Protein AF-A0A0M0JW15-F1 (afdb_monomer_lite)

Organism: NCBI:txid1460289

Structure (mmCIF, N/CA/C/O backbone):
data_AF-A0A0M0JW15-F1
#
_entry.id   AF-A0A0M0JW15-F1
#
loop_
_atom_site.group_PDB
_atom_site.id
_atom_site.type_symbol
_atom_site.label_atom_id
_atom_site.label_alt_id
_atom_site.label_comp_id
_atom_site.label_asym_id
_atom_site.label_entity_id
_atom_site.label_seq_id
_atom_site.pdbx_PDB_ins_code
_atom_site.Cartn_x
_atom_site.Cartn_y
_atom_site.Cartn_z
_atom_site.occupancy
_atom_site.B_iso_or_equiv
_atom_site.auth_seq_id
_atom_site.auth_comp_id
_atom_site.auth_asym_id
_atom_site.auth_atom_id
_atom_site.pdbx_PDB_model_num
ATOM 1 N N . MET A 1 1 ? 47.295 -48.005 -103.119 1.00 67.25 1 MET A N 1
ATOM 2 C CA . MET A 1 1 ? 47.427 -48.462 -101.712 1.00 67.25 1 MET A CA 1
ATOM 3 C C . MET A 1 1 ? 48.543 -47.760 -100.940 1.00 67.25 1 MET A C 1
ATOM 5 O O . MET A 1 1 ? 48.195 -46.957 -100.088 1.00 67.25 1 MET A O 1
ATOM 9 N N . SER A 1 2 ? 49.839 -48.007 -101.204 1.00 75.75 2 SER A N 1
ATOM 10 C CA . SER A 1 2 ? 50.939 -47.462 -100.368 1.00 75.75 2 SER A CA 1
ATOM 11 C C . SER A 1 2 ? 50.894 -45.932 -100.194 1.00 75.75 2 SER A C 1
ATOM 13 O O . SER A 1 2 ? 50.738 -45.453 -99.072 1.00 75.75 2 SER A O 1
ATOM 15 N N . ALA A 1 3 ? 50.888 -45.170 -101.297 1.00 75.06 3 ALA A N 1
ATOM 16 C CA . ALA A 1 3 ? 50.828 -43.703 -101.266 1.00 75.06 3 ALA A CA 1
ATOM 17 C C . ALA A 1 3 ? 49.633 -43.153 -100.460 1.00 75.06 3 ALA A C 1
ATOM 19 O O . ALA A 1 3 ? 49.799 -42.252 -99.649 1.00 75.06 3 ALA A O 1
ATOM 20 N N . MET A 1 4 ? 48.449 -43.761 -100.596 1.00 78.50 4 MET A N 1
ATOM 21 C CA . MET A 1 4 ? 47.236 -43.361 -99.869 1.00 78.50 4 MET A CA 1
ATOM 22 C C . MET A 1 4 ? 47.346 -43.589 -98.348 1.00 78.50 4 MET A C 1
ATOM 24 O O . MET A 1 4 ? 46.773 -42.830 -97.569 1.00 78.50 4 MET A O 1
ATOM 28 N N . ARG A 1 5 ? 48.107 -44.602 -97.900 1.00 78.81 5 ARG A N 1
ATOM 29 C CA . ARG A 1 5 ? 48.423 -44.783 -96.470 1.00 78.81 5 ARG A CA 1
ATOM 30 C C . ARG A 1 5 ? 49.388 -43.705 -95.976 1.00 78.81 5 ARG A C 1
ATOM 32 O O . ARG A 1 5 ? 49.142 -43.141 -94.915 1.00 78.81 5 ARG A O 1
ATOM 39 N N . ALA A 1 6 ? 50.432 -43.396 -96.749 1.00 79.44 6 ALA A N 1
ATOM 40 C CA . ALA A 1 6 ? 51.388 -42.340 -96.415 1.00 79.44 6 ALA A CA 1
ATOM 41 C C . ALA A 1 6 ? 50.711 -40.958 -96.342 1.00 79.44 6 ALA A C 1
ATOM 43 O O . ALA A 1 6 ? 50.915 -40.220 -95.381 1.00 79.44 6 ALA A O 1
ATOM 44 N N . GLU A 1 7 ? 49.831 -40.642 -97.293 1.00 84.38 7 GLU A N 1
ATOM 45 C CA . GLU A 1 7 ? 49.059 -39.398 -97.305 1.00 84.38 7 GLU A CA 1
ATOM 46 C C . GLU A 1 7 ? 48.087 -39.310 -96.116 1.00 84.38 7 GLU A C 1
ATOM 48 O O . GLU A 1 7 ? 48.037 -38.292 -95.427 1.00 84.38 7 GLU A O 1
ATOM 53 N N . LEU A 1 8 ? 47.358 -40.391 -95.805 1.00 86.19 8 LEU A N 1
ATOM 54 C CA . LEU A 1 8 ? 46.491 -40.445 -94.624 1.00 86.19 8 LEU A CA 1
ATOM 55 C C . LEU A 1 8 ? 47.290 -40.282 -93.319 1.00 86.19 8 LEU A C 1
ATOM 57 O O . LEU A 1 8 ? 46.816 -39.637 -92.384 1.00 86.19 8 LEU A O 1
ATOM 61 N N . GLN A 1 9 ? 48.501 -40.840 -93.250 1.00 87.44 9 GLN A N 1
ATOM 62 C CA . GLN A 1 9 ? 49.399 -40.697 -92.105 1.00 87.44 9 GLN A CA 1
ATOM 63 C C . GLN A 1 9 ? 49.939 -39.263 -91.980 1.00 87.44 9 GLN A C 1
ATOM 65 O O . GLN A 1 9 ? 49.939 -38.723 -90.875 1.00 87.44 9 GLN A O 1
ATOM 70 N N . ALA A 1 10 ? 50.293 -38.609 -93.091 1.00 84.12 10 ALA A N 1
ATOM 71 C CA . ALA A 1 10 ? 50.673 -37.196 -93.118 1.00 84.12 10 ALA A CA 1
ATOM 72 C C . ALA A 1 10 ? 49.511 -36.278 -92.688 1.00 84.12 10 ALA A C 1
ATOM 74 O O . ALA A 1 10 ? 49.685 -35.446 -91.800 1.00 84.12 10 ALA A O 1
ATOM 75 N N . ARG A 1 11 ? 48.296 -36.490 -93.219 1.00 87.62 11 ARG A N 1
ATOM 76 C CA . ARG A 1 11 ? 47.077 -35.763 -92.803 1.00 87.62 11 ARG A CA 1
ATOM 77 C C . ARG A 1 11 ? 46.760 -35.964 -91.311 1.00 87.62 11 ARG A C 1
ATOM 79 O O . ARG A 1 11 ? 46.321 -35.027 -90.650 1.00 87.62 11 ARG A O 1
ATOM 86 N N . ARG A 1 12 ? 47.001 -37.163 -90.759 1.00 88.12 12 ARG A N 1
ATOM 87 C CA . ARG A 1 12 ? 46.856 -37.449 -89.315 1.00 88.12 12 ARG A CA 1
ATOM 88 C C . ARG A 1 12 ? 47.918 -36.745 -88.467 1.00 88.12 12 ARG A C 1
ATOM 90 O O . ARG A 1 12 ? 47.564 -36.196 -87.430 1.00 88.12 12 ARG A O 1
ATOM 97 N N . LEU A 1 13 ? 49.178 -36.732 -88.906 1.00 88.19 13 LEU A N 1
ATOM 98 C CA . LEU A 1 13 ? 50.269 -36.006 -88.243 1.00 88.19 13 LEU A CA 1
ATOM 99 C C . LEU A 1 13 ? 50.021 -34.493 -88.233 1.00 88.19 13 LEU A C 1
ATOM 101 O O . LEU A 1 13 ? 50.168 -33.871 -87.184 1.00 88.19 13 LEU A O 1
ATOM 105 N N . GLN A 1 14 ? 49.571 -33.924 -89.356 1.00 87.88 14 GLN A N 1
ATOM 106 C CA . GLN A 1 14 ? 49.195 -32.512 -89.431 1.00 87.88 14 GLN A CA 1
ATOM 107 C C . GLN A 1 14 ? 48.043 -32.206 -88.468 1.00 87.88 14 GLN A C 1
ATOM 109 O O . GLN A 1 14 ? 48.218 -31.387 -87.574 1.00 87.88 14 GLN A O 1
ATOM 114 N N . ARG A 1 15 ? 46.930 -32.955 -88.527 1.00 89.31 15 ARG A N 1
ATOM 115 C CA . ARG A 1 15 ? 45.796 -32.755 -87.606 1.00 89.31 15 ARG A CA 1
ATOM 116 C C . ARG A 1 15 ? 46.180 -32.918 -86.128 1.00 89.31 15 ARG A C 1
ATOM 118 O O . ARG A 1 15 ? 45.631 -32.224 -85.280 1.00 89.31 15 ARG A O 1
ATOM 125 N N . ALA A 1 16 ? 47.110 -33.818 -85.802 1.00 87.19 16 ALA A N 1
ATOM 126 C CA . ALA A 1 16 ? 47.624 -33.975 -84.440 1.00 87.19 16 ALA A CA 1
ATOM 127 C C . ALA A 1 16 ? 48.481 -32.777 -83.990 1.00 87.19 16 ALA A C 1
ATOM 129 O O . ALA A 1 16 ? 48.438 -32.409 -82.817 1.00 87.19 16 ALA A O 1
ATOM 130 N N . LYS A 1 17 ? 49.221 -32.145 -84.912 1.00 92.06 17 LYS A N 1
ATOM 131 C CA . LYS A 1 17 ? 49.902 -30.869 -84.665 1.00 92.06 17 LYS A CA 1
ATOM 132 C C . LYS A 1 17 ? 48.886 -29.737 -84.479 1.00 92.06 17 LYS A C 1
ATOM 134 O O . LYS A 1 17 ? 48.949 -29.057 -83.462 1.00 92.06 17 LYS A O 1
ATOM 139 N N . ASP A 1 18 ? 47.923 -29.597 -85.388 1.00 91.56 18 ASP A N 1
ATOM 140 C CA . ASP A 1 18 ? 46.900 -28.542 -85.344 1.00 91.56 18 ASP A CA 1
ATOM 141 C C . ASP A 1 18 ? 46.122 -28.572 -84.016 1.00 91.56 18 ASP A C 1
ATOM 143 O O . ASP A 1 18 ? 45.968 -27.546 -83.359 1.00 91.56 18 ASP A O 1
ATOM 147 N N . LEU A 1 19 ? 45.709 -29.766 -83.565 1.00 90.31 19 LEU A N 1
ATOM 148 C CA . LEU A 1 19 ? 45.043 -29.965 -82.271 1.00 90.31 19 LEU A CA 1
ATOM 149 C C . LEU A 1 19 ? 45.948 -29.634 -81.072 1.00 90.31 19 LEU A C 1
ATOM 151 O O . LEU A 1 19 ? 45.463 -29.121 -80.066 1.00 90.31 19 LEU A O 1
ATOM 155 N N . LYS A 1 20 ? 47.256 -29.908 -81.158 1.00 91.12 20 LYS A N 1
ATOM 156 C CA . LYS A 1 20 ? 48.223 -29.565 -80.103 1.00 91.12 20 LYS A CA 1
ATOM 157 C C . LYS A 1 20 ? 48.446 -28.054 -80.016 1.00 91.12 20 LYS A C 1
ATOM 159 O O . LYS A 1 20 ? 48.510 -27.515 -78.912 1.00 91.12 20 LYS A O 1
ATOM 164 N N . ASP A 1 21 ? 48.542 -27.384 -81.159 1.00 91.56 21 ASP A N 1
ATOM 165 C CA . ASP A 1 21 ? 48.729 -25.936 -81.231 1.00 91.56 21 ASP A CA 1
ATOM 166 C C . ASP A 1 21 ? 47.440 -25.199 -80.796 1.00 91.56 21 ASP A C 1
ATOM 168 O O . ASP A 1 21 ? 47.522 -24.234 -80.036 1.00 91.56 21 ASP A O 1
ATOM 172 N N . GLN A 1 22 ? 46.251 -25.725 -81.133 1.00 90.56 22 GLN A N 1
ATOM 173 C CA . GLN A 1 22 ? 44.959 -25.276 -80.584 1.00 90.56 22 GLN A CA 1
ATOM 174 C C . GLN A 1 22 ? 44.863 -25.463 -79.062 1.00 90.56 22 GLN A C 1
ATOM 176 O O . GLN A 1 22 ? 44.516 -24.520 -78.355 1.00 90.56 22 GLN A O 1
ATOM 181 N N . ALA A 1 23 ? 45.212 -26.643 -78.536 1.00 87.56 23 ALA A N 1
ATOM 182 C CA . ALA A 1 23 ? 45.197 -26.899 -77.093 1.00 87.56 23 ALA A CA 1
ATOM 183 C C . ALA A 1 23 ? 46.175 -25.987 -76.330 1.00 87.56 23 ALA A C 1
ATOM 185 O O . ALA A 1 23 ? 45.874 -25.548 -75.220 1.00 87.56 23 ALA A O 1
ATOM 186 N N . LYS A 1 24 ? 47.324 -25.650 -76.934 1.00 91.44 24 LYS A N 1
ATOM 187 C CA . LYS A 1 24 ? 48.256 -24.666 -76.373 1.00 91.44 24 LYS A CA 1
ATOM 188 C C . LYS A 1 24 ? 47.663 -23.252 -76.384 1.00 91.44 24 LYS A C 1
ATOM 190 O O . LYS A 1 24 ? 47.781 -22.558 -75.382 1.00 91.44 24 LYS A O 1
ATOM 195 N N . ALA A 1 25 ? 47.020 -22.833 -77.476 1.00 89.69 25 ALA A N 1
ATOM 196 C CA . ALA A 1 25 ? 46.368 -21.524 -77.557 1.00 89.69 25 ALA A CA 1
ATOM 197 C C . ALA A 1 25 ? 45.240 -21.373 -76.519 1.00 89.69 25 ALA A C 1
ATOM 199 O O . ALA A 1 25 ? 45.182 -20.352 -75.836 1.00 89.69 25 ALA A O 1
ATOM 200 N N . GLN A 1 26 ? 44.411 -22.409 -76.338 1.00 88.31 26 GLN A N 1
ATOM 201 C CA . GLN A 1 26 ? 43.379 -22.428 -75.297 1.00 88.31 26 GLN A CA 1
ATOM 202 C C . GLN A 1 26 ? 43.994 -22.322 -73.894 1.00 88.31 26 GLN A C 1
ATOM 204 O O . GLN A 1 26 ? 43.548 -21.506 -73.099 1.00 88.31 26 GLN A O 1
ATOM 209 N N . LEU A 1 27 ? 45.072 -23.063 -73.612 1.00 91.75 27 LEU A N 1
ATOM 210 C CA . LEU A 1 27 ? 45.742 -23.020 -72.309 1.00 91.75 27 LEU A CA 1
ATOM 211 C C . LEU A 1 27 ? 46.315 -21.632 -71.962 1.00 91.75 27 LEU A C 1
ATOM 213 O O . LEU A 1 27 ? 46.316 -21.258 -70.791 1.00 91.75 27 LEU A O 1
ATOM 217 N N . GLU A 1 28 ? 46.813 -20.862 -72.933 1.00 92.12 28 GLU A N 1
ATOM 218 C CA . GLU A 1 28 ? 47.246 -19.480 -72.669 1.00 92.12 28 GLU A CA 1
ATOM 219 C C . GLU A 1 28 ? 46.048 -18.529 -72.471 1.00 92.12 28 GLU A C 1
ATOM 221 O O . GLU A 1 28 ? 46.090 -17.682 -71.578 1.00 92.12 28 GLU A O 1
ATOM 226 N N . LEU A 1 29 ? 44.951 -18.713 -73.219 1.00 90.88 29 LEU A N 1
ATOM 227 C CA . LEU A 1 29 ? 43.704 -17.961 -73.021 1.00 90.88 29 LEU A CA 1
ATOM 228 C C . LEU A 1 29 ? 43.097 -18.218 -71.629 1.00 90.88 29 LEU A C 1
ATOM 230 O O . LEU A 1 29 ? 42.737 -17.269 -70.933 1.00 90.88 29 LEU A O 1
ATOM 234 N N . ASP A 1 30 ? 43.052 -19.477 -71.189 1.00 88.88 30 ASP A N 1
ATOM 235 C CA . ASP A 1 30 ? 42.534 -19.877 -69.875 1.00 88.88 30 ASP A CA 1
ATOM 236 C C . ASP A 1 30 ? 43.357 -19.258 -68.729 1.00 88.88 30 ASP A C 1
ATOM 238 O O . ASP A 1 30 ? 42.794 -18.802 -67.730 1.00 88.88 30 ASP A O 1
ATOM 242 N N . LYS A 1 31 ? 44.690 -19.169 -68.880 1.00 92.25 31 LYS A N 1
ATOM 243 C CA . LYS A 1 31 ? 45.557 -18.443 -67.930 1.00 92.25 31 LYS A CA 1
ATOM 244 C C . LYS A 1 31 ? 45.232 -16.953 -67.885 1.00 92.25 31 LYS A C 1
ATOM 246 O O . LYS A 1 31 ? 45.215 -16.379 -66.798 1.00 92.25 31 LYS A O 1
ATOM 251 N N . GLU A 1 32 ? 45.010 -16.314 -69.033 1.00 91.75 32 GLU A N 1
ATOM 252 C CA . GLU A 1 32 ? 44.752 -14.871 -69.084 1.00 91.75 32 GLU A CA 1
ATOM 253 C C . GLU A 1 32 ? 43.359 -14.516 -68.537 1.00 91.75 32 GLU A C 1
ATOM 255 O O . GLU A 1 32 ? 43.220 -13.523 -67.819 1.00 91.75 32 GLU A O 1
ATOM 260 N N . ILE A 1 33 ? 42.352 -15.361 -68.789 1.00 89.81 33 ILE A N 1
ATOM 261 C CA . ILE A 1 33 ? 41.035 -15.284 -68.137 1.00 89.81 33 ILE A CA 1
ATOM 262 C C . ILE A 1 33 ? 41.206 -15.416 -66.622 1.00 89.81 33 ILE A C 1
ATOM 264 O O . ILE A 1 33 ? 40.794 -14.523 -65.880 1.00 89.81 33 ILE A O 1
ATOM 268 N N . LYS A 1 34 ? 41.886 -16.472 -66.155 1.00 88.62 34 LYS A N 1
ATOM 269 C CA . LYS A 1 34 ? 42.107 -16.705 -64.723 1.00 88.62 34 LYS A CA 1
ATOM 270 C C . LYS A 1 34 ? 42.850 -15.543 -64.047 1.00 88.62 34 LYS A C 1
ATOM 272 O O . LYS A 1 34 ? 42.462 -15.137 -62.954 1.00 88.62 34 LYS A O 1
ATOM 277 N N . LYS A 1 35 ? 43.864 -14.961 -64.699 1.00 92.62 35 LYS A N 1
ATOM 278 C CA . LYS A 1 35 ? 44.578 -13.774 -64.194 1.00 92.62 35 LYS A CA 1
ATOM 279 C C . LYS A 1 35 ? 43.632 -12.583 -64.005 1.00 92.62 35 LYS A C 1
ATOM 281 O O . LYS A 1 35 ? 43.659 -11.956 -62.950 1.00 92.62 35 LYS A O 1
ATOM 286 N N . LYS A 1 36 ? 42.760 -12.312 -64.982 1.00 90.69 36 LYS A N 1
ATOM 287 C CA . LYS A 1 36 ? 41.759 -11.230 -64.904 1.00 90.69 36 LYS A CA 1
ATOM 288 C C . LYS A 1 36 ? 40.704 -11.491 -63.821 1.00 90.69 36 LYS A C 1
ATOM 290 O O . LYS A 1 36 ? 40.256 -10.550 -63.168 1.00 90.69 36 LYS A O 1
ATOM 295 N N . GLU A 1 37 ? 40.336 -12.749 -63.575 1.00 89.19 37 GLU A N 1
ATOM 296 C CA . GLU A 1 37 ? 39.479 -13.114 -62.438 1.00 89.19 37 GLU A CA 1
ATOM 297 C C . GLU A 1 37 ? 40.170 -12.912 -61.081 1.00 89.19 37 GLU A C 1
ATOM 299 O O . GLU A 1 37 ? 39.538 -12.416 -60.147 1.00 89.19 37 GLU A O 1
ATOM 304 N N . GLU A 1 38 ? 41.451 -13.267 -60.951 1.00 89.88 38 GLU A N 1
ATOM 305 C CA . GLU A 1 38 ? 42.236 -13.045 -59.728 1.00 89.88 38 GLU A CA 1
ATOM 306 C C . GLU A 1 38 ? 42.433 -11.544 -59.446 1.00 89.88 38 GLU A C 1
ATOM 308 O O . GLU A 1 38 ? 42.238 -11.104 -58.311 1.00 89.88 38 GLU A O 1
ATOM 313 N N . GLU A 1 39 ? 42.705 -10.738 -60.477 1.00 90.88 39 GLU A N 1
ATOM 314 C CA . GLU A 1 39 ? 42.774 -9.271 -60.392 1.00 90.88 39 GLU A CA 1
ATOM 315 C C . GLU A 1 39 ? 41.437 -8.664 -59.930 1.00 90.88 39 GLU A C 1
ATOM 317 O O . GLU A 1 39 ? 41.405 -7.900 -58.961 1.00 90.88 39 GLU A O 1
ATOM 322 N N . LYS A 1 40 ? 40.315 -9.081 -60.534 1.00 89.62 40 LYS A N 1
ATOM 323 C CA . LYS A 1 40 ? 38.970 -8.623 -60.147 1.00 89.62 40 LYS A CA 1
ATOM 324 C C . LYS A 1 40 ? 38.575 -9.060 -58.729 1.00 89.62 40 LYS A C 1
ATOM 326 O O . LYS A 1 40 ? 37.955 -8.292 -57.995 1.00 89.62 40 LYS A O 1
ATOM 331 N N . ARG A 1 41 ? 38.950 -10.273 -58.301 1.00 82.19 41 ARG A N 1
ATOM 332 C CA . ARG A 1 41 ? 38.750 -10.742 -56.914 1.00 82.19 41 ARG A CA 1
ATOM 333 C C . ARG A 1 41 ? 39.561 -9.912 -55.916 1.00 82.19 41 ARG A C 1
ATOM 335 O O . ARG A 1 41 ? 39.055 -9.603 -54.837 1.00 82.19 41 ARG A O 1
ATOM 342 N N . LEU A 1 42 ? 40.790 -9.529 -56.268 1.00 87.44 42 LEU A N 1
ATOM 343 C CA . LEU A 1 42 ? 41.635 -8.679 -55.427 1.00 87.44 42 LEU A CA 1
ATOM 344 C C . LEU A 1 42 ? 41.044 -7.269 -55.267 1.00 87.44 42 LEU A C 1
ATOM 346 O O . LEU A 1 42 ? 41.105 -6.711 -54.171 1.00 87.44 42 LEU A O 1
ATOM 350 N N . GLU A 1 43 ? 40.460 -6.714 -56.330 1.00 89.56 43 GLU A N 1
ATOM 351 C CA . GLU A 1 43 ? 39.774 -5.416 -56.334 1.00 89.56 43 GLU A CA 1
ATOM 352 C C . GLU A 1 43 ? 38.503 -5.422 -55.471 1.00 89.56 43 GLU A C 1
ATOM 354 O O . GLU A 1 43 ? 38.404 -4.630 -54.533 1.00 89.56 43 GLU A O 1
ATOM 359 N N . ILE A 1 44 ? 37.603 -6.393 -55.672 1.00 85.31 44 ILE A N 1
ATOM 360 C CA . ILE A 1 44 ? 36.409 -6.583 -54.822 1.00 85.31 44 ILE A CA 1
ATOM 361 C C . ILE A 1 44 ? 36.812 -6.748 -53.346 1.00 85.31 44 ILE A C 1
ATOM 363 O O . ILE A 1 44 ? 36.212 -6.140 -52.460 1.00 85.31 44 ILE A O 1
ATOM 367 N N . GLY A 1 45 ? 37.884 -7.500 -53.072 1.00 81.62 45 GLY A N 1
ATOM 368 C CA . GLY A 1 45 ? 38.418 -7.653 -51.719 1.00 81.62 45 GLY A CA 1
ATOM 369 C C . GLY A 1 45 ? 38.995 -6.363 -51.116 1.00 81.62 45 GLY A C 1
ATOM 370 O O . GLY A 1 45 ? 38.991 -6.220 -49.894 1.00 81.62 45 GLY A O 1
ATOM 371 N N . LYS A 1 46 ? 39.486 -5.410 -51.926 1.00 87.38 46 LYS A N 1
ATOM 372 C CA . LYS A 1 46 ? 39.879 -4.070 -51.442 1.00 87.38 46 LYS A CA 1
ATOM 373 C C . LYS A 1 46 ? 38.646 -3.251 -51.064 1.00 87.38 46 LYS A C 1
ATOM 375 O O . LYS A 1 46 ? 38.634 -2.679 -49.978 1.00 87.38 46 LYS A O 1
ATOM 380 N N . GLU A 1 47 ? 37.610 -3.241 -51.907 1.00 86.44 47 GLU A N 1
ATOM 381 C CA . GLU A 1 47 ? 36.351 -2.553 -51.594 1.00 86.44 47 GLU A CA 1
ATOM 382 C C . GLU A 1 47 ? 35.691 -3.088 -50.321 1.00 86.44 47 GLU A C 1
ATOM 384 O O . GLU A 1 47 ? 35.215 -2.301 -49.507 1.00 86.44 47 GLU A O 1
ATOM 389 N N . GLN A 1 48 ? 35.654 -4.413 -50.141 1.00 79.00 48 GLN A N 1
ATOM 390 C CA . GLN A 1 48 ? 35.064 -5.032 -48.951 1.00 79.00 48 GLN A CA 1
ATOM 391 C C . GLN A 1 48 ? 35.794 -4.588 -47.680 1.00 79.00 48 GLN A C 1
ATOM 393 O O . GLN A 1 48 ? 35.147 -4.062 -46.780 1.00 79.00 48 GLN A O 1
ATOM 398 N N . ARG A 1 49 ? 37.134 -4.649 -47.655 1.00 81.19 49 ARG A N 1
ATOM 399 C CA . ARG A 1 49 ? 37.927 -4.160 -46.512 1.00 81.19 49 ARG A CA 1
ATOM 400 C C . ARG A 1 49 ? 37.758 -2.660 -46.251 1.00 81.19 49 ARG A C 1
ATOM 402 O O . ARG A 1 49 ? 37.767 -2.248 -45.097 1.00 81.19 49 ARG A O 1
ATOM 409 N N . ALA A 1 50 ? 37.578 -1.840 -47.289 1.00 85.56 50 ALA A N 1
ATOM 410 C CA . ALA A 1 50 ? 37.293 -0.412 -47.121 1.00 85.56 50 ALA A CA 1
ATOM 411 C C . ALA A 1 50 ? 35.893 -0.166 -46.521 1.00 85.56 50 ALA A C 1
ATOM 413 O O . ALA A 1 50 ? 35.733 0.685 -45.646 1.00 85.56 50 ALA A O 1
ATOM 414 N N . LYS A 1 51 ? 34.885 -0.942 -46.945 1.00 84.81 51 LYS A N 1
ATOM 415 C CA . LYS A 1 51 ? 33.514 -0.890 -46.406 1.00 84.81 51 LYS A CA 1
ATOM 416 C C . LYS A 1 51 ? 33.453 -1.393 -44.958 1.00 84.81 51 LYS A C 1
ATOM 418 O O . LYS A 1 51 ? 32.753 -0.790 -44.150 1.00 84.81 51 LYS A O 1
ATOM 423 N N . GLU A 1 52 ? 34.220 -2.433 -44.624 1.00 78.88 52 GLU A N 1
ATOM 424 C CA . GLU A 1 52 ? 34.413 -2.938 -43.256 1.00 78.88 52 GLU A CA 1
ATOM 425 C C . GLU A 1 52 ? 35.099 -1.898 -42.359 1.00 78.88 52 GLU A C 1
ATOM 427 O O . GLU A 1 52 ? 34.582 -1.595 -41.287 1.00 78.88 52 GLU A O 1
ATOM 432 N N . ALA A 1 53 ? 36.209 -1.296 -42.806 1.00 83.25 53 ALA A N 1
ATOM 433 C CA . ALA A 1 53 ? 36.922 -0.265 -42.047 1.00 83.25 53 ALA A CA 1
ATOM 434 C C . ALA A 1 53 ? 36.021 0.942 -41.733 1.00 83.25 53 ALA A C 1
ATOM 436 O O . ALA A 1 53 ? 35.876 1.312 -40.571 1.00 83.25 53 ALA A O 1
ATOM 437 N N . ALA A 1 54 ? 35.321 1.477 -42.740 1.00 84.44 54 ALA A N 1
ATOM 438 C CA . ALA A 1 54 ? 34.386 2.586 -42.549 1.00 84.44 54 ALA A CA 1
ATOM 439 C C . ALA A 1 54 ? 33.159 2.209 -41.686 1.00 84.44 54 ALA A C 1
ATOM 441 O O . ALA A 1 54 ? 32.491 3.086 -41.143 1.00 84.44 54 ALA A O 1
ATOM 442 N N . TRP A 1 55 ? 32.815 0.920 -41.570 1.00 78.00 55 TRP A N 1
ATOM 443 C CA . TRP A 1 55 ? 31.769 0.447 -40.655 1.00 78.00 55 TRP A CA 1
ATOM 444 C C . TRP A 1 55 ? 32.267 0.354 -39.207 1.00 78.00 55 TRP A C 1
ATOM 446 O O . TRP A 1 55 ? 31.534 0.755 -38.307 1.00 78.00 55 TRP A O 1
ATOM 456 N N . GLN A 1 56 ? 33.510 -0.090 -38.982 1.00 75.31 56 GLN A N 1
ATOM 457 C CA . GLN A 1 56 ? 34.124 -0.060 -37.648 1.00 75.31 56 GLN A CA 1
ATOM 458 C C . GLN A 1 56 ? 34.323 1.381 -37.161 1.00 75.31 56 GLN A C 1
ATOM 460 O O . GLN A 1 56 ? 33.920 1.693 -36.049 1.00 75.31 56 GLN A O 1
ATOM 465 N N . GLU A 1 57 ? 34.820 2.282 -38.014 1.00 85.12 57 GLU A N 1
ATOM 466 C CA . GLU A 1 57 ? 34.982 3.709 -37.691 1.00 85.12 57 GLU A CA 1
ATOM 467 C C . GLU A 1 57 ? 33.655 4.353 -37.248 1.00 85.12 57 GLU A C 1
ATOM 469 O O . GLU A 1 57 ? 33.594 5.017 -36.214 1.00 85.12 57 GLU A O 1
ATOM 474 N N . ARG A 1 58 ? 32.551 4.085 -37.965 1.00 80.25 58 ARG A N 1
ATOM 475 C CA . ARG A 1 58 ? 31.215 4.544 -37.543 1.00 80.25 58 ARG A CA 1
ATOM 476 C C . ARG A 1 58 ? 30.755 3.916 -36.225 1.00 80.25 58 ARG A C 1
ATOM 478 O O . ARG A 1 58 ? 30.105 4.607 -35.447 1.00 80.25 58 ARG A O 1
ATOM 485 N N . ARG A 1 59 ? 31.089 2.649 -35.948 1.00 76.00 59 ARG A N 1
ATOM 486 C CA . ARG A 1 59 ? 30.793 2.019 -34.648 1.00 76.00 59 ARG A CA 1
ATOM 487 C C . ARG A 1 59 ? 31.604 2.628 -33.510 1.00 76.00 59 ARG A C 1
ATOM 489 O O . ARG A 1 59 ? 31.047 2.817 -32.437 1.00 76.00 59 ARG A O 1
ATOM 496 N N . GLU A 1 60 ? 32.872 2.957 -33.731 1.00 76.31 60 GLU A N 1
ATOM 497 C CA . GLU A 1 60 ? 33.717 3.628 -32.737 1.00 76.31 60 GLU A CA 1
ATOM 498 C C . GLU A 1 60 ? 33.200 5.044 -32.445 1.00 76.31 60 GLU A C 1
ATOM 500 O O . GLU A 1 60 ? 33.039 5.401 -31.280 1.00 76.31 60 GLU A O 1
ATOM 505 N N . GLN A 1 61 ? 32.818 5.807 -33.475 1.00 78.19 61 GLN A N 1
ATOM 506 C CA . GLN A 1 61 ? 32.168 7.117 -33.320 1.00 78.19 61 GLN A CA 1
ATOM 507 C C . GLN A 1 61 ? 30.823 7.017 -32.576 1.00 78.19 61 GLN A C 1
ATOM 509 O O . GLN A 1 61 ? 30.552 7.815 -31.679 1.00 78.19 61 GLN A O 1
ATOM 514 N N . GLN A 1 62 ? 29.988 6.020 -32.898 1.00 67.62 62 GLN A N 1
ATOM 515 C CA . GLN A 1 62 ? 28.723 5.775 -32.193 1.00 67.62 62 GLN A CA 1
ATOM 516 C C . GLN A 1 62 ? 28.941 5.352 -30.734 1.00 67.62 62 GLN A C 1
ATOM 518 O O . GLN A 1 62 ? 28.236 5.844 -29.857 1.00 67.62 62 GLN A O 1
ATOM 523 N N . ALA A 1 63 ? 29.931 4.500 -30.455 1.00 60.62 63 ALA A N 1
ATOM 524 C CA . ALA A 1 63 ? 30.282 4.093 -29.096 1.00 60.62 63 ALA A CA 1
ATOM 525 C C . ALA A 1 63 ? 30.814 5.274 -28.268 1.00 60.62 63 ALA A C 1
ATOM 527 O O . ALA A 1 63 ? 30.396 5.451 -27.129 1.00 60.62 63 ALA A O 1
ATOM 528 N N . GLN A 1 64 ? 31.665 6.129 -28.845 1.00 69.06 64 GLN A N 1
ATOM 529 C CA . GLN A 1 64 ? 32.137 7.354 -28.188 1.00 69.06 64 GLN A CA 1
ATOM 530 C C . GLN A 1 64 ? 30.981 8.320 -27.893 1.00 69.06 64 GLN A C 1
ATOM 532 O O . GLN A 1 64 ? 30.873 8.818 -26.774 1.00 69.06 64 GLN A O 1
ATOM 537 N N . ALA A 1 65 ? 30.073 8.540 -28.850 1.00 66.88 65 ALA A N 1
ATOM 538 C CA . ALA A 1 65 ? 28.887 9.373 -28.638 1.00 66.88 65 ALA A CA 1
ATOM 539 C C . ALA A 1 65 ? 27.944 8.796 -27.562 1.00 66.88 65 ALA A C 1
ATOM 541 O O . ALA A 1 65 ? 27.405 9.550 -26.751 1.00 66.88 65 ALA A O 1
ATOM 542 N N . PHE A 1 66 ? 27.779 7.469 -27.516 1.00 59.00 66 PHE A N 1
ATOM 543 C CA . PHE A 1 66 ? 26.996 6.779 -26.489 1.00 59.00 66 PHE A CA 1
ATOM 544 C C . PHE A 1 66 ? 27.632 6.913 -25.099 1.00 59.00 66 PHE A C 1
ATOM 546 O O . PHE A 1 66 ? 26.953 7.333 -24.166 1.00 59.00 66 PHE A O 1
ATOM 553 N N . VAL A 1 67 ? 28.942 6.665 -24.971 1.00 60.06 67 VAL A N 1
ATOM 554 C CA . VAL A 1 67 ? 29.692 6.852 -23.714 1.00 60.06 67 VAL A CA 1
ATOM 555 C C . VAL A 1 67 ? 29.600 8.303 -23.233 1.00 60.06 67 VAL A C 1
ATOM 557 O O . VAL A 1 67 ? 29.317 8.530 -22.061 1.00 60.06 67 VAL A O 1
ATOM 560 N N . MET A 1 68 ? 29.736 9.293 -24.121 1.00 67.94 68 MET A N 1
ATOM 561 C CA . MET A 1 68 ? 29.561 10.705 -23.753 1.00 67.94 68 MET A CA 1
ATOM 562 C C . MET A 1 68 ? 28.123 11.032 -23.307 1.00 67.94 68 MET A C 1
ATOM 564 O O . MET A 1 68 ? 27.950 11.799 -22.358 1.00 67.94 68 MET A O 1
ATOM 568 N N . LYS A 1 69 ? 27.089 10.432 -23.923 1.00 63.19 69 LYS A N 1
ATOM 569 C CA . LYS A 1 69 ? 25.694 10.563 -23.452 1.00 63.19 69 LYS A CA 1
ATOM 570 C C . LYS A 1 69 ? 25.515 9.917 -22.070 1.00 63.19 69 LYS A C 1
ATOM 572 O O . LYS A 1 69 ? 24.888 10.527 -21.208 1.00 63.19 69 LYS A O 1
ATOM 577 N N . GLY A 1 70 ? 26.099 8.739 -21.845 1.00 47.91 70 GLY A N 1
ATOM 578 C CA . GLY A 1 70 ? 26.078 8.028 -20.563 1.00 47.91 70 GLY A CA 1
ATOM 579 C C . GLY A 1 70 ? 26.775 8.804 -19.443 1.00 47.91 70 GLY A C 1
ATOM 580 O O . GLY A 1 70 ? 26.175 9.032 -18.400 1.00 47.91 70 GLY A O 1
ATOM 581 N N . HIS A 1 71 ? 27.990 9.309 -19.678 1.00 58.78 71 HIS A N 1
ATOM 582 C CA . HIS A 1 71 ? 28.698 10.177 -18.726 1.00 58.78 71 HIS A CA 1
ATOM 583 C C . HIS A 1 71 ? 27.881 11.426 -18.371 1.00 58.78 71 HIS A C 1
ATOM 585 O O . HIS A 1 71 ? 27.765 11.767 -17.196 1.00 58.78 71 HIS A O 1
ATOM 591 N N . LYS A 1 72 ? 27.265 12.079 -19.366 1.00 64.19 72 LYS A N 1
ATOM 592 C CA . LYS A 1 72 ? 26.390 13.234 -19.132 1.00 64.19 72 LYS A CA 1
ATOM 593 C C . LYS A 1 72 ? 25.166 12.861 -18.283 1.00 64.19 72 LYS A C 1
ATOM 595 O O . LYS A 1 72 ? 24.855 13.585 -17.345 1.00 64.19 72 LYS A O 1
ATOM 600 N N . LEU A 1 73 ? 24.526 11.722 -18.560 1.00 50.78 73 LEU A N 1
ATOM 601 C CA . LEU A 1 73 ? 23.393 11.216 -17.778 1.00 50.78 73 LEU A CA 1
ATOM 602 C C . LEU A 1 73 ? 23.793 10.856 -16.336 1.00 50.78 73 LEU A C 1
ATOM 604 O O . LEU A 1 73 ? 23.035 11.130 -15.411 1.00 50.78 73 LEU A O 1
ATOM 608 N N . VAL A 1 74 ? 24.986 10.293 -16.122 1.00 51.91 74 VAL A N 1
ATOM 609 C CA . VAL A 1 74 ? 25.529 10.020 -14.780 1.00 51.91 74 VAL A CA 1
ATOM 610 C C . VAL A 1 74 ? 25.798 11.320 -14.020 1.00 51.91 74 VAL A C 1
ATOM 612 O O . VAL A 1 74 ? 25.440 11.412 -12.848 1.00 51.91 74 VAL A O 1
ATOM 615 N N . GLU A 1 75 ? 26.360 12.346 -14.664 1.00 57.06 75 GLU A N 1
ATOM 616 C CA . GLU A 1 75 ? 26.592 13.653 -14.030 1.00 57.06 75 GLU A CA 1
ATOM 617 C C . GLU A 1 75 ? 25.267 14.363 -13.691 1.00 57.06 75 GLU A C 1
ATOM 619 O O . GLU A 1 75 ? 25.096 14.881 -12.585 1.00 57.06 75 GLU A O 1
ATOM 624 N N . GLU A 1 76 ? 24.285 14.316 -14.599 1.00 58.38 76 GLU A N 1
ATOM 625 C CA . GLU A 1 76 ? 22.939 14.864 -14.392 1.00 58.38 76 GLU A CA 1
ATOM 626 C C . GLU A 1 76 ? 22.188 14.125 -13.272 1.00 58.38 76 GLU A C 1
ATOM 628 O O . GLU A 1 76 ? 21.636 14.773 -12.380 1.00 58.38 76 GLU A O 1
ATOM 633 N N . THR A 1 77 ? 22.246 12.791 -13.233 1.00 44.50 77 THR A N 1
ATOM 634 C CA . THR A 1 77 ? 21.690 11.968 -12.143 1.00 44.50 77 THR A CA 1
ATOM 635 C C . THR A 1 77 ? 22.399 12.233 -10.816 1.00 44.50 77 THR A C 1
ATOM 637 O O . THR A 1 77 ? 21.739 12.415 -9.793 1.00 44.50 77 THR A O 1
ATOM 640 N N . ARG A 1 78 ? 23.731 12.358 -10.807 1.00 55.12 78 ARG A N 1
ATOM 641 C CA . ARG A 1 78 ? 24.507 12.683 -9.600 1.00 55.12 78 ARG A CA 1
ATOM 642 C C . ARG A 1 78 ? 24.193 14.084 -9.079 1.00 55.12 78 ARG A C 1
ATOM 644 O O . ARG A 1 78 ? 24.163 14.294 -7.866 1.00 55.12 78 ARG A O 1
ATOM 651 N N . GLN A 1 79 ? 23.937 15.047 -9.964 1.00 57.78 79 GLN A N 1
ATOM 652 C CA . GLN A 1 79 ? 23.499 16.382 -9.565 1.00 57.78 79 GLN A CA 1
ATOM 653 C C . GLN A 1 79 ? 22.028 16.408 -9.123 1.00 57.78 79 GLN A C 1
ATOM 655 O O . GLN A 1 79 ? 21.705 17.138 -8.184 1.00 57.78 79 GLN A O 1
ATOM 660 N N . ARG A 1 80 ? 21.155 15.578 -9.717 1.00 51.72 80 ARG A N 1
ATOM 661 C CA . ARG A 1 80 ? 19.786 15.328 -9.233 1.00 51.72 80 ARG A CA 1
ATOM 662 C C . ARG A 1 80 ? 19.840 14.780 -7.805 1.00 51.72 80 ARG A C 1
ATOM 664 O O . ARG A 1 80 ? 19.259 15.409 -6.929 1.00 51.72 80 ARG A O 1
ATOM 671 N N . GLN A 1 81 ? 20.626 13.730 -7.545 1.00 45.09 81 GLN A N 1
ATOM 672 C CA . GLN A 1 81 ? 20.808 13.125 -6.217 1.00 45.09 81 GLN A CA 1
ATOM 673 C C . GLN A 1 81 ? 21.256 14.151 -5.165 1.00 45.09 81 GLN A C 1
ATOM 675 O O . GLN A 1 81 ? 20.541 14.348 -4.188 1.00 45.09 81 GLN A O 1
ATOM 680 N N . LYS A 1 82 ? 22.334 14.913 -5.422 1.00 58.38 82 LYS A N 1
ATOM 681 C CA . LYS A 1 82 ? 22.788 16.008 -4.532 1.00 58.38 82 LYS A CA 1
ATOM 682 C C . LYS A 1 82 ? 21.678 17.022 -4.213 1.00 58.38 82 LYS A C 1
ATOM 684 O O . LYS A 1 82 ? 21.667 17.601 -3.128 1.00 58.38 82 LYS A O 1
ATOM 689 N N . ASN A 1 83 ? 20.768 17.278 -5.157 1.00 56.94 83 ASN A N 1
ATOM 690 C CA . ASN A 1 83 ? 19.624 18.163 -4.941 1.00 56.94 83 ASN A CA 1
ATOM 691 C C . ASN A 1 83 ? 18.523 17.487 -4.098 1.00 56.94 83 ASN A C 1
ATOM 693 O O . ASN A 1 83 ? 17.887 18.183 -3.310 1.00 56.94 83 ASN A O 1
ATOM 697 N N . MET A 1 84 ? 18.323 16.166 -4.225 1.00 44.25 84 MET A N 1
ATOM 698 C CA . MET A 1 84 ? 17.403 15.383 -3.381 1.00 44.25 84 MET A CA 1
ATOM 699 C C . MET A 1 84 ? 17.916 15.296 -1.941 1.00 44.25 84 MET A C 1
ATOM 701 O O . MET A 1 84 ? 17.186 15.653 -1.024 1.00 44.25 84 MET A O 1
ATOM 705 N N . ASP A 1 85 ? 19.189 14.937 -1.737 1.00 52.50 85 ASP A N 1
ATOM 706 C CA . ASP A 1 85 ? 19.808 14.841 -0.405 1.00 52.50 85 ASP A CA 1
ATOM 707 C C . ASP A 1 85 ? 19.725 16.184 0.340 1.00 52.50 85 ASP A C 1
ATOM 709 O O . ASP A 1 85 ? 19.364 16.252 1.514 1.00 52.50 85 ASP A O 1
ATOM 713 N N . LYS A 1 86 ? 19.984 17.284 -0.380 1.00 57.38 86 LYS A N 1
ATOM 714 C CA . LYS A 1 86 ? 19.845 18.650 0.135 1.00 57.38 86 LYS A CA 1
ATOM 715 C C . LYS A 1 86 ? 18.389 19.032 0.432 1.00 57.38 86 LYS A C 1
ATOM 717 O O . LYS A 1 86 ? 18.154 19.816 1.349 1.00 57.38 86 LYS A O 1
ATOM 722 N N . ALA A 1 87 ? 17.420 18.532 -0.336 1.00 51.44 87 ALA A N 1
ATOM 723 C CA . ALA A 1 87 ? 16.001 18.762 -0.069 1.00 51.44 87 ALA A CA 1
ATOM 724 C C . ALA A 1 87 ? 15.535 17.983 1.171 1.00 51.44 87 ALA A C 1
ATOM 726 O O . ALA A 1 87 ? 14.849 18.565 2.012 1.00 51.44 87 ALA A O 1
ATOM 727 N N . GLU A 1 88 ? 15.978 16.730 1.319 1.00 47.34 88 GLU A N 1
ATOM 728 C CA . GLU A 1 88 ? 15.768 15.890 2.504 1.00 47.34 88 GLU A CA 1
ATOM 729 C C . GLU A 1 88 ? 16.327 16.599 3.751 1.00 47.34 88 GLU A C 1
ATOM 731 O O . GLU A 1 88 ? 15.584 16.839 4.697 1.00 47.34 88 GLU A O 1
ATOM 736 N N . ASP A 1 89 ? 17.576 17.081 3.711 1.00 56.75 89 ASP A N 1
ATOM 737 C CA . ASP A 1 89 ? 18.210 17.844 4.801 1.00 56.75 89 ASP A CA 1
ATOM 738 C C . ASP A 1 89 ? 17.471 19.148 5.180 1.00 56.75 89 ASP A C 1
ATOM 740 O O . ASP A 1 89 ? 17.482 19.550 6.347 1.00 56.75 89 ASP A O 1
ATOM 744 N N . GLU A 1 90 ? 16.849 19.849 4.224 1.00 59.56 90 GLU A N 1
ATOM 745 C CA . GLU A 1 90 ? 16.048 21.057 4.494 1.00 59.56 90 GLU A CA 1
ATOM 746 C C . GLU A 1 90 ? 14.629 20.733 4.998 1.00 59.56 90 GLU A C 1
ATOM 748 O O . GLU A 1 90 ? 14.100 21.468 5.838 1.00 59.56 90 GLU A O 1
ATOM 753 N N . GLN A 1 91 ? 14.021 19.629 4.551 1.00 49.19 91 GLN A N 1
ATOM 754 C CA . GLN A 1 91 ? 12.787 19.086 5.133 1.00 49.19 91 GLN A CA 1
ATOM 755 C C . GLN A 1 91 ? 13.027 18.713 6.603 1.00 49.19 91 GLN A C 1
ATOM 757 O O . GLN A 1 91 ? 12.310 19.179 7.490 1.00 49.19 91 GLN A O 1
ATOM 762 N N . ASP A 1 92 ? 14.124 18.007 6.872 1.00 49.06 92 ASP A N 1
ATOM 763 C CA . ASP A 1 92 ? 14.551 17.577 8.202 1.00 49.06 92 ASP A CA 1
ATOM 764 C C . ASP A 1 92 ? 14.700 18.744 9.194 1.00 49.06 92 ASP A C 1
ATOM 766 O O . ASP A 1 92 ? 14.464 18.596 10.396 1.00 49.06 92 ASP A O 1
ATOM 770 N N . LYS A 1 93 ? 15.098 19.930 8.709 1.00 60.00 93 LYS A N 1
ATOM 771 C CA . LYS A 1 93 ? 15.197 21.164 9.511 1.00 60.00 93 LYS A CA 1
ATOM 772 C C . LYS A 1 93 ? 13.820 21.759 9.825 1.00 60.00 93 LYS A C 1
ATOM 774 O O . LYS A 1 93 ? 13.617 22.225 10.948 1.00 60.00 93 LYS A O 1
ATOM 779 N N . LYS A 1 94 ? 12.877 21.725 8.874 1.00 57.56 94 LYS A N 1
ATOM 780 C CA . LYS A 1 94 ? 11.493 22.202 9.067 1.00 57.56 94 LYS A CA 1
ATOM 781 C C . LYS A 1 94 ? 10.724 21.311 10.037 1.00 57.56 94 LYS A C 1
ATOM 783 O O . LYS A 1 94 ? 10.192 21.816 11.022 1.00 57.56 94 LYS A O 1
ATOM 788 N N . GLU A 1 95 ? 10.756 19.995 9.835 1.00 45.16 95 GLU A N 1
ATOM 789 C CA . GLU A 1 95 ? 10.068 19.026 10.700 1.00 45.16 95 GLU A CA 1
ATOM 790 C C . GLU A 1 95 ? 10.554 19.102 12.152 1.00 45.16 95 GLU A C 1
ATOM 792 O O . GLU A 1 95 ? 9.750 19.079 13.088 1.00 45.16 95 GLU A O 1
ATOM 797 N N . ARG A 1 96 ? 11.866 19.291 12.365 1.00 51.22 96 ARG A N 1
ATOM 798 C CA . ARG A 1 96 ? 12.427 19.544 13.703 1.00 51.22 96 ARG A CA 1
ATOM 799 C C . ARG A 1 96 ? 11.884 20.822 14.348 1.00 51.22 96 ARG A C 1
ATOM 801 O O . ARG A 1 96 ? 11.697 20.834 15.564 1.00 51.22 96 ARG A O 1
ATOM 808 N N . ALA A 1 97 ? 11.623 21.879 13.579 1.00 57.97 97 ALA A N 1
ATOM 809 C CA . ALA A 1 97 ? 11.034 23.113 14.099 1.00 57.97 97 ALA A CA 1
ATOM 810 C C . ALA A 1 97 ? 9.534 22.950 14.413 1.00 57.97 97 ALA A C 1
ATOM 812 O O . ALA A 1 97 ? 9.081 23.356 15.487 1.00 57.97 97 ALA A O 1
ATOM 813 N N . GLU A 1 98 ? 8.778 22.311 13.520 1.00 52.81 98 GLU A N 1
ATOM 814 C CA . GLU A 1 98 ? 7.333 22.088 13.663 1.00 52.81 98 GLU A CA 1
ATOM 815 C C . GLU A 1 98 ? 7.014 21.103 14.797 1.00 52.81 98 GLU A C 1
ATOM 817 O O . GLU A 1 98 ? 6.200 21.409 15.671 1.00 52.81 98 GLU A O 1
ATOM 822 N N . GLY A 1 99 ? 7.734 19.980 14.882 1.00 44.47 99 GLY A N 1
ATOM 823 C CA . GLY A 1 99 ? 7.603 19.021 15.981 1.00 44.47 99 GLY A CA 1
ATOM 824 C C . GLY A 1 99 ? 7.973 19.612 17.348 1.00 44.47 99 GLY A C 1
ATOM 825 O O . GLY A 1 99 ? 7.355 19.273 18.361 1.00 44.47 99 GLY A O 1
ATOM 826 N N . LEU A 1 100 ? 8.932 20.547 17.401 1.00 59.00 100 LEU A N 1
ATOM 827 C CA . LEU A 1 100 ? 9.264 21.278 18.629 1.00 59.00 100 LEU A CA 1
ATOM 828 C C . LEU A 1 100 ? 8.164 22.286 19.010 1.00 59.00 100 LEU A C 1
ATOM 830 O O . LEU A 1 100 ? 7.856 22.437 20.196 1.00 59.00 100 LEU A O 1
ATOM 834 N N . ALA A 1 101 ? 7.552 22.944 18.021 1.00 59.03 101 ALA A N 1
ATOM 835 C CA . ALA A 1 101 ? 6.434 23.858 18.228 1.00 59.03 101 ALA A CA 1
ATOM 836 C C . ALA A 1 101 ? 5.181 23.120 18.729 1.00 59.03 101 ALA A C 1
ATOM 838 O O . ALA A 1 101 ? 4.599 23.530 19.734 1.00 59.03 101 ALA A O 1
ATOM 839 N N . GLU A 1 102 ? 4.800 22.001 18.111 1.00 53.94 102 GLU A N 1
ATOM 840 C CA . GLU A 1 102 ? 3.605 21.251 18.514 1.00 53.94 102 GLU A CA 1
ATOM 841 C C . GLU A 1 102 ? 3.782 20.585 19.886 1.00 53.94 102 GLU A C 1
ATOM 843 O O . GLU A 1 102 ? 2.925 20.718 20.763 1.00 53.94 102 GLU A O 1
ATOM 848 N N . LYS A 1 103 ? 4.961 20.009 20.164 1.00 54.22 103 LYS A N 1
ATOM 849 C CA . LYS A 1 103 ? 5.317 19.512 21.506 1.00 54.22 103 LYS A CA 1
ATOM 850 C C . LYS A 1 103 ? 5.196 20.595 22.588 1.00 54.22 103 LYS A C 1
ATOM 852 O O . LYS A 1 103 ? 4.841 20.286 23.728 1.00 54.22 103 LYS A O 1
ATOM 857 N N . LYS A 1 104 ? 5.458 21.863 22.248 1.00 74.19 104 LYS A N 1
ATOM 858 C CA . LYS A 1 104 ? 5.232 23.004 23.146 1.00 74.19 104 LYS A CA 1
ATOM 859 C C . LYS A 1 104 ? 3.736 23.302 23.325 1.00 74.19 104 LYS A C 1
ATOM 861 O O . LYS A 1 104 ? 3.315 23.462 24.471 1.00 74.19 104 LYS A O 1
ATOM 866 N N . ARG A 1 105 ? 2.932 23.316 22.251 1.00 70.88 105 ARG A N 1
ATOM 867 C CA . ARG A 1 105 ? 1.472 23.549 22.327 1.00 70.88 105 ARG A CA 1
ATOM 868 C C . ARG A 1 105 ? 0.764 22.488 23.170 1.00 70.88 105 ARG A C 1
ATOM 870 O O . ARG A 1 105 ? 0.011 22.850 24.071 1.00 70.88 105 ARG A O 1
ATOM 877 N N . ILE A 1 106 ? 1.072 21.207 22.956 1.00 57.53 106 ILE A N 1
ATOM 878 C CA . ILE A 1 106 ? 0.533 20.085 23.744 1.00 57.53 106 ILE A CA 1
ATOM 879 C C . ILE A 1 106 ? 0.895 20.242 25.230 1.00 57.53 106 ILE A C 1
ATOM 881 O O . ILE A 1 106 ? 0.038 20.104 26.104 1.00 57.53 106 ILE A O 1
ATOM 885 N N . LEU A 1 107 ? 2.149 20.595 25.538 1.00 64.75 107 LEU A N 1
ATOM 886 C CA . LEU A 1 107 ? 2.599 20.807 26.917 1.00 64.75 107 LEU A CA 1
ATOM 887 C C . LEU A 1 107 ? 1.929 22.022 27.587 1.00 64.75 107 LEU A C 1
ATOM 889 O O . LEU A 1 107 ? 1.727 22.014 28.802 1.00 64.75 107 LEU A O 1
ATOM 893 N N . GLU A 1 108 ? 1.596 23.067 26.832 1.00 81.50 108 GLU A N 1
ATOM 894 C CA . GLU A 1 108 ? 0.864 24.241 27.326 1.00 81.50 108 GLU A CA 1
ATOM 895 C C . GLU A 1 108 ? -0.631 23.939 27.529 1.00 81.50 108 GLU A C 1
ATOM 897 O O . GLU A 1 108 ? -1.181 24.301 28.573 1.00 81.50 108 GLU A O 1
ATOM 902 N N . ALA A 1 109 ? -1.257 23.184 26.621 1.00 63.69 109 ALA A N 1
ATOM 903 C CA . ALA A 1 109 ? -2.629 22.695 26.765 1.00 63.69 109 ALA A CA 1
ATOM 904 C C . ALA A 1 109 ? -2.788 21.785 27.998 1.00 63.69 109 ALA A C 1
ATOM 906 O O . ALA A 1 109 ? -3.629 22.061 28.853 1.00 63.69 109 ALA A O 1
ATOM 907 N N . TYR A 1 110 ? -1.917 20.783 28.163 1.00 61.12 110 TYR A N 1
ATOM 908 C CA . TYR A 1 110 ? -1.920 19.886 29.328 1.00 61.12 110 TYR A CA 1
ATOM 909 C C . TYR A 1 110 ? -1.719 20.637 30.657 1.00 61.12 110 TYR A C 1
ATOM 911 O O . TYR A 1 110 ? -2.365 20.329 31.660 1.00 61.12 110 TYR A O 1
ATOM 919 N N . LYS A 1 111 ? -0.855 21.665 30.690 1.00 75.94 111 LYS A N 1
ATOM 920 C CA . LYS A 1 111 ? -0.689 22.524 31.880 1.00 75.94 111 LYS A CA 1
ATOM 921 C C . LYS A 1 111 ? -1.964 23.299 32.216 1.00 75.94 111 LYS A C 1
ATOM 923 O O . LYS A 1 111 ? -2.278 23.430 33.398 1.00 75.94 111 LYS A O 1
ATOM 928 N N . LYS A 1 112 ? -2.674 23.805 31.202 1.00 80.31 112 LYS A N 1
ATOM 929 C CA . LYS A 1 112 ? -3.941 24.527 31.368 1.00 80.31 112 LYS A CA 1
ATOM 930 C C . LYS A 1 112 ? -5.036 23.591 31.890 1.00 80.31 112 LYS A C 1
ATOM 932 O O . LYS A 1 112 ? -5.583 23.849 32.958 1.00 80.31 112 LYS A O 1
ATOM 937 N N . GLU A 1 113 ? -5.272 22.478 31.200 1.00 73.62 113 GLU A N 1
ATOM 938 C CA . GLU A 1 113 ? -6.273 21.467 31.567 1.00 73.62 113 GLU A CA 1
ATOM 939 C C . GLU A 1 113 ? -6.055 20.957 33.002 1.00 73.62 113 GLU A C 1
ATOM 941 O O . GLU A 1 113 ? -6.982 20.895 33.808 1.00 73.62 113 GLU A O 1
ATOM 946 N N . LYS A 1 114 ? -4.799 20.682 33.378 1.00 74.06 114 LYS A N 1
ATOM 947 C CA . LYS A 1 114 ? -4.429 20.257 34.734 1.00 74.06 114 LYS A CA 1
ATOM 948 C C . LYS A 1 114 ? -4.701 21.317 35.808 1.00 74.06 114 LYS A C 1
ATOM 950 O O . LYS A 1 114 ? -4.982 20.949 36.948 1.00 74.06 114 LYS A O 1
ATOM 955 N N . ALA A 1 115 ? -4.619 22.606 35.476 1.00 77.50 115 ALA A N 1
ATOM 956 C CA . ALA A 1 115 ? -4.963 23.694 36.393 1.00 77.50 115 ALA A CA 1
ATOM 957 C C . ALA A 1 115 ? -6.486 23.865 36.532 1.00 77.50 115 ALA A C 1
ATOM 959 O O . ALA A 1 115 ? -6.985 24.025 37.647 1.00 77.50 115 ALA A O 1
ATOM 960 N N . GLU A 1 116 ? -7.226 23.760 35.426 1.00 78.12 116 GLU A N 1
ATOM 961 C CA . GLU A 1 116 ? -8.693 23.821 35.404 1.00 78.12 116 GLU A CA 1
ATOM 962 C C . GLU A 1 116 ? -9.299 22.634 36.176 1.00 78.12 116 GLU A C 1
ATOM 964 O O . GLU A 1 116 ? -10.072 22.838 37.115 1.00 78.12 116 GLU A O 1
ATOM 969 N N . ASN A 1 117 ? -8.829 21.409 35.908 1.00 71.19 117 ASN A N 1
ATOM 970 C CA . ASN A 1 117 ? -9.182 20.206 36.668 1.00 71.19 117 ASN A CA 1
ATOM 971 C C . ASN A 1 117 ? -8.798 20.302 38.158 1.00 71.19 117 ASN A C 1
ATOM 973 O O . ASN A 1 117 ? -9.498 19.745 39.005 1.00 71.19 117 ASN A O 1
ATOM 977 N N . TYR A 1 118 ? -7.708 20.990 38.520 1.00 76.31 118 TYR A N 1
ATOM 978 C CA . TYR A 1 118 ? -7.327 21.170 39.927 1.00 76.31 118 TYR A CA 1
ATOM 979 C C . TYR A 1 118 ? -8.307 22.086 40.674 1.00 76.31 118 TYR A C 1
ATOM 981 O O . TYR A 1 118 ? -8.767 21.733 41.763 1.00 76.31 118 TYR A O 1
ATOM 989 N N . GLU A 1 119 ? -8.664 23.233 40.093 1.00 78.69 119 GLU A N 1
ATOM 990 C CA . GLU A 1 119 ? -9.608 24.170 40.711 1.00 78.69 119 GLU A CA 1
ATOM 991 C C . GLU A 1 119 ? -11.043 23.617 40.736 1.00 78.69 119 GLU A C 1
ATOM 993 O O . GLU A 1 119 ? -11.730 23.744 41.753 1.00 78.69 119 GLU A O 1
ATOM 998 N N . GLU A 1 120 ? -11.482 22.908 39.692 1.00 71.62 120 GLU A N 1
ATOM 999 C CA . GLU A 1 120 ? -12.805 22.275 39.679 1.00 71.62 120 GLU A CA 1
ATOM 1000 C C . GLU A 1 120 ? -12.914 21.155 40.737 1.00 71.62 120 GLU A C 1
ATOM 1002 O O . GLU A 1 120 ? -13.870 21.117 41.519 1.00 71.62 120 GLU A O 1
ATOM 1007 N N . ASN A 1 121 ? -11.893 20.294 40.863 1.00 70.38 121 ASN A N 1
ATOM 1008 C CA . ASN A 1 121 ? -11.857 19.273 41.917 1.00 70.38 121 ASN A CA 1
ATOM 1009 C C . ASN A 1 121 ? -11.736 19.877 43.325 1.00 70.38 121 ASN A C 1
ATOM 1011 O O . ASN A 1 121 ? -12.320 19.354 44.273 1.00 70.38 121 ASN A O 1
ATOM 1015 N N . LYS A 1 122 ? -11.041 21.006 43.483 1.00 75.31 122 LYS A N 1
ATOM 1016 C CA . LYS A 1 122 ? -10.979 21.772 44.739 1.00 75.31 122 LYS A CA 1
ATOM 1017 C C . LYS A 1 122 ? -12.358 22.314 45.138 1.00 75.31 122 LYS A C 1
ATOM 1019 O O . LYS A 1 122 ? -12.709 22.209 46.314 1.00 75.31 122 LYS A O 1
ATOM 1024 N N . VAL A 1 123 ? -13.167 22.794 44.187 1.00 76.81 123 VAL A N 1
ATOM 1025 C CA . VAL A 1 123 ? -14.573 23.183 44.427 1.00 76.81 123 VAL A CA 1
ATOM 1026 C C . VAL A 1 123 ? -15.439 21.965 44.777 1.00 76.81 123 VAL A C 1
ATOM 1028 O O . VAL A 1 123 ? -16.148 22.006 45.784 1.00 76.81 123 VAL A O 1
ATOM 1031 N N . LYS A 1 124 ? -15.330 20.850 44.037 1.00 71.62 124 LYS A N 1
ATOM 1032 C CA . LYS A 1 124 ? -16.037 19.584 44.341 1.00 71.62 124 LYS A CA 1
ATOM 1033 C C . LYS A 1 124 ? -15.695 19.051 45.742 1.00 71.62 124 LYS A C 1
ATOM 1035 O O . LYS A 1 124 ? -16.577 18.688 46.515 1.00 71.62 124 LYS A O 1
ATOM 1040 N N . VAL A 1 125 ? -14.420 19.077 46.132 1.00 68.88 125 VAL A N 1
ATOM 1041 C CA . VAL A 1 125 ? -13.971 18.677 47.477 1.00 68.88 125 VAL A CA 1
ATOM 1042 C C . VAL A 1 125 ? -14.475 19.640 48.560 1.00 68.88 125 VAL A C 1
ATOM 1044 O O . VAL A 1 125 ? -14.741 19.200 49.679 1.00 68.88 125 VAL A O 1
ATOM 1047 N N . GLN A 1 126 ? -14.628 20.936 48.268 1.00 72.50 126 GLN A N 1
ATOM 1048 C CA . GLN A 1 126 ? -15.223 21.898 49.203 1.00 72.50 126 GLN A CA 1
ATOM 1049 C C . GLN A 1 126 ? -16.738 21.704 49.367 1.00 72.50 126 GLN A C 1
ATOM 1051 O O . GLN A 1 126 ? -17.220 21.781 50.498 1.00 72.50 126 GLN A O 1
ATOM 1056 N N . SER A 1 127 ? -17.484 21.416 48.294 1.00 70.06 127 SER A N 1
ATOM 1057 C CA . SER A 1 127 ? -18.927 21.155 48.389 1.00 70.06 127 SER A CA 1
ATOM 1058 C C . SER A 1 127 ? -19.217 19.853 49.140 1.00 70.06 127 SER A C 1
ATOM 1060 O O . SER A 1 127 ? -20.022 19.868 50.072 1.00 70.06 127 SER A O 1
ATOM 1062 N N . VAL A 1 128 ? -18.482 18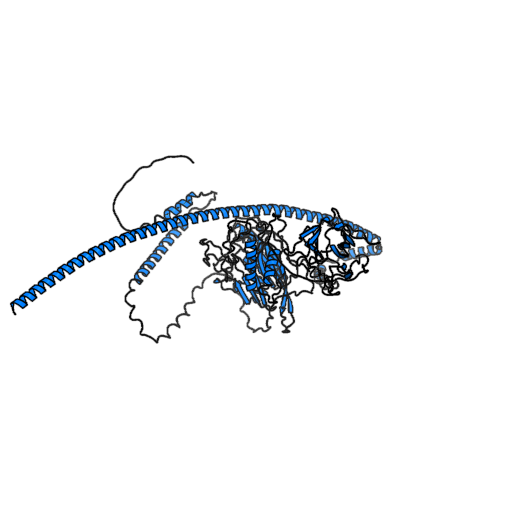.771 48.851 1.00 64.75 128 VAL A N 1
ATOM 1063 C CA . VAL A 1 128 ? -18.574 17.504 49.601 1.00 64.75 128 VAL A CA 1
ATOM 1064 C C . VAL A 1 128 ? -18.250 17.720 51.084 1.00 64.75 128 VAL A C 1
ATOM 1066 O O . VAL A 1 128 ? -19.061 17.371 51.935 1.00 64.75 128 VAL A O 1
ATOM 1069 N N . LYS A 1 129 ? -17.146 18.405 51.424 1.00 61.44 129 LYS A N 1
ATOM 1070 C CA . LYS A 1 129 ? -16.795 18.731 52.827 1.00 61.44 129 LYS A CA 1
ATOM 1071 C C . LYS A 1 129 ? -17.825 19.593 53.567 1.00 61.44 129 LYS A C 1
ATOM 1073 O O . LYS A 1 129 ? -17.764 19.656 54.790 1.00 61.44 129 LYS A O 1
ATOM 1078 N N . LYS A 1 130 ? -18.725 20.276 52.852 1.00 65.25 130 LYS A N 1
ATOM 1079 C CA . LYS A 1 130 ? -19.824 21.067 53.427 1.00 65.25 130 LYS A CA 1
ATOM 1080 C C . LYS A 1 130 ? -21.126 20.258 53.567 1.00 65.25 130 LYS A C 1
ATOM 1082 O O . LYS A 1 130 ? -22.010 20.683 54.302 1.00 65.25 130 LYS A O 1
ATOM 1087 N N . ALA A 1 131 ? -21.235 19.120 52.879 1.00 62.66 131 ALA A N 1
ATOM 1088 C CA . ALA A 1 131 ? -22.380 18.209 52.923 1.00 62.66 131 ALA A CA 1
ATOM 1089 C C . ALA A 1 131 ? -22.141 16.956 53.794 1.00 62.66 131 ALA A C 1
ATOM 1091 O O . ALA A 1 131 ? -23.098 16.363 54.281 1.00 62.66 131 ALA A O 1
ATOM 1092 N N . THR A 1 132 ? -20.886 16.541 53.998 1.00 57.62 132 THR A N 1
ATOM 1093 C CA . THR A 1 132 ? -20.524 15.415 54.876 1.00 57.62 132 THR A CA 1
ATOM 1094 C C . THR A 1 132 ? -20.503 15.829 56.350 1.00 57.62 132 THR A C 1
ATOM 1096 O O . THR A 1 132 ? -19.964 16.878 56.697 1.00 57.62 132 THR A O 1
ATOM 1099 N N . ASP A 1 133 ? -21.031 14.967 57.222 1.00 70.12 133 ASP A N 1
ATOM 1100 C CA . ASP A 1 133 ? -21.029 15.158 58.676 1.00 70.12 133 ASP A CA 1
ATOM 1101 C C . ASP A 1 133 ? -19.592 15.328 59.241 1.00 70.12 133 ASP A C 1
ATOM 1103 O O . ASP A 1 133 ? -18.701 14.529 58.913 1.00 70.12 133 ASP A O 1
ATOM 1107 N N . PRO A 1 134 ? -19.331 16.330 60.109 1.00 69.19 134 PRO A N 1
ATOM 1108 C CA . PRO A 1 134 ? -18.037 16.513 60.769 1.00 69.19 134 PRO A CA 1
ATOM 1109 C C . PRO A 1 134 ? -17.497 15.279 61.511 1.00 69.19 134 PRO A C 1
ATOM 1111 O O . PRO A 1 134 ? -16.277 15.101 61.555 1.00 69.19 134 PRO A O 1
ATOM 1114 N N . ALA A 1 135 ? -18.363 14.421 62.061 1.00 64.88 135 ALA A N 1
ATOM 1115 C CA . ALA A 1 135 ? -17.974 13.177 62.724 1.00 64.88 135 ALA A CA 1
ATOM 1116 C C . ALA A 1 135 ? -17.363 12.176 61.730 1.00 64.88 135 ALA A C 1
ATOM 1118 O O . ALA A 1 135 ? -16.280 11.651 61.984 1.00 64.88 135 ALA A O 1
ATOM 1119 N N . ILE A 1 136 ? -17.976 12.005 60.553 1.00 62.72 136 ILE A N 1
ATOM 1120 C CA . ILE A 1 136 ? -17.450 11.150 59.474 1.00 62.72 136 ILE A CA 1
ATOM 1121 C C . ILE A 1 136 ? -16.103 11.697 58.973 1.00 62.72 136 ILE A C 1
ATOM 1123 O O . ILE A 1 136 ? -15.165 10.938 58.731 1.00 62.72 136 ILE A O 1
ATOM 1127 N N . ILE A 1 137 ? -15.953 13.026 58.883 1.00 63.88 137 ILE A N 1
ATOM 1128 C CA . ILE A 1 137 ? -14.673 13.664 58.523 1.00 63.88 137 ILE A CA 1
ATOM 1129 C C . ILE A 1 137 ? -13.599 13.435 59.606 1.00 63.88 137 ILE A C 1
ATOM 1131 O O . ILE A 1 137 ? -12.415 13.315 59.274 1.00 63.88 137 ILE A O 1
ATOM 1135 N N . ALA A 1 138 ? -13.969 13.378 60.888 1.00 67.38 138 ALA A N 1
ATOM 1136 C CA . ALA A 1 138 ? -13.045 13.065 61.979 1.00 67.38 138 ALA A CA 1
ATOM 1137 C C . ALA A 1 138 ? -12.640 11.580 61.983 1.00 67.38 138 ALA A C 1
ATOM 1139 O O . ALA A 1 138 ? -11.454 11.269 62.109 1.00 67.38 138 ALA A O 1
ATOM 1140 N N . GLU A 1 139 ? -13.592 10.673 61.770 1.00 66.31 139 GLU A N 1
ATOM 1141 C CA . GLU A 1 139 ? -13.361 9.228 61.717 1.00 66.31 139 GLU A CA 1
ATOM 1142 C C . GLU A 1 139 ? -12.523 8.821 60.494 1.00 66.31 139 GLU A C 1
ATOM 1144 O O . GLU A 1 139 ? -11.535 8.102 60.637 1.00 66.31 139 GLU A O 1
ATOM 1149 N N . ALA A 1 140 ? -12.796 9.390 59.315 1.00 63.44 140 ALA A N 1
ATOM 1150 C CA . ALA A 1 140 ? -11.969 9.187 58.124 1.00 63.44 140 ALA A CA 1
ATOM 1151 C C . ALA A 1 140 ? -10.526 9.706 58.304 1.00 63.44 140 ALA A C 1
ATOM 1153 O O . ALA A 1 140 ? -9.579 9.092 57.810 1.00 63.44 140 ALA A O 1
ATOM 1154 N N . LYS A 1 141 ? -10.324 10.809 59.045 1.00 69.69 141 LYS A N 1
ATOM 1155 C CA . LYS A 1 141 ? -8.978 11.295 59.411 1.00 69.69 141 LYS A CA 1
ATOM 1156 C C . LYS A 1 141 ? -8.271 10.364 60.395 1.00 69.69 141 LYS A C 1
ATOM 1158 O O . LYS A 1 141 ? -7.068 10.155 60.249 1.00 69.69 141 LYS A O 1
ATOM 1163 N N . LYS A 1 142 ? -9.000 9.814 61.371 1.00 70.12 142 LYS A N 1
ATOM 1164 C CA . LYS A 1 142 ? -8.488 8.825 62.328 1.00 70.12 142 LYS A CA 1
ATOM 1165 C C . LYS A 1 142 ? -8.023 7.567 61.585 1.00 70.12 142 LYS A C 1
ATOM 1167 O O . LYS A 1 142 ? -6.837 7.247 61.643 1.00 70.12 142 LYS A O 1
ATOM 1172 N N . TRP A 1 143 ? -8.892 6.984 60.759 1.00 58.97 143 TRP A N 1
ATOM 1173 C CA . TRP A 1 143 ? -8.580 5.839 59.896 1.00 58.97 143 TRP A CA 1
ATOM 1174 C C . TRP A 1 143 ? -7.372 6.104 58.981 1.00 58.97 143 TRP A C 1
ATOM 1176 O O . TRP A 1 143 ? -6.446 5.298 58.915 1.00 58.97 143 TRP A O 1
ATOM 1186 N N . ALA A 1 144 ? -7.302 7.278 58.342 1.00 60.25 144 ALA A N 1
ATOM 1187 C CA . ALA A 1 144 ? -6.165 7.663 57.500 1.00 60.25 144 ALA A CA 1
ATOM 1188 C C . ALA A 1 144 ? -4.849 7.902 58.276 1.00 60.25 144 ALA A C 1
ATOM 1190 O O . ALA A 1 144 ? -3.775 7.897 57.670 1.00 60.25 144 ALA A O 1
ATOM 1191 N N . SER A 1 145 ? -4.909 8.117 59.596 1.00 59.12 145 SER A N 1
ATOM 1192 C CA . SER A 1 145 ? -3.725 8.163 60.465 1.00 59.12 145 SER A CA 1
ATOM 1193 C C . SER A 1 145 ? -3.279 6.765 60.908 1.00 59.12 145 SER A C 1
ATOM 1195 O O . SER A 1 145 ? -2.083 6.486 60.920 1.00 59.12 145 SER A O 1
ATOM 1197 N N . GLU A 1 146 ? -4.227 5.859 61.157 1.00 54.16 146 GLU A N 1
ATOM 1198 C CA . GLU A 1 146 ? -3.979 4.455 61.513 1.00 54.16 146 GLU A CA 1
ATOM 1199 C C . GLU A 1 146 ? -3.385 3.679 60.317 1.00 54.16 146 GLU A C 1
ATOM 1201 O O . GLU A 1 146 ? -2.384 2.975 60.453 1.00 54.16 146 GLU A O 1
ATOM 1206 N N . GLN A 1 147 ? -3.898 3.921 59.104 1.00 52.78 147 GLN A N 1
ATOM 1207 C CA . GLN A 1 147 ? -3.397 3.361 57.836 1.00 52.78 147 GLN A CA 1
ATOM 1208 C C . GLN A 1 147 ? -1.963 3.792 57.454 1.00 52.78 147 GLN A C 1
ATOM 1210 O O . GLN A 1 147 ? -1.393 3.252 56.506 1.00 52.78 147 GLN A O 1
ATOM 1215 N N . ARG A 1 148 ? -1.347 4.753 58.159 1.00 53.72 148 ARG A N 1
ATOM 1216 C CA . ARG A 1 148 ? 0.039 5.194 57.894 1.00 53.72 148 ARG A CA 1
ATOM 1217 C C . ARG A 1 148 ? 1.117 4.392 58.629 1.00 53.72 148 ARG A C 1
ATOM 1219 O O . ARG A 1 148 ? 2.294 4.673 58.423 1.00 53.72 148 ARG A O 1
ATOM 1226 N N . VAL A 1 149 ? 0.736 3.419 59.461 1.00 49.91 149 VAL A N 1
ATOM 1227 C CA . VAL A 1 149 ? 1.672 2.650 60.307 1.00 49.91 149 VAL A CA 1
ATOM 1228 C C . VAL A 1 149 ? 1.976 1.247 59.743 1.00 49.91 149 VAL A C 1
ATOM 1230 O O . VAL A 1 149 ? 2.955 0.623 60.144 1.00 49.91 149 VAL A O 1
ATOM 1233 N N . GLY A 1 150 ? 1.200 0.762 58.764 1.00 40.75 150 GLY A N 1
ATOM 1234 C CA . GLY A 1 150 ? 1.500 -0.474 58.026 1.00 40.75 150 GLY A CA 1
ATOM 1235 C C . GLY A 1 150 ? 2.711 -0.315 57.097 1.00 40.75 150 GLY A C 1
ATOM 1236 O O . GLY A 1 150 ? 2.799 0.660 56.346 1.00 40.75 150 GLY A O 1
ATOM 1237 N N . SER A 1 151 ? 3.660 -1.255 57.154 1.00 48.50 151 SER A N 1
ATOM 1238 C CA . SER A 1 151 ? 4.943 -1.160 56.446 1.00 48.50 151 SER A CA 1
ATOM 1239 C C . SER A 1 151 ? 4.833 -1.446 54.937 1.00 48.50 151 SER A C 1
ATOM 1241 O O . SER A 1 151 ? 3.807 -1.882 54.416 1.00 48.50 151 SER A O 1
ATOM 1243 N N . ALA A 1 152 ? 5.911 -1.178 54.194 1.00 46.62 152 ALA A N 1
ATOM 1244 C CA . ALA A 1 152 ? 5.930 -1.216 52.727 1.00 46.62 152 ALA A CA 1
ATOM 1245 C C . ALA A 1 152 ? 5.867 -2.627 52.093 1.00 46.62 152 ALA A C 1
ATOM 1247 O O . ALA A 1 152 ? 5.999 -2.751 50.876 1.00 46.62 152 ALA A O 1
ATOM 1248 N N . GLU A 1 153 ? 5.679 -3.685 52.885 1.00 44.41 153 GLU A N 1
ATOM 1249 C CA . GLU A 1 153 ? 5.826 -5.074 52.437 1.00 44.41 153 GLU A CA 1
ATOM 1250 C C . GLU A 1 153 ? 4.512 -5.685 51.915 1.00 44.41 153 GLU A C 1
ATOM 1252 O O . GLU A 1 153 ? 4.507 -6.329 50.863 1.00 44.41 153 GLU A O 1
ATOM 1257 N N . ASP A 1 154 ? 3.367 -5.387 52.542 1.00 50.19 154 ASP A N 1
ATOM 1258 C CA . ASP A 1 154 ? 2.052 -5.876 52.084 1.00 50.19 154 ASP A CA 1
ATOM 1259 C C . ASP A 1 154 ? 1.657 -5.323 50.704 1.00 50.19 154 ASP A C 1
ATOM 1261 O O . ASP A 1 154 ? 0.999 -5.998 49.906 1.00 50.19 154 ASP A O 1
ATOM 1265 N N . LYS A 1 155 ? 2.148 -4.124 50.362 1.00 50.41 155 LYS A N 1
ATOM 1266 C CA . LYS A 1 155 ? 1.922 -3.494 49.050 1.00 50.41 155 LYS A CA 1
ATOM 1267 C C . LYS A 1 155 ? 2.558 -4.263 47.888 1.00 50.41 155 LYS A C 1
ATOM 1269 O O . LYS A 1 155 ? 2.086 -4.124 46.764 1.00 50.41 155 LYS A O 1
ATOM 1274 N N . ARG A 1 156 ? 3.565 -5.112 48.140 1.00 51.09 156 ARG A N 1
ATOM 1275 C CA . ARG A 1 156 ? 4.104 -6.035 47.122 1.00 51.09 156 ARG A CA 1
ATOM 1276 C C . ARG A 1 156 ? 3.215 -7.257 46.878 1.00 51.09 156 ARG A C 1
ATOM 1278 O O . ARG A 1 156 ? 3.326 -7.855 45.816 1.00 51.09 156 ARG A O 1
ATOM 1285 N N . LYS A 1 157 ? 2.333 -7.624 47.815 1.00 42.19 157 LYS A N 1
ATOM 1286 C CA . LYS A 1 157 ? 1.453 -8.801 47.683 1.00 42.19 157 LYS A CA 1
ATOM 1287 C C . LYS A 1 157 ? 0.114 -8.459 47.026 1.00 42.19 157 LYS A C 1
ATOM 1289 O O . LYS A 1 157 ? -0.362 -9.222 46.194 1.00 42.19 157 LYS A O 1
ATOM 1294 N N . GLN A 1 158 ? -0.468 -7.295 47.330 1.00 43.12 158 GLN A N 1
ATOM 1295 C CA . GLN A 1 158 ? -1.767 -6.897 46.760 1.00 43.12 158 GLN A CA 1
ATOM 1296 C C . GLN A 1 158 ? -1.725 -6.598 45.250 1.00 43.12 158 GLN A C 1
ATOM 1298 O O . GLN A 1 158 ? -2.709 -6.849 44.559 1.00 43.12 158 GLN A O 1
ATOM 1303 N N . PHE A 1 159 ? -0.587 -6.141 44.712 1.00 39.22 159 PHE A N 1
ATOM 1304 C CA . PHE A 1 159 ? -0.443 -5.852 43.276 1.00 39.22 159 PHE A CA 1
ATOM 1305 C C . PHE A 1 159 ? -0.481 -7.105 42.376 1.00 39.22 159 PHE A C 1
ATOM 1307 O O . PHE A 1 159 ? -0.632 -6.981 41.167 1.00 39.22 159 PHE A O 1
ATOM 1314 N N . SER A 1 160 ? -0.372 -8.308 42.954 1.00 35.59 160 SER A N 1
ATOM 1315 C CA . SER A 1 160 ? -0.387 -9.588 42.229 1.00 35.59 160 SER A CA 1
ATOM 1316 C C . SER A 1 160 ? -1.775 -10.250 42.154 1.00 35.59 160 SER A C 1
ATOM 1318 O O . SER A 1 160 ? -1.877 -11.363 41.642 1.00 35.59 160 SER A O 1
ATOM 1320 N N . ALA A 1 161 ? -2.825 -9.626 42.706 1.00 34.66 161 ALA A N 1
ATOM 1321 C CA . ALA A 1 161 ? -4.118 -10.282 42.951 1.00 34.66 161 ALA A CA 1
ATOM 1322 C C . ALA A 1 161 ? -5.355 -9.502 42.456 1.00 34.66 161 ALA A C 1
ATOM 1324 O O . ALA A 1 161 ? -6.481 -9.936 42.686 1.00 34.66 161 ALA A O 1
ATOM 1325 N N . LEU A 1 162 ? -5.170 -8.356 41.791 1.00 35.12 162 LEU A N 1
ATOM 1326 C CA . LEU A 1 162 ? -6.257 -7.482 41.330 1.00 35.12 162 LEU A CA 1
ATOM 1327 C C . LEU A 1 162 ? -6.094 -7.117 39.851 1.00 35.12 162 LEU A C 1
ATOM 1329 O O . LEU A 1 162 ? -5.777 -5.981 39.514 1.00 35.12 162 LEU A O 1
ATOM 1333 N N . ASN A 1 163 ? -6.323 -8.095 38.972 1.00 34.84 163 ASN A N 1
ATOM 1334 C CA . ASN A 1 163 ? -6.585 -7.831 37.553 1.00 34.84 163 ASN A CA 1
ATOM 1335 C C . ASN A 1 163 ? -7.463 -8.929 36.912 1.00 34.84 163 ASN A C 1
ATOM 1337 O O . ASN A 1 163 ? -7.154 -9.460 35.850 1.00 34.84 163 ASN A O 1
ATOM 1341 N N . PHE A 1 164 ? -8.551 -9.307 37.595 1.00 35.12 164 PHE A N 1
ATOM 1342 C CA . PHE A 1 164 ? -9.539 -10.267 37.092 1.00 35.12 164 PHE A CA 1
ATOM 1343 C C . PHE A 1 164 ? -10.961 -9.751 37.363 1.00 35.12 164 PHE A C 1
ATOM 1345 O O . PHE A 1 164 ? -11.257 -9.336 38.480 1.00 35.12 164 PHE A O 1
ATOM 1352 N N . ASN A 1 165 ? -11.821 -9.787 36.340 1.00 32.12 165 ASN A N 1
ATOM 1353 C CA . ASN A 1 165 ? -13.227 -9.352 36.332 1.00 32.12 165 ASN A CA 1
ATOM 1354 C C . ASN A 1 165 ? -13.552 -7.923 36.825 1.00 32.12 165 ASN A C 1
ATOM 1356 O O . ASN A 1 165 ? -13.978 -7.729 37.961 1.00 32.12 165 ASN A O 1
ATOM 1360 N N . MET A 1 166 ? -13.595 -6.968 35.885 1.00 25.28 166 MET A N 1
ATOM 1361 C CA . MET A 1 166 ? -14.764 -6.074 35.778 1.00 25.28 166 MET A CA 1
ATOM 1362 C C . MET A 1 166 ? -15.009 -5.606 34.329 1.00 25.28 166 MET A C 1
ATOM 1364 O O . MET A 1 166 ? -14.818 -4.441 33.998 1.00 25.28 166 MET A O 1
ATOM 1368 N N . MET A 1 167 ? -15.449 -6.526 33.464 1.00 30.14 167 MET A N 1
ATOM 1369 C CA . MET A 1 167 ? -15.973 -6.214 32.126 1.00 30.14 167 MET A CA 1
ATOM 1370 C C . MET A 1 167 ? -17.282 -6.971 31.888 1.00 30.14 167 MET A C 1
ATOM 1372 O O . MET A 1 167 ? -17.275 -8.170 31.625 1.00 30.14 167 MET A O 1
ATOM 1376 N N . ALA A 1 168 ? -18.403 -6.260 32.007 1.00 29.91 168 ALA A N 1
ATOM 1377 C CA . ALA A 1 168 ? -19.730 -6.699 31.585 1.00 29.91 168 ALA A CA 1
ATOM 1378 C C . ALA A 1 168 ? -20.630 -5.469 31.359 1.00 29.91 168 ALA A C 1
ATOM 1380 O O . ALA A 1 168 ? -20.545 -4.502 32.115 1.00 29.91 168 ALA A O 1
ATOM 1381 N N . SER A 1 169 ? -21.517 -5.549 30.363 1.00 32.97 169 SER A N 1
ATOM 1382 C CA . SER A 1 169 ? -22.645 -4.627 30.128 1.00 32.97 169 SER A CA 1
ATOM 1383 C C . SER A 1 169 ? -22.342 -3.194 29.642 1.00 32.97 169 SER A C 1
ATOM 1385 O O . SER A 1 169 ? -22.668 -2.225 30.324 1.00 32.97 169 SER A O 1
ATOM 1387 N N . VAL A 1 170 ? -21.873 -3.060 28.394 1.00 24.83 170 VAL A N 1
ATOM 1388 C CA . VAL A 1 170 ? -22.347 -2.014 27.453 1.00 24.83 170 VAL A CA 1
ATOM 1389 C C . VAL A 1 170 ? -22.526 -2.668 26.077 1.00 24.83 170 VAL A C 1
ATOM 1391 O O . VAL A 1 170 ? -21.696 -3.483 25.678 1.00 24.83 170 VAL A O 1
ATOM 1394 N N . GLU A 1 171 ? -23.611 -2.354 25.366 1.00 30.02 171 GLU A N 1
ATOM 1395 C CA . GLU A 1 171 ? -23.957 -2.984 24.084 1.00 30.02 171 GLU A CA 1
ATOM 1396 C C . GLU A 1 171 ? -23.467 -2.204 22.851 1.00 30.02 171 GLU A C 1
ATOM 1398 O O . GLU A 1 171 ? -23.513 -0.978 22.800 1.00 30.02 171 GLU A O 1
ATOM 1403 N N . SER A 1 172 ? -23.045 -2.979 21.847 1.00 29.28 172 SER A N 1
ATOM 1404 C CA . SER A 1 172 ? -23.076 -2.726 20.396 1.00 29.28 172 SER A CA 1
ATOM 1405 C C . SER A 1 172 ? -23.575 -1.357 19.891 1.00 29.28 172 SER A C 1
ATOM 1407 O O . SER A 1 172 ? -24.775 -1.088 19.916 1.00 29.28 172 SER A O 1
ATOM 1409 N N . GLN A 1 173 ? -22.680 -0.576 19.265 1.00 26.02 173 GLN A N 1
ATOM 1410 C CA . GLN A 1 173 ? -23.025 0.371 18.189 1.00 26.02 173 GLN A CA 1
ATOM 1411 C C . GLN A 1 173 ? -21.933 0.392 17.103 1.00 26.02 173 GLN A C 1
ATOM 1413 O O . GLN A 1 173 ? -20.743 0.297 17.397 1.00 26.02 173 GLN A O 1
ATOM 1418 N N . THR A 1 174 ? -22.349 0.507 15.840 1.00 27.52 174 THR A N 1
ATOM 1419 C CA . THR A 1 174 ? -21.491 0.628 14.645 1.00 27.52 174 THR A CA 1
ATOM 1420 C C . THR A 1 174 ? -21.042 2.076 14.413 1.00 27.52 174 THR A C 1
ATOM 1422 O O . THR A 1 174 ? -21.896 2.964 14.474 1.00 27.52 174 THR A O 1
ATOM 1425 N N . PRO A 1 175 ? -19.780 2.348 14.027 1.00 31.05 175 PRO A N 1
ATOM 1426 C CA . PRO A 1 175 ? -19.400 3.658 13.512 1.00 31.05 175 PRO A CA 1
ATOM 1427 C C . PRO A 1 175 ? -19.955 3.841 12.090 1.00 31.05 175 PRO A C 1
ATOM 1429 O O . PRO A 1 175 ? -19.447 3.266 11.129 1.00 31.05 175 PRO A O 1
ATOM 1432 N N . ALA A 1 176 ? -21.016 4.638 11.963 1.00 34.69 176 ALA A N 1
ATOM 1433 C CA . ALA A 1 176 ? -21.470 5.149 10.674 1.00 34.69 176 ALA A CA 1
ATOM 1434 C C . ALA A 1 176 ? -20.477 6.189 10.117 1.00 34.69 176 ALA A C 1
ATOM 1436 O O . ALA A 1 176 ? -19.614 6.702 10.833 1.00 34.69 176 ALA A O 1
ATOM 1437 N N . CYS A 1 177 ? -20.637 6.552 8.846 1.00 45.75 177 CYS A N 1
ATOM 1438 C CA . CYS A 1 177 ? -20.103 7.815 8.346 1.00 45.75 177 CYS A CA 1
ATOM 1439 C C . CYS A 1 177 ? -20.723 8.993 9.127 1.00 45.75 177 CYS A C 1
ATOM 1441 O O . CYS A 1 177 ? -21.907 8.962 9.469 1.00 45.75 177 CYS A O 1
ATOM 1443 N N . ASP A 1 178 ? -19.935 10.037 9.409 1.00 54.06 178 ASP A N 1
ATOM 1444 C CA . ASP A 1 178 ? -20.375 11.203 10.194 1.00 54.06 178 ASP A CA 1
ATOM 1445 C C . ASP A 1 178 ? -21.228 12.170 9.347 1.00 54.06 178 ASP A C 1
ATOM 1447 O O . ASP A 1 178 ? -20.836 13.285 8.989 1.00 54.06 178 ASP A O 1
ATOM 1451 N N . ALA A 1 179 ? -22.403 11.674 8.961 1.00 69.19 179 ALA A N 1
ATOM 1452 C CA . ALA A 1 179 ? -23.426 12.362 8.189 1.00 69.19 179 ALA A CA 1
ATOM 1453 C C . ALA A 1 179 ? -24.590 12.794 9.086 1.00 69.19 179 ALA A C 1
ATOM 1455 O O . ALA A 1 179 ? -25.761 12.549 8.798 1.00 69.19 179 ALA A O 1
ATOM 1456 N N . CYS A 1 180 ? -24.270 13.452 10.198 1.00 79.56 180 CYS A N 1
ATOM 1457 C CA . CYS A 1 180 ? -25.261 13.986 11.128 1.00 79.56 180 CYS A CA 1
ATOM 1458 C C . CYS A 1 180 ? -26.113 15.137 10.542 1.00 79.56 180 CYS A C 1
ATOM 1460 O O . CYS A 1 180 ? -27.087 15.560 11.162 1.00 79.56 180 CYS A O 1
ATOM 1462 N N . LEU A 1 181 ? -25.783 15.627 9.342 1.00 86.06 181 LEU A N 1
ATOM 1463 C CA . LEU A 1 181 ? -26.566 16.569 8.540 1.00 86.06 181 LEU A CA 1
ATOM 1464 C C . LEU A 1 181 ? -27.038 15.852 7.257 1.00 86.06 181 LEU A C 1
ATOM 1466 O O . LEU A 1 181 ? -26.200 15.418 6.472 1.00 86.06 181 LEU A O 1
ATOM 1470 N N . PHE A 1 182 ? -28.351 15.708 7.048 1.00 92.31 182 PHE A N 1
ATOM 1471 C CA . PHE A 1 182 ? -28.917 14.842 5.993 1.00 92.31 182 PHE A CA 1
ATOM 1472 C C . PHE A 1 182 ? -30.303 15.297 5.501 1.00 92.31 182 PHE A C 1
ATOM 1474 O O . PHE A 1 182 ? -30.953 16.121 6.145 1.00 92.31 182 PHE A O 1
ATOM 1481 N N . PHE A 1 183 ? -30.773 14.794 4.356 1.00 94.94 183 PHE A N 1
ATOM 1482 C CA . PHE A 1 183 ? -32.098 15.099 3.814 1.00 94.94 183 PHE A CA 1
ATOM 1483 C C . PHE A 1 183 ? -33.201 14.378 4.601 1.00 94.94 183 PHE A C 1
ATOM 1485 O O . PHE A 1 183 ? -33.089 13.198 4.927 1.00 94.94 183 PHE A O 1
ATOM 1492 N N . VAL A 1 184 ? -34.301 15.081 4.881 1.00 93.12 184 VAL A N 1
ATOM 1493 C CA . VAL A 1 184 ? -35.476 14.526 5.579 1.00 93.12 184 VAL A CA 1
ATOM 1494 C C . VAL A 1 184 ? -36.760 14.520 4.755 1.00 93.12 184 VAL A C 1
ATOM 1496 O O . VAL A 1 184 ? -37.666 13.749 5.067 1.00 93.12 184 VAL A O 1
ATOM 1499 N N . ALA A 1 185 ? -36.846 15.311 3.683 1.00 91.25 185 ALA A N 1
ATOM 1500 C CA . ALA A 1 185 ? -37.924 15.185 2.706 1.00 91.25 185 ALA A CA 1
ATOM 1501 C C . ALA A 1 185 ? -37.505 15.666 1.313 1.00 91.25 185 ALA A C 1
ATOM 1503 O O . ALA A 1 185 ? -36.768 16.644 1.195 1.00 91.25 185 ALA A O 1
ATOM 1504 N N . ASN A 1 186 ? -38.043 15.018 0.279 1.00 93.38 186 ASN A N 1
ATOM 1505 C CA . ASN A 1 186 ? -37.994 15.462 -1.113 1.00 93.38 186 ASN A CA 1
ATOM 1506 C C . ASN A 1 186 ? -39.403 15.371 -1.709 1.00 93.38 186 ASN A C 1
ATOM 1508 O O . ASN A 1 186 ? -40.040 14.323 -1.631 1.00 93.38 186 ASN A O 1
ATOM 1512 N N . MET A 1 187 ? -39.896 16.464 -2.281 1.00 91.44 187 MET A N 1
ATOM 1513 C CA . MET A 1 187 ? -41.266 16.597 -2.770 1.00 91.44 187 MET A CA 1
ATOM 1514 C C . MET A 1 187 ? -41.275 16.961 -4.252 1.00 91.44 187 MET A C 1
ATOM 1516 O O . MET A 1 187 ? -40.900 18.081 -4.609 1.00 91.44 187 MET A O 1
ATOM 1520 N N . GLU A 1 188 ? -41.783 16.051 -5.081 1.00 89.62 188 GLU A N 1
ATOM 1521 C CA . GLU A 1 188 ? -42.216 16.333 -6.450 1.00 89.62 188 GLU A CA 1
ATOM 1522 C C . GLU A 1 188 ? -43.740 16.550 -6.408 1.00 89.62 188 GLU A C 1
ATOM 1524 O O . GLU A 1 188 ? -44.545 15.622 -6.297 1.00 89.62 188 GLU A O 1
ATOM 1529 N N . GLY A 1 189 ? -44.135 17.822 -6.337 1.00 82.50 189 GLY A N 1
ATOM 1530 C CA . GLY A 1 189 ? -45.528 18.251 -6.293 1.00 82.50 189 GLY A CA 1
ATOM 1531 C C . GLY A 1 189 ? -45.943 18.960 -7.578 1.00 82.50 189 GLY A C 1
ATOM 1532 O O . GLY A 1 189 ? -45.126 19.579 -8.257 1.00 82.50 189 GLY A O 1
ATOM 1533 N N . ALA A 1 190 ? -47.244 18.917 -7.873 1.00 81.56 190 ALA A N 1
ATOM 1534 C CA . ALA A 1 190 ? -47.811 19.322 -9.156 1.00 81.56 190 ALA A CA 1
ATOM 1535 C C . ALA A 1 190 ? -47.258 20.657 -9.705 1.00 81.56 190 ALA A C 1
ATOM 1537 O O . ALA A 1 190 ? -47.471 21.737 -9.142 1.00 81.56 190 ALA A O 1
ATOM 1538 N N . SER A 1 191 ? -46.624 20.571 -10.879 1.00 84.19 191 SER A N 1
ATOM 1539 C CA . SER A 1 191 ? -46.009 21.667 -11.642 1.00 84.19 191 SER A CA 1
ATOM 1540 C C . SER A 1 191 ? -44.798 22.338 -10.978 1.00 84.19 191 SER A C 1
ATOM 1542 O O . SER A 1 191 ? -43.681 22.143 -11.444 1.00 84.19 191 SER A O 1
ATOM 1544 N N . VAL A 1 192 ? -45.004 23.172 -9.956 1.00 84.25 192 VAL A N 1
ATOM 1545 C CA . VAL A 1 192 ? -43.946 23.996 -9.327 1.00 84.25 192 VAL A CA 1
ATOM 1546 C C . VAL A 1 192 ? -43.880 23.829 -7.810 1.00 84.25 192 VAL A C 1
ATOM 1548 O O . VAL A 1 192 ? -43.088 24.502 -7.151 1.00 84.25 192 VAL A O 1
ATOM 1551 N N . ASP A 1 193 ? -44.695 22.945 -7.236 1.00 88.25 193 ASP A N 1
ATOM 1552 C CA . ASP A 1 193 ? -44.797 22.748 -5.789 1.00 88.25 193 ASP A CA 1
ATOM 1553 C C . ASP A 1 193 ? -43.721 21.766 -5.292 1.00 88.25 193 ASP A C 1
ATOM 1555 O O . ASP A 1 193 ? -44.022 20.690 -4.781 1.00 88.25 193 ASP A O 1
ATOM 1559 N N . ARG A 1 194 ? -42.448 22.143 -5.477 1.00 91.12 194 ARG A N 1
ATOM 1560 C CA . ARG A 1 194 ? -41.266 21.314 -5.180 1.00 91.12 194 ARG A CA 1
ATOM 1561 C C . ARG A 1 194 ? -40.491 21.803 -3.961 1.00 91.12 194 ARG A C 1
ATOM 1563 O O . ARG A 1 194 ? -40.279 23.011 -3.805 1.00 91.12 194 ARG A O 1
ATOM 1570 N N . VAL A 1 195 ? -40.054 20.864 -3.115 1.00 90.75 195 VAL A N 1
ATOM 1571 C CA . VAL A 1 195 ? -39.388 21.132 -1.823 1.00 90.75 195 VAL A CA 1
ATOM 1572 C C . VAL A 1 195 ? -38.325 20.072 -1.511 1.00 90.75 195 VAL A C 1
ATOM 1574 O O . VAL A 1 195 ? -38.574 18.884 -1.691 1.00 90.75 195 VAL A O 1
ATOM 1577 N N . LEU A 1 196 ? -37.183 20.499 -0.969 1.00 93.19 196 LEU A N 1
ATOM 1578 C CA . LEU A 1 196 ? -36.119 19.649 -0.426 1.00 93.19 196 LEU A CA 1
ATOM 1579 C C . LEU A 1 196 ? -35.750 20.140 0.988 1.00 93.19 196 LEU A C 1
ATOM 1581 O O . LEU A 1 196 ? -35.384 21.304 1.169 1.00 93.19 196 LEU A O 1
ATOM 1585 N N . ASP A 1 197 ? -35.868 19.273 1.994 1.00 92.62 197 ASP A N 1
ATOM 1586 C CA . ASP A 1 197 ? -35.618 19.587 3.410 1.00 92.62 197 ASP A CA 1
ATOM 1587 C C . ASP A 1 197 ? -34.360 18.871 3.930 1.00 92.62 197 ASP A C 1
ATOM 1589 O O . ASP A 1 197 ? -34.232 17.657 3.778 1.00 92.62 197 ASP A O 1
ATOM 1593 N N . ILE A 1 198 ? -33.471 19.600 4.614 1.00 93.81 198 ILE A N 1
ATOM 1594 C CA . ILE A 1 198 ? -32.239 19.096 5.255 1.00 93.81 198 ILE A CA 1
ATOM 1595 C C . ILE A 1 198 ? -32.347 19.260 6.775 1.00 93.81 198 ILE A C 1
ATOM 1597 O O . ILE A 1 198 ? -32.713 20.333 7.242 1.00 93.81 198 ILE A O 1
ATOM 1601 N N . PHE A 1 199 ? -31.997 18.250 7.566 1.00 91.94 199 PHE A N 1
ATOM 1602 C CA . PHE A 1 199 ? -32.030 18.260 9.032 1.00 91.94 199 PHE A CA 1
ATOM 1603 C C . PHE A 1 199 ? -30.628 18.177 9.644 1.00 91.94 199 PHE A C 1
ATOM 1605 O O . PHE A 1 199 ? -29.774 17.443 9.153 1.00 91.94 199 PHE A O 1
ATOM 1612 N N . ASN A 1 200 ? -30.411 18.906 10.743 1.00 90.81 200 ASN A N 1
ATOM 1613 C CA . ASN A 1 200 ? -29.200 18.825 11.562 1.00 90.81 200 ASN A CA 1
ATOM 1614 C C . ASN A 1 200 ? -29.438 17.971 12.823 1.00 90.81 200 ASN A C 1
ATOM 1616 O O . ASN A 1 200 ? -29.987 18.451 13.817 1.00 90.81 200 ASN A O 1
ATOM 1620 N N . GLY A 1 201 ? -28.963 16.727 12.794 1.00 83.75 201 GLY A N 1
ATOM 1621 C CA . GLY A 1 201 ? -28.902 15.802 13.927 1.00 83.75 201 GLY A CA 1
ATOM 1622 C C . GLY A 1 201 ? -27.604 15.859 14.749 1.00 83.75 201 GLY A C 1
ATOM 1623 O O . GLY A 1 201 ? -27.505 15.144 15.740 1.00 83.75 201 GLY A O 1
ATOM 1624 N N . CYS A 1 202 ? -26.630 16.713 14.409 1.00 76.75 202 CYS A N 1
ATOM 1625 C CA . CYS A 1 202 ? -25.271 16.736 14.985 1.00 76.75 202 CYS A CA 1
ATOM 1626 C C . CYS A 1 202 ? -25.172 17.109 16.479 1.00 76.75 202 CYS A C 1
ATOM 1628 O O . CYS A 1 202 ? -24.074 17.238 17.012 1.00 76.75 202 CYS A O 1
ATOM 1630 N N . GLY A 1 203 ? -26.283 17.379 17.171 1.00 77.44 203 GLY A N 1
ATOM 1631 C CA . GLY A 1 203 ? -26.294 17.830 18.573 1.00 77.44 203 GLY A CA 1
ATOM 1632 C C . GLY A 1 203 ? -25.753 19.253 18.811 1.00 77.44 203 GLY A C 1
ATOM 1633 O O . GLY A 1 203 ? -26.054 19.854 19.841 1.00 77.44 203 GLY A O 1
ATOM 1634 N N . HIS A 1 204 ? -25.033 19.832 17.848 1.00 74.88 204 HIS A N 1
ATOM 1635 C CA . HIS A 1 204 ? -24.557 21.216 17.827 1.00 74.88 204 HIS A CA 1
ATOM 1636 C C . HIS A 1 204 ? -25.013 21.953 16.556 1.00 74.88 204 HIS A C 1
ATOM 1638 O O . HIS A 1 204 ? -25.535 21.358 15.613 1.00 74.88 204 HIS A O 1
ATOM 1644 N N . SER A 1 205 ? -24.841 23.275 16.516 1.00 82.38 205 SER A N 1
ATOM 1645 C CA . SER A 1 205 ? -25.110 24.066 15.312 1.00 82.38 205 SER A CA 1
ATOM 1646 C C . SER A 1 205 ? -24.069 23.804 14.215 1.00 82.38 205 SER A C 1
ATOM 1648 O O . SER A 1 205 ? -22.905 23.519 14.498 1.00 82.38 205 SER A O 1
ATOM 1650 N N . VAL A 1 206 ? -24.493 23.891 12.953 1.00 86.06 206 VAL A N 1
ATOM 1651 C CA . VAL A 1 206 ? -23.668 23.623 11.764 1.00 86.06 206 VAL A CA 1
ATOM 1652 C C . VAL A 1 206 ? -23.723 24.825 10.824 1.00 86.06 206 VAL A C 1
ATOM 1654 O O . VAL A 1 206 ? -24.799 25.360 10.552 1.00 86.06 206 VAL A O 1
ATOM 1657 N N . ARG A 1 207 ? -22.565 25.257 10.312 1.00 86.44 207 ARG A N 1
ATOM 1658 C CA . ARG A 1 207 ? -22.474 26.287 9.268 1.00 86.44 207 ARG A CA 1
ATOM 1659 C C . ARG A 1 207 ? -22.689 25.657 7.901 1.00 86.44 207 ARG A C 1
ATOM 1661 O O . ARG A 1 207 ? -21.875 24.845 7.476 1.00 86.44 207 ARG A O 1
ATOM 1668 N N . LEU A 1 208 ? -23.738 26.063 7.193 1.00 86.12 208 LEU A N 1
ATOM 1669 C CA . LEU A 1 208 ? -24.031 25.541 5.856 1.00 86.12 208 LEU A CA 1
ATOM 1670 C C . LEU A 1 208 ? -23.065 26.085 4.785 1.00 86.12 208 LEU A C 1
ATOM 1672 O O . LEU A 1 208 ? -22.918 25.469 3.736 1.00 86.12 208 LEU A O 1
ATOM 1676 N N . ASP A 1 209 ? -22.323 27.161 5.084 1.00 85.44 209 ASP A N 1
ATOM 1677 C CA . ASP A 1 209 ? -21.197 27.654 4.269 1.00 85.44 209 ASP A CA 1
ATOM 1678 C C . ASP A 1 209 ? -20.166 26.556 3.951 1.00 85.44 209 ASP A C 1
ATOM 1680 O O . ASP A 1 209 ? -19.555 26.549 2.885 1.00 85.44 209 ASP A O 1
ATOM 1684 N N . GLU A 1 210 ? -19.964 25.616 4.879 1.00 82.25 210 GLU A N 1
ATOM 1685 C CA . GLU A 1 210 ? -18.988 24.524 4.766 1.00 82.25 210 GLU A CA 1
ATOM 1686 C C . GLU A 1 210 ? -19.483 23.378 3.862 1.00 82.25 210 GLU A C 1
ATOM 1688 O O . GLU A 1 210 ? -18.760 22.404 3.648 1.00 82.25 210 GLU A O 1
ATOM 1693 N N . TYR A 1 211 ? -20.685 23.519 3.291 1.00 87.50 211 TYR A N 1
ATOM 1694 C CA . TYR A 1 211 ? -21.382 22.518 2.489 1.00 87.50 211 TYR A CA 1
ATOM 1695 C C . TYR A 1 211 ? -21.848 23.088 1.140 1.00 87.50 211 TYR A C 1
ATOM 1697 O O . TYR A 1 211 ? -21.877 24.303 0.912 1.00 87.50 211 TYR A O 1
ATOM 1705 N N . LEU A 1 212 ? -22.207 22.181 0.240 1.00 90.19 212 LEU A N 1
ATOM 1706 C CA . LEU A 1 212 ? -22.779 22.408 -1.081 1.00 90.19 212 LEU A CA 1
ATOM 1707 C C . LEU A 1 212 ? -24.034 21.550 -1.238 1.00 90.19 212 LEU A C 1
ATOM 1709 O O . LEU A 1 212 ? -24.083 20.418 -0.747 1.00 90.19 212 LEU A O 1
ATOM 1713 N N . LEU A 1 213 ? -25.018 22.084 -1.960 1.00 91.62 213 LEU A N 1
ATOM 1714 C CA . LEU A 1 213 ? -26.077 21.279 -2.550 1.00 91.62 213 LEU A CA 1
ATOM 1715 C C . LEU A 1 213 ? -25.663 20.965 -3.989 1.00 91.62 213 LEU A C 1
ATOM 1717 O O . LEU A 1 213 ? -25.779 21.811 -4.871 1.00 91.62 213 LEU A O 1
ATOM 1721 N N . CYS A 1 214 ? -25.139 19.770 -4.211 1.00 89.56 214 CYS A N 1
ATOM 1722 C CA . CYS A 1 214 ? -24.755 19.280 -5.529 1.00 89.56 214 CYS A CA 1
ATOM 1723 C C . CYS A 1 214 ? -25.955 18.604 -6.210 1.00 89.56 214 CYS A C 1
ATOM 1725 O O . CYS A 1 214 ? -26.789 18.006 -5.528 1.00 89.56 214 CYS A O 1
ATOM 1727 N N . SER A 1 215 ? -26.045 18.661 -7.536 1.00 88.38 215 SER A N 1
ATOM 1728 C CA . SER A 1 215 ? -27.109 18.004 -8.302 1.00 88.38 215 SER A CA 1
ATOM 1729 C C . SER A 1 215 ? -26.687 17.618 -9.722 1.00 88.38 215 SER A C 1
ATOM 1731 O O . SER A 1 215 ? -25.663 18.083 -10.230 1.00 88.38 215 SER A O 1
ATOM 1733 N N . CYS A 1 216 ? -27.484 16.749 -10.344 1.00 83.75 216 CYS A N 1
ATOM 1734 C CA . CYS A 1 216 ? -27.379 16.362 -11.752 1.00 83.75 216 CYS A CA 1
ATOM 1735 C C . CYS A 1 216 ? -28.779 16.202 -12.353 1.00 83.75 216 CYS A C 1
ATOM 1737 O O . CYS A 1 216 ? -29.687 15.709 -11.673 1.00 83.75 216 CYS A O 1
ATOM 1739 N N . SER A 1 217 ? -28.957 16.594 -13.608 1.00 84.69 217 SER A N 1
ATOM 1740 C CA . SER A 1 217 ? -30.227 16.529 -14.322 1.00 84.69 217 SER A CA 1
ATOM 1741 C C . SER A 1 217 ? -30.383 15.192 -15.041 1.00 84.69 217 SER A C 1
ATOM 1743 O O . SER A 1 217 ? -29.628 14.902 -15.964 1.00 84.69 217 SER A O 1
ATOM 1745 N N . ASN A 1 218 ? -31.429 14.420 -14.725 1.00 81.75 218 ASN A N 1
ATOM 1746 C CA . ASN A 1 218 ? -31.608 13.051 -15.247 1.00 81.75 218 ASN A CA 1
ATOM 1747 C C . ASN A 1 218 ? -30.459 12.090 -14.832 1.00 81.75 218 ASN A C 1
ATOM 1749 O O . ASN A 1 218 ? -29.981 11.296 -15.637 1.00 81.75 218 ASN A O 1
ATOM 1753 N N . GLY A 1 219 ? -29.973 12.169 -13.587 1.00 68.44 219 GLY A N 1
ATOM 1754 C CA . GLY A 1 219 ? -28.783 11.430 -13.128 1.00 68.44 219 GLY A CA 1
ATOM 1755 C C . GLY A 1 219 ? -27.445 12.084 -13.525 1.00 68.44 219 GLY A C 1
ATOM 1756 O O . GLY A 1 219 ? -27.416 13.174 -14.076 1.00 68.44 219 GLY A O 1
ATOM 1757 N N . CYS A 1 220 ? -26.325 11.438 -13.187 1.00 67.69 220 CYS A N 1
ATOM 1758 C CA . CYS A 1 220 ? -24.936 11.915 -13.307 1.00 67.69 220 CYS A CA 1
ATOM 1759 C C . CYS A 1 220 ? -24.013 11.064 -14.224 1.00 67.69 220 CYS A C 1
ATOM 1761 O O . CYS A 1 220 ? -22.788 11.071 -14.046 1.00 67.69 220 CYS A O 1
ATOM 1763 N N . VAL A 1 221 ? -24.537 10.290 -15.182 1.00 49.41 221 VAL A N 1
ATOM 1764 C CA . VAL A 1 221 ? -23.710 9.671 -16.241 1.00 49.41 221 VAL A CA 1
ATOM 1765 C C . VAL A 1 221 ? -23.511 10.679 -17.376 1.00 49.41 221 VAL A C 1
ATOM 1767 O O . VAL A 1 221 ? -24.492 11.250 -17.840 1.00 49.41 221 VAL A O 1
ATOM 1770 N N . PRO A 1 222 ? -22.269 10.913 -17.846 1.00 40.38 222 PRO A N 1
ATOM 1771 C CA . PRO A 1 222 ? -21.185 9.924 -17.875 1.00 40.38 222 PRO A CA 1
ATOM 1772 C C . PRO A 1 222 ? -20.265 9.783 -16.658 1.00 40.38 222 PRO A C 1
ATOM 1774 O O . PRO A 1 222 ? -19.515 8.811 -16.602 1.00 40.38 222 PRO A O 1
ATOM 1777 N N . GLN A 1 223 ? -20.218 10.774 -15.766 1.00 44.75 223 GLN A N 1
ATOM 1778 C CA . GLN A 1 223 ? -18.988 11.070 -15.014 1.00 44.75 223 GLN A CA 1
ATOM 1779 C C . GLN A 1 223 ? -19.036 10.747 -13.511 1.00 44.75 223 GLN A C 1
ATOM 1781 O O . GLN A 1 223 ? -18.021 10.919 -12.840 1.00 44.75 223 GLN A O 1
ATOM 1786 N N . ASN A 1 224 ? -20.169 10.264 -12.981 1.00 50.50 224 ASN A N 1
ATOM 1787 C CA . ASN A 1 224 ? -20.383 9.980 -11.549 1.00 50.50 224 ASN A CA 1
ATOM 1788 C C . ASN A 1 224 ? -20.014 11.176 -10.639 1.00 50.50 224 ASN A C 1
ATOM 1790 O O . ASN A 1 224 ? -19.547 11.017 -9.511 1.00 50.50 224 ASN A O 1
ATOM 1794 N N . PHE A 1 225 ? -20.199 12.391 -11.157 1.00 56.06 225 PHE A N 1
ATOM 1795 C CA . PHE A 1 225 ? -19.855 13.658 -10.521 1.00 56.06 225 PHE A CA 1
ATOM 1796 C C . PHE A 1 225 ? -21.008 14.647 -10.713 1.00 56.06 225 PHE A C 1
ATOM 1798 O O . PHE A 1 225 ? -21.828 14.475 -11.611 1.00 56.06 225 PHE A O 1
ATOM 1805 N N . HIS A 1 226 ? -21.090 15.675 -9.870 1.00 64.19 226 HIS A N 1
ATOM 1806 C CA . HIS A 1 226 ? -22.192 16.629 -9.929 1.00 64.19 226 HIS A CA 1
ATOM 1807 C C . HIS A 1 226 ? -22.079 17.580 -11.127 1.00 64.19 226 HIS A C 1
ATOM 1809 O O . HIS A 1 226 ? -21.061 18.247 -11.305 1.00 64.19 226 HIS A O 1
ATOM 1815 N N . GLU A 1 227 ? -23.140 17.684 -11.925 1.00 69.88 227 GLU A N 1
ATOM 1816 C CA . GLU A 1 227 ? -23.203 18.632 -13.045 1.00 69.88 227 GLU A CA 1
ATOM 1817 C C . GLU A 1 227 ? -23.358 20.074 -12.553 1.00 69.88 227 GLU A C 1
ATOM 1819 O O . GLU A 1 227 ? -22.865 21.024 -13.167 1.00 69.88 227 GLU A O 1
ATOM 1824 N N . HIS A 1 228 ? -24.088 20.245 -11.451 1.00 80.69 228 HIS A N 1
ATOM 1825 C CA . HIS A 1 228 ? -24.483 21.529 -10.892 1.00 80.69 228 HIS A CA 1
ATOM 1826 C C . HIS A 1 228 ? -24.205 21.556 -9.388 1.00 80.69 228 HIS A C 1
ATOM 1828 O O . HIS A 1 228 ? -24.235 20.533 -8.701 1.00 80.69 228 HIS A O 1
ATOM 1834 N N . HIS A 1 229 ? -23.937 22.745 -8.851 1.00 85.50 229 HIS A N 1
ATOM 1835 C CA . HIS A 1 229 ? -23.917 22.959 -7.411 1.00 85.50 229 HIS A CA 1
ATOM 1836 C C . HIS A 1 229 ? -24.511 24.317 -7.050 1.00 85.50 229 HIS A C 1
ATOM 1838 O O . HIS A 1 229 ? -24.294 25.316 -7.733 1.00 85.50 229 HIS A O 1
ATOM 1844 N N . GLU A 1 230 ? -25.234 24.343 -5.940 1.00 85.56 230 GLU A N 1
ATOM 1845 C CA . GLU A 1 230 ? -25.797 25.533 -5.323 1.00 85.56 230 GLU A CA 1
ATOM 1846 C C . GLU A 1 230 ? -25.106 25.776 -3.978 1.00 85.56 230 GLU A C 1
ATOM 1848 O O . GLU A 1 230 ? -24.843 24.857 -3.192 1.00 85.56 230 GLU A O 1
ATOM 1853 N N . ASN A 1 231 ? -24.793 27.042 -3.707 1.00 88.62 231 ASN A N 1
ATOM 1854 C CA . ASN A 1 231 ? -24.246 27.449 -2.421 1.00 88.62 231 ASN A CA 1
ATOM 1855 C C . ASN A 1 231 ? -25.391 27.688 -1.436 1.00 88.62 231 ASN A C 1
ATOM 1857 O O . ASN A 1 231 ? -26.359 28.374 -1.760 1.00 88.62 231 ASN A O 1
ATOM 1861 N N . PHE A 1 232 ? -25.260 27.206 -0.202 1.00 89.94 232 PHE A N 1
ATOM 1862 C CA . PHE A 1 232 ? -26.142 27.670 0.864 1.00 89.94 232 PHE A CA 1
ATOM 1863 C C . PHE A 1 232 ? -25.971 29.178 1.089 1.00 89.94 232 PHE A C 1
ATOM 1865 O O . PHE A 1 232 ? -24.900 29.744 0.863 1.00 89.94 232 PHE A O 1
ATOM 1872 N N . THR A 1 233 ? -27.050 29.825 1.529 1.00 84.38 233 THR A N 1
ATOM 1873 C CA . THR A 1 233 ? -27.093 31.265 1.816 1.00 84.38 233 THR A CA 1
ATOM 1874 C C . THR A 1 233 ? -25.927 31.665 2.726 1.00 84.38 233 THR A C 1
ATOM 1876 O O . THR A 1 233 ? -25.802 31.140 3.828 1.00 84.38 233 THR A O 1
ATOM 1879 N N . SER A 1 234 ? -25.078 32.592 2.272 1.00 81.12 234 SER A N 1
ATOM 1880 C CA . SER A 1 234 ? -23.825 32.941 2.959 1.00 81.12 234 SER A CA 1
ATOM 1881 C C . SER A 1 234 ? -24.051 33.391 4.410 1.00 81.12 234 SER A C 1
ATOM 1883 O O . SER A 1 234 ? -24.864 34.279 4.680 1.00 81.12 234 SER A O 1
ATOM 1885 N N . GLY A 1 235 ? -23.329 32.768 5.341 1.00 78.94 235 GLY A N 1
ATOM 1886 C CA . GLY A 1 235 ? -23.472 32.937 6.786 1.00 78.94 235 GLY A CA 1
ATOM 1887 C C . GLY A 1 235 ? -24.570 32.076 7.425 1.00 78.94 235 GLY A C 1
ATOM 1888 O O . GLY A 1 235 ? -24.859 32.261 8.610 1.00 78.94 235 GLY A O 1
ATOM 1889 N N . ALA A 1 236 ? -25.208 31.155 6.692 1.00 85.25 236 ALA A N 1
ATOM 1890 C CA . ALA A 1 236 ? -26.284 30.325 7.231 1.00 85.25 236 ALA A CA 1
ATOM 1891 C C . ALA A 1 236 ? -25.785 29.344 8.304 1.00 85.25 236 ALA A C 1
ATOM 1893 O O . ALA A 1 236 ? -24.898 28.519 8.072 1.00 85.25 236 ALA A O 1
ATOM 1894 N N . VAL A 1 237 ? -26.425 29.388 9.477 1.00 88.00 237 VAL A N 1
ATOM 1895 C CA . VAL A 1 237 ? -26.169 28.475 10.598 1.00 88.00 237 VAL A CA 1
ATOM 1896 C C . VAL A 1 237 ? -27.442 27.707 10.936 1.00 88.00 237 VAL A C 1
ATOM 1898 O O . VAL A 1 237 ? -28.405 28.277 11.459 1.00 88.00 237 VAL A O 1
ATOM 1901 N N . LEU A 1 238 ? -27.439 26.400 10.680 1.00 89.31 238 LEU A N 1
ATOM 1902 C CA . LEU A 1 238 ? -28.531 25.505 11.044 1.00 89.31 238 LEU A CA 1
ATOM 1903 C C . LEU A 1 238 ? -28.330 25.003 12.478 1.00 89.31 238 LEU A C 1
ATOM 1905 O O . LEU A 1 238 ? -27.325 24.370 12.795 1.00 89.31 238 LEU A O 1
ATOM 1909 N N . GLN A 1 239 ? -29.278 25.299 13.365 1.00 86.12 239 GLN A N 1
ATOM 1910 C CA . GLN A 1 239 ? -29.216 24.876 14.769 1.00 86.12 239 GLN A CA 1
ATOM 1911 C C . GLN A 1 239 ? -29.416 23.360 14.917 1.00 86.12 239 GLN A C 1
ATOM 1913 O O . GLN A 1 239 ? -30.003 22.723 14.042 1.00 86.12 239 GLN A O 1
ATOM 1918 N N . ALA A 1 240 ? -28.945 22.787 16.026 1.00 82.69 240 ALA A N 1
ATOM 1919 C CA . ALA A 1 240 ? -29.189 21.382 16.349 1.00 82.69 240 ALA A CA 1
ATOM 1920 C C . ALA A 1 240 ? -30.697 21.091 16.436 1.00 82.69 240 ALA A C 1
ATOM 1922 O O . ALA A 1 240 ? -31.453 21.883 17.004 1.00 82.69 240 ALA A O 1
ATOM 1923 N N . GLY A 1 241 ? -31.136 19.967 15.870 1.00 81.31 241 GLY A N 1
ATOM 1924 C CA . GLY A 1 241 ? -32.545 19.573 15.824 1.00 81.31 241 GLY A CA 1
ATOM 1925 C C . GLY A 1 241 ? -33.419 20.425 14.895 1.00 81.31 241 GLY A C 1
ATOM 1926 O O . GLY A 1 241 ? -34.643 20.327 14.967 1.00 81.31 241 GLY A O 1
ATOM 1927 N N . ALA A 1 242 ? -32.831 21.272 14.041 1.00 85.50 242 ALA A N 1
ATOM 1928 C CA . ALA A 1 242 ? -33.568 22.129 13.116 1.00 85.50 242 ALA A CA 1
ATOM 1929 C C . ALA A 1 242 ? -33.452 21.665 11.656 1.00 85.50 242 ALA A C 1
ATOM 1931 O O . ALA A 1 242 ? -32.448 21.092 11.234 1.00 85.50 242 ALA A O 1
ATOM 1932 N N . THR A 1 243 ? -34.482 21.987 10.871 1.00 89.75 243 THR A N 1
ATOM 1933 C CA . THR A 1 243 ? -34.540 21.750 9.420 1.00 89.75 243 THR A CA 1
ATOM 1934 C C . THR A 1 243 ? -34.257 23.037 8.636 1.00 89.75 243 THR A C 1
ATOM 1936 O O . THR A 1 243 ? -34.770 24.104 8.999 1.00 89.75 243 THR A O 1
ATOM 1939 N N . TRP A 1 244 ? -33.501 22.941 7.545 1.00 92.25 244 TRP A N 1
ATOM 1940 C CA . TRP A 1 244 ? -33.336 23.952 6.502 1.00 92.25 244 TRP A CA 1
ATOM 1941 C C . TRP A 1 244 ? -34.137 23.539 5.266 1.00 92.25 244 TRP A C 1
ATOM 1943 O O . TRP A 1 244 ? -33.923 22.454 4.729 1.00 92.25 244 TRP A O 1
ATOM 1953 N N . ARG A 1 245 ? -35.064 24.394 4.827 1.00 91.75 245 ARG A N 1
ATOM 1954 C CA . ARG A 1 245 ? -35.961 24.118 3.697 1.00 91.75 245 ARG A CA 1
ATOM 1955 C C . ARG A 1 245 ? -35.534 24.856 2.436 1.00 91.75 245 ARG A C 1
ATOM 1957 O O . ARG A 1 245 ? -35.394 26.080 2.464 1.00 91.75 245 ARG A O 1
ATOM 1964 N N . ILE A 1 246 ? -35.440 24.136 1.326 1.00 93.25 246 ILE A N 1
ATOM 1965 C CA . ILE A 1 246 ? -35.255 24.684 -0.020 1.00 93.25 246 ILE A CA 1
ATOM 1966 C C . ILE A 1 246 ? -36.541 24.438 -0.811 1.00 93.25 246 ILE A C 1
ATOM 1968 O O . ILE A 1 246 ? -37.084 23.338 -0.770 1.00 93.25 246 ILE A O 1
ATOM 1972 N N . ALA A 1 247 ? -37.054 25.447 -1.511 1.00 92.50 247 ALA A N 1
ATOM 1973 C CA . ALA A 1 247 ? -38.263 25.318 -2.330 1.00 92.50 247 ALA A CA 1
ATOM 1974 C C . ALA A 1 247 ? -38.094 25.961 -3.711 1.00 92.50 247 ALA A C 1
ATOM 1976 O O . ALA A 1 247 ? -37.237 26.824 -3.911 1.00 92.50 247 ALA A O 1
ATOM 1977 N N . HIS A 1 248 ? -38.931 25.577 -4.671 1.00 92.56 248 HIS A N 1
ATOM 1978 C CA . HIS A 1 248 ? -38.971 26.264 -5.958 1.00 92.56 248 HIS A CA 1
ATOM 1979 C C . HIS A 1 248 ? -39.513 27.701 -5.770 1.00 92.56 248 HIS A C 1
ATOM 1981 O O . HIS A 1 248 ? -40.476 27.873 -5.017 1.00 92.56 248 HIS A O 1
ATOM 1987 N N . PRO A 1 249 ? -38.974 28.745 -6.440 1.00 89.69 249 PRO A N 1
ATOM 1988 C CA . PRO A 1 249 ? -39.383 30.143 -6.222 1.00 89.69 249 PRO A CA 1
ATOM 1989 C C . PRO A 1 249 ? -40.877 30.449 -6.424 1.00 89.69 249 PRO A C 1
ATOM 1991 O O . PRO A 1 249 ? -41.351 31.495 -5.988 1.00 89.69 249 PRO A O 1
ATOM 1994 N N . GLN A 1 250 ? -41.609 29.561 -7.103 1.00 89.50 250 GLN A N 1
ATOM 1995 C CA . GLN A 1 250 ? -43.042 29.691 -7.396 1.00 89.50 250 GLN A CA 1
ATOM 1996 C C . GLN A 1 250 ? -43.919 28.653 -6.661 1.00 89.50 250 GLN A C 1
ATOM 1998 O O . GLN A 1 250 ? -45.112 28.564 -6.946 1.00 89.50 250 GLN A O 1
ATOM 2003 N N . ALA A 1 251 ? -43.351 27.873 -5.731 1.00 85.44 251 ALA A N 1
ATOM 2004 C CA . ALA A 1 251 ? -44.081 26.863 -4.963 1.00 85.44 251 ALA A CA 1
ATOM 2005 C C . ALA A 1 251 ? -45.167 27.491 -4.067 1.00 85.44 251 ALA A C 1
ATOM 2007 O O . ALA A 1 251 ? -44.948 28.491 -3.374 1.00 85.44 251 ALA A O 1
ATOM 2008 N N . ARG A 1 252 ? -46.357 26.888 -4.052 1.00 84.00 252 ARG A N 1
ATOM 2009 C CA . ARG A 1 252 ? -47.564 27.440 -3.421 1.00 84.00 252 ARG A CA 1
ATOM 2010 C C . ARG A 1 252 ? -47.717 26.934 -1.988 1.00 84.00 252 ARG A C 1
ATOM 2012 O O . ARG A 1 252 ? -48.360 25.919 -1.741 1.00 84.00 252 ARG A O 1
ATOM 2019 N N . ILE A 1 253 ? -47.133 27.672 -1.043 1.00 67.50 253 ILE A N 1
ATOM 2020 C CA . ILE A 1 253 ? -47.173 27.382 0.402 1.00 67.50 253 ILE A CA 1
ATOM 2021 C C . ILE A 1 253 ? -48.629 27.170 0.893 1.00 67.50 253 ILE A C 1
ATOM 2023 O O . ILE A 1 253 ? -49.418 28.119 0.854 1.00 67.50 253 ILE A O 1
ATOM 2027 N N . PRO A 1 254 ? -49.000 25.984 1.418 1.00 73.19 254 PRO A N 1
ATOM 2028 C CA . PRO A 1 254 ? -50.311 25.768 2.025 1.00 73.19 254 PRO A CA 1
ATOM 2029 C C . PRO A 1 254 ? -50.448 26.488 3.376 1.00 73.19 254 PRO A C 1
ATOM 2031 O O . PRO A 1 254 ? -49.455 26.641 4.097 1.00 73.19 254 PRO A O 1
ATOM 2034 N N . PRO A 1 255 ? -51.671 26.859 3.799 1.00 61.62 255 PRO A N 1
ATOM 2035 C CA . PRO A 1 255 ? -51.910 27.399 5.135 1.00 61.62 255 PRO A CA 1
ATOM 2036 C C . PRO A 1 255 ? -51.356 26.483 6.239 1.00 61.62 255 PRO A C 1
ATOM 2038 O O . PRO A 1 255 ? -51.668 25.295 6.289 1.00 61.62 255 PRO A O 1
ATOM 2041 N N . GLY A 1 256 ? -50.529 27.044 7.126 1.00 62.06 256 GLY A N 1
ATOM 2042 C CA . GLY A 1 256 ? -49.878 26.318 8.225 1.00 62.06 256 GLY A CA 1
ATOM 2043 C C . GLY A 1 256 ? -48.510 25.703 7.896 1.00 62.06 256 GLY A C 1
ATOM 2044 O O . GLY A 1 256 ? -47.829 25.242 8.810 1.00 62.06 256 GLY A O 1
ATOM 2045 N N . ALA A 1 257 ? -48.062 25.728 6.638 1.00 65.44 257 ALA A N 1
ATOM 2046 C CA . ALA A 1 257 ? -46.722 25.274 6.278 1.00 65.44 257 ALA A CA 1
ATOM 2047 C C . ALA A 1 257 ? -45.634 26.248 6.769 1.00 65.44 257 ALA A C 1
ATOM 2049 O O . ALA A 1 257 ? -45.783 27.468 6.686 1.00 65.44 257 ALA A O 1
ATOM 2050 N N . ARG A 1 258 ? -44.492 25.715 7.222 1.00 67.62 258 ARG A N 1
ATOM 2051 C CA . ARG A 1 258 ? -43.303 26.529 7.527 1.00 67.62 258 ARG A CA 1
ATOM 2052 C C . ARG A 1 258 ? -42.702 27.109 6.228 1.00 67.62 258 ARG A C 1
ATOM 2054 O O . ARG A 1 258 ? -42.505 26.327 5.290 1.00 67.62 258 ARG A O 1
ATOM 2061 N N . PRO A 1 259 ? -42.364 28.417 6.180 1.00 70.00 259 PRO A N 1
ATOM 2062 C CA . PRO A 1 259 ? -41.664 29.031 5.049 1.00 70.00 259 PRO A CA 1
ATOM 2063 C C . PRO A 1 259 ? -40.340 28.339 4.709 1.00 70.00 259 PRO A C 1
ATOM 2065 O O . PRO A 1 259 ? -39.725 27.696 5.562 1.00 70.00 259 PRO A O 1
ATOM 2068 N N . TRP A 1 260 ? -39.889 28.505 3.467 1.00 84.06 260 TRP A N 1
ATOM 2069 C CA . TRP A 1 260 ? -38.562 28.074 3.033 1.00 84.06 260 TRP A CA 1
ATOM 2070 C C . TRP A 1 260 ? -37.449 28.984 3.574 1.00 84.06 260 TRP A C 1
ATOM 2072 O O . TRP A 1 260 ? -37.662 30.164 3.848 1.00 84.06 260 TRP A O 1
ATOM 2082 N N . ASN A 1 261 ? -36.250 28.421 3.718 1.00 90.69 261 ASN A N 1
ATOM 2083 C CA . ASN A 1 261 ? -35.034 29.135 4.105 1.00 90.69 261 ASN A CA 1
ATOM 2084 C C . ASN A 1 261 ? -34.261 29.667 2.889 1.00 90.69 261 ASN A C 1
ATOM 2086 O O . ASN A 1 261 ? -33.656 30.731 2.974 1.00 90.69 261 ASN A O 1
ATOM 2090 N N . GLN A 1 262 ? -34.304 28.943 1.769 1.00 91.38 262 GLN A N 1
ATOM 2091 C CA . GLN A 1 262 ? -33.688 29.305 0.491 1.00 91.38 262 GLN A CA 1
ATOM 2092 C C . GLN A 1 262 ? -34.606 28.863 -0.657 1.00 91.38 262 GLN A C 1
ATOM 2094 O O . GLN A 1 262 ? -35.467 28.000 -0.470 1.00 91.38 262 GLN A O 1
ATOM 2099 N N . THR A 1 263 ? -34.442 29.443 -1.843 1.00 92.12 263 THR A N 1
ATOM 2100 C CA . THR A 1 263 ? -35.132 28.989 -3.054 1.00 92.12 263 THR A CA 1
ATOM 2101 C C . THR A 1 263 ? -34.140 28.487 -4.093 1.00 92.12 263 THR A C 1
ATOM 2103 O O . THR A 1 263 ? -33.037 29.015 -4.196 1.00 92.12 263 THR A O 1
ATOM 2106 N N . TYR A 1 264 ? -34.530 27.474 -4.869 1.00 91.88 264 TYR A N 1
ATOM 2107 C CA . TYR A 1 264 ? -33.719 26.950 -5.968 1.00 91.88 264 TYR A CA 1
ATOM 2108 C C . TYR A 1 264 ? -34.596 26.649 -7.186 1.00 91.88 264 TYR A C 1
ATOM 2110 O O . TYR A 1 264 ? -35.620 25.976 -7.080 1.00 91.88 264 TYR A O 1
ATOM 2118 N N . GLN A 1 265 ? -34.214 27.191 -8.345 1.00 89.19 265 GLN A N 1
ATOM 2119 C CA . GLN A 1 265 ? -35.025 27.156 -9.569 1.00 89.19 265 GLN A CA 1
ATOM 2120 C C . GLN A 1 265 ? -35.097 25.758 -10.204 1.00 89.19 265 GLN A C 1
ATOM 2122 O O . GLN A 1 265 ? -36.065 25.454 -10.894 1.00 89.19 265 GLN A O 1
ATOM 2127 N N . TYR A 1 266 ? -34.098 24.909 -9.956 1.00 86.75 266 TYR A N 1
ATOM 2128 C CA . TYR A 1 266 ? -33.917 23.622 -10.631 1.00 86.75 266 TYR A CA 1
ATOM 2129 C C . TYR A 1 266 ? -34.082 22.434 -9.669 1.00 86.75 266 TYR A C 1
ATOM 2131 O O . TYR A 1 266 ? -33.321 21.477 -9.729 1.00 86.75 266 TYR A O 1
ATOM 2139 N N . LEU A 1 267 ? -35.040 22.508 -8.733 1.00 90.12 267 LEU A N 1
ATOM 2140 C CA . LEU A 1 267 ? -35.393 21.362 -7.881 1.00 90.12 267 LEU A CA 1
ATOM 2141 C C . LEU A 1 267 ? -36.007 20.218 -8.700 1.00 90.12 267 LEU A C 1
ATOM 2143 O O . LEU A 1 267 ? -36.783 20.464 -9.631 1.00 90.12 267 LEU A O 1
ATOM 2147 N N . SER A 1 268 ? -35.680 18.992 -8.279 1.00 88.81 268 SER A N 1
ATOM 2148 C CA . SER A 1 268 ? -35.884 17.758 -9.041 1.00 88.81 268 SER A CA 1
ATOM 2149 C C . SER A 1 268 ? -37.284 17.598 -9.621 1.00 88.81 268 SER A C 1
ATOM 2151 O O . SER A 1 268 ? -38.288 17.812 -8.944 1.00 88.81 268 SER A O 1
ATOM 2153 N N . ASN A 1 269 ? -37.328 17.181 -10.882 1.00 87.94 269 ASN A N 1
ATOM 2154 C CA . ASN A 1 269 ? -38.510 16.679 -11.578 1.00 87.94 269 ASN A CA 1
ATOM 2155 C C . ASN A 1 269 ? -38.863 15.212 -11.258 1.00 87.94 269 ASN A C 1
ATOM 2157 O O . ASN A 1 269 ? -39.841 14.698 -11.795 1.00 87.94 269 ASN A O 1
ATOM 2161 N N . GLY A 1 270 ? -38.060 14.550 -10.421 1.00 87.00 270 GLY A N 1
ATOM 2162 C CA . GLY A 1 270 ? -38.172 13.139 -10.075 1.00 87.00 270 GLY A CA 1
ATOM 2163 C C . GLY A 1 270 ? -37.196 12.196 -10.792 1.00 87.00 270 GLY A C 1
ATOM 2164 O O . GLY A 1 270 ? -37.062 11.059 -10.342 1.00 87.00 270 GLY A O 1
ATOM 2165 N N . ASN A 1 271 ? -36.454 12.637 -11.815 1.00 89.25 271 ASN A N 1
ATOM 2166 C CA . ASN A 1 271 ? -35.238 11.965 -12.304 1.00 89.25 271 ASN A CA 1
ATOM 2167 C C . ASN A 1 271 ? -33.943 12.795 -12.151 1.00 89.25 271 ASN A C 1
ATOM 2169 O O . ASN A 1 271 ? -32.861 12.278 -12.414 1.00 89.25 271 ASN A O 1
ATOM 2173 N N . ASP A 1 272 ? -34.001 14.027 -11.635 1.00 90.38 272 ASP A N 1
ATOM 2174 C CA . ASP A 1 272 ? -32.801 14.776 -11.215 1.00 90.38 272 ASP A CA 1
ATOM 2175 C C . ASP A 1 272 ? -32.314 14.333 -9.817 1.00 90.38 272 ASP A C 1
ATOM 2177 O O . ASP A 1 272 ? -33.121 14.220 -8.886 1.00 90.38 272 ASP A O 1
ATOM 2181 N N . ALA A 1 273 ? -31.003 14.131 -9.648 1.00 88.56 273 ALA A N 1
ATOM 2182 C CA . ALA A 1 273 ? -30.375 13.696 -8.394 1.00 88.56 273 ALA A CA 1
ATOM 2183 C C . ALA A 1 273 ? -29.812 14.879 -7.581 1.00 88.56 273 ALA A C 1
ATOM 2185 O O . ALA A 1 273 ? -29.337 15.861 -8.151 1.00 88.56 273 ALA A O 1
ATOM 2186 N N . PHE A 1 274 ? -29.823 14.772 -6.247 1.00 93.62 274 PHE A N 1
ATOM 2187 C CA . PHE A 1 274 ? -29.325 15.771 -5.291 1.00 93.62 274 PHE A CA 1
ATOM 2188 C C . PHE A 1 274 ? -28.436 15.146 -4.204 1.00 93.62 274 PHE A C 1
ATOM 2190 O O . PHE A 1 274 ? -28.797 14.141 -3.594 1.00 93.62 274 PHE A O 1
ATOM 2197 N N . ALA A 1 275 ? -27.291 15.769 -3.925 1.00 90.69 275 ALA A N 1
ATOM 2198 C CA . ALA A 1 275 ? -26.319 15.362 -2.914 1.00 90.69 275 ALA A CA 1
ATOM 2199 C C . ALA A 1 275 ? -26.009 16.517 -1.957 1.00 90.69 275 ALA A C 1
ATOM 2201 O O . ALA A 1 275 ? -25.787 17.655 -2.378 1.00 90.69 275 ALA A O 1
ATOM 2202 N N . LEU A 1 276 ? -25.931 16.210 -0.665 1.00 91.44 276 LEU A N 1
ATOM 2203 C CA . LEU A 1 276 ? -25.421 17.124 0.350 1.00 91.44 276 LEU A CA 1
ATOM 2204 C C . LEU A 1 276 ? -23.943 16.815 0.589 1.00 91.44 276 LEU A C 1
ATOM 2206 O O . LEU A 1 276 ? -23.605 15.720 1.035 1.00 91.44 276 LEU A O 1
ATOM 2210 N N . VAL A 1 277 ? -23.064 17.765 0.272 1.00 85.38 277 VAL A N 1
ATOM 2211 C CA . VAL A 1 277 ? -21.613 17.529 0.187 1.00 85.38 277 VAL A CA 1
ATOM 2212 C C . VAL A 1 277 ? -20.869 18.527 1.070 1.00 85.38 277 VAL A C 1
ATOM 2214 O O . VAL A 1 277 ? -21.119 19.727 0.981 1.00 85.38 277 VAL A O 1
ATOM 2217 N N . ARG A 1 278 ? -19.941 18.071 1.919 1.00 80.50 278 ARG A N 1
ATOM 2218 C CA . ARG A 1 278 ? -19.015 18.970 2.633 1.00 80.50 278 ARG A CA 1
ATOM 2219 C C . ARG A 1 278 ? -17.921 19.439 1.676 1.00 80.50 278 ARG A C 1
ATOM 2221 O O . ARG A 1 278 ? -17.446 18.658 0.863 1.00 80.50 278 ARG A O 1
ATOM 2228 N N . ARG A 1 279 ? -17.484 20.697 1.779 1.00 77.81 279 ARG A N 1
ATOM 2229 C CA . ARG A 1 279 ? -16.427 21.258 0.913 1.00 77.81 279 ARG A CA 1
ATOM 2230 C C . ARG A 1 279 ? -15.017 20.793 1.276 1.00 77.81 279 ARG A C 1
ATOM 2232 O O . ARG A 1 279 ? -14.166 20.716 0.398 1.00 77.81 279 ARG A O 1
ATOM 2239 N N . SER A 1 280 ? -14.743 20.573 2.562 1.00 59.34 280 SER A N 1
ATOM 2240 C CA . SER A 1 280 ? -13.410 20.210 3.055 1.00 59.34 280 SER A CA 1
ATOM 2241 C C . SER A 1 280 ? -13.486 19.419 4.374 1.00 59.34 280 SER A C 1
ATOM 2243 O O . SER A 1 280 ? -14.034 19.947 5.349 1.00 59.34 280 SER A O 1
ATOM 2245 N N . PRO A 1 281 ? -12.961 18.176 4.425 1.00 44.09 281 PRO A N 1
ATOM 2246 C CA . PRO A 1 281 ? -12.651 17.345 3.255 1.00 44.09 281 PRO A CA 1
ATOM 2247 C C . PRO A 1 281 ? -13.903 17.146 2.382 1.00 44.09 281 PRO A C 1
ATOM 2249 O O . PRO A 1 281 ? -15.027 17.293 2.863 1.00 44.09 281 PRO A O 1
ATOM 2252 N N . ALA A 1 282 ? -13.712 16.857 1.095 1.00 57.66 282 ALA A N 1
ATOM 2253 C CA . ALA A 1 282 ? -14.816 16.678 0.158 1.00 57.66 282 ALA A CA 1
ATOM 2254 C C . ALA A 1 282 ? -15.453 15.289 0.326 1.00 57.66 282 ALA A C 1
ATOM 2256 O O . ALA A 1 282 ? -14.870 14.291 -0.089 1.00 57.66 282 ALA A O 1
ATOM 2257 N N . TYR A 1 283 ? -16.635 15.218 0.946 1.00 68.44 283 TYR A N 1
ATOM 2258 C CA . TYR A 1 283 ? -17.404 13.974 1.071 1.00 68.44 283 TYR A CA 1
ATOM 2259 C C . TYR A 1 283 ? -18.912 14.217 1.016 1.00 68.44 283 TYR A C 1
ATOM 2261 O O . TYR A 1 283 ? -19.406 15.279 1.403 1.00 68.44 283 TYR A O 1
ATOM 2269 N N . VAL A 1 284 ? -19.639 13.209 0.533 1.00 78.62 284 VAL A N 1
ATOM 2270 C CA . VAL A 1 284 ? -21.103 13.183 0.487 1.00 78.62 284 VAL A CA 1
ATOM 2271 C C . VAL A 1 284 ? -21.637 12.739 1.848 1.00 78.62 284 VAL A C 1
ATOM 2273 O O . VAL A 1 284 ? -21.176 11.740 2.396 1.00 78.62 284 VAL A O 1
ATOM 2276 N N . LEU A 1 285 ? -22.608 13.472 2.392 1.00 83.56 285 LEU A N 1
ATOM 2277 C CA . LEU A 1 285 ? -23.301 13.130 3.635 1.00 83.56 285 LEU A CA 1
ATOM 2278 C C . LEU A 1 285 ? -24.591 12.366 3.346 1.00 83.56 285 LEU A C 1
ATOM 2280 O O . LEU A 1 285 ? -24.895 11.384 4.013 1.00 83.56 285 LEU A O 1
ATOM 2284 N N . ASP A 1 286 ? -25.355 12.803 2.350 1.00 92.88 286 ASP A N 1
ATOM 2285 C CA . ASP A 1 286 ? -26.643 12.205 2.009 1.00 92.88 286 ASP A CA 1
ATOM 2286 C C . ASP A 1 286 ? -26.995 12.467 0.543 1.00 92.88 286 ASP A C 1
ATOM 2288 O O . ASP A 1 286 ? -26.526 13.443 -0.049 1.00 92.88 286 ASP A O 1
ATOM 2292 N N . THR A 1 287 ? -27.829 11.602 -0.033 1.00 90.62 287 THR A N 1
ATOM 2293 C CA . THR A 1 287 ? -28.315 11.704 -1.421 1.00 90.62 287 THR A CA 1
ATOM 2294 C C . THR A 1 287 ? -29.804 11.415 -1.545 1.00 90.62 287 THR A C 1
ATOM 2296 O O . THR A 1 287 ? -30.347 10.586 -0.808 1.00 90.62 287 THR A O 1
ATOM 2299 N N . VAL A 1 288 ? -30.436 12.072 -2.519 1.00 91.00 288 VAL A N 1
ATOM 2300 C CA . VAL A 1 288 ? -31.756 11.743 -3.067 1.00 91.00 288 VAL A CA 1
ATOM 2301 C C . VAL A 1 288 ? -31.620 11.628 -4.584 1.00 91.00 288 VAL A C 1
ATOM 2303 O O . VAL A 1 288 ? -31.247 12.596 -5.239 1.00 91.00 288 VAL A O 1
ATOM 2306 N N . GLY A 1 289 ? -31.916 10.455 -5.141 1.00 86.00 289 GLY A N 1
ATOM 2307 C CA . GLY A 1 289 ? -31.532 10.097 -6.512 1.00 86.00 289 GLY A CA 1
ATOM 2308 C C . GLY A 1 289 ? -30.107 9.534 -6.601 1.00 86.00 289 GLY A C 1
ATOM 2309 O O . GLY A 1 289 ? -29.260 9.813 -5.752 1.00 86.00 289 GLY A O 1
ATOM 2310 N N . ASP A 1 290 ? -29.857 8.695 -7.608 1.00 81.06 290 ASP A N 1
ATOM 2311 C CA . ASP A 1 290 ? -28.582 7.988 -7.787 1.00 81.06 290 ASP A CA 1
ATOM 2312 C C . ASP A 1 290 ? -27.551 8.892 -8.476 1.00 81.06 290 ASP A C 1
ATOM 2314 O O . ASP A 1 290 ? -27.855 9.517 -9.494 1.00 81.06 290 ASP A O 1
ATOM 2318 N N . PHE A 1 291 ? -26.317 8.937 -7.966 1.00 77.94 291 PHE A N 1
ATOM 2319 C CA . PHE A 1 291 ? -25.249 9.785 -8.519 1.00 77.94 291 PHE A CA 1
ATOM 2320 C C . PHE A 1 291 ? -24.524 9.116 -9.695 1.00 77.94 291 PHE A C 1
ATOM 2322 O O . PHE A 1 291 ? -23.300 9.001 -9.749 1.00 77.94 291 PHE A O 1
ATOM 2329 N N . GLY A 1 292 ? -25.325 8.683 -10.665 1.00 73.62 292 GLY A N 1
ATOM 2330 C CA . GLY A 1 292 ? -24.876 8.056 -11.896 1.00 73.62 292 GLY A CA 1
ATOM 2331 C C . GLY A 1 292 ? -26.051 7.875 -12.860 1.00 73.62 292 GLY A C 1
ATOM 2332 O O . GLY A 1 292 ? -26.393 8.818 -13.551 1.00 73.62 292 GLY A O 1
ATOM 2333 N N . PRO A 1 293 ? -26.678 6.706 -12.976 1.00 72.31 293 PRO A N 1
ATOM 2334 C CA . PRO A 1 293 ? -27.640 6.454 -14.055 1.00 72.31 293 PRO A CA 1
ATOM 2335 C C . PRO A 1 293 ? -28.925 7.295 -14.078 1.00 72.31 293 PRO A C 1
ATOM 2337 O O . PRO A 1 293 ? -29.537 7.505 -13.030 1.00 72.31 293 PRO A O 1
ATOM 2340 N N . ASP A 1 294 ? -29.398 7.650 -15.281 1.00 82.19 294 ASP A N 1
ATOM 2341 C CA . ASP A 1 294 ? -30.765 8.152 -15.495 1.00 82.19 294 ASP A CA 1
ATOM 2342 C C . ASP A 1 294 ? -31.781 7.023 -15.221 1.00 82.19 294 ASP A C 1
ATOM 2344 O O . ASP A 1 294 ? -31.730 5.987 -15.894 1.00 82.19 294 ASP A O 1
ATOM 2348 N N . PRO A 1 295 ? -32.733 7.176 -14.282 1.00 84.56 295 PRO A N 1
ATOM 2349 C CA . PRO A 1 295 ? -33.853 6.243 -14.139 1.00 84.56 295 PRO A CA 1
ATOM 2350 C C . PRO A 1 295 ? -34.902 6.412 -15.260 1.00 84.56 295 PRO A C 1
ATOM 2352 O O . PRO A 1 295 ? -35.874 5.655 -15.327 1.00 84.56 295 PRO A O 1
ATOM 2355 N N . GLY A 1 296 ? -34.734 7.417 -16.123 1.00 84.06 296 GLY A N 1
ATOM 2356 C CA . GLY A 1 296 ? -35.688 7.849 -17.131 1.00 84.06 296 GLY A CA 1
ATOM 2357 C C . GLY A 1 296 ? -36.857 8.625 -16.525 1.00 84.06 296 GLY A C 1
ATOM 2358 O O . GLY A 1 296 ? -36.991 8.766 -15.310 1.00 84.06 296 GLY A O 1
ATOM 2359 N N . ALA A 1 297 ? -37.777 9.067 -17.385 1.00 84.75 297 ALA A N 1
ATOM 2360 C CA . ALA A 1 297 ? -38.952 9.871 -17.020 1.00 84.75 297 ALA A CA 1
ATOM 2361 C C . ALA A 1 297 ? -39.967 9.194 -16.063 1.00 84.75 297 ALA A C 1
ATOM 2363 O O . ALA A 1 297 ? -41.019 9.765 -15.790 1.00 84.75 297 ALA A O 1
ATOM 2364 N N . ALA A 1 298 ? -39.683 7.983 -15.573 1.00 82.12 298 ALA A N 1
ATOM 2365 C CA . ALA A 1 298 ? -40.431 7.343 -14.494 1.00 82.12 298 ALA A CA 1
ATOM 2366 C C . ALA A 1 298 ? -39.862 7.662 -13.098 1.00 82.12 298 ALA A C 1
ATOM 2368 O O . ALA A 1 298 ? -40.605 7.576 -12.129 1.00 82.12 298 ALA A O 1
ATOM 2369 N N . GLY A 1 299 ? -38.579 8.023 -12.977 1.00 89.69 299 GLY A N 1
ATOM 2370 C CA . GLY A 1 299 ? -37.905 8.198 -11.688 1.00 89.69 299 GLY A CA 1
ATOM 2371 C C . GLY A 1 299 ? -37.518 6.886 -10.989 1.00 89.69 299 GLY A C 1
ATOM 2372 O O . GLY A 1 299 ? -37.816 5.779 -11.444 1.00 89.69 299 GLY A O 1
ATOM 2373 N N . TRP A 1 300 ? -36.822 7.006 -9.858 1.00 92.69 300 TRP A N 1
ATOM 2374 C CA . TRP A 1 300 ? -36.327 5.869 -9.080 1.00 92.69 300 TRP A CA 1
ATOM 2375 C C . TRP A 1 300 ? -37.451 5.121 -8.350 1.00 92.69 300 TRP A C 1
ATOM 2377 O O . TRP A 1 300 ? -38.457 5.692 -7.931 1.00 92.69 300 TRP A O 1
ATOM 2387 N N . THR A 1 301 ? -37.254 3.817 -8.140 1.00 92.25 301 THR A N 1
ATOM 2388 C CA . THR A 1 301 ? -38.140 2.999 -7.296 1.00 92.25 301 THR A CA 1
ATOM 2389 C C . THR A 1 301 ? -37.801 3.220 -5.822 1.00 92.25 301 THR A C 1
ATOM 2391 O O . THR A 1 301 ? -36.646 3.071 -5.420 1.00 92.25 301 THR A O 1
ATOM 2394 N N . VAL A 1 302 ? -38.807 3.552 -5.009 1.00 92.81 302 VAL A N 1
ATOM 2395 C CA . VAL A 1 302 ? -38.642 3.888 -3.584 1.00 92.81 302 VAL A CA 1
ATOM 2396 C C . VAL A 1 302 ? -39.624 3.062 -2.762 1.00 92.81 302 VAL A C 1
ATOM 2398 O O . VAL A 1 302 ? -40.795 2.962 -3.113 1.00 92.81 302 VAL A O 1
ATOM 2401 N N . ALA A 1 303 ? -39.169 2.445 -1.672 1.00 86.25 303 ALA A N 1
ATOM 2402 C CA . ALA A 1 303 ? -39.989 1.585 -0.808 1.00 86.25 303 ALA A CA 1
ATOM 2403 C C . ALA A 1 303 ? -40.805 0.473 -1.522 1.00 86.25 303 ALA A C 1
ATOM 2405 O O . ALA A 1 303 ? -41.829 0.021 -1.005 1.00 86.25 303 ALA A O 1
ATOM 2406 N N . GLY A 1 304 ? -40.354 -0.004 -2.686 1.00 80.56 304 GLY A N 1
ATOM 2407 C CA . GLY A 1 304 ? -41.064 -0.973 -3.531 1.00 80.56 304 GLY A CA 1
ATOM 2408 C C . GLY A 1 304 ? -42.181 -0.369 -4.394 1.00 80.56 304 GLY A C 1
ATOM 2409 O O . GLY A 1 304 ? -42.904 -1.114 -5.050 1.00 80.56 304 GLY A O 1
ATOM 2410 N N . VAL A 1 305 ? -42.324 0.959 -4.407 1.00 88.00 305 VAL A N 1
ATOM 2411 C CA . VAL A 1 305 ? -43.226 1.712 -5.288 1.00 88.00 305 VAL A CA 1
ATOM 2412 C C . VAL A 1 305 ? -42.426 2.180 -6.515 1.00 88.00 305 VAL A C 1
ATOM 2414 O O . VAL A 1 305 ? -41.484 2.966 -6.356 1.00 88.00 305 VAL A O 1
ATOM 2417 N N . PRO A 1 306 ? -42.743 1.702 -7.735 1.00 88.94 306 PRO A N 1
ATOM 2418 C CA . PRO A 1 306 ? -42.057 2.135 -8.950 1.00 88.94 306 PRO A CA 1
ATOM 2419 C C . PRO A 1 306 ? -42.252 3.631 -9.212 1.00 88.94 306 PRO A C 1
ATOM 2421 O O . PRO A 1 306 ? -43.370 4.130 -9.108 1.00 88.94 306 PRO A O 1
ATOM 2424 N N . GLY A 1 307 ? -41.171 4.326 -9.569 1.00 87.75 307 GLY A N 1
ATOM 2425 C CA . GLY A 1 307 ? -41.202 5.739 -9.963 1.00 87.75 307 GLY A CA 1
ATOM 2426 C C . GLY A 1 307 ? -41.516 6.747 -8.853 1.00 87.75 307 GLY A C 1
ATOM 2427 O O . GLY A 1 307 ? -41.883 7.885 -9.123 1.00 87.75 307 GLY A O 1
ATOM 2428 N N . ALA A 1 308 ? -41.378 6.353 -7.589 1.00 89.69 308 ALA A N 1
ATOM 2429 C CA . ALA A 1 308 ? -41.787 7.136 -6.424 1.00 89.69 308 ALA A CA 1
ATOM 2430 C C . ALA A 1 308 ? -40.947 8.401 -6.120 1.00 89.69 308 ALA A C 1
ATOM 2432 O O . ALA A 1 308 ? -41.139 9.017 -5.071 1.00 89.69 308 ALA A O 1
ATOM 2433 N N . THR A 1 309 ? -40.042 8.819 -7.009 1.00 93.12 309 THR A N 1
ATOM 2434 C CA . THR A 1 309 ? -39.469 10.180 -7.006 1.00 93.12 309 THR A CA 1
ATOM 2435 C C . THR A 1 309 ? -40.222 11.168 -7.909 1.00 93.12 309 THR A C 1
ATOM 2437 O O . THR A 1 309 ? -40.040 12.367 -7.723 1.00 93.12 309 THR A O 1
ATOM 2440 N N . VAL A 1 310 ? -41.071 10.706 -8.837 1.00 91.00 310 VAL A N 1
ATOM 2441 C CA . VAL A 1 310 ? -41.955 11.524 -9.698 1.00 91.00 310 VAL A CA 1
ATOM 2442 C C . VAL A 1 310 ? -43.375 11.525 -9.117 1.00 91.00 310 VAL A C 1
ATOM 2444 O O . VAL A 1 310 ? -43.820 10.494 -8.615 1.00 91.00 310 VAL A O 1
ATOM 2447 N N . ASP A 1 311 ? -44.101 12.650 -9.173 1.00 89.44 311 ASP A N 1
ATOM 2448 C CA . ASP A 1 311 ? -45.488 12.787 -8.684 1.00 89.44 311 ASP A CA 1
ATOM 2449 C C . ASP A 1 311 ? -45.708 12.312 -7.216 1.00 89.44 311 ASP A C 1
ATOM 2451 O O . ASP A 1 311 ? -46.795 11.866 -6.841 1.00 89.44 311 ASP A O 1
ATOM 2455 N N . HIS A 1 312 ? -44.689 12.391 -6.353 1.00 92.62 312 HIS A N 1
ATOM 2456 C CA . HIS A 1 312 ? -44.725 11.867 -4.980 1.00 92.62 312 HIS A CA 1
ATOM 2457 C C . HIS A 1 312 ? -43.930 12.733 -3.989 1.00 92.62 312 HIS A C 1
ATOM 2459 O O . HIS A 1 312 ? -42.995 13.453 -4.346 1.00 92.62 312 HIS A O 1
ATOM 2465 N N . THR A 1 313 ? -44.265 12.600 -2.702 1.00 92.00 313 THR A N 1
ATOM 2466 C CA . THR A 1 313 ? -43.459 13.139 -1.598 1.00 92.00 313 THR A CA 1
ATOM 2467 C C . THR A 1 313 ? -42.773 12.010 -0.843 1.00 92.00 313 THR A C 1
ATOM 2469 O O . THR A 1 313 ? -43.430 11.139 -0.273 1.00 92.00 313 THR A O 1
ATOM 2472 N N . LEU A 1 314 ? -41.447 12.068 -0.774 1.00 94.25 314 LEU A N 1
ATOM 2473 C CA . LEU A 1 314 ? -40.617 11.214 0.063 1.00 94.25 314 LEU A CA 1
ATOM 2474 C C . LEU A 1 314 ? -40.348 11.889 1.406 1.00 94.25 314 LEU A C 1
ATOM 2476 O O . LEU A 1 314 ? -39.931 13.047 1.445 1.00 94.25 314 LEU A O 1
ATOM 2480 N N . ILE A 1 315 ? -40.538 11.157 2.505 1.00 90.38 315 ILE A N 1
ATOM 2481 C CA . ILE A 1 315 ? -40.206 11.615 3.864 1.00 90.38 315 ILE A CA 1
ATOM 2482 C C . ILE A 1 315 ? -39.380 10.542 4.576 1.00 90.38 315 ILE A C 1
ATOM 2484 O O . ILE A 1 315 ? -39.807 9.392 4.689 1.00 90.38 315 ILE A O 1
ATOM 2488 N N . ARG A 1 316 ? -38.193 10.919 5.054 1.00 89.25 316 ARG A N 1
ATOM 2489 C CA . ARG A 1 316 ? -37.257 10.061 5.800 1.00 89.25 316 ARG A CA 1
ATOM 2490 C C . ARG A 1 316 ? -37.929 9.620 7.098 1.00 89.25 316 ARG A C 1
ATOM 2492 O O . ARG A 1 316 ? -38.487 10.457 7.812 1.00 89.25 316 ARG A O 1
ATOM 2499 N N . LYS A 1 317 ? -37.914 8.326 7.423 1.00 82.31 317 LYS A N 1
ATOM 2500 C CA . LYS A 1 317 ? -38.574 7.844 8.646 1.00 82.31 317 LYS A CA 1
ATOM 2501 C C . LYS A 1 317 ? -37.607 7.919 9.843 1.00 82.31 317 LYS A C 1
ATOM 2503 O O . LYS A 1 317 ? -36.401 7.767 9.691 1.00 82.31 317 LYS A O 1
ATOM 2508 N N . ASN A 1 318 ? -38.110 8.174 11.054 1.00 76.31 318 ASN A N 1
ATOM 2509 C CA . ASN A 1 318 ? -37.302 8.875 12.072 1.00 76.31 318 ASN A CA 1
ATOM 2510 C C . ASN A 1 318 ? -36.075 8.142 12.668 1.00 76.31 318 ASN A C 1
ATOM 2512 O O . ASN A 1 318 ? -35.282 8.806 13.328 1.00 76.31 318 ASN A O 1
ATOM 2516 N N . THR A 1 319 ? -35.920 6.820 12.510 1.00 71.69 319 THR A N 1
ATOM 2517 C CA . THR A 1 319 ? -34.705 6.121 12.993 1.00 71.69 319 THR A CA 1
ATOM 2518 C C . THR A 1 319 ? -33.573 6.109 11.974 1.00 71.69 319 THR A C 1
ATOM 2520 O O . THR A 1 319 ? -32.509 5.574 12.268 1.00 71.69 319 THR A O 1
ATOM 2523 N N . THR A 1 320 ? -33.752 6.749 10.817 1.00 76.44 320 THR A N 1
ATOM 2524 C CA . THR A 1 320 ? -32.621 7.316 10.082 1.00 76.44 320 THR A CA 1
ATOM 2525 C C . THR A 1 320 ? -32.106 8.523 10.866 1.00 76.44 320 THR A C 1
ATOM 2527 O O . THR A 1 320 ? -32.684 9.609 10.825 1.00 76.44 320 THR A O 1
ATOM 2530 N N . SER A 1 321 ? -31.041 8.305 11.639 1.00 78.81 321 SER A N 1
ATOM 2531 C CA . SER A 1 321 ? -30.364 9.317 12.465 1.00 78.81 321 SER A CA 1
ATOM 2532 C C . SER A 1 321 ? -29.142 9.954 11.787 1.00 78.81 321 SER A C 1
ATOM 2534 O O . SER A 1 321 ? -28.481 10.798 12.390 1.00 78.81 321 SER A O 1
ATOM 2536 N N . SER A 1 322 ? -28.827 9.538 10.561 1.00 80.94 322 SER A N 1
ATOM 2537 C CA . SER A 1 322 ? -27.678 9.969 9.761 1.00 80.94 322 SER A CA 1
ATOM 2538 C C . SER A 1 322 ? -27.996 9.850 8.270 1.00 80.94 322 SER A C 1
ATOM 2540 O O . SER A 1 322 ? -28.904 9.116 7.889 1.00 80.94 322 SER A O 1
ATOM 2542 N N . GLY A 1 323 ? -27.238 10.533 7.419 1.00 78.81 323 GLY A N 1
ATOM 2543 C CA . GLY A 1 323 ? -27.337 10.386 5.968 1.00 78.81 323 GLY A CA 1
ATOM 2544 C C . GLY A 1 323 ? -26.771 9.065 5.429 1.00 78.81 323 GLY A C 1
ATOM 2545 O O . GLY A 1 323 ? -26.076 8.327 6.127 1.00 78.81 323 GLY A O 1
ATOM 2546 N N . ASN A 1 324 ? -27.080 8.785 4.162 1.00 84.44 324 ASN A N 1
ATOM 2547 C CA . ASN A 1 324 ? -26.692 7.587 3.414 1.00 84.44 324 ASN A CA 1
ATOM 2548 C C . ASN A 1 324 ? -25.309 7.679 2.738 1.00 84.44 324 ASN A C 1
ATOM 2550 O O . ASN A 1 324 ? -24.875 6.725 2.096 1.00 84.44 324 ASN A O 1
ATOM 2554 N N . CYS A 1 325 ? -24.614 8.812 2.860 1.00 81.50 325 CYS A N 1
ATOM 2555 C CA . CYS A 1 325 ? -23.227 9.012 2.428 1.00 81.50 325 CYS A CA 1
ATOM 2556 C C . CYS A 1 325 ? -22.945 8.678 0.953 1.00 81.50 325 CYS A C 1
ATOM 2558 O O . CYS A 1 325 ? -21.884 8.163 0.609 1.00 81.50 325 CYS A O 1
ATOM 2560 N N . GLY A 1 326 ? -23.910 8.968 0.074 1.00 76.00 326 GLY A N 1
ATOM 2561 C CA . GLY A 1 326 ? -23.823 8.685 -1.363 1.00 76.00 326 GLY A CA 1
ATOM 2562 C C . GLY A 1 326 ? -24.400 7.328 -1.761 1.00 76.00 326 GLY A C 1
ATOM 2563 O O . GLY A 1 326 ? -24.660 7.094 -2.939 1.00 76.00 326 GLY A O 1
ATOM 2564 N N . ALA A 1 327 ? -24.691 6.451 -0.798 1.00 76.81 327 ALA A N 1
ATOM 2565 C CA . ALA A 1 327 ? -25.419 5.219 -1.048 1.00 76.81 327 ALA A CA 1
ATOM 2566 C C . ALA A 1 327 ? -26.933 5.490 -1.158 1.00 76.81 327 ALA A C 1
ATOM 2568 O O . ALA A 1 327 ? -27.729 4.985 -0.366 1.00 76.81 327 ALA A O 1
ATOM 2569 N N . TRP A 1 328 ? -27.371 6.207 -2.203 1.00 88.38 328 TRP A N 1
ATOM 2570 C CA . TRP A 1 328 ? -28.777 6.153 -2.645 1.00 88.38 328 TRP A CA 1
ATOM 2571 C C . TRP A 1 328 ? -29.199 4.701 -2.931 1.00 88.38 328 TRP A C 1
ATOM 2573 O O . TRP A 1 328 ? -30.298 4.253 -2.583 1.00 88.38 328 TRP A O 1
ATOM 2583 N N . SER A 1 329 ? -28.238 3.926 -3.449 1.00 81.00 329 SER A N 1
ATOM 2584 C CA . SER A 1 329 ? -28.240 2.466 -3.568 1.00 81.00 329 SER A CA 1
ATOM 2585 C C . SER A 1 329 ? -28.293 1.703 -2.233 1.00 81.00 329 SER A C 1
ATOM 2587 O O . SER A 1 329 ? -28.339 0.476 -2.261 1.00 81.00 329 SER A O 1
ATOM 2589 N N . HIS A 1 330 ? -28.392 2.388 -1.088 1.00 74.19 330 HIS A N 1
ATOM 2590 C CA . HIS A 1 330 ? -28.836 1.867 0.210 1.00 74.19 330 HIS A CA 1
ATOM 2591 C C . HIS A 1 330 ? -29.844 2.819 0.915 1.00 74.19 330 HIS A C 1
ATOM 2593 O O . HIS A 1 330 ? -29.869 2.849 2.137 1.00 74.19 330 HIS A O 1
ATOM 2599 N N . SER A 1 331 ? -30.706 3.551 0.174 1.00 86.62 331 SER A N 1
ATOM 2600 C CA . SER A 1 331 ? -31.670 4.545 0.720 1.00 86.62 331 SER A CA 1
ATOM 2601 C C . SER A 1 331 ? -33.084 4.603 0.075 1.00 86.62 331 SER A C 1
ATOM 2603 O O . SER A 1 331 ? -34.058 4.843 0.780 1.00 86.62 331 SER A O 1
ATOM 2605 N N . ALA A 1 332 ? -33.265 4.354 -1.231 1.00 84.38 332 ALA A N 1
ATOM 2606 C CA . ALA A 1 332 ? -34.583 4.411 -1.920 1.00 84.38 332 ALA A CA 1
ATOM 2607 C C . ALA A 1 332 ? -35.665 3.355 -1.502 1.00 84.38 332 ALA A C 1
ATOM 2609 O O . ALA A 1 332 ? -36.499 3.611 -0.632 1.00 84.38 332 ALA A O 1
ATOM 2610 N N . GLY A 1 333 ? -35.738 2.161 -2.116 1.00 83.56 333 GLY A N 1
ATOM 2611 C CA . GLY A 1 333 ? -36.231 0.948 -1.427 1.00 83.56 333 GLY A CA 1
ATOM 2612 C C . GLY A 1 333 ? -36.840 -0.156 -2.282 1.00 83.56 333 GLY A C 1
ATOM 2613 O O . GLY A 1 333 ? -37.615 0.113 -3.195 1.00 83.56 333 GLY A O 1
ATOM 2614 N N . THR A 1 334 ? -36.559 -1.413 -1.917 1.00 78.25 334 THR A N 1
ATOM 2615 C CA . THR A 1 334 ? -37.145 -2.608 -2.557 1.00 78.25 334 THR A CA 1
ATOM 2616 C C . THR A 1 334 ? -38.495 -3.003 -1.946 1.00 78.25 334 THR A C 1
ATOM 2618 O O . THR A 1 334 ? -39.260 -3.733 -2.569 1.00 78.25 334 THR A O 1
ATOM 2621 N N . SER A 1 335 ? -38.823 -2.514 -0.746 1.00 75.31 335 SER A N 1
ATOM 2622 C CA . SER A 1 335 ? -40.133 -2.668 -0.092 1.00 75.31 335 SER A CA 1
ATOM 2623 C C . SER A 1 335 ? -40.319 -1.632 1.023 1.00 75.31 335 SER A C 1
ATOM 2625 O O . SER A 1 335 ? -39.356 -1.000 1.452 1.00 75.31 335 SER A O 1
ATOM 2627 N N . ALA A 1 336 ? -41.525 -1.499 1.580 1.00 73.44 336 ALA A N 1
ATOM 2628 C CA . ALA A 1 336 ? -41.796 -0.587 2.698 1.00 73.44 336 ALA A CA 1
ATOM 2629 C C . ALA A 1 336 ? -41.043 -0.929 4.005 1.00 73.44 336 ALA A C 1
ATOM 2631 O O . ALA A 1 336 ? -40.965 -0.072 4.894 1.00 73.44 336 ALA A O 1
ATOM 2632 N N . ALA A 1 337 ? -40.472 -2.140 4.095 1.00 63.91 337 ALA A N 1
ATOM 2633 C CA . ALA A 1 337 ? -39.579 -2.616 5.159 1.00 63.91 337 ALA A CA 1
ATOM 2634 C C . ALA A 1 337 ? -38.095 -2.713 4.723 1.00 63.91 337 ALA A C 1
ATOM 2636 O O . ALA A 1 337 ? -37.224 -2.793 5.580 1.00 63.91 337 ALA A O 1
ATOM 2637 N N . SER A 1 338 ? -37.804 -2.645 3.415 1.00 71.12 338 SER A N 1
ATOM 2638 C CA . SER A 1 338 ? -36.462 -2.493 2.807 1.00 71.12 338 SER A CA 1
ATOM 2639 C C . SER A 1 338 ? -36.273 -1.127 2.095 1.00 71.12 338 SER A C 1
ATOM 2641 O O . SER A 1 338 ? -35.502 -0.963 1.162 1.00 71.12 338 SER A O 1
ATOM 2643 N N . SER A 1 339 ? -36.954 -0.131 2.672 1.00 82.75 339 SER A N 1
ATOM 2644 C CA . SER A 1 339 ? -36.634 1.311 2.943 1.00 82.75 339 SER A CA 1
ATOM 2645 C C . SER A 1 339 ? -36.196 1.944 4.480 1.00 82.75 339 SER A C 1
ATOM 2647 O O . SER A 1 339 ? -36.235 1.269 6.281 1.00 82.75 339 SER A O 1
ATOM 2649 N N . GLU A 1 340 ? -35.867 3.178 3.803 1.00 86.00 340 GLU A N 1
ATOM 2650 C CA . GLU A 1 340 ? -35.396 4.632 4.019 1.00 86.00 340 GLU A CA 1
ATOM 2651 C C . GLU A 1 340 ? -36.263 5.845 3.626 1.00 86.00 340 GLU A C 1
ATOM 2653 O O . GLU A 1 340 ? -35.900 6.977 3.963 1.00 86.00 340 GLU A O 1
ATOM 2658 N N . TRP A 1 341 ? -37.476 5.650 3.111 1.00 91.38 341 TRP A N 1
ATOM 2659 C CA . TRP A 1 341 ? -38.486 6.706 2.977 1.00 91.38 341 TRP A CA 1
ATOM 2660 C C . TRP A 1 341 ? -39.902 6.156 3.217 1.00 91.38 341 TRP A C 1
ATOM 2662 O O . TRP A 1 341 ? -40.190 4.969 3.038 1.00 91.38 341 TRP A O 1
ATOM 2672 N N . MET A 1 342 ? -40.817 7.029 3.634 1.00 88.38 342 MET A N 1
ATOM 2673 C CA . MET A 1 342 ? -42.249 6.892 3.371 1.00 88.38 342 MET A CA 1
ATOM 2674 C C . MET A 1 342 ? -42.550 7.588 2.051 1.00 88.38 342 MET A C 1
ATOM 2676 O O . MET A 1 342 ? -42.218 8.760 1.884 1.00 88.38 342 MET A O 1
ATOM 2680 N N . VAL A 1 343 ? -43.187 6.856 1.140 1.00 89.88 343 VAL A N 1
ATOM 2681 C CA . VAL A 1 343 ? -43.725 7.386 -0.113 1.00 89.88 343 VAL A CA 1
ATOM 2682 C C . VAL A 1 343 ? -45.155 7.851 0.152 1.00 89.88 343 VAL A C 1
ATOM 2684 O O . VAL A 1 343 ? -46.002 7.049 0.551 1.00 89.88 343 VAL A O 1
ATOM 2687 N N . TYR A 1 344 ? -45.423 9.136 -0.063 1.00 86.94 344 TYR A N 1
ATOM 2688 C CA . TYR A 1 344 ? -46.747 9.746 0.040 1.00 86.94 344 TYR A CA 1
ATOM 2689 C C . TYR A 1 344 ? -47.225 10.261 -1.329 1.00 86.94 344 TYR A C 1
ATOM 2691 O O . TYR A 1 344 ? -46.391 10.669 -2.139 1.00 86.94 344 TYR A O 1
ATOM 2699 N N . PRO A 1 345 ? -48.548 10.291 -1.596 1.00 86.75 345 PRO A N 1
ATOM 2700 C CA . PRO A 1 345 ? -49.095 10.786 -2.863 1.00 86.75 345 PRO A CA 1
ATOM 2701 C C . PRO A 1 345 ? -48.714 12.241 -3.172 1.00 86.75 345 PRO A C 1
ATOM 2703 O O . PRO A 1 345 ? -48.484 13.031 -2.248 1.00 86.75 345 PRO A O 1
ATOM 2706 N N . GLN A 1 346 ? -48.730 12.608 -4.459 1.00 86.94 346 GLN A N 1
ATOM 2707 C CA . GLN A 1 346 ? -48.442 13.963 -4.937 1.00 86.94 346 GLN A CA 1
ATOM 2708 C C . GLN A 1 346 ? -49.127 15.062 -4.114 1.00 86.94 346 GLN A C 1
ATOM 2710 O O . GLN A 1 346 ? -50.293 14.955 -3.731 1.00 86.94 346 GLN A O 1
ATOM 2715 N N . GLY A 1 347 ? -48.411 16.164 -3.881 1.00 72.94 347 GLY A N 1
ATOM 2716 C CA . GLY A 1 347 ? -48.969 17.336 -3.202 1.00 72.94 347 GLY A CA 1
ATOM 2717 C C . GLY A 1 347 ? -49.121 17.177 -1.686 1.00 72.94 347 GLY A C 1
ATOM 2718 O O . GLY A 1 347 ? -49.553 18.120 -1.027 1.00 72.94 347 GLY A O 1
ATOM 2719 N N . THR A 1 348 ? -48.734 16.035 -1.111 1.00 84.56 348 THR A N 1
ATOM 2720 C CA . THR A 1 348 ? -48.639 15.858 0.342 1.00 84.56 348 THR A CA 1
ATOM 2721 C C . THR A 1 348 ? -47.433 16.637 0.867 1.00 84.56 348 THR A C 1
ATOM 2723 O O . THR A 1 348 ? -46.298 16.240 0.617 1.00 84.56 348 THR A O 1
ATOM 2726 N N . TRP A 1 349 ? -47.622 17.740 1.595 1.00 80.38 349 TRP A N 1
ATOM 2727 C CA . TRP A 1 349 ? -46.474 18.538 2.047 1.00 80.38 349 TRP A CA 1
ATOM 2728 C C . TRP A 1 349 ? -45.752 17.892 3.247 1.00 80.38 349 TRP A C 1
ATOM 2730 O O . TRP A 1 349 ? -46.423 17.343 4.127 1.00 80.38 349 TRP A O 1
ATOM 2740 N N . PRO A 1 350 ? -44.414 18.033 3.389 1.00 76.62 350 PRO A N 1
ATOM 2741 C CA . PRO A 1 350 ? -43.643 17.367 4.451 1.00 76.62 350 PRO A CA 1
ATOM 2742 C C . PRO A 1 350 ? -44.078 17.659 5.897 1.00 76.62 350 PRO A C 1
ATOM 2744 O O . PRO A 1 350 ? -43.800 16.881 6.800 1.00 76.62 350 PRO A O 1
ATOM 2747 N N . PHE A 1 351 ? -44.781 18.772 6.141 1.00 68.19 351 PHE A N 1
ATOM 2748 C CA . PHE A 1 351 ? -45.331 19.094 7.467 1.00 68.19 351 PHE A CA 1
ATOM 2749 C C . PHE A 1 351 ? -46.701 18.442 7.744 1.00 68.19 351 PHE A C 1
ATOM 2751 O O . PHE A 1 351 ? -47.101 18.349 8.900 1.00 68.19 351 PHE A O 1
ATOM 2758 N N . GLN A 1 352 ? -47.423 18.017 6.702 1.00 57.78 352 GLN A N 1
ATOM 2759 C CA . GLN A 1 352 ? -48.733 17.357 6.799 1.00 57.78 352 GLN A CA 1
ATOM 2760 C C . GLN A 1 352 ? -48.574 15.847 6.986 1.00 57.78 352 GLN A C 1
ATOM 2762 O O . GLN A 1 352 ? -49.301 15.241 7.765 1.00 57.78 352 GLN A O 1
ATOM 2767 N N . ALA A 1 353 ? -47.588 15.258 6.308 1.00 52.62 353 ALA A N 1
ATOM 2768 C CA . ALA A 1 353 ? -47.209 13.855 6.444 1.00 52.62 353 ALA A CA 1
ATOM 2769 C C . ALA A 1 353 ? -46.027 13.653 7.404 1.00 52.62 353 ALA A C 1
ATOM 2771 O O . ALA A 1 353 ? -45.155 12.820 7.179 1.00 52.62 353 ALA A O 1
ATOM 2772 N N . SER A 1 354 ? -46.021 14.406 8.503 1.00 43.97 354 SER A N 1
ATOM 2773 C CA . SER A 1 354 ? -45.167 14.123 9.653 1.00 43.97 354 SER A CA 1
ATOM 2774 C C . SER A 1 354 ? -45.932 13.216 10.627 1.00 43.97 354 SER A C 1
ATOM 2776 O O . SER A 1 354 ? -46.713 13.724 11.440 1.00 43.97 354 SER A O 1
ATOM 2778 N N . PRO A 1 355 ? -45.780 11.875 10.568 1.00 41.62 355 PRO A N 1
ATOM 2779 C CA . PRO A 1 355 ? -46.127 11.048 11.710 1.00 41.62 355 PRO A CA 1
ATOM 2780 C C . PRO A 1 355 ? -45.177 11.396 12.857 1.00 41.62 355 PRO A C 1
ATOM 2782 O O . PRO A 1 355 ? -43.990 11.655 12.655 1.00 41.62 355 PRO A O 1
ATOM 2785 N N . SER A 1 356 ? -45.674 11.358 14.088 1.00 40.56 356 SER A N 1
ATOM 2786 C CA . SER A 1 356 ? -44.835 11.537 15.270 1.00 40.56 356 SER A CA 1
ATOM 2787 C C . SER A 1 356 ? -43.932 10.310 15.503 1.00 40.56 356 SER A C 1
ATOM 2789 O O . SER A 1 356 ? -44.248 9.473 16.348 1.00 40.56 356 SER A O 1
ATOM 2791 N N . ASN A 1 357 ? -42.791 10.262 14.801 1.00 36.41 357 ASN A N 1
ATOM 2792 C CA . ASN A 1 357 ? -41.652 9.333 14.953 1.00 36.41 357 ASN A CA 1
ATOM 2793 C C . ASN A 1 357 ? -41.844 7.852 14.486 1.00 36.41 357 ASN A C 1
ATOM 2795 O O . ASN A 1 357 ? -42.966 7.378 14.339 1.00 36.41 357 ASN A O 1
ATOM 2799 N N . THR A 1 358 ? -40.722 7.118 14.302 1.00 30.00 358 THR A N 1
ATOM 2800 C CA . THR A 1 358 ? -40.428 5.811 13.613 1.00 30.00 358 THR A CA 1
ATOM 2801 C C . THR A 1 358 ? -40.276 5.859 12.070 1.00 30.00 358 THR A C 1
ATOM 2803 O O . THR A 1 358 ? -40.809 6.788 11.472 1.00 30.00 358 THR A O 1
ATOM 2806 N N . VAL A 1 359 ? -39.574 4.973 11.311 1.00 24.84 359 VAL A N 1
ATOM 2807 C CA . VAL A 1 359 ? -38.392 4.064 11.507 1.00 24.84 359 VAL A CA 1
ATOM 2808 C C . VAL A 1 359 ? -37.665 3.789 10.136 1.00 24.84 359 VAL A C 1
ATOM 2810 O O . VAL A 1 359 ? -38.318 3.262 9.239 1.00 24.84 359 VAL A O 1
ATOM 2813 N N . SER A 1 360 ? -36.365 4.119 9.968 1.00 27.72 360 SER A N 1
ATOM 2814 C CA . SER A 1 360 ? -35.398 3.775 8.858 1.00 27.72 360 SER A CA 1
ATOM 2815 C C . SER A 1 360 ? -35.852 4.065 7.403 1.00 27.72 360 SER A C 1
ATOM 2817 O O . SER A 1 360 ? -36.609 5.027 7.245 1.00 27.72 360 SER A O 1
ATOM 2819 N N . PRO A 1 361 ? -35.645 3.277 6.310 1.00 31.69 361 PRO A N 1
ATOM 2820 C CA . PRO A 1 361 ? -34.247 1.629 5.605 1.00 31.69 361 PRO A CA 1
ATOM 2821 C C . PRO A 1 361 ? -33.219 1.725 4.379 1.00 31.69 361 PRO A C 1
ATOM 2823 O O . PRO A 1 361 ? -32.105 2.168 4.599 1.00 31.69 361 PRO A O 1
ATOM 2826 N N . SER A 1 362 ? -33.506 1.171 3.144 1.00 25.00 362 SER A N 1
ATOM 2827 C CA . SER A 1 362 ? -32.635 1.051 1.900 1.00 25.00 362 SER A CA 1
ATOM 2828 C C . SER A 1 362 ? -33.284 1.247 0.463 1.00 25.00 362 SER A C 1
ATOM 2830 O O . SER A 1 362 ? -34.250 1.986 0.444 1.00 25.00 362 SER A O 1
ATOM 2832 N N . SER A 1 363 ? -32.793 0.685 -0.702 1.00 35.25 363 SER A N 1
ATOM 2833 C CA . SER A 1 363 ? -32.701 1.184 -2.164 1.00 35.25 363 SER A CA 1
ATOM 2834 C C . SER A 1 363 ? -33.339 0.398 -3.387 1.00 35.25 363 SER A C 1
ATOM 2836 O O . SER A 1 363 ? -34.043 -0.530 -2.995 1.00 35.25 363 SER A O 1
ATOM 2838 N N . PRO A 1 364 ? -33.226 0.649 -4.778 1.00 37.62 364 PRO A N 1
ATOM 2839 C CA . PRO A 1 364 ? -32.031 0.884 -5.727 1.00 37.62 364 PRO A CA 1
ATOM 2840 C C . PRO A 1 364 ? -32.152 1.495 -7.234 1.00 37.62 364 PRO A C 1
ATOM 2842 O O . PRO A 1 364 ? -33.251 1.710 -7.738 1.00 37.62 364 PRO A O 1
ATOM 2845 N N . SER A 1 365 ? -31.030 1.598 -8.031 1.00 27.69 365 SER A N 1
ATOM 2846 C CA . SER A 1 365 ? -30.787 1.346 -9.537 1.00 27.69 365 SER A CA 1
ATOM 2847 C C . SER A 1 365 ? -31.151 2.324 -10.730 1.00 27.69 365 SER A C 1
ATOM 2849 O O . SER A 1 365 ? -32.100 3.080 -10.573 1.00 27.69 365 SER A O 1
ATOM 2851 N N . SER A 1 366 ? -30.582 2.306 -11.990 1.00 28.86 366 SER A N 1
ATOM 2852 C CA . SER A 1 366 ? -29.265 1.865 -12.608 1.00 28.86 366 SER A CA 1
ATOM 2853 C C . SER A 1 366 ? -29.048 2.195 -14.151 1.00 28.86 366 SER A C 1
ATOM 2855 O O . SER A 1 366 ? -30.014 2.518 -14.832 1.00 28.86 366 SER A O 1
ATOM 2857 N N . SER A 1 367 ? -27.809 2.032 -14.713 1.00 25.84 367 SER A N 1
ATOM 2858 C CA . SER A 1 367 ? -27.280 2.218 -16.127 1.00 25.84 367 SER A CA 1
ATOM 2859 C C . SER A 1 367 ? -26.366 3.437 -16.577 1.00 25.84 367 SER A C 1
ATOM 2861 O O . SER A 1 367 ? -26.797 4.567 -16.749 1.00 25.84 367 SER A O 1
ATOM 2863 N N . SER A 1 368 ? -25.067 3.131 -16.801 1.00 27.53 368 SER A N 1
ATOM 2864 C CA . SER A 1 368 ? -23.923 3.736 -17.583 1.00 27.53 368 SER A CA 1
ATOM 2865 C C . SER A 1 368 ? -24.133 4.835 -18.676 1.00 27.53 368 SER A C 1
ATOM 2867 O O . SER A 1 368 ? -25.214 4.903 -19.238 1.00 27.53 368 SER A O 1
ATOM 2869 N N . SER A 1 369 ? -23.138 5.627 -19.159 1.00 25.70 369 SER A N 1
ATOM 2870 C CA . SER A 1 369 ? -21.708 5.314 -19.491 1.00 25.70 369 SER A CA 1
ATOM 2871 C C . SER A 1 369 ? -20.745 6.528 -19.686 1.00 25.70 369 SER A C 1
ATOM 2873 O O . SER A 1 369 ? -21.205 7.570 -20.135 1.00 25.70 369 SER A O 1
ATOM 2875 N N . CYS A 1 370 ? -19.419 6.338 -19.495 1.00 33.22 370 CYS A N 1
ATOM 2876 C CA . CYS A 1 370 ? -18.276 7.304 -19.487 1.00 33.22 370 CYS A CA 1
ATOM 2877 C C . CYS A 1 370 ? -18.053 8.227 -20.725 1.00 33.22 370 CYS A C 1
ATOM 2879 O O . CYS A 1 370 ? -18.396 7.832 -21.841 1.00 33.22 370 CYS A O 1
ATOM 2881 N N . PRO A 1 371 ? -17.383 9.407 -20.570 1.00 27.19 371 PRO A N 1
ATOM 2882 C CA . PRO A 1 371 ? -15.950 9.486 -20.930 1.00 27.19 371 PRO A CA 1
ATOM 2883 C C . PRO A 1 371 ? -15.039 10.464 -20.127 1.00 27.19 371 PRO A C 1
ATOM 2885 O O . PRO A 1 371 ? -15.498 11.443 -19.544 1.00 27.19 371 PRO A O 1
ATOM 2888 N N . SER A 1 372 ? -13.731 10.168 -20.225 1.00 30.55 372 SER A N 1
ATOM 2889 C CA . SER A 1 372 ? -12.505 10.998 -20.396 1.00 30.55 372 SER A CA 1
ATOM 2890 C C . SER A 1 372 ? -12.289 12.378 -19.708 1.00 30.55 372 SER A C 1
ATOM 2892 O O . SER A 1 372 ? -13.226 13.146 -19.518 1.00 30.55 372 SER A O 1
ATOM 2894 N N . PRO A 1 373 ? -11.020 12.743 -19.385 1.00 38.38 373 PRO A N 1
ATOM 2895 C CA . PRO A 1 373 ? -10.712 13.781 -18.391 1.00 38.38 373 PRO A CA 1
ATOM 2896 C C . PRO A 1 373 ? -10.516 15.214 -18.942 1.00 38.38 373 PRO A C 1
ATOM 2898 O O . PRO A 1 373 ? -9.939 15.389 -20.019 1.00 38.38 373 PRO A O 1
ATOM 2901 N N . PRO A 1 374 ? -10.875 16.252 -18.160 1.00 30.64 374 PRO A N 1
ATOM 2902 C CA . PRO A 1 374 ? -10.425 17.631 -18.340 1.00 30.64 374 PRO A CA 1
ATOM 2903 C C . PRO A 1 374 ? -9.272 18.010 -17.386 1.00 30.64 374 PRO A C 1
ATOM 2905 O O . PRO A 1 374 ? -9.222 17.595 -16.231 1.00 30.64 374 PRO A O 1
ATOM 2908 N N . SER A 1 375 ? -8.358 18.859 -17.855 1.00 36.69 375 SER A N 1
ATOM 2909 C CA . SER A 1 375 ? -7.211 19.372 -17.089 1.00 36.69 375 SER A CA 1
ATOM 2910 C C . SER A 1 375 ? -7.602 20.391 -16.005 1.00 36.69 375 SER A C 1
ATOM 2912 O O . SER A 1 375 ? -8.262 21.384 -16.319 1.00 36.69 375 SER A O 1
ATOM 2914 N N . ALA A 1 376 ? -7.086 20.231 -14.782 1.00 34.38 376 ALA A N 1
ATOM 2915 C CA . ALA A 1 376 ? -7.164 21.220 -13.699 1.00 34.38 376 ALA A CA 1
ATOM 2916 C C . ALA A 1 376 ? -5.785 21.407 -13.017 1.00 34.38 376 ALA A C 1
ATOM 2918 O O . ALA A 1 376 ? -5.001 20.458 -12.982 1.00 34.38 376 ALA A O 1
ATOM 2919 N N . PRO A 1 377 ? -5.444 22.610 -12.508 1.00 32.75 377 PRO A N 1
ATOM 2920 C CA . PRO A 1 377 ? -4.115 22.897 -11.963 1.00 32.75 377 PRO A CA 1
ATOM 2921 C C . PRO A 1 377 ? -3.911 22.363 -10.536 1.00 32.75 377 PRO A C 1
ATOM 2923 O O . PRO A 1 377 ? -4.827 22.345 -9.715 1.00 32.75 377 PRO A O 1
ATOM 2926 N N . CYS A 1 378 ? -2.670 21.981 -10.236 1.00 38.69 378 CYS A N 1
ATOM 2927 C CA . CYS A 1 378 ? -2.291 21.253 -9.027 1.00 38.69 378 CYS A CA 1
ATOM 2928 C C . CYS A 1 378 ? -2.473 22.023 -7.710 1.00 38.69 378 CYS A C 1
ATOM 2930 O O . CYS A 1 378 ? -2.008 23.154 -7.562 1.00 38.69 378 CYS A O 1
ATOM 2932 N N . SER A 1 379 ? -3.037 21.341 -6.708 1.00 36.91 379 SER A N 1
ATOM 2933 C CA . SER A 1 379 ? -3.039 21.756 -5.301 1.00 36.91 379 SER A CA 1
ATOM 2934 C C . SER A 1 379 ? -2.532 20.605 -4.434 1.00 36.91 379 SER A C 1
ATOM 2936 O O . SER A 1 379 ? -3.139 19.541 -4.399 1.00 36.91 379 SER A O 1
ATOM 2938 N N . LEU A 1 380 ? -1.419 20.812 -3.725 1.00 36.31 380 LEU A N 1
ATOM 2939 C CA . LEU A 1 380 ? -0.659 19.753 -3.038 1.00 36.31 380 LEU A CA 1
ATOM 2940 C C . LEU A 1 380 ? -1.383 19.079 -1.852 1.00 36.31 380 LEU A C 1
ATOM 2942 O O . LEU A 1 380 ? -0.851 18.135 -1.280 1.00 36.31 380 LEU A O 1
ATOM 2946 N N . SER A 1 381 ? -2.577 19.538 -1.468 1.00 33.62 381 SER A N 1
ATOM 2947 C CA . SER A 1 381 ? -3.364 18.956 -0.367 1.00 33.62 381 SER A CA 1
ATOM 2948 C C . SER A 1 381 ? -4.283 17.796 -0.779 1.00 33.62 381 SER A C 1
ATOM 2950 O O . SER A 1 381 ? -5.034 17.312 0.064 1.00 33.62 381 SER A O 1
ATOM 2952 N N . SER A 1 382 ? -4.273 17.364 -2.045 1.00 39.31 382 SER A N 1
ATOM 2953 C CA . SER A 1 382 ? -5.090 16.235 -2.526 1.00 39.31 382 SER A CA 1
ATOM 2954 C C . SER A 1 382 ? -4.485 14.853 -2.253 1.00 39.31 382 SER A C 1
ATOM 2956 O O . SER A 1 382 ? -5.193 13.856 -2.370 1.00 39.31 382 SER A O 1
ATOM 2958 N N . VAL A 1 383 ? -3.197 14.778 -1.906 1.00 46.19 383 VAL A N 1
ATOM 2959 C CA . VAL A 1 383 ? -2.439 13.521 -1.825 1.00 46.19 383 VAL A CA 1
ATOM 2960 C C . VAL A 1 383 ? -2.149 13.152 -0.367 1.00 46.19 383 VAL A C 1
ATOM 2962 O O . VAL A 1 383 ? -1.971 14.021 0.483 1.00 46.19 383 VAL A O 1
ATOM 2965 N N . ILE A 1 384 ? -2.082 11.844 -0.102 1.00 50.91 384 ILE A N 1
ATOM 2966 C CA . ILE A 1 384 ? -1.954 11.194 1.213 1.00 50.91 384 ILE A CA 1
ATOM 2967 C C . ILE A 1 384 ? -3.240 11.221 2.070 1.00 50.91 384 ILE A C 1
ATOM 2969 O O . ILE A 1 384 ? -3.404 12.003 3.006 1.00 50.91 384 ILE A O 1
ATOM 2973 N N . THR A 1 385 ? -4.127 10.259 1.810 1.00 58.06 385 THR A N 1
ATOM 2974 C CA . THR A 1 385 ? -5.244 9.863 2.689 1.00 58.06 385 THR A CA 1
ATOM 2975 C C . THR A 1 385 ? -4.889 8.626 3.535 1.00 58.06 385 THR A C 1
ATOM 2977 O O . THR A 1 385 ? -3.846 8.006 3.335 1.00 58.06 385 THR A O 1
ATOM 2980 N N . LYS A 1 386 ? -5.740 8.265 4.509 1.00 69.25 386 LYS A N 1
ATOM 2981 C CA . LYS A 1 386 ? -5.652 7.003 5.272 1.00 69.25 386 LYS A CA 1
ATOM 2982 C C . LYS A 1 386 ? -6.851 6.106 4.970 1.00 69.25 386 LYS A C 1
ATOM 2984 O O . LYS A 1 386 ? -7.941 6.622 4.733 1.00 69.25 386 LYS A O 1
ATOM 2989 N N . CYS A 1 387 ? -6.658 4.793 5.048 1.00 77.06 387 CYS A N 1
ATOM 2990 C CA . CYS A 1 387 ? -7.684 3.778 4.802 1.00 77.06 387 CYS A CA 1
ATOM 2991 C C . CYS A 1 387 ? -7.514 2.582 5.745 1.00 77.06 387 CYS A C 1
ATOM 2993 O O . CYS A 1 387 ? -6.440 2.346 6.306 1.00 77.06 387 CYS A O 1
ATOM 2995 N N . GLY A 1 388 ? -8.614 1.858 5.943 1.00 60.47 388 GLY A N 1
ATOM 2996 C CA . GLY A 1 388 ? -8.807 0.917 7.041 1.00 60.47 388 GLY A CA 1
ATOM 2997 C C . GLY A 1 388 ? -9.728 1.473 8.132 1.00 60.47 388 GLY A C 1
ATOM 2998 O O . GLY A 1 388 ? -10.168 2.624 8.060 1.00 60.47 388 GLY A O 1
ATOM 2999 N N . PRO A 1 389 ? -10.078 0.655 9.136 1.00 54.97 389 PRO A N 1
ATOM 3000 C CA . PRO A 1 389 ? -11.104 0.999 10.110 1.00 54.97 389 PRO A CA 1
ATOM 3001 C C . PRO A 1 389 ? -10.616 2.047 11.114 1.00 54.97 389 PRO A C 1
ATOM 3003 O O . PRO A 1 389 ? -9.540 1.928 11.693 1.00 54.97 389 PRO A O 1
ATOM 3006 N N . SER A 1 390 ? -11.452 3.047 11.385 1.00 40.59 390 SER A N 1
ATOM 3007 C CA . SER A 1 390 ? -11.211 4.069 12.411 1.00 40.59 390 SER A CA 1
ATOM 3008 C C . SER A 1 390 ? -11.509 3.595 13.844 1.00 40.59 390 SER A C 1
ATOM 3010 O O . SER A 1 390 ? -11.117 4.266 14.797 1.00 40.59 390 SER A O 1
ATOM 3012 N N . ALA A 1 391 ? -12.171 2.444 14.010 1.00 45.22 391 ALA A N 1
ATOM 3013 C CA . ALA A 1 391 ? -12.491 1.813 15.293 1.00 45.22 391 ALA A CA 1
ATOM 3014 C C . ALA A 1 391 ? -12.669 0.281 15.131 1.00 45.22 391 ALA A C 1
ATOM 3016 O O . ALA A 1 391 ? -12.865 -0.181 14.003 1.00 45.22 391 ALA A O 1
ATOM 3017 N N . PRO A 1 392 ? -12.627 -0.518 16.219 1.00 45.28 392 PRO A N 1
ATOM 3018 C CA . PRO A 1 392 ? -12.843 -1.967 16.164 1.00 45.28 392 PRO A CA 1
ATOM 3019 C C . PRO A 1 392 ? -14.192 -2.374 15.550 1.00 45.28 392 PRO A C 1
ATOM 3021 O O . PRO A 1 392 ? -15.190 -1.662 15.656 1.00 45.28 392 PRO A O 1
ATOM 3024 N N . VAL A 1 393 ? -14.219 -3.542 14.905 1.00 48.59 393 VAL A N 1
ATOM 3025 C CA . VAL A 1 393 ? -15.306 -3.961 14.003 1.00 48.59 393 VAL A CA 1
ATOM 3026 C C . VAL A 1 393 ? -16.385 -4.773 14.729 1.00 48.59 393 VAL A C 1
ATOM 3028 O O . VAL A 1 393 ? -16.090 -5.734 15.435 1.00 48.59 393 VAL A O 1
ATOM 3031 N N . THR A 1 394 ? -17.656 -4.431 14.510 1.00 43.03 394 THR A N 1
ATOM 3032 C CA . THR A 1 394 ? -18.825 -5.171 15.022 1.00 43.03 394 THR A CA 1
ATOM 3033 C C . THR A 1 394 ? -19.192 -6.387 14.157 1.00 43.03 394 THR A C 1
ATOM 3035 O O . THR A 1 394 ? -19.072 -6.359 12.934 1.00 43.03 394 THR A O 1
ATOM 3038 N N . ALA A 1 395 ? -19.706 -7.441 14.797 1.00 41.66 395 ALA A N 1
ATOM 3039 C CA . ALA A 1 395 ? -19.716 -8.836 14.327 1.00 41.66 395 ALA A CA 1
ATOM 3040 C C . ALA A 1 395 ? -20.682 -9.229 13.172 1.00 41.66 395 ALA A C 1
ATOM 3042 O O . ALA A 1 395 ? -21.175 -10.353 13.156 1.00 41.66 395 ALA A O 1
ATOM 3043 N N . SER A 1 396 ? -20.980 -8.339 12.216 1.00 40.12 396 SER A N 1
ATOM 3044 C CA . SER A 1 396 ? -21.929 -8.612 11.109 1.00 40.12 396 SER A CA 1
ATOM 3045 C C . SER A 1 396 ? -21.267 -8.928 9.753 1.00 40.12 396 SER A C 1
ATOM 3047 O O . SER A 1 396 ? -21.920 -9.420 8.838 1.00 40.12 396 SER A O 1
ATOM 3049 N N . ALA A 1 397 ? -19.968 -8.652 9.599 1.00 51.78 397 ALA A N 1
ATOM 3050 C CA . ALA A 1 397 ? -19.220 -8.912 8.366 1.00 51.78 397 ALA A CA 1
ATOM 3051 C C . ALA A 1 397 ? -18.259 -10.097 8.536 1.00 51.78 397 ALA A C 1
ATOM 3053 O O . ALA A 1 397 ? -17.692 -10.282 9.612 1.00 51.78 397 ALA A O 1
ATOM 3054 N N . ALA A 1 398 ? -18.030 -10.862 7.463 1.00 67.12 398 ALA A N 1
ATOM 3055 C CA . ALA A 1 398 ? -17.053 -11.950 7.457 1.00 67.12 398 ALA A CA 1
ATOM 3056 C C . ALA A 1 398 ? -15.641 -11.409 7.748 1.00 67.12 398 ALA A C 1
ATOM 3058 O O . ALA A 1 398 ? -15.064 -10.657 6.950 1.00 67.12 398 ALA A O 1
ATOM 3059 N N . LEU A 1 399 ? -15.113 -11.774 8.921 1.00 85.19 399 LEU A N 1
ATOM 3060 C CA . LEU A 1 399 ? -13.834 -11.278 9.420 1.00 85.19 399 LEU A CA 1
ATOM 3061 C C . LEU A 1 399 ? -12.661 -11.931 8.681 1.00 85.19 399 LEU A C 1
ATOM 3063 O O . LEU A 1 399 ? -11.754 -11.223 8.255 1.00 85.19 399 LEU A O 1
ATOM 3067 N N . ASP A 1 400 ? -12.719 -13.240 8.436 1.00 88.56 400 ASP A N 1
ATOM 3068 C CA . ASP A 1 400 ? -11.807 -13.933 7.526 1.00 88.56 400 ASP A CA 1
ATOM 3069 C C . ASP A 1 400 ? -12.531 -14.298 6.220 1.00 88.56 400 ASP A C 1
ATOM 3071 O O . ASP A 1 400 ? -13.451 -15.127 6.212 1.00 88.56 400 ASP A O 1
ATOM 3075 N N . ARG A 1 401 ? -12.123 -13.656 5.116 1.00 88.19 401 ARG A N 1
ATOM 3076 C CA . ARG A 1 401 ? -12.691 -13.850 3.771 1.00 88.19 401 ARG A CA 1
ATOM 3077 C C . ARG A 1 401 ? -11.800 -14.706 2.859 1.00 88.19 401 ARG A C 1
ATOM 3079 O O . ARG A 1 401 ? -11.968 -14.653 1.642 1.00 88.19 401 ARG A O 1
ATOM 3086 N N . ARG A 1 402 ? -10.834 -15.464 3.393 1.00 89.56 402 ARG A N 1
ATOM 3087 C CA . ARG A 1 402 ? -10.012 -16.375 2.575 1.00 89.56 402 ARG A CA 1
ATOM 3088 C C . ARG A 1 402 ? -10.870 -17.489 1.956 1.00 89.56 402 ARG A C 1
ATOM 3090 O O . ARG A 1 402 ? -11.752 -18.010 2.641 1.00 89.56 402 ARG A O 1
ATOM 3097 N N . PRO A 1 403 ? -10.604 -17.901 0.700 1.00 85.56 403 PRO A N 1
ATOM 3098 C CA . PRO A 1 403 ? -11.321 -19.009 0.063 1.00 85.56 403 PRO A CA 1
ATOM 3099 C C . PRO A 1 403 ? -10.985 -20.371 0.693 1.00 85.56 403 PRO A C 1
ATOM 3101 O O . PRO A 1 403 ? -11.785 -21.299 0.621 1.00 85.56 403 PRO A O 1
ATOM 3104 N N . ASP A 1 404 ? -9.819 -20.483 1.333 1.00 87.06 404 ASP A N 1
ATOM 3105 C CA . ASP A 1 404 ? -9.377 -21.640 2.105 1.00 87.06 404 ASP A CA 1
ATOM 3106 C C . ASP A 1 404 ? -8.787 -21.146 3.430 1.00 87.06 404 ASP A C 1
ATOM 3108 O O . ASP A 1 404 ? -7.775 -20.451 3.452 1.00 87.06 404 ASP A O 1
ATOM 3112 N N . ARG A 1 405 ? -9.420 -21.499 4.552 1.00 88.44 405 ARG A N 1
ATOM 3113 C CA . ARG A 1 405 ? -8.977 -21.074 5.890 1.00 88.44 405 ARG A CA 1
ATOM 3114 C C . ARG A 1 405 ? -7.801 -21.897 6.420 1.00 88.44 405 ARG A C 1
ATOM 3116 O O . ARG A 1 405 ? -7.081 -21.427 7.301 1.00 88.44 405 ARG A O 1
ATOM 3123 N N . SER A 1 406 ? -7.548 -23.078 5.851 1.00 89.75 406 SER A N 1
ATOM 3124 C CA . SER A 1 406 ? -6.376 -23.901 6.174 1.00 89.75 406 SER A CA 1
ATOM 3125 C C . SER A 1 406 ? -5.085 -23.402 5.522 1.00 89.75 406 SER A C 1
ATOM 3127 O O . SER A 1 406 ? -4.005 -23.795 5.950 1.00 89.75 406 SER A O 1
ATOM 3129 N N . ARG A 1 407 ? -5.170 -22.483 4.554 1.00 93.19 407 ARG A N 1
ATOM 3130 C CA . ARG A 1 407 ? -4.025 -21.935 3.819 1.00 93.19 407 ARG A CA 1
ATOM 3131 C C . ARG A 1 407 ? -3.977 -20.415 3.937 1.00 93.19 407 ARG A C 1
ATOM 3133 O O . ARG A 1 407 ? -4.992 -19.751 3.767 1.00 93.19 407 ARG A O 1
ATOM 3140 N N . LEU A 1 408 ? -2.804 -19.846 4.189 1.00 96.81 408 LEU A N 1
ATOM 3141 C CA . LEU A 1 408 ? -2.584 -18.399 4.105 1.00 96.81 408 LEU A CA 1
ATOM 3142 C C . LEU A 1 408 ? -1.541 -18.118 3.026 1.00 96.81 408 LEU A C 1
ATOM 3144 O O . LEU A 1 408 ? -0.425 -18.632 3.111 1.00 96.81 408 LEU A O 1
ATOM 3148 N N . VAL A 1 409 ? -1.892 -17.309 2.028 1.00 97.88 409 VAL A N 1
ATOM 3149 C CA . VAL A 1 409 ? -0.951 -16.833 1.005 1.00 97.88 409 VAL A CA 1
ATOM 3150 C C . VAL A 1 409 ? -0.653 -15.353 1.246 1.00 97.88 409 VAL A C 1
ATOM 3152 O O . VAL A 1 409 ? -1.570 -14.536 1.313 1.00 97.88 409 VAL A O 1
ATOM 3155 N N . VAL A 1 410 ? 0.628 -15.003 1.368 1.00 98.62 410 VAL A N 1
ATOM 3156 C CA . VAL A 1 410 ? 1.093 -13.631 1.629 1.00 98.62 410 VAL A CA 1
ATOM 3157 C C . VAL A 1 410 ? 2.063 -13.206 0.537 1.00 98.62 410 VAL A C 1
ATOM 3159 O O . VAL A 1 410 ? 2.936 -13.986 0.154 1.00 98.62 410 VAL A O 1
ATOM 3162 N N . ALA A 1 411 ? 1.931 -11.973 0.058 1.00 98.38 411 ALA A N 1
ATOM 3163 C CA . ALA A 1 411 ? 2.824 -11.375 -0.923 1.00 98.38 411 ALA A CA 1
ATOM 3164 C C . ALA A 1 411 ? 3.360 -10.010 -0.464 1.00 98.38 411 ALA A C 1
ATOM 3166 O O . ALA A 1 411 ? 2.684 -9.275 0.260 1.00 98.38 411 ALA A O 1
ATOM 3167 N N . THR A 1 412 ? 4.558 -9.656 -0.928 1.00 98.44 412 THR A N 1
ATOM 3168 C CA . THR A 1 412 ? 5.089 -8.287 -0.878 1.00 98.44 412 THR A CA 1
ATOM 3169 C C . THR A 1 412 ? 5.717 -7.916 -2.217 1.00 98.44 412 THR A C 1
ATOM 3171 O O . THR A 1 412 ? 6.307 -8.780 -2.866 1.00 98.44 412 THR A O 1
ATOM 3174 N N . TRP A 1 413 ? 5.569 -6.656 -2.629 1.00 96.56 413 TRP A N 1
ATOM 3175 C CA . TRP A 1 413 ? 6.082 -6.136 -3.899 1.00 96.56 413 TRP A CA 1
ATOM 3176 C C . TRP A 1 413 ? 6.416 -4.639 -3.775 1.00 96.56 413 TRP A C 1
ATOM 3178 O O . TRP A 1 413 ? 5.592 -3.874 -3.260 1.00 96.56 413 TRP A O 1
ATOM 3188 N N . ASN A 1 414 ? 7.578 -4.201 -4.268 1.00 96.06 414 ASN A N 1
ATOM 3189 C CA . ASN A 1 414 ? 7.739 -2.814 -4.708 1.00 96.06 414 ASN A CA 1
ATOM 3190 C C . ASN A 1 414 ? 6.926 -2.583 -5.992 1.00 96.06 414 ASN A C 1
ATOM 3192 O O . ASN A 1 414 ? 6.919 -3.416 -6.892 1.00 96.06 414 ASN A O 1
ATOM 3196 N N . ALA A 1 415 ? 6.164 -1.492 -6.023 1.00 91.62 415 ALA A N 1
ATOM 3197 C CA . ALA A 1 415 ? 5.182 -1.206 -7.054 1.00 91.62 415 ALA A CA 1
ATOM 3198 C C . ALA A 1 415 ? 5.651 -0.199 -8.121 1.00 91.62 415 ALA A C 1
ATOM 3200 O O . ALA A 1 415 ? 4.811 0.234 -8.909 1.00 91.62 415 ALA A O 1
ATOM 3201 N N . GLU A 1 416 ? 6.941 0.174 -8.142 1.00 85.94 416 GLU A N 1
ATOM 3202 C CA . GLU A 1 416 ? 7.575 1.075 -9.130 1.00 85.94 416 GLU A CA 1
ATOM 3203 C C . GLU A 1 416 ? 6.677 2.282 -9.462 1.00 85.94 416 GLU A C 1
ATOM 3205 O O . GLU A 1 416 ? 6.089 2.370 -10.541 1.00 85.94 416 GLU A O 1
ATOM 3210 N N . TRP A 1 417 ? 6.519 3.201 -8.506 1.00 86.75 417 TRP A N 1
ATOM 3211 C CA . TRP A 1 417 ? 5.625 4.361 -8.648 1.00 86.75 417 TRP A CA 1
ATOM 3212 C C . TRP A 1 417 ? 4.165 4.011 -9.014 1.00 86.75 417 TRP A C 1
ATOM 3214 O O . TRP A 1 417 ? 3.622 4.503 -10.007 1.00 86.75 417 TRP A O 1
ATOM 3224 N N . LEU A 1 418 ? 3.460 3.253 -8.164 1.00 88.81 418 LEU A N 1
ATOM 3225 C CA . LEU A 1 418 ? 2.003 3.067 -8.277 1.00 88.81 418 LEU A CA 1
ATOM 3226 C C . LEU A 1 418 ? 1.239 4.333 -7.821 1.00 88.81 418 LEU A C 1
ATOM 3228 O O . LEU A 1 418 ? 0.685 4.421 -6.720 1.00 88.81 418 LEU A O 1
ATOM 3232 N N . PHE A 1 419 ? 1.249 5.321 -8.711 1.00 87.25 419 PHE A N 1
ATOM 3233 C CA . PHE A 1 419 ? 0.731 6.688 -8.594 1.00 87.25 419 PHE A CA 1
ATOM 3234 C C . PHE A 1 419 ? -0.385 6.921 -9.630 1.00 87.25 419 PHE A C 1
ATOM 3236 O O . PHE A 1 419 ? -0.541 6.110 -10.547 1.00 87.25 419 PHE A O 1
ATOM 3243 N N . ASP A 1 420 ? -1.171 7.998 -9.508 1.00 79.38 420 ASP A N 1
ATOM 3244 C CA . ASP A 1 420 ? -2.252 8.292 -10.472 1.00 79.38 420 ASP A CA 1
ATOM 3245 C C . ASP A 1 420 ? -1.802 9.111 -11.705 1.00 79.38 420 ASP A C 1
ATOM 3247 O O . ASP A 1 420 ? -2.517 9.167 -12.713 1.00 79.38 420 ASP A O 1
ATOM 3251 N N . GLY A 1 421 ? -0.595 9.685 -11.669 1.00 77.19 421 GLY A N 1
ATOM 3252 C CA . GLY A 1 421 ? -0.042 10.525 -12.734 1.00 77.19 421 GLY A CA 1
ATOM 3253 C C . GLY A 1 421 ? -0.594 11.953 -12.757 1.00 77.19 421 GLY A C 1
ATOM 3254 O O . GLY A 1 421 ? -0.452 12.657 -13.765 1.00 77.19 421 GLY A O 1
ATOM 3255 N N . VAL A 1 422 ? -1.257 12.387 -11.682 1.00 76.44 422 VAL A N 1
ATOM 3256 C CA . VAL A 1 422 ? -1.849 13.712 -11.517 1.00 76.44 422 VAL A CA 1
ATOM 3257 C C . VAL A 1 422 ? -1.093 14.477 -10.431 1.00 76.44 422 VAL A C 1
ATOM 3259 O O . VAL A 1 422 ? -1.274 14.306 -9.228 1.00 76.44 422 VAL A O 1
ATOM 3262 N N . CYS A 1 423 ? -0.284 15.440 -10.876 1.00 73.00 423 CYS A N 1
ATOM 3263 C CA . CYS A 1 423 ? 0.487 16.327 -10.001 1.00 73.00 423 CYS A CA 1
ATOM 3264 C C . CYS A 1 423 ? 1.569 15.625 -9.162 1.00 73.00 423 CYS A C 1
ATOM 3266 O O . CYS A 1 423 ? 1.948 16.149 -8.112 1.00 73.00 423 CYS A O 1
ATOM 3268 N N . ASP A 1 424 ? 2.063 14.471 -9.608 1.00 77.12 424 ASP A N 1
ATOM 3269 C CA . ASP A 1 424 ? 3.250 13.750 -9.132 1.00 77.12 424 ASP A CA 1
ATOM 3270 C C . ASP A 1 424 ? 4.471 14.639 -8.804 1.00 77.12 424 ASP A C 1
ATOM 3272 O O . ASP A 1 424 ? 4.642 15.723 -9.375 1.00 77.12 424 ASP A O 1
ATOM 3276 N N . PRO A 1 425 ? 5.381 14.183 -7.920 1.00 73.94 425 PRO A N 1
ATOM 3277 C CA . PRO A 1 425 ? 6.695 14.803 -7.782 1.00 73.94 425 PRO A CA 1
ATOM 3278 C C . PRO A 1 425 ? 7.526 14.604 -9.061 1.00 73.94 425 PRO A C 1
ATOM 3280 O O . PRO A 1 425 ? 7.401 13.596 -9.749 1.00 73.94 425 PRO A O 1
ATOM 3283 N N . THR A 1 426 ? 8.458 15.516 -9.351 1.00 73.94 426 THR A N 1
ATOM 3284 C CA . THR A 1 426 ? 9.315 15.466 -10.560 1.00 73.94 426 THR A CA 1
ATOM 3285 C C . THR A 1 426 ? 10.357 14.335 -10.566 1.00 73.94 426 THR A C 1
ATOM 3287 O O . THR A 1 426 ? 11.215 14.275 -11.451 1.00 73.94 426 THR A O 1
ATOM 3290 N N . SER A 1 427 ? 10.324 13.453 -9.568 1.00 72.81 427 SER A N 1
ATOM 3291 C CA . SER A 1 427 ? 11.005 12.157 -9.522 1.00 72.81 427 SER A CA 1
ATOM 3292 C C . SER A 1 427 ? 10.207 11.035 -10.199 1.00 72.81 427 SER A C 1
ATOM 3294 O O . SER A 1 427 ? 10.839 10.131 -10.733 1.00 72.81 427 SER A O 1
ATOM 3296 N N . SER A 1 428 ? 8.872 11.119 -10.231 1.00 79.56 428 SER A N 1
ATOM 3297 C CA . SER A 1 428 ? 7.986 10.103 -10.816 1.00 79.56 428 SER A CA 1
ATOM 3298 C C . SER A 1 428 ? 8.092 10.030 -12.349 1.00 79.56 428 SER A C 1
ATOM 3300 O O . SER A 1 428 ? 8.165 11.083 -12.999 1.00 79.56 428 SER A O 1
ATOM 3302 N N . PRO A 1 429 ? 8.008 8.830 -12.958 1.00 74.94 429 PRO A N 1
ATOM 3303 C CA . PRO A 1 429 ? 7.874 8.669 -14.408 1.00 74.94 429 PRO A CA 1
ATOM 3304 C C . PRO A 1 429 ? 6.611 9.308 -15.007 1.00 74.94 429 PRO A C 1
ATOM 3306 O O . PRO A 1 429 ? 6.606 9.627 -16.198 1.00 74.94 429 PRO A O 1
ATOM 3309 N N . TRP A 1 430 ? 5.549 9.528 -14.224 1.00 77.88 430 TRP A N 1
ATOM 3310 C CA . TRP A 1 430 ? 4.259 10.023 -14.734 1.00 77.88 430 TRP A CA 1
ATOM 3311 C C . TRP A 1 430 ? 4.127 11.550 -14.741 1.00 77.88 430 TRP A C 1
ATOM 3313 O O . TRP A 1 430 ? 3.132 12.076 -15.237 1.00 77.88 430 TRP A O 1
ATOM 3323 N N . ALA A 1 431 ? 5.123 12.278 -14.221 1.00 69.94 431 ALA A N 1
ATOM 3324 C CA . ALA A 1 431 ? 5.057 13.718 -13.944 1.00 69.94 431 ALA A CA 1
ATOM 3325 C C . ALA A 1 431 ? 5.000 14.653 -15.182 1.00 69.94 431 ALA A C 1
ATOM 3327 O O . ALA A 1 431 ? 5.143 15.869 -15.040 1.00 69.94 431 ALA A O 1
ATOM 3328 N N . GLY A 1 432 ? 4.783 14.115 -16.388 1.00 61.91 432 GLY A N 1
ATOM 3329 C CA . GLY A 1 432 ? 4.644 14.865 -17.638 1.00 61.91 432 GLY A CA 1
ATOM 3330 C C . GLY A 1 432 ? 5.981 15.177 -18.314 1.00 61.91 432 GLY A C 1
ATOM 3331 O O . GLY A 1 432 ? 6.605 16.203 -18.046 1.00 61.91 432 GLY A O 1
ATOM 3332 N N . GLY A 1 433 ? 6.397 14.326 -19.256 1.00 58.38 433 GLY A N 1
ATOM 3333 C CA . GLY A 1 433 ? 7.644 14.493 -20.015 1.00 58.38 433 GLY A CA 1
ATOM 3334 C C . GLY A 1 433 ? 7.595 13.911 -21.431 1.00 58.38 433 GLY A C 1
ATOM 3335 O O . GLY A 1 433 ? 6.679 13.173 -21.784 1.00 58.38 433 GLY A O 1
ATOM 3336 N N . THR A 1 434 ? 8.590 14.250 -22.260 1.00 50.53 434 THR A N 1
ATOM 3337 C CA . THR A 1 434 ? 8.748 13.705 -23.627 1.00 50.53 434 THR A CA 1
ATOM 3338 C C . THR A 1 434 ? 9.489 12.367 -23.677 1.00 50.53 434 THR A C 1
ATOM 3340 O O . THR A 1 434 ? 9.412 11.670 -24.683 1.00 50.53 434 THR A O 1
ATOM 3343 N N . GLU A 1 435 ? 10.214 12.022 -22.613 1.00 52.97 435 GLU A N 1
ATOM 3344 C CA . GLU A 1 435 ? 10.875 10.734 -22.379 1.00 52.97 435 GLU A CA 1
ATOM 3345 C C . GLU A 1 435 ? 10.619 10.354 -20.909 1.00 52.97 435 GLU A C 1
ATOM 3347 O O . GLU A 1 435 ? 10.573 11.242 -20.053 1.00 52.97 435 GLU A O 1
ATOM 3352 N N . CYS A 1 436 ? 10.438 9.067 -20.596 1.00 56.81 436 CYS A N 1
ATOM 3353 C CA . CYS A 1 436 ? 10.130 8.623 -19.231 1.00 56.81 436 CYS A CA 1
ATOM 3354 C C . CYS A 1 436 ? 11.448 8.469 -18.458 1.00 56.81 436 CYS A C 1
ATOM 3356 O O . CYS A 1 436 ? 12.064 7.405 -18.448 1.00 56.81 436 CYS A O 1
ATOM 3358 N N . VAL A 1 437 ? 11.942 9.581 -17.900 1.00 44.69 437 VAL A N 1
ATOM 3359 C CA . VAL A 1 437 ? 13.330 9.727 -17.421 1.00 44.69 437 VAL A CA 1
ATOM 3360 C C . VAL A 1 437 ? 13.645 8.801 -16.239 1.00 44.69 437 VAL A C 1
ATOM 3362 O O . VAL A 1 437 ? 13.473 9.178 -15.080 1.00 44.69 437 VAL A O 1
ATOM 3365 N N . GLY A 1 438 ? 14.186 7.624 -16.556 1.00 48.53 438 GLY A N 1
ATOM 3366 C CA . GLY A 1 438 ? 14.655 6.620 -15.598 1.00 48.53 438 GLY A CA 1
ATOM 3367 C C . GLY A 1 438 ? 14.110 5.212 -15.843 1.00 48.53 438 GLY A C 1
ATOM 3368 O O . GLY A 1 438 ? 14.702 4.266 -15.344 1.00 48.53 438 GLY A O 1
ATOM 3369 N N . HIS A 1 439 ? 13.044 5.054 -16.634 1.00 45.62 439 HIS A N 1
ATOM 3370 C CA . HIS A 1 439 ? 12.344 3.773 -16.751 1.00 45.62 439 HIS A CA 1
ATOM 3371 C C . HIS A 1 439 ? 12.494 3.145 -18.136 1.00 45.62 439 HIS A C 1
ATOM 3373 O O . HIS A 1 439 ? 12.107 3.724 -19.151 1.00 45.62 439 HIS A O 1
ATOM 3379 N N . ALA A 1 440 ? 12.994 1.909 -18.145 1.00 44.16 440 ALA A N 1
ATOM 3380 C CA . ALA A 1 440 ? 12.870 0.976 -19.262 1.00 44.16 440 ALA A CA 1
ATOM 3381 C C . ALA A 1 440 ? 11.571 0.143 -19.185 1.00 44.16 440 ALA A C 1
ATOM 3383 O O . ALA A 1 440 ? 11.414 -0.821 -19.934 1.00 44.16 440 ALA A O 1
ATOM 3384 N N . SER A 1 441 ? 10.630 0.500 -18.298 1.00 44.38 441 SER A N 1
ATOM 3385 C CA . SER A 1 441 ? 9.341 -0.184 -18.220 1.00 44.38 441 SER A CA 1
ATOM 3386 C C . SER A 1 441 ? 8.535 0.009 -19.499 1.00 44.38 441 SER A C 1
ATOM 3388 O O . SER A 1 441 ? 8.632 1.034 -20.175 1.00 44.38 441 SER A O 1
ATOM 3390 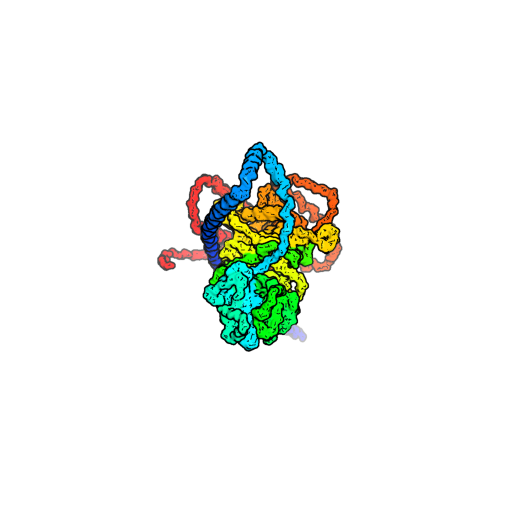N N . GLY A 1 442 ? 7.748 -1.008 -19.873 1.00 46.00 442 GLY A N 1
ATOM 3391 C CA . GLY A 1 442 ? 7.060 -1.103 -21.176 1.00 46.00 442 GLY A CA 1
ATOM 3392 C C . GLY A 1 442 ? 5.967 -0.049 -21.442 1.00 46.00 442 GLY A C 1
ATOM 3393 O O . GLY A 1 442 ? 5.114 -0.223 -22.320 1.00 46.00 442 GLY A O 1
ATOM 3394 N N . LEU A 1 443 ? 5.954 1.032 -20.666 1.00 51.38 443 LEU A N 1
ATOM 3395 C CA . LEU A 1 443 ? 4.987 2.113 -20.666 1.00 51.38 443 LEU A CA 1
ATOM 3396 C C . LEU A 1 443 ? 5.475 3.253 -21.556 1.00 51.38 443 LEU A C 1
ATOM 3398 O O . LEU A 1 443 ? 6.184 4.164 -21.150 1.00 51.38 443 LEU A O 1
ATOM 3402 N N . ASN A 1 444 ? 5.007 3.226 -22.801 1.00 52.78 444 ASN A N 1
ATOM 3403 C CA . ASN A 1 444 ? 5.300 4.214 -23.844 1.00 52.78 444 ASN A CA 1
ATOM 3404 C C . ASN A 1 444 ? 4.683 5.616 -23.581 1.00 52.78 444 ASN A C 1
ATOM 3406 O O . ASN A 1 444 ? 4.378 6.332 -24.539 1.00 52.78 444 ASN A O 1
ATOM 3410 N N . ARG A 1 445 ? 4.394 5.979 -22.320 1.00 61.38 445 ARG A N 1
ATOM 3411 C CA . ARG A 1 445 ? 3.730 7.226 -21.900 1.00 61.38 445 ARG A CA 1
ATOM 3412 C C . ARG A 1 445 ? 4.149 7.634 -20.491 1.00 61.38 445 ARG A C 1
ATOM 3414 O O . ARG A 1 445 ? 4.080 6.830 -19.569 1.00 61.38 445 ARG A O 1
ATOM 3421 N N . CYS A 1 446 ? 4.487 8.908 -20.345 1.00 73.31 446 CYS A N 1
ATOM 3422 C CA . CYS A 1 446 ? 5.017 9.516 -19.125 1.00 73.31 446 CYS A CA 1
ATOM 3423 C C . CYS A 1 446 ? 3.966 10.484 -18.545 1.00 73.31 446 CYS A C 1
ATOM 3425 O O . CYS A 1 446 ? 4.214 11.680 -18.379 1.00 73.31 446 CYS A O 1
ATOM 3427 N N . ASP A 1 447 ? 2.740 9.971 -18.394 1.00 71.06 447 ASP A N 1
ATOM 3428 C CA . ASP A 1 447 ? 1.510 10.704 -18.076 1.00 71.06 447 ASP A CA 1
ATOM 3429 C C . ASP A 1 447 ? 0.521 9.820 -17.282 1.00 71.06 447 ASP A C 1
ATOM 3431 O O . ASP A 1 447 ? 0.746 8.621 -17.102 1.00 71.06 447 ASP A O 1
ATOM 3435 N N . ALA A 1 448 ? -0.616 10.387 -16.862 1.00 74.25 448 ALA A N 1
ATOM 3436 C CA . ALA A 1 448 ? -1.693 9.667 -16.169 1.00 74.25 448 ALA A CA 1
ATOM 3437 C C . ALA A 1 448 ? -2.297 8.475 -16.949 1.00 74.25 448 ALA A C 1
ATOM 3439 O O . ALA A 1 448 ? -2.898 7.585 -16.349 1.00 74.25 448 ALA A O 1
ATOM 3440 N N . ALA A 1 449 ? -2.145 8.404 -18.278 1.00 69.25 449 ALA A N 1
ATOM 3441 C CA . ALA A 1 449 ? -2.551 7.227 -19.051 1.00 69.25 449 ALA A CA 1
ATOM 3442 C C . ALA A 1 449 ? -1.480 6.118 -19.022 1.00 69.25 449 ALA A C 1
ATOM 3444 O O . ALA A 1 449 ? -1.834 4.941 -19.104 1.00 69.25 449 ALA A O 1
ATOM 3445 N N . GLY A 1 450 ? -0.200 6.476 -18.873 1.00 74.31 450 GLY A N 1
ATOM 3446 C CA . GLY A 1 450 ? 0.879 5.564 -18.482 1.00 74.31 450 GLY A CA 1
ATOM 3447 C C . GLY A 1 450 ? 0.657 5.006 -17.075 1.00 74.31 450 GLY A C 1
ATOM 3448 O O . GLY A 1 450 ? 0.590 3.789 -16.913 1.00 74.31 450 GLY A O 1
ATOM 3449 N N . ALA A 1 451 ? 0.405 5.882 -16.100 1.00 79.44 451 ALA A N 1
ATOM 3450 C CA . ALA A 1 451 ? 0.114 5.521 -14.710 1.00 79.44 451 ALA A CA 1
ATOM 3451 C C . ALA A 1 451 ? -1.109 4.585 -14.580 1.00 79.44 451 ALA A C 1
ATOM 3453 O O . ALA A 1 451 ? -1.038 3.509 -13.981 1.00 79.44 451 ALA A O 1
ATOM 3454 N N . ALA A 1 452 ? -2.223 4.917 -15.245 1.00 75.56 452 ALA A N 1
ATOM 3455 C CA . ALA A 1 452 ? -3.405 4.054 -15.281 1.00 75.56 452 ALA A CA 1
ATOM 3456 C C . ALA A 1 452 ? -3.145 2.701 -15.977 1.00 75.56 452 ALA A C 1
ATOM 3458 O O . ALA A 1 452 ? -3.722 1.685 -15.584 1.00 75.56 452 ALA A O 1
ATOM 3459 N N . ALA A 1 453 ? -2.271 2.652 -16.990 1.00 72.25 453 ALA A N 1
ATOM 3460 C CA . ALA A 1 453 ? -1.859 1.393 -17.610 1.00 72.25 453 ALA A CA 1
ATOM 3461 C C . ALA A 1 453 ? -0.937 0.569 -16.691 1.00 72.25 453 ALA A C 1
ATOM 3463 O O . ALA A 1 453 ? -1.058 -0.656 -16.661 1.00 72.25 453 ALA A O 1
ATOM 3464 N N . HIS A 1 454 ? -0.071 1.212 -15.903 1.00 81.19 454 HIS A N 1
ATOM 3465 C CA . HIS A 1 454 ? 0.742 0.568 -14.866 1.00 81.19 454 HIS A CA 1
ATOM 3466 C C . HIS A 1 454 ? -0.130 -0.164 -13.844 1.00 81.19 454 HIS A C 1
ATOM 3468 O O . HIS A 1 454 ? -0.013 -1.381 -13.691 1.00 81.19 454 HIS A O 1
ATOM 3474 N N . LEU A 1 455 ? -1.097 0.556 -13.263 1.00 84.75 455 LEU A N 1
ATOM 3475 C CA . LEU A 1 455 ? -2.098 0.053 -12.317 1.00 84.75 455 LEU A CA 1
ATOM 3476 C C . LEU A 1 455 ? -2.794 -1.214 -12.838 1.00 84.75 455 LEU A C 1
ATOM 3478 O O . LEU A 1 455 ? -2.808 -2.244 -12.163 1.00 84.75 455 LEU A O 1
ATOM 3482 N N . GLN A 1 456 ? -3.340 -1.164 -14.058 1.00 77.81 456 GLN A N 1
ATOM 3483 C CA . GLN A 1 456 ? -4.067 -2.295 -14.650 1.00 77.81 456 GLN A CA 1
ATOM 3484 C C . GLN A 1 456 ? -3.167 -3.519 -14.882 1.00 77.81 456 GLN A C 1
ATOM 3486 O O . GLN A 1 456 ? -3.599 -4.651 -14.655 1.00 77.81 456 GLN A O 1
ATOM 3491 N N . ARG A 1 457 ? -1.905 -3.310 -15.285 1.00 77.06 457 ARG A N 1
ATOM 3492 C CA . ARG A 1 457 ? -0.920 -4.392 -15.443 1.00 77.06 457 ARG A CA 1
ATOM 3493 C C . ARG A 1 457 ? -0.583 -5.030 -14.093 1.00 77.06 457 ARG A C 1
ATOM 3495 O O . ARG A 1 457 ? -0.731 -6.244 -13.953 1.00 77.06 457 ARG A O 1
ATOM 3502 N N . MET A 1 458 ? -0.198 -4.235 -13.091 1.00 84.75 458 MET A N 1
ATOM 3503 C CA . MET A 1 458 ? 0.096 -4.735 -11.739 1.00 84.75 458 MET A CA 1
ATOM 3504 C C . MET A 1 458 ? -1.078 -5.526 -11.157 1.00 84.75 458 MET A C 1
ATOM 3506 O O . MET A 1 458 ? -0.904 -6.647 -10.676 1.00 84.75 458 MET A O 1
ATOM 3510 N N . ALA A 1 459 ? -2.293 -4.987 -11.273 1.00 83.19 459 ALA A N 1
ATOM 3511 C CA . ALA A 1 459 ? -3.489 -5.644 -10.773 1.00 83.19 459 ALA A CA 1
ATOM 3512 C C . ALA A 1 459 ? -3.766 -6.985 -11.480 1.00 83.19 459 ALA A C 1
ATOM 3514 O O . ALA A 1 459 ? -4.087 -7.967 -10.807 1.00 83.19 459 ALA A O 1
ATOM 3515 N N . ALA A 1 460 ? -3.581 -7.068 -12.802 1.00 78.31 460 ALA A N 1
ATOM 3516 C CA . ALA A 1 460 ? -3.700 -8.327 -13.540 1.00 78.31 460 ALA A CA 1
ATOM 3517 C C . ALA A 1 460 ? -2.647 -9.371 -13.107 1.00 78.31 460 ALA A C 1
ATOM 3519 O O . ALA A 1 460 ? -2.957 -10.562 -13.028 1.00 78.31 460 ALA A O 1
ATOM 3520 N N . ARG A 1 461 ? -1.423 -8.937 -12.767 1.00 84.12 461 ARG A N 1
ATOM 3521 C CA . ARG A 1 461 ? -0.362 -9.809 -12.229 1.00 84.12 461 ARG A CA 1
ATOM 3522 C C . ARG A 1 461 ? -0.694 -10.333 -10.829 1.00 84.12 461 ARG A C 1
ATOM 3524 O O . ARG A 1 461 ? -0.492 -11.518 -10.571 1.00 84.12 461 ARG A O 1
ATOM 3531 N N . MET A 1 462 ? -1.238 -9.482 -9.958 1.00 87.00 462 MET A N 1
ATOM 3532 C CA . MET A 1 462 ? -1.690 -9.856 -8.610 1.00 87.00 462 MET A CA 1
ATOM 3533 C C . MET A 1 462 ? -2.838 -10.873 -8.652 1.00 87.00 462 MET A C 1
ATOM 3535 O O . MET A 1 462 ? -2.798 -11.882 -7.943 1.00 87.00 462 MET A O 1
ATOM 3539 N N . ALA A 1 463 ? -3.790 -10.690 -9.571 1.00 82.44 463 ALA A N 1
ATOM 3540 C CA . ALA A 1 463 ? -4.907 -11.615 -9.760 1.00 82.44 463 ALA A CA 1
ATOM 3541 C C . ALA A 1 463 ? -4.447 -13.010 -10.227 1.00 82.44 463 ALA A C 1
ATOM 3543 O O . ALA A 1 463 ? -5.116 -14.005 -9.953 1.00 82.44 463 ALA A O 1
ATOM 3544 N N . ALA A 1 464 ? -3.288 -13.105 -10.891 1.00 80.94 464 ALA A N 1
ATOM 3545 C CA . ALA A 1 464 ? -2.689 -14.374 -11.297 1.00 80.94 464 ALA A CA 1
ATOM 3546 C C . ALA A 1 464 ? -1.989 -15.132 -10.149 1.00 80.94 464 ALA A C 1
ATOM 3548 O O . ALA A 1 464 ? -1.712 -16.323 -10.307 1.00 80.94 464 ALA A O 1
ATOM 3549 N N . PHE A 1 465 ? -1.695 -14.481 -9.012 1.00 82.62 465 PHE A N 1
ATOM 3550 C CA . PHE A 1 465 ? -1.087 -15.136 -7.845 1.00 82.62 465 PHE A CA 1
ATOM 3551 C C . PHE A 1 465 ? -1.989 -15.276 -6.610 1.00 82.62 465 PHE A C 1
ATOM 3553 O O . PHE A 1 465 ? -1.623 -16.036 -5.714 1.00 82.62 465 PHE A O 1
ATOM 3560 N N . ASP A 1 466 ? -3.160 -14.627 -6.588 1.00 86.31 466 ASP A N 1
ATOM 3561 C CA . ASP A 1 466 ? -4.273 -14.901 -5.657 1.00 86.31 466 ASP A CA 1
ATOM 3562 C C . ASP A 1 466 ? -3.872 -14.936 -4.164 1.00 86.31 466 ASP A C 1
ATOM 3564 O O . ASP A 1 466 ? -4.283 -15.808 -3.396 1.00 86.31 466 ASP A O 1
ATOM 3568 N N . ALA A 1 467 ? -3.024 -13.994 -3.742 1.00 93.19 467 ALA A N 1
ATOM 3569 C CA . ALA A 1 467 ? -2.568 -13.914 -2.358 1.00 93.19 467 ALA A CA 1
ATOM 3570 C C . ALA A 1 467 ? -3.619 -13.251 -1.455 1.00 93.19 467 ALA A C 1
ATOM 3572 O O . ALA A 1 467 ? -4.201 -12.226 -1.807 1.00 93.19 467 ALA A O 1
ATOM 3573 N N . ASP A 1 468 ? -3.851 -13.818 -0.273 1.00 95.50 468 ASP A N 1
ATOM 3574 C CA . ASP A 1 468 ? -4.871 -13.355 0.675 1.00 95.50 468 ASP A CA 1
ATOM 3575 C C . ASP A 1 468 ? -4.507 -12.027 1.350 1.00 95.50 468 ASP A C 1
ATOM 3577 O O . ASP A 1 468 ? -5.390 -11.281 1.782 1.00 95.50 468 ASP A O 1
ATOM 3581 N N . VAL A 1 469 ? -3.207 -11.747 1.436 1.00 96.94 469 VAL A N 1
ATOM 3582 C CA . VAL A 1 469 ? -2.613 -10.540 2.014 1.00 96.94 469 VAL A CA 1
ATOM 3583 C C . VAL A 1 469 ? -1.496 -10.069 1.077 1.00 96.94 469 VAL A C 1
ATOM 3585 O O . VAL A 1 469 ? -0.572 -10.833 0.802 1.00 96.94 469 VAL A O 1
ATOM 3588 N N . ILE A 1 470 ? -1.568 -8.833 0.576 1.00 97.69 470 ILE A N 1
ATOM 3589 C CA . ILE A 1 470 ? -0.584 -8.256 -0.355 1.00 97.69 470 ILE A CA 1
ATOM 3590 C C . ILE A 1 470 ? -0.121 -6.900 0.170 1.00 97.69 470 ILE A C 1
ATOM 3592 O O . ILE A 1 470 ? -0.905 -5.952 0.200 1.00 97.69 470 ILE A O 1
ATOM 3596 N N . SER A 1 471 ? 1.148 -6.803 0.560 1.00 98.06 471 SER A N 1
ATOM 3597 C CA . SER A 1 471 ? 1.793 -5.528 0.880 1.00 98.06 471 SER A CA 1
ATOM 3598 C C . SER A 1 471 ? 2.406 -4.913 -0.373 1.00 98.06 471 SER A C 1
ATOM 3600 O O . SER A 1 471 ? 3.087 -5.605 -1.131 1.00 98.06 471 SER A O 1
ATOM 3602 N N . LEU A 1 472 ? 2.197 -3.614 -0.564 1.00 97.38 472 LEU A N 1
ATOM 3603 C CA . LEU A 1 472 ? 2.773 -2.830 -1.651 1.00 97.38 472 LEU A CA 1
ATOM 3604 C C . LEU A 1 472 ? 3.561 -1.651 -1.067 1.00 97.38 472 LEU A C 1
ATOM 3606 O O . LEU A 1 472 ? 3.034 -0.900 -0.238 1.00 97.38 472 LEU A O 1
ATOM 3610 N N . VAL A 1 473 ? 4.804 -1.475 -1.516 1.00 96.75 473 VAL A N 1
ATOM 3611 C CA . VAL A 1 473 ? 5.573 -0.234 -1.313 1.00 96.75 473 VAL A CA 1
ATOM 3612 C C . VAL A 1 473 ? 5.559 0.604 -2.599 1.00 96.75 473 VAL A C 1
ATOM 3614 O O . VAL A 1 473 ? 5.233 0.086 -3.659 1.00 96.75 473 VAL A O 1
ATOM 3617 N N . GLU A 1 474 ? 5.871 1.899 -2.505 1.00 92.94 474 GLU A N 1
ATOM 3618 C CA . GLU A 1 474 ? 5.816 2.859 -3.633 1.00 92.94 474 GLU A CA 1
ATOM 3619 C C . GLU A 1 474 ? 4.423 3.155 -4.202 1.00 92.94 474 GLU A C 1
ATOM 3621 O O . GLU A 1 474 ? 4.273 3.668 -5.310 1.00 92.94 474 GLU A O 1
ATOM 3626 N N . ILE A 1 475 ? 3.388 2.921 -3.402 1.00 91.69 475 ILE A N 1
ATOM 3627 C CA . ILE A 1 475 ? 2.031 3.374 -3.715 1.00 91.69 475 ILE A CA 1
ATOM 3628 C C . ILE A 1 475 ? 1.863 4.846 -3.325 1.00 91.69 475 ILE A C 1
ATOM 3630 O O . ILE A 1 475 ? 2.437 5.291 -2.334 1.00 91.69 475 ILE A O 1
ATOM 3634 N N . GLU A 1 476 ? 1.052 5.611 -4.045 1.00 86.44 476 GLU A N 1
ATOM 3635 C CA . GLU A 1 476 ? 0.821 7.024 -3.705 1.00 86.44 476 GLU A CA 1
ATOM 3636 C C . GLU A 1 476 ? -0.229 7.236 -2.607 1.00 86.44 476 GLU A C 1
ATOM 3638 O O . GLU A 1 476 ? -0.096 8.102 -1.737 1.00 86.44 476 GLU A O 1
ATOM 3643 N N . SER A 1 477 ? -1.334 6.494 -2.681 1.00 82.06 477 SER A N 1
ATOM 3644 C CA . SER A 1 477 ? -2.535 6.798 -1.906 1.00 82.06 477 SER A CA 1
ATOM 3645 C C . SER A 1 477 ? -3.444 5.587 -1.721 1.00 82.06 477 SER A C 1
ATOM 3647 O O . SER A 1 477 ? -3.348 4.584 -2.430 1.00 82.06 477 SER A O 1
ATOM 3649 N N . CYS A 1 478 ? -4.410 5.723 -0.810 1.00 78.31 478 CYS A N 1
ATOM 3650 C CA . CYS A 1 478 ? -5.498 4.760 -0.673 1.00 78.31 478 CYS A CA 1
ATOM 3651 C C . CYS A 1 478 ? -6.310 4.587 -1.959 1.00 78.31 478 CYS A C 1
ATOM 3653 O O . CYS A 1 478 ? -6.721 3.473 -2.240 1.00 78.31 478 CYS A O 1
ATOM 3655 N N . ALA A 1 479 ? -6.485 5.638 -2.770 1.00 77.81 479 ALA A N 1
ATOM 3656 C CA . ALA A 1 479 ? -7.228 5.532 -4.025 1.00 77.81 479 ALA A CA 1
ATOM 3657 C C . ALA A 1 479 ? -6.531 4.593 -5.028 1.00 77.81 479 ALA A C 1
ATOM 3659 O O . ALA A 1 479 ? -7.202 3.823 -5.712 1.00 77.81 479 ALA A O 1
ATOM 3660 N N . MET A 1 480 ? -5.193 4.591 -5.060 1.00 83.50 480 MET A N 1
ATOM 3661 C CA . MET A 1 480 ? -4.413 3.640 -5.862 1.00 83.50 480 MET A CA 1
ATOM 3662 C C . MET A 1 480 ? -4.535 2.206 -5.335 1.00 83.50 480 MET A C 1
ATOM 3664 O O . MET A 1 480 ? -4.707 1.269 -6.116 1.00 83.50 480 MET A O 1
ATOM 3668 N N . LEU A 1 481 ? -4.510 2.041 -4.009 1.00 84.38 481 LEU A N 1
ATOM 3669 C CA . LEU A 1 481 ? -4.678 0.748 -3.342 1.00 84.38 481 LEU A CA 1
ATOM 3670 C C . LEU A 1 481 ? -6.083 0.163 -3.599 1.00 84.38 481 LEU A C 1
ATOM 3672 O O . LEU A 1 481 ? -6.203 -0.979 -4.045 1.00 84.38 481 LEU A O 1
ATOM 3676 N N . ASP A 1 482 ? -7.128 0.977 -3.425 1.00 80.88 482 ASP A N 1
ATOM 3677 C CA . ASP A 1 482 ? -8.529 0.647 -3.716 1.00 80.88 482 ASP A CA 1
ATOM 3678 C C . ASP A 1 482 ? -8.742 0.304 -5.196 1.00 80.88 482 ASP A C 1
ATOM 3680 O O . ASP A 1 482 ? -9.418 -0.676 -5.511 1.00 80.88 482 ASP A O 1
ATOM 3684 N N . ALA A 1 483 ? -8.142 1.062 -6.120 1.00 73.81 483 ALA A N 1
ATOM 3685 C CA . ALA A 1 483 ? -8.273 0.818 -7.554 1.00 73.81 483 ALA A CA 1
ATOM 3686 C C . ALA A 1 483 ? -7.624 -0.509 -7.991 1.00 73.81 483 ALA A C 1
ATOM 3688 O O . ALA A 1 483 ? -8.229 -1.262 -8.759 1.00 73.81 483 ALA A O 1
ATOM 3689 N N . VAL A 1 484 ? -6.439 -0.849 -7.465 1.00 78.94 484 VAL A N 1
ATOM 3690 C CA . VAL A 1 484 ? -5.821 -2.170 -7.689 1.00 78.94 484 VAL A CA 1
ATOM 3691 C C . VAL A 1 484 ? -6.655 -3.288 -7.054 1.00 78.94 484 VAL A C 1
ATOM 3693 O O . VAL A 1 484 ? -6.871 -4.325 -7.692 1.00 78.94 484 VAL A O 1
ATOM 3696 N N . GLY A 1 485 ? -7.166 -3.071 -5.836 1.00 74.88 485 GLY A N 1
ATOM 3697 C CA . GLY A 1 485 ? -8.043 -4.002 -5.120 1.00 74.88 485 GLY A CA 1
ATOM 3698 C C . GLY A 1 485 ? -9.361 -4.284 -5.853 1.00 74.88 485 GLY A C 1
ATOM 3699 O O . GLY A 1 485 ? -9.800 -5.434 -5.911 1.00 74.88 485 GLY A O 1
ATOM 3700 N N . ALA A 1 486 ? -9.958 -3.266 -6.478 1.00 67.25 486 ALA A N 1
ATOM 3701 C CA . ALA A 1 486 ? -11.185 -3.389 -7.262 1.00 67.25 486 ALA A CA 1
ATOM 3702 C C . ALA A 1 486 ? -10.990 -4.244 -8.526 1.00 67.25 486 ALA A C 1
ATOM 3704 O O . ALA A 1 486 ? -11.850 -5.066 -8.852 1.00 67.25 486 ALA A O 1
ATOM 3705 N N . VAL A 1 487 ? -9.846 -4.115 -9.210 1.00 59.59 487 VAL A N 1
ATOM 3706 C CA . VAL A 1 487 ? -9.526 -4.933 -10.394 1.00 59.59 487 VAL A CA 1
ATOM 3707 C C . VAL A 1 487 ? -9.350 -6.416 -10.028 1.00 59.59 487 VAL A C 1
ATOM 3709 O O . VAL A 1 487 ? -9.768 -7.275 -10.805 1.00 59.59 487 VAL A O 1
ATOM 3712 N N . GLN A 1 488 ? -8.860 -6.745 -8.820 1.00 58.84 488 GLN A N 1
ATOM 3713 C CA . GLN A 1 488 ? -8.797 -8.143 -8.345 1.00 58.84 488 GLN A CA 1
ATOM 3714 C C . GLN A 1 488 ? -10.168 -8.837 -8.341 1.00 58.84 488 GLN A C 1
ATOM 3716 O O . GLN A 1 488 ? -10.259 -10.053 -8.510 1.00 58.84 488 GLN A O 1
ATOM 3721 N N . HIS A 1 489 ? -11.243 -8.077 -8.118 1.00 54.91 489 HIS A N 1
ATOM 3722 C CA . HIS A 1 489 ? -12.589 -8.619 -7.952 1.00 54.91 489 HIS A CA 1
ATOM 3723 C C . HIS A 1 489 ? -13.272 -8.977 -9.286 1.00 54.91 489 HIS A C 1
ATOM 3725 O O . HIS A 1 489 ? -14.266 -9.703 -9.276 1.00 54.91 489 HIS A O 1
ATOM 3731 N N . ASN A 1 490 ? -12.760 -8.512 -10.437 1.00 44.44 490 ASN A N 1
ATOM 3732 C CA . ASN A 1 490 ? -13.422 -8.721 -11.731 1.00 44.44 490 ASN A CA 1
ATOM 3733 C C . ASN A 1 490 ? -12.478 -9.033 -12.918 1.00 44.44 490 ASN A C 1
ATOM 3735 O O . ASN A 1 490 ? -12.328 -8.198 -13.811 1.00 44.44 490 ASN A O 1
ATOM 3739 N N . PRO A 1 491 ? -11.906 -10.253 -13.012 1.00 38.38 491 PRO A N 1
ATOM 3740 C CA . PRO A 1 491 ? -11.171 -10.670 -14.209 1.00 38.38 491 PRO A CA 1
ATOM 3741 C C . PRO A 1 491 ? -12.073 -11.133 -15.369 1.00 38.38 491 PRO A C 1
ATOM 3743 O O . PRO A 1 491 ? -11.759 -10.871 -16.524 1.00 38.38 491 PRO A O 1
ATOM 3746 N N . ASN A 1 492 ? -13.148 -11.889 -15.085 1.00 31.84 492 ASN A N 1
ATOM 3747 C CA . ASN A 1 492 ? -13.938 -12.615 -16.104 1.00 31.84 492 ASN A CA 1
ATOM 3748 C C . ASN A 1 492 ? -15.391 -12.956 -15.668 1.00 31.84 492 ASN A C 1
ATOM 3750 O O . ASN A 1 492 ? -15.935 -13.988 -16.059 1.00 31.84 492 ASN A O 1
ATOM 3754 N N . GLY A 1 493 ? -16.039 -12.138 -14.828 1.00 32.62 493 GLY A N 1
ATOM 3755 C CA . GLY A 1 493 ? -17.469 -12.313 -14.494 1.00 32.62 493 GLY A CA 1
ATOM 3756 C C . GLY A 1 493 ? -17.852 -13.582 -13.706 1.00 32.62 493 GLY A C 1
ATOM 3757 O O . GLY A 1 493 ? -19.036 -13.899 -13.597 1.00 32.62 493 GLY A O 1
ATOM 3758 N N . GLY A 1 494 ? -16.880 -14.313 -13.150 1.00 27.08 494 GLY A N 1
ATOM 3759 C CA . GLY A 1 494 ? -17.107 -15.453 -12.256 1.00 27.08 494 GLY A CA 1
ATOM 3760 C C . GLY A 1 494 ? -17.196 -15.015 -10.791 1.00 27.08 494 GLY A C 1
ATOM 3761 O O . GLY A 1 494 ? -16.214 -14.546 -10.221 1.00 27.08 494 GLY A O 1
ATOM 3762 N N . ALA A 1 495 ? -18.364 -15.176 -10.167 1.00 33.66 495 ALA A N 1
ATOM 3763 C CA . ALA A 1 495 ? -18.613 -14.715 -8.801 1.00 33.66 495 ALA A CA 1
ATOM 3764 C C . ALA A 1 495 ? -18.042 -15.667 -7.726 1.00 33.66 495 ALA A C 1
ATOM 3766 O O . ALA A 1 495 ? -18.755 -16.531 -7.216 1.00 33.66 495 ALA A O 1
ATOM 3767 N N . SER A 1 496 ? -16.769 -15.487 -7.351 1.00 33.41 496 SER A N 1
ATOM 3768 C CA . SER A 1 496 ? -16.196 -16.091 -6.127 1.00 33.41 496 SER A CA 1
ATOM 3769 C C . SER A 1 496 ? -15.000 -15.348 -5.503 1.00 33.41 496 SER A C 1
ATOM 3771 O O . SER A 1 496 ? -14.512 -15.771 -4.457 1.00 33.41 496 SER A O 1
ATOM 3773 N N . GLY A 1 497 ? -14.496 -14.267 -6.111 1.00 42.00 497 GLY A N 1
ATOM 3774 C CA . GLY A 1 497 ? -13.329 -13.535 -5.605 1.00 42.00 497 GLY A CA 1
ATOM 3775 C C . GLY A 1 497 ? -13.660 -12.688 -4.374 1.00 42.00 497 GLY A C 1
ATOM 3776 O O . GLY A 1 497 ? -14.311 -11.652 -4.494 1.00 42.00 497 GLY A O 1
ATOM 3777 N N . ALA A 1 498 ? -13.211 -13.105 -3.191 1.00 52.97 498 ALA A N 1
ATOM 3778 C CA . ALA A 1 498 ? -13.461 -12.378 -1.949 1.00 52.97 498 ALA A CA 1
ATOM 3779 C C . ALA A 1 498 ? -12.785 -10.994 -1.932 1.00 52.97 498 ALA A C 1
ATOM 3781 O O . ALA A 1 498 ? -11.594 -10.872 -2.226 1.00 52.97 498 ALA A O 1
ATOM 3782 N N . ALA A 1 499 ? -13.550 -9.961 -1.565 1.00 69.50 499 ALA A N 1
ATOM 3783 C CA . ALA A 1 499 ? -13.106 -8.571 -1.614 1.00 69.50 499 ALA A CA 1
ATOM 3784 C C . ALA A 1 499 ? -11.961 -8.272 -0.629 1.00 69.50 499 ALA A C 1
ATOM 3786 O O . ALA A 1 499 ? -12.031 -8.599 0.566 1.00 69.50 499 ALA A O 1
ATOM 3787 N N . TYR A 1 500 ? -10.932 -7.597 -1.140 1.00 82.62 500 TYR A N 1
ATOM 3788 C CA . TYR A 1 500 ? -9.852 -7.032 -0.341 1.00 82.62 500 TYR A CA 1
ATOM 3789 C C . TYR A 1 500 ? -10.324 -5.783 0.415 1.00 82.62 500 TYR A C 1
ATOM 3791 O O . TYR A 1 500 ? -11.192 -5.044 -0.041 1.00 82.62 500 TYR A O 1
ATOM 3799 N N . GLU A 1 501 ? -9.733 -5.558 1.582 1.00 86.44 501 GLU A N 1
ATOM 3800 C CA . GLU A 1 501 ? -9.775 -4.305 2.327 1.00 86.44 501 GLU A CA 1
ATOM 3801 C C . GLU A 1 501 ? -8.434 -3.587 2.146 1.00 86.44 501 GLU A C 1
ATOM 3803 O O . GLU A 1 501 ? -7.384 -4.200 2.352 1.00 86.44 501 GLU A O 1
ATOM 3808 N N . SER A 1 502 ? -8.482 -2.308 1.772 1.00 89.25 502 SER A N 1
ATOM 3809 C CA . SER A 1 502 ? -7.316 -1.432 1.630 1.00 89.25 502 SER A CA 1
ATOM 3810 C C . SER A 1 502 ? -6.944 -0.804 2.970 1.00 89.25 502 SER A C 1
ATOM 3812 O O . SER A 1 502 ? -7.765 -0.147 3.616 1.00 89.25 502 SER A O 1
ATOM 3814 N N . LEU A 1 503 ? -5.696 -0.995 3.385 1.00 91.00 503 LEU A N 1
ATOM 3815 C CA . LEU A 1 503 ? -5.161 -0.583 4.678 1.00 91.00 503 LEU A CA 1
ATOM 3816 C C . LEU A 1 503 ? -3.891 0.246 4.449 1.00 91.00 503 LEU A C 1
ATOM 3818 O O . LEU A 1 503 ? -2.887 -0.269 3.961 1.00 91.00 503 LEU A O 1
ATOM 3822 N N . MET A 1 504 ? -3.920 1.534 4.794 1.00 89.38 504 MET A N 1
ATOM 3823 C CA . MET A 1 504 ? -2.767 2.431 4.639 1.00 89.38 504 MET A CA 1
ATOM 3824 C C . MET A 1 504 ? -2.821 3.568 5.659 1.00 89.38 504 MET A C 1
ATOM 3826 O O . MET A 1 504 ? -3.884 4.113 5.968 1.00 89.38 504 MET A O 1
ATOM 3830 N N . THR A 1 505 ? -1.653 3.982 6.144 1.00 86.56 505 THR A N 1
ATOM 3831 C CA . THR A 1 5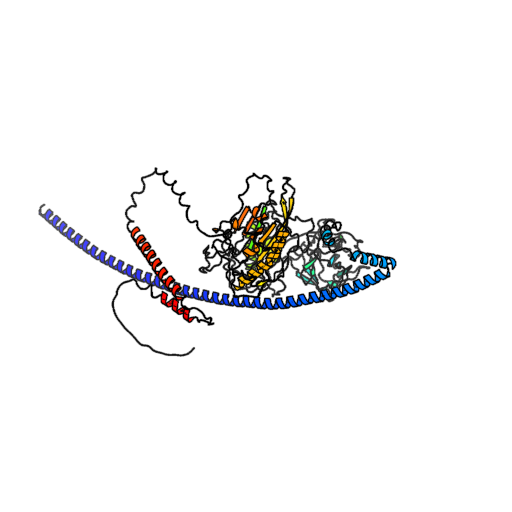05 ? -1.501 5.131 7.037 1.00 86.56 505 THR A CA 1
ATOM 3832 C C . THR A 1 505 ? -0.426 6.061 6.484 1.00 86.56 505 THR A C 1
ATOM 3834 O O . THR A 1 505 ? 0.649 5.615 6.103 1.00 86.56 505 THR A O 1
ATOM 3837 N N . THR A 1 506 ? -0.735 7.357 6.434 1.00 81.69 506 THR A N 1
ATOM 3838 C CA . THR A 1 506 ? 0.170 8.462 6.079 1.00 81.69 506 THR A CA 1
ATOM 3839 C C . THR A 1 506 ? 1.581 8.257 6.632 1.00 81.69 506 THR A C 1
ATOM 3841 O O . THR A 1 506 ? 1.736 8.200 7.854 1.00 81.69 506 THR A O 1
ATOM 3844 N N . GLY A 1 507 ? 2.590 8.191 5.765 1.00 83.31 507 GLY A N 1
ATOM 3845 C CA . GLY A 1 507 ? 4.009 8.280 6.109 1.00 83.31 507 GLY A CA 1
ATOM 3846 C C . GLY A 1 507 ? 4.481 9.722 6.349 1.00 83.31 507 GLY A C 1
ATOM 3847 O O . GLY A 1 507 ? 3.679 10.614 6.632 1.00 83.31 507 GLY A O 1
ATOM 3848 N N . THR A 1 508 ? 5.792 9.945 6.246 1.00 83.31 508 THR A N 1
ATOM 3849 C CA . THR A 1 508 ? 6.459 11.269 6.316 1.00 83.31 508 THR A CA 1
ATOM 3850 C C . THR A 1 508 ? 7.337 11.570 5.093 1.00 83.31 508 THR A C 1
ATOM 3852 O O . THR A 1 508 ? 7.933 12.640 5.004 1.00 83.31 508 THR A O 1
ATOM 3855 N N . ASP A 1 509 ? 7.385 10.676 4.099 1.00 79.62 509 ASP A N 1
ATOM 3856 C CA . ASP A 1 509 ? 8.013 10.963 2.805 1.00 79.62 509 ASP A CA 1
ATOM 3857 C C . ASP A 1 509 ? 7.148 11.968 2.020 1.00 79.62 509 ASP A C 1
ATOM 3859 O O . ASP A 1 509 ? 6.143 11.611 1.406 1.00 79.62 509 ASP A O 1
ATOM 3863 N N . THR A 1 510 ? 7.518 13.251 2.085 1.00 71.56 510 THR A N 1
ATOM 3864 C CA . THR A 1 510 ? 6.859 14.339 1.339 1.00 71.56 510 THR A CA 1
ATOM 3865 C C . THR A 1 510 ? 7.582 14.692 0.036 1.00 71.56 510 THR A C 1
ATOM 3867 O O . THR A 1 510 ? 7.056 15.471 -0.759 1.00 71.56 510 THR A O 1
ATOM 3870 N N . PHE A 1 511 ? 8.763 14.108 -0.204 1.00 69.75 511 PHE A N 1
ATOM 3871 C CA . PHE A 1 511 ? 9.614 14.410 -1.354 1.00 69.75 511 PHE A CA 1
ATOM 3872 C C . PHE A 1 511 ? 9.367 13.447 -2.524 1.00 69.75 511 PHE A C 1
ATOM 3874 O O . PHE A 1 511 ? 9.085 13.896 -3.634 1.00 69.75 511 PHE A O 1
ATOM 3881 N N . LEU A 1 512 ? 9.416 12.133 -2.274 1.00 78.69 512 LEU A N 1
ATOM 3882 C CA . LEU A 1 512 ? 9.000 11.116 -3.244 1.00 78.69 512 LEU A CA 1
ATOM 3883 C C . LEU A 1 512 ? 7.496 10.839 -3.159 1.00 78.69 512 LEU A C 1
ATOM 3885 O O . LEU A 1 512 ? 6.955 10.250 -4.084 1.00 78.69 512 LEU A O 1
ATOM 3889 N N . ARG A 1 513 ? 6.813 11.231 -2.069 1.00 81.75 513 ARG A N 1
ATOM 3890 C CA . ARG A 1 513 ? 5.374 10.973 -1.799 1.00 81.75 513 ARG A CA 1
ATOM 3891 C C . ARG A 1 513 ? 4.959 9.501 -1.715 1.00 81.75 513 ARG A C 1
ATOM 3893 O O . ARG A 1 513 ? 3.822 9.229 -1.338 1.00 81.75 513 ARG A O 1
ATOM 3900 N N . GLN A 1 514 ? 5.868 8.572 -1.990 1.00 86.94 514 GLN A N 1
ATOM 3901 C CA . GLN A 1 514 ? 5.686 7.132 -1.854 1.00 86.94 514 GLN A CA 1
ATOM 3902 C C . GLN A 1 514 ? 5.205 6.753 -0.444 1.00 86.94 514 GLN A C 1
ATOM 3904 O O . GLN A 1 514 ? 5.692 7.265 0.564 1.00 86.94 514 GLN A O 1
ATOM 3909 N N . GLN A 1 515 ? 4.277 5.808 -0.376 1.00 91.44 515 GLN A N 1
ATOM 3910 C CA . GLN A 1 515 ? 3.706 5.241 0.842 1.00 91.44 515 GLN A CA 1
ATOM 3911 C C . GLN A 1 515 ? 3.914 3.717 0.861 1.00 91.44 515 GLN A C 1
ATOM 3913 O O . GLN A 1 515 ? 4.525 3.130 -0.037 1.00 91.44 515 GLN A O 1
ATOM 3918 N N . VAL A 1 516 ? 3.406 3.074 1.913 1.00 95.44 516 VAL A N 1
ATOM 3919 C CA . VAL A 1 516 ? 3.363 1.614 2.065 1.00 95.44 516 VAL A CA 1
ATOM 3920 C C . VAL A 1 516 ? 1.975 1.241 2.559 1.00 95.44 516 VAL A C 1
ATOM 3922 O O . VAL A 1 516 ? 1.481 1.846 3.516 1.00 95.44 516 VAL A O 1
ATOM 3925 N N . GLY A 1 517 ? 1.341 0.267 1.913 1.00 94.69 517 GLY A N 1
ATOM 3926 C CA . GLY A 1 517 ? -0.026 -0.147 2.216 1.00 94.69 517 GLY A CA 1
ATOM 3927 C C . GLY A 1 517 ? -0.276 -1.617 1.917 1.00 94.69 517 GLY A C 1
ATOM 3928 O O . GLY A 1 517 ? 0.595 -2.332 1.427 1.00 94.69 517 GLY A O 1
ATOM 3929 N N . LEU A 1 518 ? -1.473 -2.069 2.265 1.00 96.19 518 LEU A N 1
ATOM 3930 C CA . LEU A 1 518 ? -1.814 -3.478 2.369 1.00 96.19 518 LEU A CA 1
ATOM 3931 C C . LEU A 1 518 ? -3.228 -3.739 1.850 1.00 96.19 518 LEU A C 1
ATOM 3933 O O . LEU A 1 518 ? -4.187 -3.128 2.316 1.00 96.19 518 LEU A O 1
ATOM 3937 N N . LEU A 1 519 ? -3.359 -4.685 0.924 1.00 93.69 519 LEU A N 1
ATOM 3938 C CA . LEU A 1 519 ? -4.633 -5.283 0.533 1.00 93.69 519 LEU A CA 1
ATOM 3939 C C . LEU A 1 519 ? -4.825 -6.587 1.304 1.00 93.69 519 LEU A C 1
ATOM 3941 O O . LEU A 1 519 ? -3.937 -7.438 1.311 1.00 93.69 519 LEU A O 1
ATOM 3945 N N . SER A 1 520 ? -5.983 -6.767 1.942 1.00 93.69 520 SER A N 1
ATOM 3946 C CA . SER A 1 520 ? -6.232 -7.946 2.780 1.00 93.69 520 SER A CA 1
ATOM 3947 C C . SER A 1 520 ? -7.643 -8.531 2.645 1.00 93.69 520 SER A C 1
ATOM 3949 O O . SER A 1 520 ? -8.643 -7.823 2.769 1.00 93.69 520 SER A O 1
ATOM 3951 N N . ARG A 1 521 ? -7.745 -9.854 2.464 1.00 91.19 521 ARG A N 1
ATOM 3952 C CA . ARG A 1 521 ? -8.995 -10.625 2.642 1.00 91.19 521 ARG A CA 1
ATOM 3953 C C . ARG A 1 521 ? -9.353 -10.826 4.116 1.00 91.19 521 ARG A C 1
ATOM 3955 O O . ARG A 1 521 ? -10.508 -11.086 4.446 1.00 91.19 521 ARG A O 1
ATOM 3962 N N . LEU A 1 522 ? -8.379 -10.675 5.006 1.00 91.38 522 LEU A N 1
ATOM 3963 C CA . LEU A 1 522 ? -8.582 -10.635 6.449 1.00 91.38 522 LEU A CA 1
ATOM 3964 C C . LEU A 1 522 ? -9.028 -9.225 6.857 1.00 91.38 522 LEU A C 1
ATOM 3966 O O . LEU A 1 522 ? -8.456 -8.235 6.397 1.00 91.38 522 LEU A O 1
ATOM 3970 N N . ARG A 1 523 ? -10.052 -9.115 7.703 1.00 89.06 523 ARG A N 1
ATOM 3971 C CA . ARG A 1 523 ? -10.557 -7.840 8.230 1.00 89.06 523 ARG A CA 1
ATOM 3972 C C . ARG A 1 523 ? -9.561 -7.255 9.230 1.00 89.06 523 ARG A C 1
ATOM 3974 O O . ARG A 1 523 ? -9.147 -7.963 10.150 1.00 89.06 523 ARG A O 1
ATOM 3981 N N . SER A 1 524 ? -9.241 -5.965 9.117 1.00 88.44 524 SER A N 1
ATOM 3982 C CA . SER A 1 524 ? -8.464 -5.292 10.168 1.00 88.44 524 SER A CA 1
ATOM 3983 C C . SER A 1 524 ? -9.307 -5.129 11.440 1.00 88.44 524 SER A C 1
ATOM 3985 O O . SER A 1 524 ? -10.437 -4.640 11.383 1.00 88.44 524 SER A O 1
ATOM 3987 N N . ILE A 1 525 ? -8.773 -5.556 12.588 1.00 87.06 525 ILE A N 1
ATOM 3988 C CA . ILE A 1 525 ? -9.450 -5.502 13.901 1.00 87.06 525 ILE A CA 1
ATOM 3989 C C . ILE A 1 525 ? -9.116 -4.236 14.699 1.00 87.06 525 ILE A C 1
ATOM 3991 O O . ILE A 1 525 ? -9.835 -3.889 15.636 1.00 87.06 525 ILE A O 1
ATOM 3995 N N . ALA A 1 526 ? -8.060 -3.529 14.298 1.00 82.75 526 ALA A N 1
ATOM 3996 C CA . ALA A 1 526 ? -7.637 -2.244 14.842 1.00 82.75 526 ALA A CA 1
ATOM 3997 C C . ALA A 1 526 ? -7.350 -1.244 13.701 1.00 82.75 526 ALA A C 1
ATOM 3999 O O . ALA A 1 526 ? -7.191 -1.666 12.547 1.00 82.75 526 ALA A O 1
ATOM 4000 N N . PRO A 1 527 ? -7.261 0.067 13.996 1.00 82.00 527 PRO A N 1
ATOM 4001 C CA . PRO A 1 527 ? -6.730 1.053 13.060 1.00 82.00 527 PRO A CA 1
ATOM 4002 C C . PRO A 1 527 ? -5.282 0.758 12.651 1.00 82.00 527 PRO A C 1
ATOM 4004 O O . PRO A 1 527 ? -4.523 0.148 13.401 1.00 82.00 527 PRO A O 1
ATOM 4007 N N . VAL A 1 528 ? -4.891 1.229 11.465 1.00 86.81 528 VAL A N 1
ATOM 4008 C CA . VAL A 1 528 ? -3.529 1.060 10.935 1.00 86.81 528 VAL A CA 1
ATOM 4009 C C . VAL A 1 528 ? -2.570 2.042 11.622 1.00 86.81 528 VAL A C 1
ATOM 4011 O O . VAL A 1 528 ? -2.681 3.266 11.476 1.00 86.81 528 VAL A O 1
ATOM 4014 N N . GLU A 1 529 ? -1.616 1.503 12.373 1.00 88.25 529 GLU A N 1
ATOM 4015 C CA . GLU A 1 529 ? -0.695 2.256 13.228 1.00 88.25 529 GLU A CA 1
ATOM 4016 C C . GLU A 1 529 ? 0.612 2.631 12.517 1.00 88.25 529 GLU A C 1
ATOM 4018 O O . GLU A 1 529 ? 1.035 1.992 11.554 1.00 88.25 529 GLU A O 1
ATOM 4023 N N . ARG A 1 530 ? 1.267 3.687 13.016 1.00 90.06 530 ARG A N 1
ATOM 4024 C CA . ARG A 1 530 ? 2.612 4.118 12.611 1.00 90.06 530 ARG A CA 1
ATOM 4025 C C . ARG A 1 530 ? 3.325 4.756 13.799 1.00 90.06 530 ARG A C 1
ATOM 4027 O O . ARG A 1 530 ? 2.696 5.488 14.564 1.00 90.06 530 ARG A O 1
ATOM 4034 N N . SER A 1 531 ? 4.632 4.544 13.923 1.00 85.75 531 SER A N 1
ATOM 4035 C CA . SER A 1 531 ? 5.465 5.293 14.865 1.00 85.75 531 SER A CA 1
ATOM 4036 C C . SER A 1 531 ? 5.864 6.663 14.305 1.00 85.75 531 SER A C 1
ATOM 4038 O O . SER A 1 531 ? 6.089 6.831 13.106 1.00 85.75 531 SER A O 1
ATOM 4040 N N . SER A 1 532 ? 5.986 7.648 15.196 1.00 85.25 532 SER A N 1
ATOM 4041 C CA . SER A 1 532 ? 6.623 8.950 14.946 1.00 85.25 532 SER A CA 1
ATOM 4042 C C . SER A 1 532 ? 7.974 9.090 15.663 1.00 85.25 532 SER A C 1
ATOM 4044 O O . SER A 1 532 ? 8.518 10.190 15.775 1.00 85.25 532 SER A O 1
ATOM 4046 N N . ALA A 1 533 ? 8.519 7.988 16.188 1.00 84.69 533 ALA A N 1
ATOM 4047 C CA . ALA A 1 533 ? 9.826 7.984 16.831 1.00 84.69 533 ALA A CA 1
ATOM 4048 C C . ALA A 1 533 ? 10.952 8.178 15.803 1.00 84.69 533 ALA A C 1
ATOM 4050 O O . ALA A 1 533 ? 10.941 7.577 14.730 1.00 84.69 533 ALA A O 1
ATOM 4051 N N . ARG A 1 534 ? 11.957 8.979 16.176 1.00 90.00 534 ARG A N 1
ATOM 4052 C CA . ARG A 1 534 ? 13.208 9.152 15.427 1.00 90.00 534 ARG A CA 1
ATOM 4053 C C . ARG A 1 534 ? 14.368 8.620 16.257 1.00 90.00 534 ARG A C 1
ATOM 4055 O O . ARG A 1 534 ? 14.464 8.931 17.444 1.00 90.00 534 ARG A O 1
ATOM 4062 N N . GLN A 1 535 ? 15.256 7.859 15.629 1.00 90.88 535 GLN A N 1
ATOM 4063 C CA . GLN A 1 535 ? 16.487 7.353 16.231 1.00 90.88 535 GLN A CA 1
ATOM 4064 C C . GLN A 1 535 ? 17.684 8.178 15.744 1.00 90.88 535 GLN A C 1
ATOM 4066 O O . GLN A 1 535 ? 17.758 8.540 14.570 1.00 90.88 535 GLN A O 1
ATOM 4071 N N . ALA A 1 536 ? 18.641 8.448 16.635 1.00 89.62 536 ALA A N 1
ATOM 4072 C CA . ALA A 1 536 ? 19.922 9.051 16.273 1.00 89.62 536 ALA A CA 1
ATOM 4073 C C . ALA A 1 536 ? 20.879 8.016 15.658 1.00 89.62 536 ALA A C 1
ATOM 4075 O O . ALA A 1 536 ? 20.981 6.903 16.178 1.00 89.62 536 ALA A O 1
ATOM 4076 N N . TYR A 1 537 ? 21.595 8.390 14.596 1.00 86.62 537 TYR A N 1
ATOM 4077 C CA . TYR A 1 537 ? 22.661 7.580 13.999 1.00 86.62 537 TYR A CA 1
ATOM 4078 C C . TYR A 1 537 ? 24.043 8.251 14.151 1.00 86.62 537 TYR A C 1
ATOM 4080 O O . TYR A 1 537 ? 24.098 9.486 14.198 1.00 86.62 537 TYR A O 1
ATOM 4088 N N . PRO A 1 538 ? 25.150 7.476 14.217 1.00 86.62 538 PRO A N 1
ATOM 4089 C CA . PRO A 1 538 ? 25.209 6.006 14.261 1.00 86.62 538 PRO A CA 1
ATOM 4090 C C . PRO A 1 538 ? 24.553 5.439 15.531 1.00 86.62 538 PRO A C 1
ATOM 4092 O O . PRO A 1 538 ? 24.639 6.035 16.602 1.00 86.62 538 PRO A O 1
ATOM 4095 N N . ILE A 1 539 ? 23.834 4.317 15.400 1.00 82.25 539 ILE A N 1
ATOM 4096 C CA . ILE A 1 539 ? 22.937 3.824 16.466 1.00 82.25 539 ILE A CA 1
ATOM 4097 C C . ILE A 1 539 ? 23.679 3.214 17.663 1.00 82.25 539 ILE A C 1
ATOM 4099 O O . ILE A 1 539 ? 23.162 3.227 18.779 1.00 82.25 539 ILE A O 1
ATOM 4103 N N . ASP A 1 540 ? 24.875 2.679 17.418 1.00 76.00 540 ASP A N 1
ATOM 4104 C CA . ASP A 1 540 ? 25.861 2.205 18.387 1.00 76.00 540 ASP A CA 1
ATOM 4105 C C . ASP A 1 540 ? 27.194 1.931 17.652 1.00 76.00 540 ASP A C 1
ATOM 4107 O O . ASP A 1 540 ? 27.261 1.965 16.421 1.00 76.00 540 ASP A O 1
ATOM 4111 N N . GLY A 1 541 ? 28.267 1.671 18.404 1.00 66.69 541 GLY A N 1
ATOM 4112 C CA . GLY A 1 541 ? 29.622 1.459 17.871 1.00 66.69 541 GLY A CA 1
ATOM 4113 C C . GLY A 1 541 ? 29.876 0.101 17.201 1.00 66.69 541 GLY A C 1
ATOM 4114 O O . GLY A 1 541 ? 31.032 -0.233 16.972 1.00 66.69 541 GLY A O 1
ATOM 4115 N N . ALA A 1 542 ? 28.834 -0.691 16.925 1.00 70.38 542 ALA A N 1
ATOM 4116 C CA . ALA A 1 542 ? 28.932 -1.953 16.183 1.00 70.38 542 ALA A CA 1
ATOM 4117 C C . ALA A 1 542 ? 28.329 -1.854 14.764 1.00 70.38 542 ALA A C 1
ATOM 4119 O O . ALA A 1 542 ? 28.079 -2.873 14.124 1.00 70.38 542 ALA A O 1
ATOM 4120 N N . SER A 1 543 ? 28.077 -0.631 14.284 1.00 81.12 543 SER A N 1
ATOM 4121 C CA . SER A 1 543 ? 27.614 -0.331 12.924 1.00 81.12 543 SER A CA 1
ATOM 4122 C C . SER A 1 543 ? 28.680 -0.659 11.873 1.00 81.12 543 SER A C 1
ATOM 4124 O O . SER A 1 543 ? 29.844 -0.300 12.042 1.00 81.12 543 SER A O 1
ATOM 4126 N N . GLY A 1 544 ? 28.282 -1.294 10.767 1.00 82.81 544 GLY A N 1
ATOM 4127 C CA . GLY A 1 544 ? 29.170 -1.549 9.622 1.00 82.81 544 GLY A CA 1
ATOM 4128 C C . GLY A 1 544 ? 29.331 -0.354 8.670 1.00 82.81 544 GLY A C 1
ATOM 4129 O O . GLY A 1 544 ? 30.180 -0.388 7.782 1.00 82.81 544 GLY A O 1
ATOM 4130 N N . CYS A 1 545 ? 28.554 0.718 8.868 1.00 85.50 545 CYS A N 1
ATOM 4131 C CA . CYS A 1 545 ? 28.431 1.837 7.930 1.00 85.50 545 CYS A CA 1
ATOM 4132 C C . CYS A 1 545 ? 29.649 2.787 7.863 1.00 85.50 545 CYS A C 1
ATOM 4134 O O . CYS A 1 545 ? 29.701 3.638 6.979 1.00 85.50 545 CYS A O 1
ATOM 4136 N N . GLY A 1 546 ? 30.629 2.669 8.766 1.00 78.12 546 GLY A N 1
ATOM 4137 C CA . GLY A 1 546 ? 31.808 3.547 8.824 1.00 78.12 546 GLY A CA 1
ATOM 4138 C C . GLY A 1 546 ? 31.610 4.840 9.633 1.00 78.12 546 GLY A C 1
ATOM 4139 O O . GLY A 1 546 ? 30.676 4.960 10.420 1.00 78.12 546 GLY A O 1
ATOM 4140 N N . ASP A 1 547 ? 32.524 5.802 9.468 1.00 63.84 547 ASP A N 1
ATOM 4141 C CA . ASP A 1 547 ? 32.710 6.927 10.408 1.00 63.84 547 ASP A CA 1
ATOM 4142 C C . ASP A 1 547 ? 32.067 8.268 9.976 1.00 63.84 547 ASP A C 1
ATOM 4144 O O . ASP A 1 547 ? 32.319 9.308 10.588 1.00 63.84 547 ASP A O 1
ATOM 4148 N N . ALA A 1 548 ? 31.286 8.297 8.888 1.00 58.66 548 ALA A N 1
ATOM 4149 C CA . ALA A 1 548 ? 31.075 9.532 8.120 1.00 58.66 548 ALA A CA 1
ATOM 4150 C C . ALA A 1 548 ? 29.777 10.322 8.396 1.00 58.66 548 ALA A C 1
ATOM 4152 O O . ALA A 1 548 ? 29.769 11.531 8.156 1.00 58.66 548 ALA A O 1
ATOM 4153 N N . ALA A 1 549 ? 28.684 9.701 8.867 1.00 68.69 549 ALA A N 1
ATOM 4154 C CA . ALA A 1 549 ? 27.390 10.390 8.997 1.00 68.69 549 ALA A CA 1
ATOM 4155 C C . ALA A 1 549 ? 26.811 10.363 10.419 1.00 68.69 549 ALA A C 1
ATOM 4157 O O . ALA A 1 549 ? 26.808 9.340 11.099 1.00 68.69 549 ALA A O 1
ATOM 4158 N N . ASN A 1 550 ? 26.243 11.495 10.841 1.00 81.44 550 ASN A N 1
ATOM 4159 C CA . ASN A 1 550 ? 25.458 11.626 12.069 1.00 81.44 550 ASN A CA 1
ATOM 4160 C C . ASN A 1 550 ? 24.155 12.396 11.797 1.00 81.44 550 ASN A C 1
ATOM 4162 O O . ASN A 1 550 ? 24.078 13.174 10.846 1.00 81.44 550 ASN A O 1
ATOM 4166 N N . GLY A 1 551 ? 23.118 12.149 12.599 1.00 86.31 551 GLY A N 1
ATOM 4167 C CA . GLY A 1 551 ? 21.791 12.741 12.400 1.00 86.31 551 GLY A CA 1
ATOM 4168 C C . GLY A 1 551 ? 20.687 11.967 13.118 1.00 86.31 551 GLY A C 1
ATOM 4169 O O . GLY A 1 551 ? 20.963 11.213 14.051 1.00 86.31 551 GLY A O 1
ATOM 4170 N N . THR A 1 552 ? 19.431 12.152 12.697 1.00 85.25 552 THR A N 1
ATOM 4171 C CA . THR A 1 552 ? 18.268 11.434 13.251 1.00 85.25 552 THR A CA 1
ATOM 4172 C C . THR A 1 552 ? 17.255 11.071 12.171 1.00 85.25 552 THR A C 1
ATOM 4174 O O . THR A 1 552 ? 16.778 11.976 11.490 1.00 85.25 552 THR A O 1
ATOM 4177 N N . SER A 1 553 ? 16.834 9.808 12.083 1.00 86.81 553 SER A N 1
ATOM 4178 C CA . SER A 1 553 ? 15.822 9.344 11.117 1.00 86.81 553 SER A CA 1
ATOM 4179 C C . SER A 1 553 ? 14.627 8.697 11.820 1.00 86.81 553 SER A C 1
ATOM 4181 O O . SER A 1 553 ? 14.809 7.940 12.775 1.00 86.81 553 SER A O 1
ATOM 4183 N N . ASP A 1 554 ? 13.415 8.963 11.336 1.00 88.25 554 ASP A N 1
ATOM 4184 C CA . ASP A 1 554 ? 12.272 8.048 11.437 1.00 88.25 554 ASP A CA 1
ATOM 4185 C C . ASP A 1 554 ? 12.285 7.056 10.270 1.00 88.25 554 ASP A C 1
ATOM 4187 O O . ASP A 1 554 ? 12.941 7.265 9.242 1.00 88.25 554 ASP A O 1
ATOM 4191 N N . THR A 1 555 ? 11.523 5.976 10.425 1.00 93.25 555 THR A N 1
ATOM 4192 C CA . THR A 1 555 ? 11.059 5.151 9.307 1.00 93.25 555 THR A CA 1
ATOM 4193 C C . THR A 1 555 ? 9.911 5.887 8.627 1.00 93.25 555 THR A C 1
ATOM 4195 O O . THR A 1 555 ? 8.775 5.838 9.097 1.00 93.25 555 THR A O 1
ATOM 4198 N N . SER A 1 556 ? 10.190 6.598 7.537 1.00 87.69 556 SER A N 1
ATOM 4199 C CA . SER A 1 556 ? 9.207 7.498 6.923 1.00 87.69 556 SER A CA 1
ATOM 4200 C C . SER A 1 556 ? 8.053 6.780 6.221 1.00 87.69 556 SER A C 1
ATOM 4202 O O . SER A 1 556 ? 6.960 7.333 6.094 1.00 87.69 556 SER A O 1
ATOM 4204 N N . LYS A 1 557 ? 8.279 5.531 5.805 1.00 94.06 557 LYS A N 1
ATOM 4205 C CA . LYS A 1 557 ? 7.368 4.714 5.001 1.00 94.06 557 LYS A CA 1
ATOM 4206 C C . LYS A 1 557 ? 7.137 3.358 5.683 1.00 94.06 557 LYS A C 1
ATOM 4208 O O . LYS A 1 557 ? 7.890 2.414 5.463 1.00 94.06 557 LYS A O 1
ATOM 4213 N N . HIS A 1 558 ? 6.141 3.278 6.573 1.00 97.12 558 HIS A N 1
ATOM 4214 C CA . HIS A 1 558 ? 5.751 2.024 7.237 1.00 97.12 558 HIS A CA 1
ATOM 4215 C C . HIS A 1 558 ? 4.303 2.015 7.754 1.00 97.12 558 HIS A C 1
ATOM 4217 O O . HIS A 1 558 ? 3.705 3.074 7.956 1.00 97.12 558 HIS A O 1
ATOM 4223 N N . TYR A 1 559 ? 3.788 0.818 8.048 1.00 96.75 559 TYR A N 1
ATOM 4224 C CA . TYR A 1 559 ? 2.547 0.592 8.796 1.00 96.75 559 TYR A CA 1
ATOM 4225 C C . TYR A 1 559 ? 2.678 -0.579 9.787 1.00 96.75 559 TYR A C 1
ATOM 4227 O O . TYR A 1 559 ? 3.527 -1.454 9.624 1.00 96.75 559 TYR A O 1
ATOM 4235 N N . VAL A 1 560 ? 1.776 -0.638 10.771 1.00 96.94 560 VAL A N 1
ATOM 4236 C CA . VAL A 1 560 ? 1.447 -1.846 11.551 1.00 96.94 560 VAL A CA 1
ATOM 4237 C C . VAL A 1 560 ? -0.058 -2.104 11.422 1.00 96.94 560 VAL A C 1
ATOM 4239 O O . VAL A 1 560 ? -0.869 -1.228 11.723 1.00 96.94 560 VAL A O 1
ATOM 4242 N N . ALA A 1 561 ? -0.435 -3.295 10.957 1.00 96.00 561 ALA A N 1
ATOM 4243 C CA . ALA A 1 561 ? -1.820 -3.715 10.753 1.00 96.00 561 ALA A CA 1
ATOM 4244 C C . ALA A 1 561 ? -2.113 -5.002 11.539 1.00 96.00 561 ALA A C 1
ATOM 4246 O O . ALA A 1 561 ? -1.294 -5.920 11.564 1.00 96.00 561 ALA A O 1
ATOM 4247 N N . ARG A 1 562 ? -3.294 -5.073 12.163 1.00 95.62 562 ARG A N 1
ATOM 4248 C CA . ARG A 1 562 ? -3.757 -6.219 12.963 1.00 95.62 562 ARG A CA 1
ATOM 4249 C C . ARG A 1 562 ? -4.996 -6.806 12.312 1.00 95.62 562 ARG A C 1
ATOM 4251 O O . ARG A 1 562 ? -6.013 -6.122 12.221 1.00 95.62 562 ARG A O 1
ATOM 4258 N N . LEU A 1 563 ? -4.915 -8.050 11.862 1.00 95.12 563 LEU A N 1
ATOM 4259 C CA . LEU A 1 563 ? -5.920 -8.695 11.021 1.00 95.12 563 LEU A CA 1
ATOM 4260 C C . LEU A 1 563 ? -6.540 -9.899 11.740 1.00 95.12 563 LEU A C 1
ATOM 4262 O O . LEU A 1 563 ? -5.832 -10.653 12.405 1.00 95.12 563 LEU A O 1
ATOM 4266 N N . HIS A 1 564 ? -7.845 -10.111 11.579 1.00 93.56 564 HIS A N 1
ATOM 4267 C CA . HIS A 1 564 ? -8.514 -11.308 12.092 1.00 93.56 564 HIS A CA 1
ATOM 4268 C C . HIS A 1 564 ? -8.154 -12.536 11.248 1.00 93.56 564 HIS A C 1
ATOM 4270 O O . HIS A 1 564 ? -8.344 -12.509 10.034 1.00 93.56 564 HIS A O 1
ATOM 4276 N N . LEU A 1 565 ? -7.685 -13.611 11.881 1.00 93.44 565 LEU A N 1
ATOM 4277 C CA . LEU A 1 565 ? -7.276 -14.851 11.222 1.00 93.44 565 LEU A CA 1
ATOM 4278 C C . LEU A 1 565 ? -8.064 -16.037 11.796 1.00 93.44 565 LEU A C 1
ATOM 4280 O O . LEU A 1 565 ? -7.962 -16.321 12.987 1.00 93.44 565 LEU A O 1
ATOM 4284 N N . GLU A 1 566 ? -8.818 -16.753 10.961 1.00 91.31 566 GLU A N 1
ATOM 4285 C CA . GLU A 1 566 ? -9.546 -17.959 11.382 1.00 91.31 566 GLU A CA 1
ATOM 4286 C C . GLU A 1 566 ? -8.749 -19.242 11.082 1.00 91.31 566 GLU A C 1
ATOM 4288 O O . GLU A 1 566 ? -8.502 -19.598 9.928 1.00 91.31 566 GLU A O 1
ATOM 4293 N N . LEU A 1 567 ? -8.368 -19.970 12.131 1.00 87.69 567 LEU A N 1
ATOM 4294 C CA . LEU A 1 567 ? -7.666 -21.253 12.059 1.00 87.69 567 LEU A CA 1
ATOM 4295 C C . LEU A 1 567 ? -8.678 -22.418 12.072 1.00 87.69 567 LEU A C 1
ATOM 4297 O O . LEU A 1 567 ? -9.627 -22.368 12.855 1.00 87.69 567 LEU A O 1
ATOM 4301 N N . PRO A 1 568 ? -8.516 -23.493 11.277 1.00 84.06 568 PRO A N 1
ATOM 4302 C CA . PRO A 1 568 ? -9.370 -24.679 11.390 1.00 84.06 568 PRO A CA 1
ATOM 4303 C C . PRO A 1 568 ? -9.128 -25.417 12.718 1.00 84.06 568 PRO A C 1
ATOM 4305 O O . PRO A 1 568 ? -7.983 -25.723 13.057 1.00 84.06 568 PRO A O 1
ATOM 4308 N N . ALA A 1 569 ? -10.189 -25.737 13.465 1.00 70.69 569 ALA A N 1
ATOM 4309 C CA . ALA A 1 569 ? -10.045 -26.309 14.804 1.00 70.69 569 ALA A CA 1
ATOM 4310 C C . ALA A 1 569 ? -9.452 -27.733 14.814 1.00 70.69 569 ALA A C 1
ATOM 4312 O O . ALA A 1 569 ? -9.779 -28.592 13.992 1.00 70.69 569 ALA A O 1
ATOM 4313 N N . ALA A 1 570 ? -8.653 -28.028 15.844 1.00 62.28 570 ALA A N 1
ATOM 4314 C CA . ALA A 1 570 ? -7.991 -29.323 16.039 1.00 62.28 570 ALA A CA 1
ATOM 4315 C C . ALA A 1 570 ? -8.932 -30.511 16.348 1.00 62.28 570 ALA A C 1
ATOM 4317 O O . ALA A 1 570 ? -8.478 -31.650 16.438 1.00 62.28 570 ALA A O 1
ATOM 4318 N N . SER A 1 571 ? -10.234 -30.270 16.524 1.00 58.00 571 SER A N 1
ATOM 4319 C CA . SER A 1 571 ? -11.237 -31.271 16.918 1.00 58.00 571 SER A CA 1
ATOM 4320 C C . SER A 1 571 ? -11.760 -32.143 15.768 1.00 58.00 571 SER A C 1
ATOM 4322 O O . SER A 1 571 ? -12.465 -33.119 16.024 1.00 58.00 571 SER A O 1
ATOM 4324 N N . GLY A 1 572 ? -11.468 -31.793 14.510 1.00 52.91 572 GLY A N 1
ATOM 4325 C CA . GLY A 1 572 ? -11.995 -32.490 13.329 1.00 52.91 572 GLY A CA 1
ATOM 4326 C C . GLY A 1 572 ? -13.483 -32.236 13.040 1.00 52.91 572 GLY A C 1
ATOM 4327 O O . GLY A 1 572 ? -14.032 -32.833 12.115 1.00 52.91 572 GLY A O 1
ATOM 4328 N N . ALA A 1 573 ? -14.143 -31.348 13.792 1.00 55.25 573 ALA A N 1
ATOM 4329 C CA . ALA A 1 573 ? -15.480 -30.865 13.462 1.00 55.25 573 ALA A CA 1
ATOM 4330 C C . ALA A 1 573 ? -15.383 -29.821 12.335 1.00 55.25 573 ALA A C 1
ATOM 4332 O O . ALA A 1 573 ? -14.775 -28.766 12.508 1.00 55.25 573 ALA A O 1
ATOM 4333 N N . ALA A 1 574 ? -15.984 -30.120 11.180 1.00 50.84 574 ALA A N 1
ATOM 4334 C CA . ALA A 1 574 ? -15.739 -29.426 9.908 1.00 50.84 574 ALA A CA 1
ATOM 4335 C C . ALA A 1 574 ? -16.207 -27.953 9.824 1.00 50.84 574 ALA A C 1
ATOM 4337 O O . ALA A 1 574 ? -16.007 -27.318 8.794 1.00 50.84 574 ALA A O 1
ATOM 4338 N N . GLU A 1 575 ? -16.823 -27.415 10.880 1.00 55.78 575 GLU A N 1
ATOM 4339 C CA . GLU A 1 575 ? -17.416 -26.067 10.913 1.00 55.78 575 GLU A CA 1
ATOM 4340 C C . GLU A 1 575 ? -16.868 -25.180 12.048 1.00 55.78 575 GLU A C 1
ATOM 4342 O O . GLU A 1 575 ? -17.214 -24.004 12.125 1.00 55.78 575 GLU A O 1
ATOM 4347 N N . SER A 1 576 ? -16.008 -25.704 12.932 1.00 62.59 576 SER A N 1
ATOM 4348 C CA . SER A 1 576 ? -15.411 -24.912 14.019 1.00 62.59 576 SER A CA 1
ATOM 4349 C C . SER A 1 576 ? -14.065 -24.305 13.621 1.00 62.59 576 SER A C 1
ATOM 4351 O O . SER A 1 576 ? -13.146 -25.030 13.231 1.00 62.59 576 SER A O 1
ATOM 4353 N N . THR A 1 577 ? -13.933 -22.990 13.795 1.00 71.31 577 THR A N 1
ATOM 4354 C CA . THR A 1 577 ? -12.679 -22.235 13.679 1.00 71.31 577 THR A CA 1
ATOM 4355 C C . THR A 1 577 ? -12.243 -21.655 15.027 1.00 71.31 577 THR A C 1
ATOM 4357 O O . THR A 1 577 ? -13.053 -21.446 15.931 1.00 71.31 577 THR A O 1
ATOM 4360 N N . GLU A 1 578 ? -10.943 -21.413 15.167 1.00 84.06 578 GLU A N 1
ATOM 4361 C CA . GLU A 1 578 ? -10.313 -20.723 16.292 1.00 84.06 578 GLU A CA 1
ATOM 4362 C C . GLU A 1 578 ? -9.779 -19.368 15.808 1.00 84.06 578 GLU A C 1
ATOM 4364 O O . GLU A 1 578 ? -9.164 -19.283 14.745 1.00 84.06 578 GLU A O 1
ATOM 4369 N N . ALA A 1 579 ? -10.044 -18.296 16.555 1.00 87.38 579 ALA A N 1
ATOM 4370 C CA . ALA A 1 579 ? -9.670 -16.941 16.161 1.00 87.38 579 ALA A CA 1
ATOM 4371 C C . ALA A 1 579 ? -8.272 -16.567 16.674 1.00 87.38 579 ALA A C 1
ATOM 4373 O O . ALA A 1 579 ? -8.005 -16.636 17.873 1.00 87.38 579 ALA A O 1
ATOM 4374 N N . ALA A 1 580 ? -7.419 -16.097 15.767 1.00 90.94 580 ALA A N 1
ATOM 4375 C CA . ALA A 1 580 ? -6.099 -15.540 16.040 1.00 90.94 580 ALA A CA 1
ATOM 4376 C C . ALA A 1 580 ? -5.956 -14.138 15.413 1.00 90.94 580 ALA A C 1
ATOM 4378 O O . ALA A 1 580 ? -6.789 -13.706 14.611 1.00 90.94 580 ALA A O 1
ATOM 4379 N N . THR A 1 581 ? -4.877 -13.431 15.754 1.00 95.38 581 THR A N 1
ATOM 4380 C CA . THR A 1 581 ? -4.515 -12.144 15.138 1.00 95.38 581 THR A CA 1
ATOM 4381 C C . THR A 1 581 ? -3.292 -12.331 14.247 1.00 95.38 581 THR A C 1
ATOM 4383 O O . THR A 1 581 ? -2.232 -12.687 14.753 1.00 95.38 581 THR A O 1
ATOM 4386 N N . LEU A 1 582 ? -3.393 -12.048 12.947 1.00 98.19 582 LEU A N 1
ATOM 4387 C CA . LEU A 1 582 ? -2.216 -11.889 12.088 1.00 98.19 582 LEU A CA 1
ATOM 4388 C C . LEU A 1 582 ? -1.747 -10.431 12.161 1.00 98.19 582 LEU A C 1
ATOM 4390 O O . LEU A 1 582 ? -2.505 -9.527 11.806 1.00 98.19 582 LEU A O 1
ATOM 4394 N N . ILE A 1 583 ? -0.512 -10.195 12.600 1.00 98.50 583 ILE A N 1
ATOM 4395 C CA . ILE A 1 583 ? 0.076 -8.851 12.649 1.00 98.50 583 ILE A CA 1
ATOM 4396 C C . ILE A 1 583 ? 1.049 -8.693 11.483 1.00 98.50 583 ILE A C 1
ATOM 4398 O O . ILE A 1 583 ? 1.989 -9.473 11.337 1.00 98.50 583 ILE A O 1
ATOM 4402 N N . VAL A 1 584 ? 0.821 -7.678 10.650 1.00 98.81 584 VAL A N 1
ATOM 4403 C CA . VAL A 1 584 ? 1.643 -7.380 9.472 1.00 98.81 584 VAL A CA 1
ATOM 4404 C C . VAL A 1 584 ? 2.285 -6.009 9.642 1.00 98.81 584 VAL A C 1
ATOM 4406 O O . VAL A 1 584 ? 1.596 -5.020 9.901 1.00 98.81 584 VAL A O 1
ATOM 4409 N N . VAL A 1 585 ? 3.602 -5.948 9.468 1.00 98.75 585 VAL A N 1
ATOM 4410 C CA . VAL A 1 585 ? 4.412 -4.731 9.553 1.00 98.75 585 VAL A CA 1
ATOM 4411 C C . VAL A 1 585 ? 5.059 -4.484 8.193 1.00 98.75 585 VAL A C 1
ATOM 4413 O O . VAL A 1 585 ? 6.016 -5.161 7.823 1.00 98.75 585 VAL A O 1
ATOM 4416 N N . GLY A 1 586 ? 4.490 -3.549 7.430 1.00 98.44 586 GLY A N 1
ATOM 4417 C CA . GLY A 1 586 ? 4.994 -3.148 6.114 1.00 98.44 586 GLY A CA 1
ATOM 4418 C C . GLY A 1 586 ? 5.990 -2.004 6.221 1.00 98.44 586 GLY A C 1
ATOM 4419 O O . GLY A 1 586 ? 5.754 -1.061 6.977 1.00 98.44 586 GLY A O 1
ATOM 4420 N N . MET A 1 587 ? 7.096 -2.081 5.483 1.00 97.88 587 MET A N 1
ATOM 4421 C CA . MET A 1 587 ? 8.244 -1.171 5.580 1.00 97.88 587 MET A CA 1
ATOM 4422 C C . MET A 1 587 ? 8.844 -0.866 4.196 1.00 97.88 587 MET A C 1
ATOM 4424 O O . MET A 1 587 ? 8.942 -1.762 3.368 1.00 97.88 587 MET A O 1
ATOM 4428 N N . HIS A 1 588 ? 9.286 0.376 3.965 1.00 97.94 588 HIS A N 1
ATOM 4429 C CA . HIS A 1 588 ? 10.163 0.751 2.845 1.00 97.94 588 HIS A CA 1
ATOM 4430 C C . HIS A 1 588 ? 11.406 1.482 3.400 1.00 97.94 588 HIS A C 1
ATOM 4432 O O . HIS A 1 588 ? 11.297 2.571 3.975 1.00 97.94 588 HIS A O 1
ATOM 4438 N N . LEU A 1 589 ? 12.569 0.831 3.276 1.00 96.75 589 LEU A N 1
ATOM 4439 C CA . LEU A 1 589 ? 13.927 1.285 3.633 1.00 96.75 589 LEU A CA 1
ATOM 4440 C C . LEU A 1 589 ? 14.341 2.641 3.006 1.00 96.75 589 LEU A C 1
ATOM 4442 O O . LEU A 1 589 ? 13.830 3.056 1.971 1.00 96.75 589 LEU A O 1
ATOM 4446 N N . LYS A 1 590 ? 15.345 3.332 3.566 1.00 93.56 590 LYS A N 1
ATOM 4447 C CA . LYS A 1 590 ? 16.130 4.325 2.810 1.00 93.56 590 LYS A CA 1
ATOM 4448 C C . LYS A 1 590 ? 16.957 3.581 1.755 1.00 93.56 590 LYS A C 1
ATOM 4450 O O . LYS A 1 590 ? 17.659 2.633 2.099 1.00 93.56 590 LYS A O 1
ATOM 4455 N N . ALA A 1 591 ? 16.893 4.034 0.504 1.00 86.06 591 ALA A N 1
ATOM 4456 C CA . ALA A 1 591 ? 17.459 3.330 -0.644 1.00 86.06 591 ALA A CA 1
ATOM 4457 C C . ALA A 1 591 ? 19.002 3.205 -0.671 1.00 86.06 591 ALA A C 1
ATOM 4459 O O . ALA A 1 591 ? 19.702 3.845 0.114 1.00 86.06 591 ALA A O 1
ATOM 4460 N N . ILE A 1 592 ? 19.525 2.427 -1.627 1.00 83.19 592 ILE A N 1
ATOM 4461 C CA . ILE A 1 592 ? 20.954 2.231 -1.952 1.00 83.19 592 ILE A CA 1
ATOM 4462 C C . ILE A 1 592 ? 21.706 1.419 -0.866 1.00 83.19 592 ILE A C 1
ATOM 4464 O O . ILE A 1 592 ? 22.274 2.007 0.066 1.00 83.19 592 ILE A O 1
ATOM 4468 N N . PRO A 1 593 ? 21.755 0.071 -0.956 1.00 86.00 593 PRO A N 1
ATOM 4469 C CA . PRO A 1 593 ? 22.290 -0.820 0.092 1.00 86.00 593 PRO A CA 1
ATOM 4470 C C . PRO A 1 593 ? 23.781 -0.606 0.426 1.00 86.00 593 PRO A C 1
ATOM 4472 O O . PRO A 1 593 ? 24.228 -0.903 1.537 1.00 86.00 593 PRO A O 1
ATOM 4475 N N . THR A 1 594 ? 24.556 -0.051 -0.507 1.00 84.44 594 THR A N 1
ATOM 4476 C CA . THR A 1 594 ? 26.015 0.132 -0.404 1.00 84.44 594 THR A CA 1
ATOM 4477 C C . THR A 1 594 ? 26.464 1.553 -0.032 1.00 84.44 594 THR A C 1
ATOM 4479 O O . THR A 1 594 ? 27.652 1.762 0.207 1.00 84.44 594 THR A O 1
ATOM 4482 N N . ASP A 1 595 ? 25.550 2.527 0.044 1.00 84.62 595 ASP A N 1
ATOM 4483 C CA . ASP A 1 595 ? 25.874 3.925 0.364 1.00 84.62 595 ASP A CA 1
ATOM 4484 C C . ASP A 1 595 ? 26.026 4.157 1.890 1.00 84.62 595 ASP A C 1
ATOM 4486 O O . ASP A 1 595 ? 25.083 3.866 2.633 1.00 84.62 595 ASP A O 1
ATOM 4490 N N . PRO A 1 596 ? 27.157 4.702 2.395 1.00 83.69 596 PRO A N 1
ATOM 4491 C CA . PRO A 1 596 ? 27.387 4.843 3.838 1.00 83.69 596 PRO A CA 1
ATOM 4492 C C . PRO A 1 596 ? 26.406 5.785 4.576 1.00 83.69 596 PRO A C 1
ATOM 4494 O O . PRO A 1 596 ? 25.863 5.372 5.606 1.00 83.69 596 PRO A O 1
ATOM 4497 N N . PRO A 1 597 ? 26.094 7.011 4.097 1.00 81.44 597 PRO A N 1
ATOM 4498 C CA . PRO A 1 597 ? 25.036 7.840 4.687 1.00 81.44 597 PRO A CA 1
ATOM 4499 C C . PRO A 1 597 ? 23.670 7.142 4.752 1.00 81.44 597 PRO A C 1
ATOM 4501 O O . PRO A 1 597 ? 22.982 7.222 5.775 1.00 81.44 597 PRO A O 1
ATOM 4504 N N . SER A 1 598 ? 23.285 6.427 3.692 1.00 89.25 598 SER A N 1
ATOM 4505 C CA . SER A 1 598 ? 22.013 5.698 3.632 1.00 89.25 598 SER A CA 1
ATOM 4506 C C . SER A 1 598 ? 22.004 4.464 4.537 1.00 89.25 598 SER A C 1
ATOM 4508 O O . SER A 1 598 ? 20.995 4.214 5.193 1.00 89.25 598 SER A O 1
ATOM 4510 N N . CYS A 1 599 ? 23.137 3.770 4.682 1.00 90.81 599 CYS A N 1
ATOM 4511 C CA . CYS A 1 599 ? 23.352 2.702 5.663 1.00 90.81 599 CYS A CA 1
ATOM 4512 C C . CYS A 1 599 ? 23.075 3.189 7.096 1.00 90.81 599 CYS A C 1
ATOM 4514 O O . CYS A 1 599 ? 22.298 2.568 7.826 1.00 90.81 599 CYS A O 1
ATOM 4516 N N . HIS A 1 600 ? 23.622 4.347 7.488 1.00 89.88 600 HIS A N 1
ATOM 4517 C CA . HIS A 1 600 ? 23.368 4.924 8.814 1.00 89.88 600 HIS A CA 1
ATOM 4518 C C . HIS A 1 600 ? 21.888 5.297 9.032 1.00 89.88 600 HIS A C 1
ATOM 4520 O O . HIS A 1 600 ? 21.352 5.069 10.122 1.00 89.88 600 HIS A O 1
ATOM 4526 N N . LYS A 1 601 ? 21.213 5.843 8.006 1.00 92.25 601 LYS A N 1
ATOM 4527 C CA . LYS A 1 601 ? 19.768 6.134 8.056 1.00 92.25 601 LYS A CA 1
ATOM 4528 C C . LYS A 1 601 ? 18.945 4.844 8.178 1.00 92.25 601 LYS A C 1
ATOM 4530 O O . LYS A 1 601 ? 18.111 4.760 9.079 1.00 92.25 601 LYS A O 1
ATOM 4535 N N . ARG A 1 602 ? 19.237 3.812 7.376 1.00 94.56 602 ARG A N 1
ATOM 4536 C CA . ARG A 1 602 ? 18.612 2.478 7.459 1.00 94.56 602 ARG A CA 1
ATOM 4537 C C . ARG A 1 602 ? 18.766 1.829 8.838 1.00 94.56 602 ARG A C 1
ATOM 4539 O O . ARG A 1 602 ? 17.783 1.337 9.389 1.00 94.56 602 ARG A O 1
ATOM 4546 N N . GLU A 1 603 ? 19.956 1.871 9.440 1.00 95.38 603 GLU A N 1
ATOM 4547 C CA . GLU A 1 603 ? 20.170 1.344 10.797 1.00 95.38 603 GLU A CA 1
ATOM 4548 C C . GLU A 1 603 ? 19.311 2.078 11.847 1.00 95.38 603 GLU A C 1
ATOM 4550 O O . GLU A 1 603 ? 18.718 1.437 12.721 1.00 95.38 603 GLU A O 1
ATOM 4555 N N . ALA A 1 604 ? 19.159 3.405 11.743 1.00 94.44 604 ALA A N 1
ATOM 4556 C CA . ALA A 1 604 ? 18.229 4.157 12.592 1.00 94.44 604 ALA A CA 1
ATOM 4557 C C . ALA A 1 604 ? 16.760 3.753 12.366 1.00 94.44 604 ALA A C 1
ATOM 4559 O O . ALA A 1 604 ? 16.020 3.593 13.336 1.00 94.44 604 ALA A O 1
ATOM 4560 N N . GLN A 1 605 ? 16.352 3.522 11.117 1.00 96.81 605 GLN A N 1
ATOM 4561 C CA . GLN A 1 605 ? 15.000 3.071 10.773 1.00 96.81 605 GLN A CA 1
ATOM 4562 C C . GLN A 1 605 ? 14.699 1.676 11.340 1.00 96.81 605 GLN A C 1
ATOM 4564 O O . GLN A 1 605 ? 13.698 1.489 12.034 1.00 96.81 605 GLN A O 1
ATOM 4569 N N . ALA A 1 606 ? 15.606 0.710 11.173 1.00 97.38 606 ALA A N 1
ATOM 4570 C CA . ALA A 1 606 ? 15.468 -0.610 11.789 1.00 97.38 606 ALA A CA 1
ATOM 4571 C C . ALA A 1 606 ? 15.371 -0.521 13.327 1.00 97.38 606 ALA A C 1
ATOM 4573 O O . ALA A 1 606 ? 14.522 -1.172 13.937 1.00 97.38 606 ALA A O 1
ATOM 4574 N N . ARG A 1 607 ? 16.164 0.354 13.964 1.00 95.75 607 ARG A N 1
ATOM 4575 C CA . ARG A 1 607 ? 16.122 0.595 15.420 1.00 95.75 607 ARG A CA 1
ATOM 4576 C C . ARG A 1 607 ? 14.805 1.240 15.893 1.00 95.75 607 ARG A C 1
ATOM 4578 O O . ARG A 1 607 ? 14.403 0.973 17.025 1.00 95.75 607 ARG A O 1
ATOM 4585 N N . VAL A 1 608 ? 14.119 2.023 15.050 1.00 96.00 608 VAL A N 1
ATOM 4586 C CA . VAL A 1 608 ? 12.746 2.530 15.292 1.00 96.00 608 VAL A CA 1
ATOM 4587 C C . VAL A 1 608 ? 11.698 1.415 15.186 1.00 96.00 608 VAL A C 1
ATOM 4589 O O . VAL A 1 608 ? 10.728 1.429 15.945 1.00 96.00 608 VAL A O 1
ATOM 4592 N N . MET A 1 609 ? 11.893 0.439 14.293 1.00 98.25 609 MET A N 1
ATOM 4593 C CA . MET A 1 609 ? 10.933 -0.651 14.056 1.00 98.25 609 MET A CA 1
ATOM 4594 C C . MET A 1 609 ? 11.045 -1.810 15.055 1.00 98.25 609 MET A C 1
ATOM 4596 O O . MET A 1 609 ? 10.020 -2.384 15.417 1.00 98.25 609 MET A O 1
ATOM 4600 N N . GLN A 1 610 ? 12.244 -2.108 15.569 1.00 97.50 610 GLN A N 1
ATOM 4601 C CA . GLN A 1 610 ? 12.477 -3.120 16.614 1.00 97.50 610 GLN A CA 1
ATOM 4602 C C . GLN A 1 610 ? 11.439 -3.122 17.765 1.00 97.50 610 GLN A C 1
ATOM 4604 O O . GLN A 1 610 ? 10.823 -4.161 17.989 1.00 97.50 610 GLN A O 1
ATOM 4609 N N . PRO A 1 611 ? 11.151 -2.005 18.471 1.00 95.88 611 PRO A N 1
ATOM 4610 C CA . PRO A 1 611 ? 10.148 -2.009 19.544 1.00 95.88 611 PRO A CA 1
ATOM 4611 C C . PRO A 1 611 ? 8.713 -2.286 19.064 1.00 95.88 611 PRO A C 1
ATOM 4613 O O . PRO A 1 611 ? 7.913 -2.797 19.846 1.00 95.88 611 PRO A O 1
ATOM 4616 N N . LEU A 1 612 ? 8.371 -1.986 17.805 1.00 97.19 612 LEU A N 1
ATOM 4617 C CA . LEU A 1 612 ? 7.064 -2.342 17.236 1.00 97.19 612 LEU A CA 1
ATOM 4618 C C . LEU A 1 612 ? 6.982 -3.848 16.960 1.00 97.19 612 LEU A C 1
ATOM 4620 O O . LEU A 1 612 ? 5.976 -4.470 17.288 1.00 97.19 612 LEU A O 1
ATOM 4624 N N . LEU A 1 613 ? 8.053 -4.439 16.423 1.00 98.38 613 LEU A N 1
ATOM 4625 C CA . LEU A 1 613 ? 8.145 -5.879 16.165 1.00 98.38 613 LEU A CA 1
ATOM 4626 C C . LEU A 1 613 ? 8.144 -6.694 17.466 1.00 98.38 613 LEU A C 1
ATOM 4628 O O . LEU A 1 613 ? 7.390 -7.656 17.572 1.00 98.38 613 LEU A O 1
ATOM 4632 N N . ALA A 1 614 ? 8.888 -6.259 18.487 1.00 97.44 614 ALA A N 1
ATOM 4633 C CA . ALA A 1 614 ? 8.844 -6.856 19.823 1.00 97.44 614 ALA A CA 1
ATOM 4634 C C . ALA A 1 614 ? 7.441 -6.758 20.458 1.00 97.44 614 ALA A C 1
ATOM 4636 O O . ALA A 1 614 ? 6.984 -7.694 21.109 1.00 97.44 614 ALA A O 1
ATOM 4637 N N . THR A 1 615 ? 6.721 -5.650 20.229 1.00 96.12 615 THR A N 1
ATOM 4638 C CA . THR A 1 615 ? 5.328 -5.497 20.688 1.00 96.12 615 THR A CA 1
ATOM 4639 C C . THR A 1 615 ? 4.385 -6.447 19.944 1.00 96.12 615 THR A C 1
ATOM 4641 O O . THR A 1 615 ? 3.545 -7.074 20.578 1.00 96.12 615 THR A O 1
ATOM 4644 N N . ALA A 1 616 ? 4.545 -6.605 18.625 1.00 96.69 616 ALA A N 1
ATOM 4645 C CA . ALA A 1 616 ? 3.754 -7.542 17.827 1.00 96.69 616 ALA A CA 1
ATOM 4646 C C . ALA A 1 616 ? 3.985 -9.006 18.245 1.00 96.69 616 ALA A C 1
ATOM 4648 O O . ALA A 1 616 ? 3.025 -9.755 18.404 1.00 96.69 616 ALA A O 1
ATOM 4649 N N . LEU A 1 617 ? 5.239 -9.402 18.486 1.00 96.88 617 LEU A N 1
ATOM 4650 C CA . LEU A 1 617 ? 5.600 -10.747 18.955 1.00 96.88 617 LEU A CA 1
ATOM 4651 C C . LEU A 1 617 ? 5.095 -11.048 20.374 1.00 96.88 617 LEU A C 1
ATOM 4653 O O . LEU A 1 617 ? 4.783 -12.192 20.684 1.00 96.88 617 LEU A O 1
ATOM 4657 N N . ALA A 1 618 ? 4.962 -10.026 21.223 1.00 96.00 618 ALA A N 1
ATOM 4658 C CA . ALA A 1 618 ? 4.313 -10.151 22.529 1.00 96.00 618 ALA A CA 1
ATOM 4659 C C . ALA A 1 618 ? 2.769 -10.176 22.453 1.00 96.00 618 ALA A C 1
ATOM 4661 O O . ALA A 1 618 ? 2.114 -10.462 23.456 1.00 96.00 618 ALA A O 1
ATOM 4662 N N . GLU A 1 619 ? 2.183 -9.860 21.292 1.00 94.69 619 GLU A N 1
ATOM 4663 C CA . GLU A 1 619 ? 0.734 -9.805 21.060 1.00 94.69 619 GLU A CA 1
ATOM 4664 C C . GLU A 1 619 ? 0.204 -11.031 20.292 1.00 94.69 619 GLU A C 1
ATOM 4666 O O . GLU A 1 619 ? -0.942 -11.430 20.505 1.00 94.69 619 GLU A O 1
ATOM 4671 N N . SER A 1 620 ? 1.010 -11.649 19.417 1.00 95.88 620 SER A N 1
ATOM 4672 C CA . SER A 1 620 ? 0.606 -12.823 18.633 1.00 95.88 620 SER A CA 1
ATOM 4673 C C . SER A 1 620 ? 1.773 -13.725 18.222 1.00 95.88 620 SER A C 1
ATOM 4675 O O . SER A 1 620 ? 2.842 -13.250 17.848 1.00 95.88 620 SER A O 1
ATOM 4677 N N . ASP A 1 621 ? 1.509 -15.034 18.150 1.00 94.88 621 ASP A N 1
ATOM 4678 C CA . ASP A 1 621 ? 2.374 -16.020 17.486 1.00 94.88 621 ASP A CA 1
ATOM 4679 C C . ASP A 1 621 ? 2.491 -15.797 15.964 1.00 94.88 621 ASP A C 1
ATOM 4681 O O . ASP A 1 621 ? 3.397 -16.335 15.327 1.00 94.88 621 ASP A O 1
ATOM 4685 N N . TYR A 1 622 ? 1.576 -15.036 15.351 1.00 97.69 622 TYR A N 1
ATOM 4686 C CA . TYR A 1 622 ? 1.463 -14.852 13.900 1.00 97.69 622 TYR A CA 1
ATOM 4687 C C . TYR A 1 622 ? 1.872 -13.423 13.501 1.00 97.69 622 TYR A C 1
ATOM 4689 O O . TYR A 1 622 ? 1.026 -12.536 13.368 1.00 97.69 622 TYR A O 1
ATOM 4697 N N . VAL A 1 623 ? 3.176 -13.201 13.295 1.00 98.75 623 VAL A N 1
ATOM 4698 C CA . VAL A 1 623 ? 3.759 -11.893 12.937 1.00 98.75 623 VAL A CA 1
ATOM 4699 C C . VAL A 1 623 ? 4.540 -11.985 11.629 1.00 98.75 623 VAL A C 1
ATOM 4701 O O . VAL A 1 623 ? 5.297 -12.933 11.414 1.00 98.75 623 VAL A O 1
ATOM 4704 N N . ILE A 1 624 ? 4.377 -10.981 10.766 1.00 98.88 624 ILE A N 1
ATOM 4705 C CA . ILE A 1 624 ? 5.090 -10.839 9.491 1.00 98.88 624 ILE A CA 1
ATOM 4706 C C . ILE A 1 624 ? 5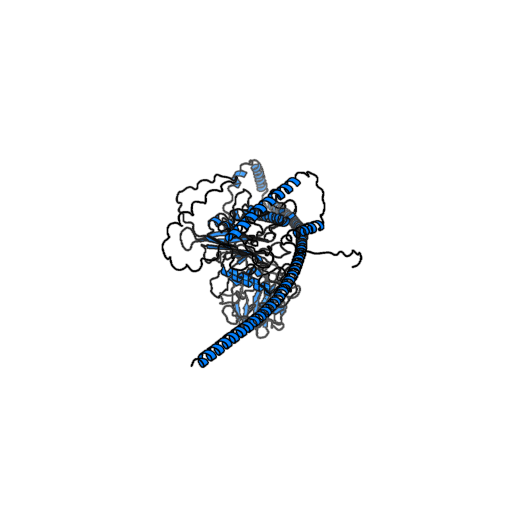.649 -9.415 9.384 1.00 98.88 624 ILE A C 1
ATOM 4708 O O . ILE A 1 624 ? 4.897 -8.449 9.498 1.00 98.88 624 ILE A O 1
ATOM 4712 N N . ALA A 1 625 ? 6.947 -9.285 9.111 1.00 98.81 625 ALA A N 1
ATOM 4713 C CA . ALA A 1 625 ? 7.611 -8.030 8.762 1.00 98.81 625 ALA A CA 1
ATOM 4714 C C . ALA A 1 625 ? 8.111 -8.113 7.314 1.00 98.81 625 ALA A C 1
ATOM 4716 O O . ALA A 1 625 ? 8.833 -9.050 6.969 1.00 98.81 625 ALA A O 1
ATOM 4717 N N . LEU A 1 626 ? 7.694 -7.189 6.447 1.00 98.81 626 LEU A N 1
ATOM 4718 C CA . LEU A 1 626 ? 7.923 -7.306 5.003 1.00 98.81 626 LEU A CA 1
ATOM 4719 C C . LEU A 1 626 ? 7.982 -5.959 4.267 1.00 98.81 626 LEU A C 1
ATOM 4721 O O . LEU A 1 626 ? 7.617 -4.913 4.807 1.00 98.81 626 LEU A O 1
ATOM 4725 N N . GLY A 1 627 ? 8.436 -6.019 3.017 1.00 98.38 627 GLY A N 1
ATOM 4726 C CA . GLY A 1 627 ? 8.590 -4.879 2.117 1.00 98.38 627 GLY A CA 1
ATOM 4727 C C . GLY A 1 627 ? 10.006 -4.782 1.562 1.00 98.38 627 GLY A C 1
ATOM 4728 O O . GLY A 1 627 ? 10.847 -5.642 1.834 1.00 98.38 627 GLY A O 1
ATOM 4729 N N . ASP A 1 628 ? 10.263 -3.724 0.801 1.00 98.56 628 ASP A N 1
ATOM 4730 C CA . ASP A 1 628 ? 11.609 -3.354 0.378 1.00 98.56 628 ASP A CA 1
ATOM 4731 C C . ASP A 1 628 ? 12.391 -2.799 1.579 1.00 98.56 628 ASP A C 1
ATOM 4733 O O . ASP A 1 628 ? 12.117 -1.709 2.083 1.00 98.56 628 ASP A O 1
ATOM 4737 N N . LEU A 1 629 ? 13.373 -3.553 2.071 1.00 98.25 629 LEU A N 1
ATOM 4738 C CA . LEU A 1 629 ? 14.216 -3.115 3.187 1.00 98.25 629 LEU A CA 1
ATOM 47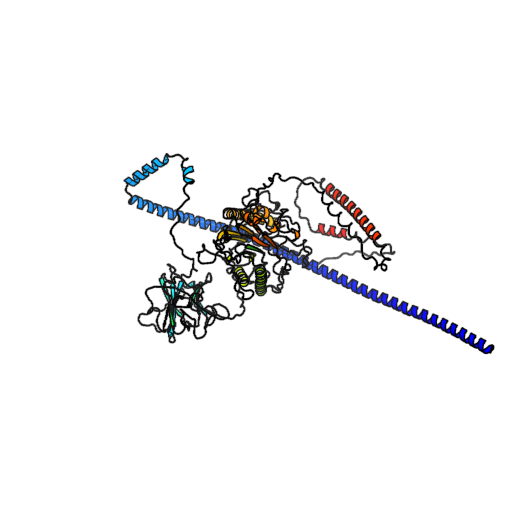39 C C . LEU A 1 629 ? 15.485 -2.391 2.715 1.00 98.25 629 LEU A C 1
ATOM 4741 O O . LEU A 1 629 ? 16.182 -1.794 3.542 1.00 98.25 629 LEU A O 1
ATOM 4745 N N . ASN A 1 630 ? 15.756 -2.419 1.406 1.00 97.62 630 ASN A N 1
ATOM 4746 C CA . ASN A 1 630 ? 16.893 -1.800 0.731 1.00 97.62 630 ASN A CA 1
ATOM 4747 C C . ASN A 1 630 ? 18.263 -2.149 1.357 1.00 97.62 630 ASN A C 1
ATOM 4749 O O . ASN A 1 630 ? 19.186 -1.332 1.411 1.00 97.62 630 ASN A O 1
ATOM 4753 N N . ASP A 1 631 ? 18.383 -3.381 1.860 1.00 97.25 631 ASP A N 1
ATOM 4754 C CA . ASP A 1 631 ? 19.606 -3.963 2.417 1.00 97.25 631 ASP A CA 1
ATOM 4755 C C . ASP A 1 631 ? 19.634 -5.483 2.190 1.00 97.25 631 ASP A C 1
ATOM 4757 O O . ASP A 1 631 ? 18.596 -6.122 2.005 1.00 97.25 631 ASP A O 1
ATOM 4761 N N . PHE A 1 632 ? 20.830 -6.068 2.210 1.00 96.06 632 PHE A N 1
ATOM 4762 C CA . PHE A 1 632 ? 21.037 -7.482 1.893 1.00 96.06 632 PHE A CA 1
ATOM 4763 C C . PHE A 1 632 ? 20.938 -8.381 3.135 1.00 96.06 632 PHE A C 1
ATOM 4765 O O . PHE A 1 632 ? 21.343 -8.001 4.235 1.00 96.06 632 PHE A O 1
ATOM 4772 N N . ASP A 1 633 ? 20.489 -9.628 2.970 1.00 97.06 633 ASP A N 1
ATOM 4773 C CA . ASP A 1 633 ? 20.555 -10.610 4.057 1.00 97.06 633 ASP A CA 1
ATOM 4774 C C . ASP A 1 633 ? 21.935 -11.291 4.096 1.00 97.06 633 ASP A C 1
ATOM 4776 O O . ASP A 1 633 ? 22.276 -12.125 3.254 1.00 97.06 633 ASP A O 1
ATOM 4780 N N . GLY A 1 634 ? 22.756 -10.908 5.078 1.00 93.62 634 GLY A N 1
ATOM 4781 C CA . GLY A 1 634 ? 24.131 -11.393 5.219 1.00 93.62 634 GLY A CA 1
ATOM 4782 C C . GLY A 1 634 ? 24.262 -12.860 5.648 1.00 93.62 634 GLY A C 1
ATOM 4783 O O . GLY A 1 634 ? 25.340 -13.451 5.461 1.00 93.62 634 GLY A O 1
ATOM 4784 N N . ASP A 1 635 ? 23.196 -13.457 6.192 1.00 95.00 635 ASP A N 1
ATOM 4785 C CA . ASP A 1 635 ? 23.235 -14.799 6.773 1.00 95.00 635 ASP A CA 1
ATOM 4786 C C . ASP A 1 635 ? 23.379 -15.877 5.702 1.00 95.00 635 ASP A C 1
ATOM 4788 O O . ASP A 1 635 ? 22.671 -15.896 4.696 1.00 95.00 635 ASP A O 1
ATOM 4792 N N . ALA A 1 636 ? 24.275 -16.839 5.931 1.00 93.44 636 ALA A N 1
ATOM 4793 C CA . ALA A 1 636 ? 24.603 -17.872 4.946 1.00 93.44 636 ALA A CA 1
ATOM 4794 C C . ALA A 1 636 ? 23.395 -18.732 4.512 1.00 93.44 636 ALA A C 1
ATOM 4796 O O . ALA A 1 636 ? 23.392 -19.274 3.409 1.00 93.44 636 ALA A O 1
ATOM 4797 N N . CYS A 1 637 ? 22.359 -18.842 5.349 1.00 93.44 637 CYS A N 1
ATOM 4798 C CA . CYS A 1 637 ? 21.103 -19.508 5.005 1.00 93.44 637 CYS A CA 1
ATOM 4799 C C . CYS A 1 637 ? 20.167 -18.654 4.130 1.00 93.44 637 CYS A C 1
ATOM 4801 O O . CYS A 1 637 ? 19.315 -19.234 3.458 1.00 93.44 637 CYS A O 1
ATOM 4803 N N . CYS A 1 638 ? 20.334 -17.326 4.096 1.00 96.12 638 CYS A N 1
ATOM 4804 C CA . CYS A 1 638 ? 19.404 -16.366 3.489 1.00 96.12 638 CYS A CA 1
ATOM 4805 C C . CYS A 1 638 ? 19.955 -15.613 2.265 1.00 96.12 638 CYS A C 1
ATOM 4807 O O . CYS A 1 638 ? 19.148 -15.209 1.433 1.00 96.12 638 CYS A O 1
ATOM 4809 N N . ARG A 1 639 ? 21.287 -15.481 2.120 1.00 94.88 639 ARG A N 1
ATOM 4810 C CA . ARG A 1 639 ? 21.970 -14.772 1.011 1.00 94.88 639 ARG A CA 1
ATOM 4811 C C . ARG A 1 639 ? 21.327 -14.958 -0.359 1.00 94.88 639 ARG A C 1
ATOM 4813 O O . ARG A 1 639 ? 20.907 -16.066 -0.699 1.00 94.88 639 ARG A O 1
ATOM 4820 N N . ASP A 1 640 ? 21.347 -13.883 -1.138 1.00 95.31 640 ASP A N 1
ATOM 4821 C CA . ASP A 1 640 ? 20.821 -13.795 -2.499 1.00 95.31 640 ASP A CA 1
ATOM 4822 C C . ASP A 1 640 ? 21.641 -14.603 -3.532 1.00 95.31 640 ASP A C 1
ATOM 4824 O O . ASP A 1 640 ? 22.652 -15.243 -3.213 1.00 95.31 640 ASP A O 1
ATOM 4828 N N . ALA A 1 641 ? 21.195 -14.588 -4.789 1.00 93.50 641 ALA A N 1
ATOM 4829 C CA . ALA A 1 641 ? 21.849 -15.276 -5.900 1.00 93.50 641 ALA A CA 1
ATOM 4830 C C . ALA A 1 641 ? 23.263 -14.732 -6.201 1.00 93.50 641 ALA A C 1
ATOM 4832 O O . ALA A 1 641 ? 24.153 -15.513 -6.554 1.00 93.50 641 ALA A O 1
ATOM 4833 N N . ALA A 1 642 ? 23.491 -13.427 -6.012 1.00 91.50 642 ALA A N 1
ATOM 4834 C CA . ALA A 1 642 ? 24.777 -12.760 -6.232 1.00 91.50 642 ALA A CA 1
ATOM 4835 C C . ALA A 1 642 ? 25.809 -13.012 -5.109 1.00 91.50 642 ALA A C 1
ATOM 4837 O O . ALA A 1 642 ? 27.011 -12.858 -5.329 1.00 91.50 642 ALA A O 1
ATOM 4838 N N . ASN A 1 643 ? 25.367 -13.477 -3.932 1.00 92.69 643 ASN A N 1
ATOM 4839 C CA . ASN A 1 643 ? 26.120 -13.489 -2.668 1.00 92.69 643 ASN A CA 1
ATOM 4840 C C . ASN A 1 643 ? 26.460 -12.082 -2.145 1.00 92.69 643 ASN A C 1
ATOM 4842 O O . ASN A 1 643 ? 27.518 -11.884 -1.536 1.00 92.69 643 ASN A O 1
ATOM 4846 N N . SER A 1 644 ? 25.547 -11.131 -2.341 1.00 91.88 644 SER A N 1
ATOM 4847 C CA . SER A 1 644 ? 25.612 -9.786 -1.771 1.00 91.88 644 SER A CA 1
ATOM 4848 C C . SER A 1 644 ? 25.771 -9.835 -0.250 1.00 91.88 644 SER A C 1
ATOM 4850 O O . SER A 1 644 ? 25.258 -10.725 0.435 1.00 91.88 644 SER A O 1
ATOM 4852 N N . THR A 1 645 ? 26.507 -8.870 0.296 1.00 91.25 645 THR A N 1
ATOM 4853 C CA . THR A 1 645 ? 26.774 -8.757 1.736 1.00 91.25 645 THR A CA 1
ATOM 4854 C C . THR A 1 645 ? 26.414 -7.356 2.213 1.00 91.25 645 THR A C 1
ATOM 4856 O O . THR A 1 645 ? 26.921 -6.399 1.621 1.00 91.25 645 THR A O 1
ATOM 4859 N N . PRO A 1 646 ? 25.583 -7.204 3.259 1.00 93.31 646 PRO A N 1
ATOM 4860 C CA . PRO A 1 646 ? 25.147 -5.893 3.717 1.00 93.31 646 PRO A CA 1
ATOM 4861 C C . PRO A 1 646 ? 26.304 -5.088 4.309 1.00 93.31 646 PRO A C 1
ATOM 4863 O O . PRO A 1 646 ? 27.232 -5.637 4.908 1.00 93.31 646 PRO A O 1
ATOM 4866 N N . THR A 1 647 ? 26.213 -3.767 4.167 1.00 89.81 647 THR A N 1
ATOM 4867 C CA . THR A 1 647 ? 27.044 -2.809 4.918 1.00 89.81 647 THR A CA 1
ATOM 4868 C C . THR A 1 647 ? 26.442 -2.496 6.292 1.00 89.81 647 THR A C 1
ATOM 4870 O O . THR A 1 647 ? 27.141 -2.031 7.191 1.00 89.81 647 THR A O 1
ATOM 4873 N N . SER A 1 648 ? 25.146 -2.769 6.460 1.00 92.62 648 SER A N 1
ATOM 4874 C CA . SER A 1 648 ? 24.343 -2.448 7.637 1.00 92.62 648 SER A CA 1
ATOM 4875 C C . SER A 1 648 ? 23.942 -3.713 8.411 1.00 92.62 648 SER A C 1
ATOM 4877 O O . SER A 1 648 ? 24.200 -4.841 7.989 1.00 92.62 648 SER A O 1
ATOM 4879 N N . ARG A 1 649 ? 23.306 -3.537 9.574 1.00 92.69 649 ARG A N 1
ATOM 4880 C CA . ARG A 1 649 ? 22.726 -4.628 10.374 1.00 92.69 649 ARG A CA 1
ATOM 4881 C C . ARG A 1 649 ? 21.198 -4.702 10.317 1.00 92.69 649 ARG A C 1
ATOM 4883 O O . ARG A 1 649 ? 20.632 -5.402 11.152 1.00 92.69 649 ARG A O 1
ATOM 4890 N N . VAL A 1 650 ? 20.520 -4.019 9.384 1.00 96.50 650 VAL A N 1
ATOM 4891 C CA . VAL A 1 650 ? 19.040 -3.976 9.292 1.00 96.50 650 VAL A CA 1
ATOM 4892 C C . VAL A 1 650 ? 18.425 -5.365 9.428 1.00 96.50 650 VAL A C 1
ATOM 4894 O O . VAL A 1 650 ? 17.648 -5.583 10.353 1.00 96.50 650 VAL A O 1
ATOM 4897 N N . LEU A 1 651 ? 18.813 -6.325 8.581 1.00 97.56 651 LEU A N 1
ATOM 4898 C CA . LEU A 1 651 ? 18.239 -7.673 8.624 1.00 97.56 651 LEU A CA 1
ATOM 4899 C C . LEU A 1 651 ? 18.508 -8.369 9.967 1.00 97.56 651 LEU A C 1
ATOM 4901 O O . LEU A 1 651 ? 17.569 -8.868 10.580 1.00 97.56 651 LEU A O 1
ATOM 4905 N N . ARG A 1 652 ? 19.744 -8.322 10.491 1.00 95.44 652 ARG A N 1
ATOM 4906 C CA . ARG A 1 652 ? 20.078 -8.869 11.824 1.00 95.44 652 ARG A CA 1
ATOM 4907 C C . ARG A 1 652 ? 19.208 -8.245 12.920 1.00 95.44 652 ARG A C 1
ATOM 4909 O O . ARG A 1 652 ? 18.730 -8.970 13.779 1.00 95.44 652 ARG A O 1
ATOM 4916 N N . MET A 1 653 ? 18.993 -6.931 12.885 1.00 96.38 653 MET A N 1
ATOM 4917 C CA . MET A 1 653 ? 18.214 -6.191 13.883 1.00 96.38 653 MET A CA 1
ATOM 4918 C C . MET A 1 653 ? 16.702 -6.401 13.776 1.00 96.38 653 MET A C 1
ATOM 4920 O O . MET A 1 653 ? 16.003 -6.218 14.765 1.00 96.38 653 MET A O 1
ATOM 4924 N N . LEU A 1 654 ? 16.176 -6.729 12.597 1.00 98.44 654 LEU A N 1
ATOM 4925 C CA . LEU A 1 654 ? 14.748 -7.008 12.426 1.00 98.44 654 LEU A CA 1
ATOM 4926 C C . LEU A 1 654 ? 14.408 -8.471 12.746 1.00 98.44 654 LEU A C 1
ATOM 4928 O O . LEU A 1 654 ? 13.282 -8.739 13.151 1.00 98.44 654 LEU A O 1
ATOM 4932 N N . LYS A 1 655 ? 15.376 -9.391 12.621 1.00 98.56 655 LYS A N 1
ATOM 4933 C CA . LYS A 1 655 ? 15.268 -10.783 13.097 1.00 98.56 655 LYS A CA 1
ATOM 4934 C C . LYS A 1 655 ? 15.268 -10.907 14.624 1.00 98.56 655 LYS A C 1
ATOM 4936 O O . LYS A 1 655 ? 14.617 -11.812 15.130 1.00 98.56 655 LYS A O 1
ATOM 4941 N N . ASP A 1 656 ? 15.945 -9.976 15.301 1.00 97.75 656 ASP A N 1
ATOM 4942 C CA . ASP A 1 656 ? 16.165 -9.882 16.758 1.00 97.75 656 ASP A CA 1
ATOM 4943 C C . ASP A 1 656 ? 15.599 -8.547 17.298 1.00 97.75 656 ASP A C 1
ATOM 4945 O O . ASP A 1 656 ? 16.326 -7.543 17.392 1.00 97.75 656 ASP A O 1
ATOM 4949 N N . PRO A 1 657 ? 14.276 -8.441 17.548 1.00 96.25 657 PRO A N 1
ATOM 4950 C CA . PRO A 1 657 ? 13.650 -7.172 17.909 1.00 96.25 657 PRO A CA 1
ATOM 4951 C C . PRO A 1 657 ? 13.906 -6.713 19.347 1.00 96.25 657 PRO A C 1
ATOM 4953 O O . PRO A 1 657 ? 13.901 -5.500 19.598 1.00 96.25 657 PRO A O 1
ATOM 4956 N N . ASP A 1 658 ? 14.113 -7.641 20.288 1.00 94.00 658 ASP A N 1
ATOM 4957 C CA . ASP A 1 658 ? 14.305 -7.318 21.709 1.00 94.00 658 ASP A CA 1
ATOM 4958 C C . ASP A 1 658 ? 15.784 -7.150 22.121 1.00 94.00 658 ASP A C 1
ATOM 4960 O O . ASP A 1 658 ? 16.064 -6.371 23.045 1.00 94.00 658 ASP A O 1
ATOM 4964 N N . ARG A 1 659 ? 16.717 -7.685 21.314 1.00 93.25 659 ARG A N 1
ATOM 4965 C CA . ARG A 1 659 ? 18.185 -7.612 21.447 1.00 93.25 659 ARG A CA 1
ATOM 4966 C C . ARG A 1 659 ? 18.783 -8.577 22.472 1.00 93.25 659 ARG A C 1
ATOM 4968 O O . ARG A 1 659 ? 19.836 -8.260 23.039 1.00 93.25 659 ARG A O 1
ATOM 4975 N N . ASP A 1 660 ? 18.154 -9.730 22.712 1.00 94.06 660 ASP A N 1
ATOM 4976 C CA . ASP A 1 660 ? 18.748 -10.818 23.508 1.00 94.06 660 ASP A CA 1
ATOM 4977 C C . ASP A 1 660 ? 19.847 -11.598 22.747 1.00 94.06 660 ASP A C 1
ATOM 4979 O O . ASP A 1 660 ? 20.773 -12.129 23.373 1.00 94.06 660 ASP A O 1
ATOM 4983 N N . GLY A 1 661 ? 19.819 -11.561 21.407 1.00 92.56 661 GLY A N 1
ATOM 4984 C CA . GLY A 1 661 ? 20.775 -12.227 20.518 1.00 92.56 661 GLY A CA 1
ATOM 4985 C C . GLY A 1 661 ? 20.227 -13.453 19.775 1.00 92.56 661 GLY A C 1
ATOM 4986 O O . GLY A 1 661 ? 20.966 -14.022 18.962 1.00 92.56 661 GLY A O 1
ATOM 4987 N N . THR A 1 662 ? 18.976 -13.840 20.029 1.00 94.88 662 THR A N 1
ATOM 4988 C CA . THR A 1 662 ? 18.212 -14.889 19.325 1.00 94.88 662 THR A CA 1
ATOM 4989 C C . THR A 1 662 ? 17.588 -14.347 18.018 1.00 94.88 662 THR A C 1
ATOM 4991 O O . THR A 1 662 ? 17.873 -13.217 17.625 1.00 94.88 662 THR A O 1
ATOM 4994 N N . ASP A 1 663 ? 16.845 -15.179 17.277 1.00 96.94 663 ASP A N 1
ATOM 4995 C CA . ASP A 1 663 ? 16.060 -14.795 16.093 1.00 96.94 663 ASP A CA 1
ATOM 4996 C C . ASP A 1 663 ? 14.587 -15.199 16.294 1.00 96.94 663 ASP A C 1
ATOM 4998 O O . ASP A 1 663 ? 14.237 -16.386 16.239 1.00 96.94 663 ASP A O 1
ATOM 5002 N N . GLU A 1 664 ? 13.704 -14.216 16.469 1.00 98.12 664 GLU A N 1
ATOM 5003 C CA . GLU A 1 664 ? 12.256 -14.419 16.614 1.00 98.12 664 GLU A CA 1
ATOM 5004 C C . GLU A 1 664 ? 11.549 -14.370 15.254 1.00 98.12 664 GLU A C 1
ATOM 5006 O O . GLU A 1 664 ? 10.521 -15.032 15.068 1.00 98.12 664 GLU A O 1
ATOM 5011 N N . LEU A 1 665 ? 12.102 -13.607 14.299 1.00 98.69 665 LEU A N 1
ATOM 5012 C CA . LEU A 1 665 ? 11.633 -13.547 12.913 1.00 98.69 665 LEU A CA 1
ATOM 5013 C C . LEU A 1 665 ? 12.633 -14.211 11.957 1.00 98.69 665 LEU A C 1
ATOM 5015 O O . LEU A 1 665 ? 13.819 -13.901 11.946 1.00 98.69 665 LEU A O 1
ATOM 5019 N N . HIS A 1 666 ? 12.126 -15.076 11.081 1.00 98.44 666 HIS A N 1
ATOM 5020 C CA . HIS A 1 666 ? 12.900 -15.914 10.165 1.00 98.44 666 HIS A CA 1
ATOM 5021 C C . HIS A 1 666 ? 12.602 -15.530 8.719 1.00 98.44 666 HIS A C 1
ATOM 5023 O O . HIS A 1 666 ? 11.438 -15.428 8.330 1.00 98.44 666 HIS A O 1
ATOM 5029 N N . SER A 1 667 ? 13.636 -15.331 7.898 1.00 98.50 667 SER A N 1
ATOM 5030 C CA . SER A 1 667 ? 13.444 -14.979 6.485 1.00 98.50 667 SER A CA 1
ATOM 5031 C C . SER A 1 667 ? 12.899 -16.164 5.686 1.00 98.50 667 SER A C 1
ATOM 5033 O O . SER A 1 667 ? 13.497 -17.245 5.665 1.00 98.50 667 SER A O 1
ATOM 5035 N N . VAL A 1 668 ? 11.775 -15.974 4.986 1.00 98.56 668 VAL A N 1
ATOM 5036 C CA . VAL A 1 668 ? 11.109 -17.051 4.224 1.00 98.56 668 VAL A CA 1
ATOM 5037 C C . VAL A 1 668 ? 12.024 -17.682 3.166 1.00 98.56 668 VAL A C 1
ATOM 5039 O O . VAL A 1 668 ? 11.918 -18.880 2.892 1.00 98.56 668 VAL A O 1
ATOM 5042 N N . VAL A 1 669 ? 12.984 -16.919 2.623 1.00 97.19 669 VAL A N 1
ATOM 5043 C CA . VAL A 1 669 ? 13.910 -17.376 1.569 1.00 97.19 669 VAL A CA 1
ATOM 5044 C C . VAL A 1 669 ? 14.875 -18.475 2.033 1.00 97.19 669 VAL A C 1
ATOM 5046 O O . VAL A 1 669 ? 15.472 -19.148 1.192 1.00 97.19 669 VAL A O 1
ATOM 5049 N N . GLN A 1 670 ? 14.971 -18.752 3.340 1.00 96.25 670 GLN A N 1
ATOM 5050 C CA . GLN A 1 670 ? 15.657 -19.945 3.858 1.00 96.25 670 GLN A CA 1
ATOM 5051 C C . GLN A 1 670 ? 15.100 -21.252 3.264 1.00 96.25 670 GLN A C 1
ATOM 5053 O O . GLN A 1 670 ? 15.845 -22.217 3.100 1.00 96.25 670 GLN A O 1
ATOM 5058 N N . ARG A 1 671 ? 13.807 -21.290 2.901 1.00 94.44 671 ARG A N 1
ATOM 5059 C CA . ARG A 1 671 ? 13.171 -22.442 2.231 1.00 94.44 671 ARG A CA 1
ATOM 5060 C C . ARG A 1 671 ? 13.350 -22.443 0.701 1.00 94.44 671 ARG A C 1
ATOM 5062 O O . ARG A 1 671 ? 12.871 -23.360 0.041 1.00 94.44 671 ARG A O 1
ATOM 5069 N N . MET A 1 672 ? 14.042 -21.448 0.140 1.00 93.56 672 MET A N 1
ATOM 5070 C CA . MET A 1 672 ? 14.298 -21.288 -1.296 1.00 93.56 672 MET A CA 1
ATOM 5071 C C . MET A 1 672 ? 15.743 -21.672 -1.668 1.00 93.56 672 MET A C 1
ATOM 5073 O O . MET A 1 672 ? 16.662 -21.339 -0.912 1.00 93.56 672 MET A O 1
ATOM 5077 N N . PRO A 1 673 ? 15.995 -22.290 -2.840 1.00 94.81 673 PRO A N 1
ATOM 5078 C CA . PRO A 1 673 ? 17.340 -22.419 -3.404 1.00 94.81 673 PRO A CA 1
ATOM 5079 C C . PRO A 1 673 ? 17.991 -21.051 -3.656 1.00 94.81 673 PRO A C 1
ATOM 5081 O O . PRO A 1 673 ? 17.370 -20.177 -4.253 1.00 94.81 673 PRO A O 1
ATOM 5084 N N . GLN A 1 674 ? 19.263 -20.877 -3.280 1.00 94.50 674 GLN A N 1
ATOM 5085 C CA . GLN A 1 674 ? 19.964 -19.586 -3.382 1.00 94.50 674 GLN A CA 1
ATOM 5086 C C . GLN A 1 674 ? 19.905 -18.945 -4.781 1.00 94.50 674 GLN A C 1
ATOM 5088 O O . GLN A 1 674 ? 19.697 -17.744 -4.895 1.00 94.50 674 GLN A O 1
ATOM 5093 N N . ALA A 1 675 ? 20.016 -19.741 -5.848 1.00 92.81 675 ALA A N 1
ATOM 5094 C CA . ALA A 1 675 ? 19.988 -19.256 -7.232 1.00 92.81 675 ALA A CA 1
ATOM 5095 C C . ALA A 1 675 ? 18.639 -18.647 -7.687 1.00 92.81 675 ALA A C 1
ATOM 5097 O O . ALA A 1 675 ? 18.555 -18.149 -8.803 1.00 92.81 675 ALA A O 1
ATOM 5098 N N . GLN A 1 676 ? 17.594 -18.704 -6.854 1.00 93.31 676 GLN A N 1
ATOM 5099 C CA . GLN A 1 676 ? 16.280 -18.089 -7.096 1.00 93.31 676 GLN A CA 1
ATOM 5100 C C . GLN A 1 676 ? 16.026 -16.869 -6.195 1.00 93.31 676 GLN A C 1
ATOM 5102 O O . GLN A 1 676 ? 14.956 -16.275 -6.253 1.00 93.31 676 GLN A O 1
ATOM 5107 N N . ARG A 1 677 ? 16.979 -16.496 -5.334 1.00 95.38 677 ARG A N 1
ATOM 5108 C CA . ARG A 1 677 ? 16.816 -15.400 -4.375 1.00 95.38 677 ARG A CA 1
ATOM 5109 C C . ARG A 1 677 ? 17.320 -14.098 -4.978 1.00 95.38 677 ARG A C 1
ATOM 5111 O O . ARG A 1 677 ? 18.487 -13.759 -4.823 1.00 95.38 677 ARG A O 1
ATOM 5118 N N . TYR A 1 678 ? 16.449 -13.412 -5.694 1.00 95.25 678 TYR A N 1
ATOM 5119 C CA . TYR A 1 678 ? 16.645 -12.035 -6.131 1.00 95.25 678 TYR A CA 1
ATOM 5120 C C . TYR A 1 678 ? 15.276 -11.418 -6.396 1.00 95.25 678 TYR A C 1
ATOM 5122 O O . TYR A 1 678 ? 14.392 -12.094 -6.922 1.00 95.25 678 TYR A O 1
ATOM 5130 N N . THR A 1 679 ? 15.091 -10.170 -5.991 1.00 95.81 679 THR A N 1
ATOM 5131 C CA . THR A 1 679 ? 13.814 -9.449 -6.030 1.00 95.81 679 THR A CA 1
ATOM 5132 C C . THR A 1 679 ? 13.918 -8.117 -6.759 1.00 95.81 679 THR A C 1
ATOM 5134 O O . THR A 1 679 ? 12.899 -7.464 -6.880 1.00 95.81 679 THR A O 1
ATOM 5137 N N . ASP A 1 680 ? 15.100 -7.750 -7.257 1.00 92.44 680 ASP A N 1
ATOM 5138 C CA . ASP A 1 680 ? 15.441 -6.463 -7.879 1.00 92.44 680 ASP A CA 1
ATOM 5139 C C . ASP A 1 680 ? 16.394 -6.695 -9.076 1.00 92.44 680 ASP A C 1
ATOM 5141 O O . ASP A 1 680 ? 17.232 -7.608 -9.021 1.00 92.44 680 ASP A O 1
ATOM 5145 N N . TRP A 1 681 ? 16.260 -5.892 -10.141 1.00 87.88 681 TRP A N 1
ATOM 5146 C CA . TRP A 1 681 ? 17.215 -5.782 -11.255 1.00 87.88 681 TRP A CA 1
ATOM 5147 C C . TRP A 1 681 ? 17.672 -4.338 -11.459 1.00 87.88 681 TRP A C 1
ATOM 5149 O O . TRP A 1 681 ? 16.868 -3.446 -11.730 1.00 87.88 681 TRP A O 1
ATOM 5159 N N . TRP A 1 682 ? 18.992 -4.147 -11.468 1.00 82.44 682 TRP A N 1
ATOM 5160 C CA . TRP A 1 682 ? 19.623 -2.863 -11.745 1.00 82.44 682 TRP A CA 1
ATOM 5161 C C . TRP A 1 682 ? 20.596 -2.959 -12.933 1.00 82.44 682 TRP A C 1
ATOM 5163 O O . TRP A 1 682 ? 21.701 -3.489 -12.795 1.00 82.44 682 TRP A O 1
ATOM 5173 N N . ASP A 1 683 ? 20.189 -2.406 -14.084 1.00 78.12 683 ASP A N 1
ATOM 5174 C CA . ASP A 1 683 ? 20.992 -2.233 -15.311 1.00 78.12 683 ASP A CA 1
ATOM 5175 C C . ASP A 1 683 ? 22.254 -1.397 -15.027 1.00 78.12 683 ASP A C 1
ATOM 5177 O O . ASP A 1 683 ? 22.197 -0.167 -14.905 1.00 78.12 683 ASP A O 1
ATOM 5181 N N . HIS A 1 684 ? 23.405 -2.056 -14.859 1.00 73.56 684 HIS A N 1
ATOM 5182 C CA . HIS A 1 684 ? 24.635 -1.371 -14.441 1.00 73.56 684 HIS A CA 1
ATOM 5183 C C . HIS A 1 684 ? 25.950 -2.032 -14.873 1.00 73.56 684 HIS A C 1
ATOM 5185 O O . HIS A 1 684 ? 26.998 -1.376 -14.790 1.00 73.56 684 HIS A O 1
ATOM 5191 N N . ALA A 1 685 ? 25.947 -3.285 -15.345 1.00 69.75 685 ALA A N 1
ATOM 5192 C CA . ALA A 1 685 ? 27.164 -4.102 -15.401 1.00 69.75 685 ALA A CA 1
ATOM 5193 C C . ALA A 1 685 ? 27.437 -4.847 -16.735 1.00 69.75 685 ALA A C 1
ATOM 5195 O O . ALA A 1 685 ? 27.813 -6.024 -16.688 1.00 69.75 685 ALA A O 1
ATOM 5196 N N . PRO A 1 686 ? 27.416 -4.185 -17.913 1.00 73.06 686 PRO A N 1
ATOM 5197 C CA . PRO A 1 686 ? 27.233 -2.748 -18.152 1.00 73.06 686 PRO A CA 1
ATOM 5198 C C . PRO A 1 686 ? 25.764 -2.333 -18.300 1.00 73.06 686 PRO A C 1
ATOM 5200 O O . PRO A 1 686 ? 24.955 -3.124 -18.756 1.00 73.06 686 PRO A O 1
ATOM 5203 N N . ALA A 1 687 ? 25.468 -1.057 -18.027 1.00 70.31 687 ALA A N 1
ATOM 5204 C CA . ALA A 1 687 ? 24.170 -0.452 -18.333 1.00 70.31 687 ALA A CA 1
ATOM 5205 C C . ALA A 1 687 ? 23.931 -0.399 -19.858 1.00 70.31 687 ALA A C 1
ATOM 5207 O O . ALA A 1 687 ? 24.375 0.540 -20.537 1.00 70.31 687 ALA A O 1
ATOM 5208 N N . ASP A 1 688 ? 23.301 -1.438 -20.405 1.00 75.69 688 ASP A N 1
ATOM 5209 C CA . ASP A 1 688 ? 22.971 -1.582 -21.827 1.00 75.69 688 ASP A CA 1
ATOM 5210 C C . ASP A 1 688 ? 21.509 -1.992 -22.096 1.00 75.69 688 ASP A C 1
ATOM 5212 O O . ASP A 1 688 ? 21.107 -2.106 -23.261 1.00 75.69 688 ASP A O 1
ATOM 5216 N N . GLY A 1 689 ? 20.691 -2.096 -21.043 1.00 69.31 689 GLY A N 1
ATOM 5217 C CA . GLY A 1 689 ? 19.263 -2.399 -21.111 1.00 69.31 689 GLY A CA 1
ATOM 5218 C C . GLY A 1 689 ? 18.955 -3.876 -21.362 1.00 69.31 689 GLY A C 1
ATOM 5219 O O . GLY A 1 689 ? 17.862 -4.195 -21.838 1.00 69.31 689 GLY A O 1
ATOM 5220 N N . VAL A 1 690 ? 19.908 -4.774 -21.096 1.00 75.31 690 VAL A N 1
ATOM 5221 C CA . VAL A 1 690 ? 19.755 -6.226 -21.250 1.00 75.31 690 VAL A CA 1
ATOM 5222 C C . VAL A 1 690 ? 20.013 -6.899 -19.910 1.00 75.31 690 VAL A C 1
ATOM 5224 O O . VAL A 1 690 ? 21.103 -6.785 -19.378 1.00 75.31 690 VAL A O 1
ATOM 5227 N N . GLU A 1 691 ? 19.044 -7.662 -19.399 1.00 79.56 691 GLU A N 1
ATOM 5228 C CA . GLU A 1 691 ? 19.180 -8.446 -18.163 1.00 79.56 691 GLU A CA 1
ATOM 5229 C C . GLU A 1 691 ? 20.408 -9.381 -18.216 1.00 79.56 691 GLU A C 1
ATOM 5231 O O . GLU A 1 691 ? 20.394 -10.403 -18.913 1.00 79.56 691 GLU A O 1
ATOM 5236 N N . GLN A 1 692 ? 21.476 -9.064 -17.469 1.00 79.62 692 GLN A N 1
ATOM 5237 C CA . GLN A 1 692 ? 22.704 -9.886 -17.448 1.00 79.62 692 GLN A CA 1
ATOM 5238 C C . GLN A 1 692 ? 22.700 -10.938 -16.318 1.00 79.62 692 GLN A C 1
ATOM 5240 O O . GLN A 1 692 ? 23.666 -11.685 -16.125 1.00 79.62 692 GLN A O 1
ATOM 5245 N N . GLY A 1 693 ? 21.577 -11.063 -15.605 1.00 78.62 693 GLY A N 1
ATOM 5246 C CA . GLY A 1 693 ? 21.346 -12.061 -14.567 1.00 78.62 693 GLY A CA 1
ATOM 5247 C C . GLY A 1 693 ? 22.068 -11.728 -13.261 1.00 78.62 693 GLY A C 1
ATOM 5248 O O . GLY A 1 693 ? 22.023 -10.607 -12.769 1.00 78.62 693 GLY A O 1
ATOM 5249 N N . ALA A 1 694 ? 22.766 -12.705 -12.676 1.00 74.56 694 ALA A N 1
ATOM 5250 C CA . ALA A 1 694 ? 23.341 -12.610 -11.324 1.00 74.56 694 ALA A CA 1
ATOM 5251 C C . ALA A 1 694 ? 24.464 -11.559 -11.123 1.00 74.56 694 ALA A C 1
ATOM 5253 O O . ALA A 1 694 ? 25.010 -11.471 -10.026 1.00 74.56 694 ALA A O 1
ATOM 5254 N N . THR A 1 695 ? 24.835 -10.786 -12.149 1.00 78.81 695 THR A N 1
ATOM 5255 C CA . THR A 1 695 ? 25.667 -9.572 -12.017 1.00 78.81 695 THR A CA 1
ATOM 5256 C C . THR A 1 695 ? 24.857 -8.303 -11.749 1.00 78.81 695 THR A C 1
ATOM 5258 O O . THR A 1 695 ? 25.437 -7.307 -11.336 1.00 78.81 695 THR A O 1
ATOM 5261 N N . GLU A 1 696 ? 23.544 -8.341 -11.974 1.00 82.81 696 GLU A N 1
ATOM 5262 C CA . GLU A 1 696 ? 22.618 -7.201 -11.901 1.00 82.81 696 GLU A CA 1
ATOM 5263 C C . GLU A 1 696 ? 21.389 -7.477 -11.027 1.00 82.81 696 GLU A C 1
ATOM 5265 O O . GLU A 1 696 ? 20.578 -6.587 -10.799 1.00 82.81 696 GLU A O 1
ATOM 5270 N N . HIS A 1 697 ? 21.248 -8.712 -10.545 1.00 89.75 697 HIS A N 1
ATOM 5271 C CA . HIS A 1 697 ? 20.164 -9.152 -9.677 1.00 89.75 697 HIS A CA 1
ATOM 5272 C C . HIS A 1 697 ? 20.569 -9.091 -8.206 1.00 89.75 697 HIS A C 1
ATOM 5274 O O . HIS A 1 697 ? 21.583 -9.681 -7.822 1.00 89.75 697 HIS A O 1
ATOM 5280 N N . SER A 1 698 ? 19.734 -8.469 -7.375 1.00 92.56 698 SER A N 1
ATOM 5281 C CA . SER A 1 698 ? 19.921 -8.420 -5.920 1.00 92.56 698 SER A CA 1
ATOM 5282 C C . SER A 1 698 ? 18.622 -8.756 -5.170 1.00 92.56 698 SER A C 1
ATOM 5284 O O . SER A 1 698 ? 17.585 -8.992 -5.789 1.00 92.56 698 SER A O 1
ATOM 5286 N N . SER A 1 699 ? 18.664 -8.872 -3.838 1.00 95.62 699 SER A N 1
ATOM 5287 C CA . SER A 1 699 ? 17.470 -9.099 -3.002 1.00 95.62 699 SER A CA 1
ATOM 5288 C C . SER A 1 699 ? 17.323 -7.974 -1.976 1.00 95.62 699 SER A C 1
ATOM 5290 O O . SER A 1 699 ? 17.978 -7.997 -0.929 1.00 95.62 699 SER A O 1
ATOM 5292 N N . LEU A 1 700 ? 16.467 -7.000 -2.297 1.00 97.25 700 LEU A N 1
ATOM 5293 C CA . LEU A 1 700 ? 16.171 -5.819 -1.472 1.00 97.25 700 LEU A CA 1
ATOM 5294 C C . LEU A 1 700 ? 14.846 -5.962 -0.712 1.00 97.25 700 LEU A C 1
ATOM 5296 O O . LEU A 1 700 ? 14.730 -5.504 0.427 1.00 97.25 700 LEU A O 1
ATOM 5300 N N . ASP A 1 701 ? 13.872 -6.653 -1.308 1.00 98.62 701 ASP A N 1
ATOM 5301 C CA . ASP A 1 701 ? 12.646 -7.074 -0.640 1.00 98.62 701 ASP A CA 1
ATOM 5302 C C . ASP A 1 701 ? 12.931 -8.251 0.283 1.00 98.62 701 ASP A C 1
ATOM 5304 O O . ASP A 1 701 ? 13.682 -9.174 -0.051 1.00 98.62 701 ASP A O 1
ATOM 5308 N N . HIS A 1 702 ? 12.254 -8.256 1.429 1.00 98.69 702 HIS A N 1
ATOM 5309 C CA . HIS A 1 702 ? 12.290 -9.367 2.371 1.00 98.69 702 HIS A CA 1
ATOM 5310 C C . HIS A 1 702 ? 10.905 -9.649 2.944 1.00 98.69 702 HIS A C 1
ATOM 5312 O O . HIS A 1 702 ? 10.008 -8.806 2.957 1.00 98.69 702 HIS A O 1
ATOM 5318 N N . MET A 1 703 ? 10.749 -10.863 3.464 1.00 98.81 703 MET A N 1
ATOM 5319 C CA . MET A 1 703 ? 9.616 -11.252 4.294 1.00 98.81 703 MET A CA 1
ATOM 5320 C C . MET A 1 703 ? 10.153 -12.097 5.451 1.00 98.81 703 MET A C 1
ATOM 5322 O O . MET A 1 703 ? 10.588 -13.235 5.263 1.00 98.81 703 MET A O 1
ATOM 5326 N N . LEU A 1 704 ? 10.161 -11.505 6.641 1.00 98.88 704 LEU A N 1
ATOM 5327 C CA . LEU A 1 704 ? 10.544 -12.138 7.897 1.00 98.88 704 LEU A CA 1
ATOM 5328 C C . LEU A 1 704 ? 9.264 -12.539 8.637 1.00 98.88 704 LEU A C 1
ATOM 5330 O O . LEU A 1 704 ? 8.337 -11.735 8.745 1.00 98.88 704 LEU A O 1
ATOM 5334 N N . VAL A 1 705 ? 9.189 -13.770 9.139 1.00 98.88 705 VAL A N 1
ATOM 5335 C CA . VAL A 1 705 ? 7.989 -14.295 9.813 1.00 98.88 705 VAL A CA 1
ATOM 5336 C C . VAL A 1 705 ? 8.325 -14.914 11.159 1.00 98.88 705 VAL A C 1
ATOM 5338 O O . VAL A 1 705 ? 9.382 -15.520 11.312 1.00 98.88 705 VAL A O 1
ATOM 5341 N N . SER A 1 706 ? 7.420 -14.787 12.127 1.00 98.69 706 SER A N 1
ATOM 5342 C CA . SER A 1 706 ? 7.569 -15.390 13.455 1.00 98.69 706 SER A CA 1
ATOM 5343 C C . SER A 1 706 ? 7.857 -16.891 13.380 1.00 98.69 706 SER A C 1
ATOM 5345 O O . SER A 1 706 ? 7.371 -17.582 12.481 1.00 98.69 706 SER A O 1
ATOM 5347 N N . THR A 1 707 ? 8.601 -17.427 14.352 1.00 96.88 707 THR A N 1
ATOM 5348 C CA . THR A 1 707 ? 8.944 -18.861 14.437 1.00 96.88 707 THR A CA 1
ATOM 5349 C C . THR A 1 707 ? 7.736 -19.785 14.197 1.00 96.88 707 THR A C 1
ATOM 5351 O O . THR A 1 707 ? 7.828 -20.734 13.416 1.00 96.88 707 THR A O 1
ATOM 5354 N N . ALA A 1 708 ? 6.569 -19.477 14.777 1.00 94.69 708 ALA A N 1
ATOM 5355 C CA . ALA A 1 708 ? 5.348 -20.274 14.610 1.00 94.69 708 ALA A CA 1
ATOM 5356 C C . ALA A 1 708 ? 4.757 -20.239 13.180 1.00 94.69 708 ALA A C 1
ATOM 5358 O O . ALA A 1 708 ? 4.164 -21.230 12.740 1.00 94.69 708 ALA A O 1
ATOM 5359 N N . LEU A 1 709 ? 4.952 -19.146 12.429 1.00 96.12 709 LEU A N 1
ATOM 5360 C CA . LEU A 1 709 ? 4.658 -19.076 10.991 1.00 96.12 709 LEU A CA 1
ATOM 5361 C C . LEU A 1 709 ? 5.751 -19.753 10.151 1.00 96.12 709 LEU A C 1
ATOM 5363 O O . LEU A 1 709 ? 5.430 -20.444 9.187 1.00 96.12 709 LEU A O 1
ATOM 5367 N N . PHE A 1 710 ? 7.029 -19.631 10.519 1.00 98.00 710 PHE A N 1
ATOM 5368 C CA . PHE A 1 710 ? 8.136 -20.264 9.792 1.00 98.00 710 PHE A CA 1
ATOM 5369 C C . PHE A 1 710 ? 8.089 -21.803 9.836 1.00 98.00 710 PHE A C 1
ATOM 5371 O O . PHE A 1 710 ? 8.439 -22.476 8.860 1.00 98.00 710 PHE A O 1
ATOM 5378 N N . GLU A 1 711 ? 7.599 -22.377 10.938 1.00 95.81 711 GLU A N 1
ATOM 5379 C CA . GLU A 1 711 ? 7.283 -23.809 11.031 1.00 95.81 711 GLU A CA 1
ATOM 5380 C C . GLU A 1 711 ? 6.129 -24.236 10.105 1.00 95.81 711 GLU A C 1
ATOM 5382 O O . GLU A 1 711 ? 6.070 -25.397 9.705 1.00 95.81 711 GLU A O 1
ATOM 5387 N N . ARG A 1 712 ? 5.224 -23.311 9.759 1.00 94.75 712 ARG A N 1
ATOM 5388 C CA . ARG A 1 712 ? 4.060 -23.531 8.883 1.00 94.75 712 ARG A CA 1
ATOM 5389 C C . ARG A 1 712 ? 4.327 -23.205 7.406 1.00 94.75 712 ARG A C 1
ATOM 5391 O O . ARG A 1 712 ? 3.445 -23.416 6.578 1.00 94.75 712 ARG A O 1
ATOM 5398 N N . LEU A 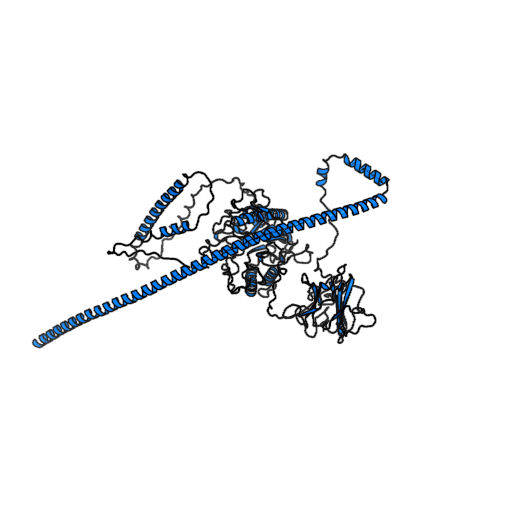1 713 ? 5.508 -22.689 7.056 1.00 97.31 713 LEU A N 1
ATOM 5399 C CA . LEU A 1 713 ? 5.869 -22.293 5.691 1.00 97.31 713 LEU A CA 1
ATOM 5400 C C . LEU A 1 713 ? 5.985 -23.518 4.763 1.00 97.31 713 LEU A C 1
ATOM 5402 O O . LEU A 1 713 ? 6.942 -24.289 4.851 1.00 97.31 713 LEU A O 1
ATOM 5406 N N . VAL A 1 714 ? 5.018 -23.669 3.852 1.00 96.19 714 VAL A N 1
ATOM 5407 C CA . VAL A 1 714 ? 4.940 -24.764 2.866 1.00 96.19 714 VAL A CA 1
ATOM 5408 C C . VAL A 1 714 ? 5.809 -24.468 1.652 1.00 96.19 714 VAL A C 1
ATOM 5410 O O . VAL A 1 714 ? 6.546 -25.332 1.177 1.00 96.19 714 VAL A O 1
ATOM 5413 N N . SER A 1 715 ? 5.709 -23.247 1.128 1.00 95.50 715 SER A N 1
ATOM 5414 C CA . SER A 1 715 ? 6.434 -22.826 -0.065 1.00 95.50 715 SER A CA 1
ATOM 5415 C C . SER A 1 715 ? 6.670 -21.322 -0.078 1.00 95.50 715 SER A C 1
ATOM 5417 O O . SER A 1 715 ? 5.907 -20.534 0.480 1.00 95.50 715 SER A O 1
ATOM 5419 N N . VAL A 1 716 ? 7.746 -20.934 -0.752 1.00 97.56 716 VAL A N 1
ATOM 5420 C CA . VAL A 1 716 ? 8.094 -19.553 -1.068 1.00 97.56 716 VAL A CA 1
ATOM 5421 C C . VAL A 1 716 ? 8.546 -19.511 -2.525 1.00 97.56 716 VAL A C 1
ATOM 5423 O O . VAL A 1 716 ? 9.204 -20.439 -3.000 1.00 97.56 716 VAL A O 1
ATOM 5426 N N . ARG A 1 717 ? 8.188 -18.448 -3.240 1.00 96.00 717 ARG A N 1
ATOM 5427 C CA . ARG A 1 717 ? 8.664 -18.154 -4.596 1.00 96.00 717 ARG A CA 1
ATOM 5428 C C . ARG A 1 717 ? 8.842 -16.651 -4.765 1.00 96.00 717 ARG A C 1
ATOM 5430 O O . ARG A 1 717 ? 8.161 -15.882 -4.094 1.00 96.00 717 ARG A O 1
ATOM 5437 N N . ILE A 1 718 ? 9.710 -16.255 -5.684 1.00 96.25 718 ILE A N 1
ATOM 5438 C CA . ILE A 1 718 ? 9.706 -14.909 -6.261 1.00 96.25 718 ILE A CA 1
ATOM 5439 C C . ILE A 1 718 ? 9.207 -15.049 -7.706 1.00 96.25 718 ILE A C 1
ATOM 5441 O O . ILE A 1 718 ? 9.407 -16.096 -8.330 1.00 96.25 718 ILE A O 1
ATOM 5445 N N . ASP A 1 719 ? 8.435 -14.082 -8.202 1.00 92.81 719 ASP A N 1
ATOM 5446 C CA . ASP A 1 719 ? 7.673 -14.240 -9.450 1.00 92.81 719 ASP A CA 1
ATOM 5447 C C . ASP A 1 719 ? 8.428 -13.796 -10.717 1.00 92.81 719 ASP A C 1
ATOM 5449 O O . ASP A 1 719 ? 7.973 -12.924 -11.453 1.00 92.81 719 ASP A O 1
ATOM 5453 N N . HIS A 1 720 ? 9.553 -14.452 -11.019 1.00 90.44 720 HIS A N 1
ATOM 5454 C CA . HIS A 1 720 ? 10.358 -14.241 -12.240 1.00 90.44 720 HIS A CA 1
ATOM 5455 C C . HIS A 1 720 ? 9.683 -14.722 -13.544 1.00 90.44 720 HIS A C 1
ATOM 5457 O O . HIS A 1 720 ? 10.351 -15.169 -14.473 1.00 90.44 720 HIS A O 1
ATOM 5463 N N . THR A 1 721 ? 8.348 -14.704 -13.625 1.00 83.38 721 THR A N 1
ATOM 5464 C CA . THR A 1 721 ? 7.606 -15.089 -14.845 1.00 83.38 721 THR A CA 1
ATOM 5465 C C . THR A 1 721 ? 7.345 -13.915 -15.794 1.00 83.38 721 THR A C 1
ATOM 5467 O O . THR A 1 721 ? 6.653 -14.076 -16.799 1.00 83.38 721 THR A O 1
ATOM 5470 N N . THR A 1 722 ? 7.900 -12.746 -15.476 1.00 73.88 722 THR A N 1
ATOM 5471 C CA . THR A 1 722 ? 7.861 -11.504 -16.255 1.00 73.88 722 THR A CA 1
ATOM 5472 C C . THR A 1 722 ? 9.282 -10.962 -16.366 1.00 73.88 722 THR A C 1
ATOM 5474 O O . THR A 1 722 ? 10.071 -11.148 -15.433 1.00 73.88 722 THR A O 1
ATOM 5477 N N . ALA A 1 723 ? 9.608 -10.296 -17.474 1.00 73.44 723 ALA A N 1
ATOM 5478 C CA . ALA A 1 723 ? 10.890 -9.610 -17.612 1.00 73.44 723 ALA A CA 1
ATOM 5479 C C . ALA A 1 723 ? 11.009 -8.501 -16.544 1.00 73.44 723 ALA A C 1
ATOM 5481 O O . ALA A 1 723 ? 9.974 -8.011 -16.066 1.00 73.44 723 ALA A O 1
ATOM 5482 N N . PRO A 1 724 ? 12.227 -8.084 -16.156 1.00 70.00 724 PRO A N 1
ATOM 5483 C CA . PRO A 1 724 ? 12.367 -6.882 -15.346 1.00 70.00 724 PRO A CA 1
ATOM 5484 C C . PRO A 1 724 ? 11.766 -5.690 -16.105 1.00 70.00 724 PRO A C 1
ATOM 5486 O O . PRO A 1 724 ? 11.756 -5.658 -17.338 1.00 70.00 724 PRO A O 1
ATOM 5489 N N . MET A 1 725 ? 11.213 -4.724 -15.375 1.00 73.25 725 MET A N 1
ATOM 5490 C CA . MET A 1 725 ? 10.482 -3.566 -15.910 1.00 73.25 725 MET A CA 1
ATOM 5491 C C . MET A 1 725 ? 9.164 -3.878 -16.661 1.00 73.25 725 MET A C 1
ATOM 5493 O O . MET A 1 725 ? 8.445 -2.950 -17.046 1.00 73.25 725 MET A O 1
ATOM 5497 N N . ASP A 1 726 ? 8.757 -5.144 -16.852 1.00 71.12 726 ASP A N 1
ATOM 5498 C CA . ASP A 1 726 ? 7.421 -5.442 -17.409 1.00 71.12 726 ASP A CA 1
ATOM 5499 C C . ASP A 1 726 ? 6.311 -4.856 -16.512 1.00 71.12 726 ASP A C 1
ATOM 5501 O O . ASP A 1 726 ? 5.276 -4.426 -17.018 1.00 71.12 726 ASP A O 1
ATOM 5505 N N . TYR A 1 727 ? 6.527 -4.832 -15.192 1.00 76.50 727 TYR A N 1
ATOM 5506 C CA . TYR A 1 727 ? 5.577 -4.362 -14.168 1.00 76.50 727 TYR A CA 1
ATOM 5507 C C . TYR A 1 727 ? 6.249 -3.554 -13.048 1.00 76.50 727 TYR A C 1
ATOM 5509 O O . TYR A 1 727 ? 5.571 -2.757 -12.414 1.00 76.50 727 TYR A O 1
ATOM 5517 N N . SER A 1 728 ? 7.528 -3.823 -12.786 1.00 86.44 728 SER A N 1
ATOM 5518 C CA . SER A 1 728 ? 8.442 -3.124 -11.879 1.00 86.44 728 SER A CA 1
ATOM 5519 C C . SER A 1 728 ? 9.859 -3.645 -12.179 1.00 86.44 728 SER A C 1
ATOM 5521 O O . SER A 1 728 ? 10.019 -4.728 -12.753 1.00 86.44 728 SER A O 1
ATOM 5523 N N . ASP A 1 729 ? 10.873 -2.870 -11.817 1.00 83.19 729 ASP A N 1
ATOM 5524 C CA . ASP A 1 729 ? 12.252 -3.293 -11.530 1.00 83.19 729 ASP A CA 1
ATOM 5525 C C . ASP A 1 729 ? 12.339 -4.430 -10.490 1.00 83.19 729 ASP A C 1
ATOM 5527 O O . ASP A 1 729 ? 13.235 -5.274 -10.563 1.00 83.19 729 ASP A O 1
ATOM 5531 N N . HIS A 1 730 ? 11.376 -4.504 -9.569 1.00 93.06 730 HIS A N 1
ATOM 5532 C CA . HIS A 1 730 ? 11.263 -5.541 -8.554 1.00 93.06 730 HIS A CA 1
ATOM 5533 C C . HIS A 1 730 ? 10.280 -6.676 -8.912 1.00 93.06 730 HIS A C 1
ATOM 5535 O O . HIS A 1 730 ? 9.234 -6.480 -9.543 1.00 93.06 730 HIS A O 1
ATOM 5541 N N . TRP A 1 731 ? 10.546 -7.877 -8.386 1.00 93.88 731 TRP A N 1
ATOM 5542 C CA . TRP A 1 731 ? 9.675 -9.057 -8.467 1.00 93.88 731 TRP A CA 1
ATOM 5543 C C . TRP A 1 731 ? 9.089 -9.438 -7.092 1.00 93.88 731 TRP A C 1
ATOM 5545 O O . TRP A 1 731 ? 9.821 -9.485 -6.101 1.00 93.88 731 TRP A O 1
ATOM 5555 N N . PRO A 1 732 ? 7.795 -9.809 -7.002 1.00 96.19 732 PRO A N 1
ATOM 5556 C CA . PRO A 1 732 ? 7.133 -10.033 -5.719 1.00 96.19 732 PRO A CA 1
ATOM 5557 C C . PRO A 1 732 ? 7.571 -11.335 -5.037 1.00 96.19 732 PRO A C 1
ATOM 5559 O O . PRO A 1 732 ? 7.553 -12.406 -5.655 1.00 96.19 732 PRO A O 1
ATOM 5562 N N . ILE A 1 733 ? 7.856 -11.268 -3.730 1.00 98.38 733 ILE A N 1
ATOM 5563 C CA . ILE A 1 733 ? 7.987 -12.451 -2.863 1.00 98.38 733 ILE A CA 1
ATOM 5564 C C . ILE A 1 733 ? 6.585 -12.937 -2.505 1.00 98.38 733 ILE A C 1
ATOM 5566 O O . ILE A 1 733 ? 5.779 -12.170 -1.980 1.00 98.38 733 ILE A O 1
ATOM 5570 N N . ILE A 1 734 ? 6.311 -14.223 -2.723 1.00 98.44 734 ILE A N 1
ATOM 5571 C CA . ILE A 1 734 ? 5.026 -14.866 -2.430 1.00 98.44 734 ILE A CA 1
ATOM 5572 C C . ILE A 1 734 ? 5.279 -16.122 -1.586 1.00 98.44 734 ILE A C 1
ATOM 5574 O O . ILE A 1 734 ? 5.953 -17.057 -2.026 1.00 98.44 734 ILE A O 1
ATOM 5578 N N . ALA A 1 735 ? 4.725 -16.149 -0.374 1.00 98.31 735 ALA A N 1
ATOM 5579 C CA . ALA A 1 735 ? 4.839 -17.243 0.589 1.00 98.31 735 ALA A CA 1
ATOM 5580 C C . ALA A 1 735 ? 3.471 -17.889 0.865 1.00 98.31 735 ALA A C 1
ATOM 5582 O O . ALA A 1 735 ? 2.437 -17.223 0.840 1.00 98.31 735 ALA A O 1
ATOM 5583 N N . THR A 1 736 ? 3.457 -19.197 1.124 1.00 98.12 736 THR A N 1
ATOM 5584 C CA . THR A 1 736 ? 2.247 -19.972 1.450 1.00 98.12 736 THR A CA 1
ATOM 5585 C C . THR A 1 736 ? 2.452 -20.768 2.735 1.00 98.12 736 THR A C 1
ATOM 5587 O O . THR A 1 736 ? 3.426 -21.513 2.862 1.00 98.12 736 THR A O 1
ATOM 5590 N N . PHE A 1 737 ? 1.508 -20.642 3.666 1.00 97.62 737 PHE A N 1
ATOM 5591 C CA . PHE A 1 737 ? 1.545 -21.247 4.996 1.00 97.62 737 PHE A CA 1
ATOM 5592 C C . PHE A 1 737 ? 0.385 -22.229 5.199 1.00 97.62 737 PHE A C 1
ATOM 5594 O O . PHE A 1 737 ? -0.753 -21.927 4.834 1.00 97.62 737 PHE A O 1
ATOM 5601 N N . ASP A 1 738 ? 0.670 -23.374 5.822 1.00 95.31 738 ASP A N 1
ATOM 5602 C CA . ASP A 1 738 ? -0.323 -24.348 6.286 1.00 95.31 738 ASP A CA 1
ATOM 5603 C C . ASP A 1 738 ? -0.774 -23.976 7.704 1.00 95.31 738 ASP A C 1
ATOM 5605 O O . ASP A 1 738 ? -0.051 -24.144 8.693 1.00 95.31 738 ASP A O 1
ATOM 5609 N N . LEU A 1 739 ? -1.984 -23.434 7.799 1.00 92.00 739 LEU A N 1
ATOM 5610 C CA . LEU A 1 739 ? -2.658 -23.079 9.045 1.00 92.00 739 LEU A CA 1
ATOM 5611 C C . LEU A 1 739 ? -3.512 -24.228 9.606 1.00 92.00 739 LEU A C 1
ATOM 5613 O O . LEU A 1 739 ? -4.122 -24.067 10.663 1.00 92.00 739 LEU A O 1
ATOM 5617 N N . GLY A 1 740 ? -3.523 -25.388 8.947 1.00 84.31 740 GLY A N 1
ATOM 5618 C CA . GLY A 1 740 ? -4.259 -26.575 9.357 1.00 84.31 740 GLY A CA 1
ATOM 5619 C C . GLY A 1 740 ? -3.888 -27.110 10.751 1.00 84.31 740 GLY A C 1
ATOM 5620 O O . GLY A 1 740 ? -2.874 -26.718 11.356 1.00 84.31 740 GLY A O 1
ATOM 5621 N N . PRO A 1 741 ? -4.729 -28.011 11.292 1.00 73.38 741 PRO A N 1
ATOM 5622 C CA . PRO A 1 741 ? -4.557 -28.557 12.629 1.00 73.38 741 PRO A CA 1
ATOM 5623 C C . PRO A 1 741 ? -3.384 -29.543 12.666 1.00 73.38 741 PRO A C 1
ATOM 5625 O O . PRO A 1 741 ? -3.380 -30.565 11.978 1.00 73.38 741 PRO A O 1
ATOM 5628 N N . ARG A 1 742 ? -2.386 -29.265 13.514 1.00 60.72 742 ARG A N 1
ATOM 5629 C CA . ARG A 1 742 ? -1.245 -30.170 13.716 1.00 60.72 742 ARG A CA 1
ATOM 5630 C C . ARG A 1 742 ? -1.728 -31.471 14.369 1.00 60.72 742 ARG A C 1
ATOM 5632 O O . ARG A 1 742 ? -2.203 -31.451 15.503 1.00 60.72 742 ARG A O 1
ATOM 5639 N N . LEU A 1 743 ? -1.578 -32.602 13.675 1.00 47.78 743 LEU A N 1
ATOM 5640 C CA . LEU A 1 743 ? -1.917 -33.925 14.212 1.00 47.78 743 LEU A CA 1
ATOM 5641 C C . LEU A 1 743 ? -1.083 -34.232 15.466 1.00 47.78 743 LEU A C 1
ATOM 5643 O O . LEU A 1 743 ? 0.144 -34.326 15.415 1.00 47.78 743 LEU A O 1
ATOM 5647 N N . SER A 1 744 ? -1.755 -34.424 16.599 1.00 43.06 744 SER A N 1
ATOM 5648 C CA . SER A 1 744 ? -1.131 -34.691 17.895 1.00 43.06 744 SER A CA 1
ATOM 5649 C C . SER A 1 744 ? -0.665 -36.148 18.013 1.00 43.06 744 SER A C 1
ATOM 5651 O O . SER A 1 744 ? -1.350 -37.018 18.548 1.00 43.06 744 SER A O 1
ATOM 5653 N N . SER A 1 745 ? 0.535 -36.441 17.506 1.00 33.59 745 SER A N 1
ATOM 5654 C CA . SER A 1 745 ? 1.196 -37.745 17.683 1.00 33.59 745 SER A CA 1
ATOM 5655 C C . SER A 1 745 ? 2.726 -37.626 17.632 1.00 33.59 745 SER A C 1
ATOM 5657 O O . SER A 1 745 ? 3.291 -37.556 16.542 1.00 33.59 745 SER A O 1
ATOM 5659 N N . PRO A 1 746 ? 3.424 -37.628 18.784 1.00 45.09 746 PRO A N 1
ATOM 5660 C CA . PRO A 1 746 ? 4.881 -37.670 18.816 1.00 45.09 746 PRO A CA 1
ATOM 5661 C C . PRO A 1 746 ? 5.403 -39.115 18.675 1.00 45.09 746 PRO A C 1
ATOM 5663 O O . PRO A 1 746 ? 5.071 -39.966 19.504 1.00 45.09 746 PRO A O 1
ATOM 5666 N N . PRO A 1 747 ? 6.293 -39.412 17.712 1.00 35.62 747 PRO A N 1
ATOM 5667 C CA . PRO A 1 747 ? 7.229 -40.516 17.851 1.00 35.62 747 PRO A CA 1
ATOM 5668 C C . PRO A 1 747 ? 8.342 -40.100 18.822 1.00 35.62 747 PRO A C 1
ATOM 5670 O O . PRO A 1 747 ? 8.984 -39.063 18.653 1.00 35.62 747 PRO A O 1
ATOM 5673 N N . SER A 1 748 ? 8.594 -40.906 19.852 1.00 45.81 748 SER A N 1
ATOM 5674 C CA . SER A 1 748 ? 9.627 -40.618 20.850 1.00 45.81 748 SER A CA 1
ATOM 5675 C C . SER A 1 748 ? 11.039 -40.894 20.314 1.00 45.81 748 SER A C 1
ATOM 5677 O O . SER A 1 748 ? 11.576 -41.989 20.491 1.00 45.81 748 SER A O 1
ATOM 5679 N N . SER A 1 749 ? 11.671 -39.887 19.714 1.00 35.44 749 SER A N 1
ATOM 5680 C CA . SER A 1 749 ? 13.123 -39.847 19.505 1.00 35.44 749 SER A CA 1
ATOM 5681 C C . SER A 1 749 ? 13.647 -38.439 19.777 1.00 35.44 749 SER A C 1
ATOM 5683 O O . SER A 1 749 ? 13.367 -37.511 19.022 1.00 35.44 749 SER A O 1
ATOM 5685 N N . SER A 1 750 ? 14.390 -38.283 20.872 1.00 32.22 750 SER A N 1
ATOM 5686 C CA . SER A 1 750 ? 14.994 -37.014 21.288 1.00 32.22 750 SER A CA 1
ATOM 5687 C C . SER A 1 750 ? 15.938 -36.451 20.215 1.00 32.22 750 SER A C 1
ATOM 5689 O O . SER A 1 750 ? 16.840 -37.182 19.791 1.00 32.22 750 SER A O 1
ATOM 5691 N N . PRO A 1 751 ? 15.819 -35.165 19.833 1.00 36.62 751 PRO A N 1
ATOM 5692 C CA . PRO A 1 751 ? 16.877 -34.480 19.100 1.00 36.62 751 PRO A CA 1
ATOM 5693 C C . PRO A 1 751 ? 18.182 -34.498 19.916 1.00 36.62 751 PRO A C 1
ATOM 5695 O O . PRO A 1 751 ? 18.126 -34.333 21.139 1.00 36.62 751 PRO A O 1
ATOM 5698 N N . PRO A 1 752 ? 19.359 -34.683 19.293 1.00 32.94 752 PRO A N 1
ATOM 5699 C CA . PRO A 1 752 ? 20.626 -34.441 19.972 1.00 32.94 752 PRO A CA 1
ATOM 5700 C C . PRO A 1 752 ? 20.766 -32.942 20.279 1.00 32.94 752 PRO A C 1
ATOM 5702 O O . PRO A 1 752 ? 20.480 -32.101 19.428 1.00 32.94 752 PRO A O 1
ATOM 5705 N N . SER A 1 753 ? 21.194 -32.608 21.497 1.00 29.05 753 SER A N 1
ATOM 5706 C CA . SER A 1 753 ? 21.274 -31.221 21.969 1.00 29.05 753 SER A CA 1
ATOM 5707 C C . SER A 1 753 ? 22.237 -30.359 21.136 1.00 29.05 753 SER A C 1
ATOM 5709 O O . SER A 1 753 ? 23.317 -30.838 20.779 1.00 29.05 753 SER A O 1
ATOM 5711 N N . PRO A 1 754 ? 21.927 -29.071 20.894 1.00 33.66 754 PRO A N 1
ATOM 5712 C CA . PRO A 1 754 ? 22.853 -28.151 20.243 1.00 33.66 754 PRO A CA 1
ATOM 5713 C C . PRO A 1 754 ? 24.003 -27.776 21.194 1.00 33.66 754 PRO A C 1
ATOM 5715 O O . PRO A 1 754 ? 23.853 -26.945 22.087 1.00 33.66 754 PRO A O 1
ATOM 5718 N N . THR A 1 755 ? 25.173 -28.387 21.000 1.00 31.55 755 THR A N 1
ATOM 5719 C CA . THR A 1 755 ? 26.426 -28.007 21.675 1.00 31.55 755 THR A CA 1
ATOM 5720 C C . THR A 1 755 ? 27.498 -27.676 20.641 1.00 31.55 755 THR A C 1
ATOM 5722 O O . THR A 1 755 ? 27.940 -28.564 19.914 1.00 31.55 755 THR A O 1
ATOM 5725 N N . GLY A 1 756 ? 27.926 -26.411 20.605 1.00 26.77 756 GLY A N 1
ATOM 5726 C CA . GLY A 1 756 ? 28.747 -25.836 19.532 1.00 26.77 756 GLY A CA 1
ATOM 5727 C C . GLY A 1 756 ? 27.895 -24.881 18.686 1.00 26.77 756 GLY A C 1
ATOM 5728 O O . GLY A 1 756 ? 26.995 -25.332 17.992 1.00 26.77 756 GLY A O 1
ATOM 5729 N N . GLY A 1 757 ? 28.066 -23.558 18.735 1.00 25.73 757 GLY A N 1
ATOM 5730 C CA . GLY A 1 757 ? 29.173 -22.783 19.306 1.00 25.73 757 GLY A CA 1
ATOM 5731 C C . GLY A 1 757 ? 30.212 -22.474 18.228 1.00 25.73 757 GLY A C 1
ATOM 5732 O O . GLY A 1 757 ? 30.913 -23.366 17.759 1.00 25.73 757 GLY A O 1
ATOM 5733 N N . CYS A 1 758 ? 30.268 -21.211 17.805 1.00 26.75 758 CYS A N 1
ATOM 5734 C CA . CYS A 1 758 ? 31.008 -20.780 16.621 1.00 26.75 758 CYS A CA 1
ATOM 5735 C C . CYS A 1 758 ? 32.534 -20.809 16.830 1.00 26.75 758 CYS A C 1
ATOM 5737 O O . CYS A 1 758 ? 33.044 -20.097 17.692 1.00 26.75 758 CYS A O 1
ATOM 5739 N N . SER A 1 759 ? 33.265 -21.586 16.019 1.00 31.92 759 SER A N 1
ATOM 5740 C CA . SER A 1 759 ? 34.686 -21.331 15.718 1.00 31.92 759 SER A CA 1
ATOM 5741 C C . SER A 1 759 ? 35.193 -22.097 14.482 1.00 31.92 759 SER A C 1
ATOM 5743 O O . SER A 1 759 ? 34.863 -23.260 14.278 1.00 31.92 759 SER A O 1
ATOM 5745 N N . ASP A 1 760 ? 36.012 -21.392 13.697 1.00 31.39 760 ASP A N 1
ATOM 5746 C CA . ASP A 1 760 ? 37.045 -21.805 12.733 1.00 31.39 760 ASP A CA 1
ATOM 5747 C C . ASP A 1 760 ? 36.843 -22.899 11.661 1.00 31.39 760 ASP A C 1
ATOM 5749 O O . ASP A 1 760 ? 36.425 -24.037 11.861 1.00 31.39 760 ASP A O 1
ATOM 5753 N N . ALA A 1 761 ? 37.322 -22.550 10.463 1.00 35.81 761 ALA A N 1
ATOM 5754 C CA . ALA A 1 761 ? 37.335 -23.391 9.275 1.00 35.81 761 ALA A CA 1
ATOM 5755 C C . ALA A 1 761 ? 38.420 -24.488 9.285 1.00 35.81 761 ALA A C 1
ATOM 5757 O O . ALA A 1 761 ? 39.591 -24.196 9.544 1.00 35.81 761 ALA A O 1
ATOM 5758 N N . LYS A 1 762 ? 38.050 -25.705 8.839 1.00 28.44 762 LYS A N 1
ATOM 5759 C CA . LYS A 1 762 ? 38.834 -26.627 7.965 1.00 28.44 762 LYS A CA 1
ATOM 5760 C C . LYS A 1 762 ? 38.085 -27.952 7.726 1.00 28.44 762 LYS A C 1
ATOM 5762 O O . LYS A 1 762 ? 38.121 -28.824 8.586 1.00 28.44 762 LYS A O 1
ATOM 5767 N N . ALA A 1 763 ? 37.506 -28.163 6.536 1.00 25.91 763 ALA A N 1
ATOM 5768 C CA . ALA A 1 763 ? 37.040 -29.499 6.111 1.00 25.91 763 ALA A CA 1
ATOM 5769 C C . ALA A 1 763 ? 36.893 -29.689 4.581 1.00 25.91 763 ALA A C 1
ATOM 5771 O O . ALA A 1 763 ? 35.990 -30.377 4.111 1.00 25.91 763 ALA A O 1
ATOM 5772 N N . ALA A 1 764 ? 37.789 -29.128 3.763 1.00 35.53 764 ALA A N 1
ATOM 5773 C CA . ALA A 1 764 ? 37.835 -29.482 2.342 1.00 35.53 764 ALA A CA 1
ATOM 5774 C C . ALA A 1 764 ? 38.510 -30.857 2.140 1.00 35.53 764 ALA A C 1
ATOM 5776 O O . ALA A 1 764 ? 39.701 -30.899 1.851 1.00 35.53 764 ALA A O 1
ATOM 5777 N N . THR A 1 765 ? 37.774 -31.968 2.322 1.00 34.12 765 THR A N 1
ATOM 5778 C CA . THR A 1 765 ? 38.034 -33.330 1.772 1.00 34.12 765 THR A CA 1
ATOM 5779 C C . THR A 1 765 ? 36.904 -34.291 2.185 1.00 34.12 765 THR A C 1
ATOM 5781 O O . THR A 1 765 ? 36.909 -34.732 3.325 1.00 34.12 765 THR A O 1
ATOM 5784 N N . MET A 1 766 ? 35.972 -34.627 1.270 1.00 29.22 766 MET A N 1
ATOM 5785 C CA . MET A 1 766 ? 35.250 -35.928 1.134 1.00 29.22 766 MET A CA 1
ATOM 5786 C C . MET A 1 766 ? 34.003 -35.841 0.210 1.00 29.22 766 MET A C 1
ATOM 5788 O O . MET A 1 766 ? 32.883 -36.117 0.618 1.00 29.22 766 MET A O 1
ATOM 5792 N N . MET A 1 767 ? 34.182 -35.515 -1.079 1.00 28.20 767 MET A N 1
ATOM 5793 C CA . MET A 1 767 ? 33.145 -35.727 -2.119 1.00 28.20 767 MET A CA 1
ATOM 5794 C C . MET A 1 767 ? 33.733 -36.249 -3.447 1.00 28.20 767 MET A C 1
ATOM 5796 O O . MET A 1 767 ? 33.357 -35.826 -4.531 1.00 28.20 767 MET A O 1
ATOM 5800 N N . MET A 1 768 ? 34.667 -37.204 -3.369 1.00 31.52 768 MET A N 1
ATOM 5801 C CA . MET A 1 768 ? 35.251 -37.891 -4.538 1.00 31.52 768 MET A CA 1
ATOM 5802 C C . MET A 1 768 ? 35.235 -39.417 -4.353 1.00 31.52 768 MET A C 1
ATOM 5804 O O . MET A 1 768 ? 36.271 -40.074 -4.375 1.00 31.52 768 MET A O 1
ATOM 5808 N N . ALA A 1 769 ? 34.039 -39.974 -4.136 1.00 32.03 769 ALA A N 1
ATOM 5809 C CA . ALA A 1 769 ? 33.812 -41.423 -4.018 1.00 32.03 769 ALA A CA 1
ATOM 5810 C C . ALA A 1 769 ? 32.529 -41.932 -4.717 1.00 32.03 769 ALA A C 1
ATOM 5812 O O . ALA A 1 769 ? 32.387 -43.133 -4.922 1.00 32.03 769 ALA A O 1
ATOM 5813 N N . GLY A 1 770 ? 31.602 -41.046 -5.108 1.00 32.78 770 GLY A N 1
ATOM 5814 C CA . GLY A 1 770 ? 30.283 -41.427 -5.643 1.00 32.78 770 GLY A CA 1
ATOM 5815 C C . GLY A 1 770 ? 30.182 -41.594 -7.166 1.00 32.78 770 GLY A C 1
ATOM 5816 O O . GLY A 1 770 ? 29.158 -42.062 -7.647 1.00 32.78 770 GLY A O 1
ATOM 5817 N N . ILE A 1 771 ? 31.211 -41.221 -7.940 1.00 36.91 771 ILE A N 1
ATOM 5818 C CA . ILE A 1 771 ? 31.146 -41.150 -9.418 1.00 36.91 771 ILE A CA 1
ATOM 5819 C C . ILE A 1 771 ? 32.228 -42.031 -10.070 1.00 36.91 771 ILE A C 1
ATOM 5821 O O . ILE A 1 771 ? 32.950 -41.610 -10.969 1.00 36.91 771 ILE A O 1
ATOM 5825 N N . LEU A 1 772 ? 32.364 -43.276 -9.594 1.00 30.06 772 LEU A N 1
ATOM 5826 C CA . LEU A 1 772 ? 33.242 -44.285 -10.215 1.00 30.06 772 LEU A CA 1
ATOM 5827 C C . LEU A 1 772 ? 32.581 -45.663 -10.426 1.00 30.06 772 LEU A C 1
ATOM 5829 O O . LEU A 1 772 ? 33.215 -46.566 -10.964 1.00 30.06 772 LEU A O 1
ATOM 5833 N N . ILE A 1 773 ? 31.308 -45.833 -10.042 1.00 35.16 773 ILE A N 1
ATOM 5834 C CA . ILE A 1 773 ? 30.581 -47.117 -10.101 1.00 35.16 773 ILE A CA 1
ATOM 5835 C C . ILE A 1 773 ? 29.264 -46.958 -10.885 1.00 35.16 773 ILE A C 1
ATOM 5837 O O . ILE A 1 773 ? 28.189 -47.272 -10.390 1.00 35.16 773 ILE A O 1
ATOM 5841 N N . LEU A 1 774 ? 29.340 -46.426 -12.112 1.00 30.16 774 LEU A N 1
ATOM 5842 C CA . LEU A 1 774 ? 28.202 -46.404 -13.057 1.00 30.16 774 LEU A CA 1
ATOM 5843 C C . LEU A 1 774 ? 28.589 -46.310 -14.553 1.00 30.16 774 LEU A C 1
ATOM 5845 O O . LEU A 1 774 ? 27.720 -46.180 -15.406 1.00 30.16 774 LEU A O 1
ATOM 5849 N N . VAL A 1 775 ? 29.884 -46.402 -14.894 1.00 36.69 775 VAL A N 1
ATOM 5850 C CA . VAL A 1 775 ? 30.402 -46.237 -16.278 1.00 36.69 775 VAL A CA 1
ATOM 5851 C C . VAL A 1 775 ? 30.995 -47.544 -16.851 1.00 36.69 775 VAL A C 1
ATOM 5853 O O . VAL A 1 775 ? 31.468 -47.581 -17.981 1.00 36.69 775 VAL A O 1
ATOM 5856 N N . LEU A 1 776 ? 30.948 -48.654 -16.101 1.00 34.88 776 LEU A N 1
ATOM 5857 C CA . LEU A 1 776 ? 31.612 -49.926 -16.449 1.00 34.88 776 LEU A CA 1
ATOM 5858 C C . LEU A 1 776 ? 30.658 -51.114 -16.708 1.00 34.88 776 LEU A C 1
ATOM 5860 O O . LEU A 1 776 ? 31.099 -52.261 -16.689 1.00 34.88 776 LEU A O 1
ATOM 5864 N N . SER A 1 777 ? 29.364 -50.878 -16.965 1.00 36.19 777 SER A N 1
ATOM 5865 C CA . SER A 1 777 ? 28.369 -51.965 -17.083 1.00 36.19 777 SER A CA 1
ATOM 5866 C C . SER A 1 777 ? 27.244 -51.768 -18.121 1.00 36.19 777 SER A C 1
ATOM 5868 O O . SER A 1 777 ? 26.141 -52.271 -17.928 1.00 36.19 777 SER A O 1
ATOM 5870 N N . CYS A 1 778 ? 27.510 -51.109 -19.258 1.00 31.03 778 CYS A N 1
ATOM 5871 C CA . CYS A 1 778 ? 26.655 -51.202 -20.462 1.00 31.03 778 CYS A CA 1
ATOM 5872 C C . CYS A 1 778 ? 27.441 -50.917 -21.758 1.00 31.03 778 CYS A C 1
ATOM 5874 O O . CYS A 1 778 ? 27.322 -49.860 -22.367 1.00 31.03 778 CYS A O 1
ATOM 5876 N N . GLY A 1 779 ? 28.289 -51.869 -22.165 1.00 31.06 779 GLY A N 1
ATOM 5877 C CA . GLY A 1 779 ? 29.241 -51.717 -23.276 1.00 31.06 779 GLY A CA 1
ATOM 5878 C C . GLY A 1 779 ? 29.069 -52.718 -24.422 1.00 31.06 779 GLY A C 1
ATOM 5879 O O . GLY A 1 779 ? 30.064 -53.267 -24.883 1.00 31.06 779 GLY A O 1
ATOM 5880 N N . CYS A 1 780 ? 27.837 -53.003 -24.862 1.00 34.44 780 CYS A N 1
ATOM 5881 C CA . CYS A 1 780 ? 27.562 -53.883 -26.008 1.00 34.44 780 CYS A CA 1
ATOM 5882 C C . CYS A 1 780 ? 26.238 -53.528 -26.704 1.00 34.44 780 CYS A C 1
ATOM 5884 O O . CYS A 1 780 ? 25.190 -53.944 -26.229 1.00 34.44 780 CYS A O 1
ATOM 5886 N N . PHE A 1 781 ? 26.295 -52.798 -27.826 1.00 29.89 781 PHE A N 1
ATOM 5887 C CA . PHE A 1 781 ? 25.604 -53.086 -29.102 1.00 29.89 781 PHE A CA 1
ATOM 5888 C C . PHE A 1 781 ? 25.892 -51.972 -30.135 1.00 29.89 781 PHE A C 1
ATOM 5890 O O . PHE A 1 781 ? 26.270 -50.865 -29.767 1.00 29.89 781 PHE A O 1
ATOM 5897 N N . LEU A 1 782 ? 25.710 -52.279 -31.427 1.00 27.53 782 LEU A N 1
ATOM 5898 C CA . LEU A 1 782 ? 25.785 -51.352 -32.574 1.00 27.53 782 LEU A CA 1
ATOM 5899 C C . LEU A 1 782 ? 27.140 -50.656 -32.829 1.00 27.53 782 LEU A C 1
ATOM 5901 O O . LEU A 1 782 ? 27.266 -49.432 -32.849 1.00 27.53 782 LEU A O 1
ATOM 5905 N N . SER A 1 783 ? 28.140 -51.462 -33.189 1.00 31.56 783 SER A N 1
ATOM 5906 C CA . SER A 1 783 ? 29.129 -51.044 -34.192 1.00 31.56 783 SER A CA 1
ATOM 5907 C C . SER A 1 783 ? 28.492 -50.978 -35.602 1.00 31.56 783 SER A C 1
ATOM 5909 O O . SER A 1 783 ? 27.355 -51.400 -35.791 1.00 31.56 783 SER A O 1
ATOM 5911 N N . PHE A 1 784 ? 29.241 -50.471 -36.594 1.00 35.56 784 PHE A N 1
ATOM 5912 C CA . PHE A 1 784 ? 28.838 -50.274 -38.005 1.00 35.56 784 PHE A CA 1
ATOM 5913 C C . PHE A 1 784 ? 27.840 -49.138 -38.318 1.00 35.56 784 PHE A C 1
ATOM 5915 O O . PHE A 1 784 ? 26.775 -49.406 -38.858 1.00 35.56 784 PHE A O 1
ATOM 5922 N N . PHE A 1 785 ? 28.245 -47.863 -38.158 1.00 32.12 785 PHE A N 1
ATOM 5923 C CA . PHE A 1 785 ? 27.955 -46.845 -39.200 1.00 32.12 785 PHE A CA 1
ATOM 5924 C C . PHE A 1 785 ? 28.837 -45.567 -39.213 1.00 32.12 785 PHE A C 1
ATOM 5926 O O . PHE A 1 785 ? 28.377 -44.528 -39.671 1.00 32.12 785 PHE A O 1
ATOM 5933 N N . TRP A 1 786 ? 30.112 -45.578 -38.781 1.00 26.41 786 TRP A N 1
ATOM 5934 C CA . TRP A 1 786 ? 30.981 -44.382 -38.924 1.00 26.41 786 TRP A CA 1
ATOM 5935 C C . TRP A 1 786 ? 32.473 -44.706 -39.163 1.00 26.41 786 TRP A C 1
ATOM 5937 O O . TRP A 1 786 ? 33.307 -44.609 -38.270 1.00 26.41 786 TRP A O 1
ATOM 5947 N N . TRP A 1 787 ? 32.826 -45.069 -40.404 1.00 28.67 787 TRP A N 1
ATOM 5948 C CA . TRP A 1 787 ? 34.227 -45.199 -40.869 1.00 28.67 787 TRP A CA 1
ATOM 5949 C C . TRP A 1 787 ? 34.631 -44.099 -41.880 1.00 28.67 787 TRP A C 1
ATOM 5951 O O . TRP A 1 787 ? 35.697 -44.150 -42.482 1.00 28.67 787 TRP A O 1
ATOM 5961 N N . GLY A 1 788 ? 33.779 -43.083 -42.075 1.00 35.44 788 GLY A N 1
ATOM 5962 C CA . GLY A 1 788 ? 33.959 -42.043 -43.100 1.00 35.44 788 GLY A CA 1
ATOM 5963 C C . GLY A 1 788 ? 34.597 -40.725 -42.639 1.00 35.44 788 GLY A C 1
ATOM 5964 O O . GLY A 1 788 ? 34.899 -39.889 -43.484 1.00 35.44 788 GLY A O 1
ATOM 5965 N N . VAL A 1 789 ? 34.790 -40.502 -41.330 1.00 36.69 789 VAL A N 1
ATOM 5966 C CA . VAL A 1 789 ? 35.139 -39.171 -40.772 1.00 36.69 789 VAL A CA 1
ATOM 5967 C C . VAL A 1 789 ? 36.364 -39.223 -39.843 1.00 36.69 789 VAL A C 1
ATOM 5969 O O . VAL A 1 789 ? 36.405 -38.576 -38.799 1.00 36.69 789 VAL A O 1
ATOM 5972 N N . TRP A 1 790 ? 37.398 -39.994 -40.211 1.00 31.58 790 TRP A N 1
ATOM 5973 C CA . TRP A 1 790 ? 38.653 -40.067 -39.440 1.00 31.58 790 TRP A CA 1
ATOM 5974 C C . TRP A 1 790 ? 39.927 -39.811 -40.263 1.00 31.58 790 TRP A C 1
ATOM 5976 O O . TRP A 1 790 ? 40.899 -40.559 -40.218 1.00 31.58 790 TRP A O 1
ATOM 5986 N N . LYS A 1 791 ? 39.941 -38.681 -40.982 1.00 36.44 791 LYS A N 1
ATOM 5987 C CA . LYS A 1 791 ? 41.168 -37.931 -41.303 1.00 36.44 791 LYS A CA 1
ATOM 5988 C C . LYS A 1 791 ? 40.901 -36.429 -41.209 1.00 36.44 791 LYS A C 1
ATOM 5990 O O . LYS A 1 791 ? 40.268 -35.867 -42.094 1.00 36.44 791 LYS A O 1
ATOM 5995 N N . GLY A 1 792 ? 41.397 -35.788 -40.146 1.00 40.22 792 GLY A N 1
ATOM 5996 C CA . GLY A 1 792 ? 41.316 -34.328 -39.997 1.00 40.22 792 GLY A CA 1
ATOM 5997 C C . GLY A 1 792 ? 41.129 -33.795 -38.574 1.00 40.22 792 GLY A C 1
ATOM 5998 O O . GLY A 1 792 ? 40.231 -32.983 -38.367 1.00 40.22 792 GLY A O 1
ATOM 5999 N N . LYS A 1 793 ? 41.939 -34.219 -37.585 1.00 39.44 793 LYS A N 1
ATOM 6000 C CA . LYS A 1 793 ? 41.914 -33.571 -36.251 1.00 39.44 793 LYS A CA 1
ATOM 6001 C C . LYS A 1 793 ? 43.204 -33.573 -35.413 1.00 39.44 793 LYS A C 1
ATOM 6003 O O . LYS A 1 793 ? 43.151 -33.174 -34.257 1.00 39.44 793 LYS A O 1
ATOM 6008 N N . GLU A 1 794 ? 44.358 -33.924 -35.982 1.00 39.72 794 GLU A N 1
ATOM 6009 C CA . GLU A 1 794 ? 45.643 -33.898 -35.250 1.00 39.72 794 GLU A CA 1
ATOM 6010 C C . GLU A 1 794 ? 46.088 -32.465 -34.891 1.00 39.72 794 GLU A C 1
ATOM 6012 O O . GLU A 1 794 ? 46.543 -32.217 -33.782 1.00 39.72 794 GLU A O 1
ATOM 6017 N N . GLY A 1 795 ? 45.829 -31.470 -35.750 1.00 43.44 795 GLY A N 1
ATOM 6018 C CA . GLY A 1 795 ? 46.210 -30.066 -35.510 1.00 43.44 795 GLY A CA 1
ATOM 6019 C C . GLY A 1 795 ? 45.408 -29.308 -34.434 1.00 43.44 795 GLY A C 1
ATOM 6020 O O . GLY A 1 795 ? 45.358 -28.075 -34.483 1.00 43.44 795 GLY A O 1
ATOM 6021 N N . ALA A 1 796 ? 44.719 -29.997 -33.520 1.00 44.56 796 ALA A N 1
ATOM 6022 C CA . ALA A 1 796 ? 43.846 -29.389 -32.508 1.00 44.56 796 ALA A CA 1
ATOM 6023 C C . ALA A 1 796 ? 44.407 -29.437 -31.074 1.00 44.56 796 ALA A C 1
ATOM 6025 O O . ALA A 1 796 ? 44.105 -28.537 -30.292 1.00 44.56 796 ALA A O 1
ATOM 6026 N N . GLN A 1 797 ? 45.217 -30.443 -30.720 1.00 39.75 797 GLN A N 1
ATOM 6027 C CA . GLN A 1 797 ? 45.675 -30.634 -29.335 1.00 39.75 797 GLN A CA 1
ATOM 6028 C C . GLN A 1 797 ? 46.897 -29.765 -28.987 1.00 39.75 797 GLN A C 1
ATOM 6030 O O . GLN A 1 797 ? 46.906 -29.137 -27.928 1.00 39.75 797 GLN A O 1
ATOM 6035 N N . ASP A 1 798 ? 47.862 -29.613 -29.900 1.00 42.78 798 ASP A N 1
ATOM 6036 C CA . ASP A 1 798 ? 49.080 -28.814 -29.665 1.00 42.78 798 ASP A CA 1
ATOM 6037 C C . ASP A 1 798 ? 48.764 -27.349 -29.309 1.00 42.78 798 ASP A C 1
ATOM 6039 O O . ASP A 1 798 ? 49.284 -26.793 -28.340 1.00 42.78 798 ASP A O 1
ATOM 6043 N N . ARG A 1 799 ? 47.802 -26.749 -30.026 1.00 46.88 799 ARG A N 1
ATOM 6044 C CA . ARG A 1 799 ? 47.331 -25.368 -29.802 1.00 46.88 799 ARG A CA 1
ATOM 6045 C C . ARG A 1 799 ? 46.575 -25.169 -28.482 1.00 46.88 799 ARG A C 1
ATOM 6047 O O . ARG A 1 799 ? 46.351 -24.028 -28.074 1.00 46.88 799 ARG A O 1
ATOM 6054 N N . MET A 1 800 ? 46.182 -26.249 -27.805 1.00 39.22 800 MET A N 1
ATOM 6055 C CA . MET A 1 800 ? 45.613 -26.192 -26.456 1.00 39.22 800 MET A CA 1
ATOM 6056 C C . MET A 1 800 ? 46.713 -26.231 -25.383 1.00 39.22 800 MET A C 1
ATOM 6058 O O . MET A 1 800 ? 46.604 -25.532 -24.375 1.00 39.22 800 MET A O 1
ATOM 6062 N N . LEU A 1 801 ? 47.799 -26.973 -25.622 1.00 40.41 801 LEU A N 1
ATOM 6063 C CA . LEU A 1 801 ? 48.939 -27.076 -24.705 1.00 40.41 801 LEU A CA 1
ATOM 6064 C C . LEU A 1 801 ? 49.759 -25.774 -24.630 1.00 40.41 801 LEU A C 1
ATOM 6066 O O . LEU A 1 801 ? 50.070 -25.330 -23.522 1.00 40.41 801 LEU A O 1
ATOM 6070 N N . GLU A 1 802 ? 50.016 -25.097 -25.758 1.00 43.75 802 GLU A N 1
ATOM 6071 C CA . GLU A 1 802 ? 50.657 -23.763 -25.758 1.00 43.75 802 GLU A CA 1
ATOM 6072 C C . GLU A 1 802 ? 49.893 -22.752 -24.884 1.00 43.75 802 GLU A C 1
ATOM 6074 O O . GLU A 1 802 ? 50.485 -22.025 -24.079 1.00 43.75 802 GLU A O 1
ATOM 6079 N N . ARG A 1 803 ? 48.557 -22.733 -24.997 1.00 44.41 803 ARG A N 1
ATOM 6080 C CA . ARG A 1 803 ? 47.697 -21.813 -24.236 1.00 44.41 803 ARG A CA 1
ATOM 6081 C C . ARG A 1 803 ? 47.726 -22.080 -22.730 1.00 44.41 803 ARG A C 1
ATOM 6083 O O . ARG A 1 803 ? 47.665 -21.128 -21.954 1.00 44.41 803 ARG A O 1
ATOM 6090 N N . ILE A 1 804 ? 47.868 -23.336 -22.304 1.00 44.59 804 ILE A N 1
ATOM 6091 C CA . ILE A 1 804 ? 47.990 -23.690 -20.880 1.00 44.59 804 ILE A CA 1
ATOM 6092 C C . ILE A 1 804 ? 49.332 -23.201 -20.307 1.00 44.59 804 ILE A C 1
ATOM 6094 O O . ILE A 1 804 ? 49.358 -22.653 -19.202 1.00 44.59 804 ILE A O 1
ATOM 6098 N N . GLY A 1 805 ? 50.427 -23.307 -21.071 1.00 41.62 805 GLY A N 1
ATOM 6099 C CA . GLY A 1 805 ? 51.741 -22.785 -20.669 1.00 41.62 805 GLY A CA 1
ATOM 6100 C C . GLY A 1 805 ? 51.739 -21.268 -20.430 1.00 41.62 805 GLY A C 1
ATOM 6101 O O . GLY A 1 805 ? 52.206 -20.801 -19.388 1.00 41.62 805 GLY A O 1
ATOM 6102 N N . ALA A 1 806 ? 51.135 -20.501 -21.344 1.00 43.03 806 ALA A N 1
ATOM 6103 C CA . ALA A 1 806 ? 51.044 -19.039 -21.249 1.00 43.03 806 ALA A CA 1
ATOM 6104 C C . ALA A 1 806 ? 50.244 -18.537 -20.024 1.00 43.03 806 ALA A C 1
ATOM 6106 O O . ALA A 1 806 ? 50.518 -17.461 -19.488 1.00 43.03 806 ALA A O 1
ATOM 6107 N N . ILE A 1 807 ? 49.270 -19.315 -19.541 1.00 41.50 807 ILE A N 1
ATOM 6108 C CA . ILE A 1 807 ? 48.473 -18.962 -18.353 1.00 41.50 807 ILE A CA 1
ATOM 6109 C C . ILE A 1 807 ? 49.289 -19.139 -17.059 1.00 41.50 807 ILE A C 1
ATOM 6111 O O . ILE A 1 807 ? 49.131 -18.360 -16.112 1.00 41.50 807 ILE A O 1
ATOM 6115 N N . GLN A 1 808 ? 50.196 -20.122 -17.006 1.00 39.97 808 GLN A N 1
ATOM 6116 C CA . GLN A 1 808 ? 51.021 -20.372 -15.817 1.00 39.97 808 GLN A CA 1
ATOM 6117 C C . GLN A 1 808 ? 52.128 -19.323 -15.625 1.00 39.97 808 GLN A C 1
ATOM 6119 O O . GLN A 1 808 ? 52.403 -18.936 -14.486 1.00 39.97 808 GLN A O 1
ATOM 6124 N N . THR A 1 809 ? 52.719 -18.795 -16.702 1.00 39.09 809 THR A N 1
ATOM 6125 C CA . THR A 1 809 ? 53.679 -17.678 -16.610 1.00 39.09 809 THR A CA 1
ATOM 6126 C C . THR A 1 809 ? 53.005 -16.373 -16.181 1.00 39.09 809 THR A C 1
ATOM 6128 O O . THR A 1 809 ? 53.521 -15.705 -15.282 1.00 39.09 809 THR A O 1
ATOM 6131 N N . ARG A 1 810 ? 51.812 -16.048 -16.710 1.00 40.84 810 ARG A N 1
ATOM 6132 C CA . ARG A 1 810 ? 51.052 -14.836 -16.323 1.00 40.84 810 ARG A CA 1
ATOM 6133 C C . ARG A 1 810 ? 50.660 -14.827 -14.833 1.00 40.84 810 ARG A C 1
ATOM 6135 O O . ARG A 1 810 ? 50.677 -13.777 -14.195 1.00 40.84 810 ARG A O 1
ATOM 6142 N N . LYS A 1 811 ? 50.399 -16.000 -14.234 1.00 37.91 811 LYS A N 1
ATOM 6143 C CA . LYS A 1 811 ? 50.180 -16.139 -12.775 1.00 37.91 811 LYS A CA 1
ATOM 6144 C C . LYS A 1 811 ? 51.449 -15.976 -11.921 1.00 37.91 811 LYS A C 1
ATOM 6146 O O . LYS A 1 811 ? 51.322 -15.774 -10.715 1.00 37.91 811 LYS A O 1
ATOM 6151 N N . ARG A 1 812 ? 52.657 -16.040 -12.499 1.00 36.12 812 ARG A N 1
ATOM 6152 C CA . ARG A 1 812 ? 53.919 -15.821 -11.763 1.00 36.12 812 ARG A CA 1
ATOM 6153 C C . ARG A 1 812 ? 54.303 -14.342 -11.661 1.00 36.12 812 ARG A C 1
ATOM 6155 O O . ARG A 1 812 ? 54.729 -13.934 -10.586 1.00 36.12 812 ARG A O 1
ATOM 6162 N N . SER A 1 813 ? 54.100 -13.535 -12.708 1.00 39.91 813 SER A N 1
ATOM 6163 C CA . SER A 1 813 ? 54.427 -12.094 -12.683 1.00 39.91 813 SER A CA 1
ATOM 6164 C C . SER A 1 813 ? 53.512 -11.284 -11.759 1.00 39.91 813 SER A C 1
ATOM 6166 O O . SER A 1 813 ? 53.995 -10.452 -10.996 1.00 39.91 813 SER A O 1
ATOM 6168 N N . ASN A 1 814 ? 52.204 -11.569 -11.747 1.00 39.38 814 ASN A N 1
ATOM 6169 C CA . ASN A 1 814 ? 51.263 -10.845 -10.880 1.00 39.38 814 ASN A CA 1
ATOM 6170 C C . ASN A 1 814 ? 51.462 -11.134 -9.380 1.00 39.38 814 ASN A C 1
ATOM 6172 O O . ASN A 1 814 ? 50.948 -10.398 -8.541 1.00 39.38 814 ASN A O 1
ATOM 6176 N N . LYS A 1 815 ? 52.217 -12.184 -9.021 1.00 37.69 815 LYS A N 1
ATOM 6177 C CA . LYS A 1 815 ? 52.552 -12.474 -7.620 1.00 37.69 815 LYS A CA 1
ATOM 6178 C C . LYS A 1 815 ? 53.773 -11.687 -7.129 1.00 37.69 815 LYS A C 1
ATOM 6180 O O . LYS A 1 815 ? 53.834 -11.364 -5.948 1.00 37.69 815 LYS A O 1
ATOM 6185 N N . THR A 1 816 ? 54.711 -11.339 -8.014 1.00 41.41 816 THR A N 1
ATOM 6186 C CA . THR A 1 816 ? 55.873 -10.490 -7.687 1.00 41.41 816 THR A CA 1
ATOM 6187 C C . THR A 1 816 ? 55.595 -8.991 -7.795 1.00 41.41 816 THR A C 1
ATOM 6189 O O . THR A 1 816 ? 56.308 -8.221 -7.157 1.00 41.41 816 THR A O 1
ATOM 6192 N N . SER A 1 817 ? 54.571 -8.557 -8.540 1.00 39.97 817 SER A N 1
ATOM 6193 C CA . SER A 1 817 ? 54.115 -7.159 -8.498 1.00 39.97 817 SER A CA 1
ATOM 6194 C C . SER A 1 817 ? 53.374 -6.842 -7.196 1.00 39.97 817 SER A C 1
ATOM 6196 O O . SER A 1 817 ? 53.744 -5.887 -6.519 1.00 39.97 817 SER A O 1
ATOM 6198 N N . LYS A 1 818 ? 52.405 -7.677 -6.783 1.00 36.97 818 LYS A N 1
ATOM 6199 C CA . LYS A 1 818 ? 51.663 -7.475 -5.524 1.00 36.97 818 LYS A CA 1
ATOM 6200 C C . LYS A 1 818 ? 52.591 -7.451 -4.298 1.00 36.97 818 LYS A C 1
ATOM 6202 O O . LYS A 1 818 ? 52.569 -6.476 -3.555 1.00 36.97 818 LYS A O 1
ATOM 6207 N N . ALA A 1 819 ? 53.510 -8.413 -4.188 1.00 37.81 819 ALA A N 1
ATOM 6208 C CA . ALA A 1 819 ? 54.497 -8.457 -3.102 1.00 37.81 819 ALA A CA 1
ATOM 6209 C C . ALA A 1 819 ? 55.491 -7.270 -3.084 1.00 37.81 819 ALA A C 1
ATOM 6211 O O . ALA A 1 819 ? 56.155 -7.050 -2.075 1.00 37.81 819 ALA A O 1
ATOM 6212 N N . ARG A 1 820 ? 55.619 -6.503 -4.180 1.00 40.53 820 ARG A N 1
ATOM 6213 C CA . ARG A 1 820 ? 56.397 -5.250 -4.221 1.00 40.53 820 ARG A CA 1
ATOM 6214 C C . ARG A 1 820 ? 55.575 -4.006 -3.886 1.00 40.53 820 ARG A C 1
ATOM 6216 O O . ARG A 1 820 ? 56.166 -3.028 -3.454 1.00 40.53 820 ARG A O 1
ATOM 6223 N N . ALA A 1 821 ? 54.258 -4.038 -4.083 1.00 39.69 821 ALA A N 1
ATOM 6224 C CA . ALA A 1 821 ? 53.364 -2.971 -3.637 1.00 39.69 821 ALA A CA 1
ATOM 6225 C C . ALA A 1 821 ? 53.144 -3.041 -2.117 1.00 39.69 821 ALA A C 1
ATOM 6227 O O . ALA A 1 821 ? 53.229 -2.026 -1.438 1.00 39.69 821 ALA A O 1
ATOM 6228 N N . GLU A 1 822 ? 52.947 -4.249 -1.580 1.00 38.19 822 GLU A N 1
ATOM 6229 C CA . GLU A 1 822 ? 52.800 -4.488 -0.136 1.00 38.19 822 GLU A CA 1
ATOM 6230 C C . GLU A 1 822 ? 54.070 -4.055 0.622 1.00 38.19 822 GLU A C 1
ATOM 6232 O O . GLU A 1 822 ? 53.993 -3.268 1.559 1.00 38.19 822 GLU A O 1
ATOM 6237 N N . ALA A 1 823 ? 55.256 -4.430 0.127 1.00 36.78 823 ALA A N 1
ATOM 6238 C CA . ALA A 1 823 ? 56.545 -4.016 0.694 1.00 36.78 823 ALA A CA 1
ATOM 6239 C C . ALA A 1 823 ? 56.896 -2.517 0.522 1.00 36.78 823 ALA A C 1
ATOM 6241 O O . ALA A 1 823 ? 57.969 -2.104 0.952 1.00 36.78 823 ALA A O 1
ATOM 6242 N N . ALA A 1 824 ? 56.040 -1.714 -0.122 1.00 39.09 824 ALA A N 1
ATOM 6243 C CA . ALA A 1 824 ? 56.233 -0.270 -0.291 1.00 39.09 824 ALA A CA 1
ATOM 6244 C C . ALA A 1 824 ? 55.330 0.580 0.625 1.00 39.09 824 ALA A C 1
ATOM 6246 O O . ALA A 1 824 ? 55.488 1.798 0.655 1.00 39.09 824 ALA A O 1
ATOM 6247 N N . MET A 1 825 ? 54.393 -0.036 1.361 1.00 40.97 825 MET A N 1
ATOM 6248 C CA . MET A 1 825 ? 53.495 0.672 2.288 1.00 40.97 825 MET A CA 1
ATOM 6249 C C . MET A 1 825 ? 53.947 0.612 3.756 1.00 40.97 825 MET A C 1
ATOM 6251 O O . MET A 1 825 ? 53.602 1.512 4.516 1.00 40.97 825 MET A O 1
ATOM 6255 N N . ASP A 1 826 ? 54.776 -0.364 4.143 1.00 37.16 826 ASP A N 1
ATOM 6256 C CA . ASP A 1 826 ? 55.319 -0.474 5.512 1.00 37.16 826 ASP A CA 1
ATOM 6257 C C . ASP A 1 826 ? 56.426 0.561 5.840 1.00 37.16 826 ASP A C 1
ATOM 6259 O O . ASP A 1 826 ? 56.769 0.738 7.008 1.00 37.16 826 ASP A O 1
ATOM 6263 N N . ASP A 1 827 ? 56.989 1.258 4.842 1.00 37.78 827 ASP A N 1
ATOM 6264 C CA . ASP A 1 827 ? 58.168 2.142 5.004 1.00 37.78 827 ASP A CA 1
ATOM 6265 C C . ASP A 1 827 ? 57.816 3.634 5.237 1.00 37.78 827 ASP A C 1
ATOM 6267 O O . ASP A 1 827 ? 58.694 4.457 5.486 1.00 37.78 827 ASP A O 1
ATOM 6271 N N . PHE A 1 828 ? 56.526 4.005 5.194 1.00 34.91 828 PHE A N 1
ATOM 6272 C CA . PHE A 1 828 ? 56.043 5.383 5.408 1.00 34.91 828 PHE A CA 1
ATOM 6273 C C . PHE A 1 828 ? 55.066 5.487 6.590 1.00 34.91 828 PHE A C 1
ATOM 6275 O O . PHE A 1 828 ? 53.869 5.738 6.443 1.00 34.91 828 PHE A O 1
ATOM 6282 N N . GLY A 1 829 ? 55.597 5.304 7.798 1.00 28.97 829 GLY A N 1
ATOM 6283 C CA . GLY A 1 829 ? 54.829 5.421 9.036 1.00 28.97 829 GLY A CA 1
ATOM 6284 C C . GLY A 1 829 ? 54.622 6.863 9.522 1.00 28.97 829 GLY A C 1
ATOM 6285 O O . GLY A 1 829 ? 55.583 7.549 9.858 1.00 28.97 829 GLY A O 1
ATOM 6286 N N . GLY A 1 830 ? 53.355 7.250 9.711 1.00 32.62 830 GLY A N 1
ATOM 6287 C CA . GLY A 1 830 ? 52.937 8.278 10.675 1.00 32.62 830 GLY A CA 1
ATOM 6288 C C . GLY A 1 830 ? 52.881 9.735 10.188 1.00 32.62 830 GLY A C 1
ATOM 6289 O O . GLY A 1 830 ? 53.854 10.293 9.696 1.00 32.62 830 GLY A O 1
ATOM 6290 N N . GLY A 1 831 ? 51.742 10.387 10.453 1.00 25.75 831 GLY A N 1
ATOM 6291 C CA . GLY A 1 831 ? 51.522 11.823 10.235 1.00 25.75 831 GLY A CA 1
ATOM 6292 C C . GLY A 1 831 ? 50.404 12.099 9.230 1.00 25.75 831 GLY A C 1
ATOM 6293 O O . GLY A 1 831 ? 50.574 11.895 8.034 1.00 25.75 831 GLY A O 1
ATOM 6294 N N . GLY A 1 832 ? 49.252 12.568 9.712 1.00 35.41 832 GLY A N 1
ATOM 6295 C CA . GLY A 1 832 ? 48.133 12.950 8.849 1.00 35.41 832 GLY A CA 1
ATOM 6296 C C . GLY A 1 832 ? 48.271 14.375 8.309 1.00 35.41 832 GLY A C 1
ATOM 6297 O O . GLY A 1 832 ? 48.694 15.272 9.036 1.00 35.41 832 GLY A O 1
ATOM 6298 N N . PHE A 1 833 ? 47.852 14.589 7.061 1.00 26.66 833 PHE A N 1
ATOM 6299 C CA . PHE A 1 833 ? 47.596 15.911 6.486 1.00 26.66 833 PHE A CA 1
ATOM 6300 C C . PHE A 1 833 ? 46.457 15.827 5.461 1.00 26.66 833 PHE A C 1
ATOM 6302 O O . PHE A 1 833 ? 46.356 14.850 4.723 1.00 26.66 833 PHE A O 1
ATOM 6309 N N . ASN A 1 834 ? 45.612 16.860 5.405 1.00 39.28 834 ASN A N 1
ATOM 6310 C CA . ASN A 1 834 ? 44.613 17.009 4.344 1.00 39.28 834 ASN A CA 1
ATOM 6311 C C . ASN A 1 834 ? 45.295 17.345 3.015 1.00 39.28 834 ASN A C 1
ATOM 6313 O O . ASN A 1 834 ? 46.158 18.224 2.987 1.00 39.28 834 ASN A O 1
ATOM 6317 N N . MET A 1 835 ? 44.802 16.782 1.911 1.00 29.27 835 MET A N 1
ATOM 6318 C CA . MET A 1 835 ? 44.864 17.466 0.620 1.00 29.27 835 MET A CA 1
ATOM 6319 C C . MET A 1 835 ? 43.781 16.971 -0.340 1.00 29.27 835 MET A C 1
ATOM 6321 O O . MET A 1 835 ? 43.533 15.772 -0.450 1.00 29.27 835 MET A O 1
ATOM 6325 N N . GLU A 1 836 ? 43.175 17.902 -1.070 1.00 43.78 836 GLU A N 1
ATOM 6326 C CA . GLU A 1 836 ? 42.471 17.596 -2.314 1.00 43.78 836 GLU A CA 1
ATOM 6327 C C . GLU A 1 836 ? 43.493 17.069 -3.337 1.00 43.78 836 GLU A C 1
ATOM 6329 O O . GLU A 1 836 ? 44.605 17.597 -3.436 1.00 43.78 836 GLU A O 1
ATOM 6334 N N . MET A 1 837 ? 43.135 16.049 -4.122 1.00 32.34 837 MET A N 1
ATOM 6335 C CA . MET A 1 837 ? 43.938 15.619 -5.270 1.00 32.34 837 MET A CA 1
ATOM 6336 C C . MET A 1 837 ? 43.138 15.729 -6.563 1.00 32.34 837 MET A C 1
ATOM 6338 O O . MET A 1 837 ? 41.972 15.354 -6.636 1.00 32.34 837 MET A O 1
ATOM 6342 N N . ASN A 1 838 ? 43.799 16.298 -7.567 1.00 37.44 838 ASN A N 1
ATOM 6343 C CA . ASN A 1 838 ? 43.193 16.831 -8.780 1.00 37.44 838 ASN A CA 1
ATOM 6344 C C . ASN A 1 838 ? 43.250 15.810 -9.940 1.00 37.44 838 ASN A C 1
ATOM 6346 O O . ASN A 1 838 ? 44.102 14.916 -9.947 1.00 37.44 838 ASN A O 1
ATOM 6350 N N . GLU A 1 839 ? 42.380 15.952 -10.944 1.00 36.62 839 GLU A N 1
ATOM 6351 C CA . GLU A 1 839 ? 42.090 14.922 -11.966 1.00 36.62 839 GLU A CA 1
ATOM 6352 C C . GLU A 1 839 ? 43.301 14.483 -12.816 1.00 36.62 839 GLU A C 1
ATOM 6354 O O . GLU A 1 839 ? 43.320 13.382 -13.375 1.00 36.62 839 GLU A O 1
ATOM 6359 N N . ALA A 1 840 ? 44.356 15.303 -12.866 1.00 34.69 840 ALA A N 1
ATOM 6360 C CA . ALA A 1 840 ? 45.579 15.054 -13.630 1.00 34.69 840 ALA A CA 1
ATOM 6361 C C . ALA A 1 840 ? 46.275 13.710 -13.315 1.00 34.69 840 ALA A C 1
ATOM 6363 O O . ALA A 1 840 ? 46.973 13.168 -14.174 1.00 34.69 840 ALA A O 1
ATOM 6364 N N . ALA A 1 841 ? 46.087 13.148 -12.114 1.00 36.31 841 ALA A N 1
ATOM 6365 C CA . ALA A 1 841 ? 46.689 11.867 -11.735 1.00 36.31 841 ALA A CA 1
ATOM 6366 C C . ALA A 1 841 ? 46.060 10.658 -12.460 1.00 36.31 841 ALA A C 1
ATOM 6368 O O . ALA A 1 841 ? 46.761 9.690 -12.763 1.00 36.31 841 ALA A O 1
ATOM 6369 N N . LEU A 1 842 ? 44.759 10.706 -12.772 1.00 40.28 842 LEU A N 1
ATOM 6370 C CA . LEU A 1 842 ? 44.041 9.570 -13.363 1.00 40.28 842 LEU A CA 1
ATOM 6371 C C . LEU A 1 842 ? 44.318 9.440 -14.871 1.00 40.28 842 LEU A C 1
ATOM 6373 O O . LEU A 1 842 ? 44.495 8.334 -15.379 1.00 40.28 842 LEU A O 1
ATOM 6377 N N . ALA A 1 843 ? 44.464 10.570 -15.570 1.00 36.84 843 ALA A N 1
ATOM 6378 C CA . ALA A 1 843 ? 44.807 10.610 -16.994 1.00 36.84 843 ALA A CA 1
ATOM 6379 C C . ALA A 1 843 ? 46.183 9.980 -17.317 1.00 36.84 843 ALA A C 1
ATOM 6381 O O . ALA A 1 843 ? 46.408 9.504 -18.433 1.00 36.84 843 ALA A O 1
ATOM 6382 N N . ALA A 1 844 ? 47.104 9.946 -16.347 1.00 36.84 844 ALA A N 1
ATOM 6383 C CA . ALA A 1 844 ? 48.447 9.400 -16.531 1.00 36.84 844 ALA A CA 1
ATOM 6384 C C . ALA A 1 844 ? 48.485 7.859 -16.603 1.00 36.84 844 ALA A C 1
ATOM 6386 O O . ALA A 1 844 ? 49.310 7.307 -17.334 1.00 36.84 844 ALA A O 1
ATOM 6387 N N . SER A 1 845 ? 47.602 7.152 -15.886 1.00 36.91 845 SER A N 1
ATOM 6388 C CA . SER A 1 845 ? 47.626 5.679 -15.826 1.00 36.91 845 SER A CA 1
ATOM 6389 C C . SER A 1 845 ? 47.103 5.033 -17.114 1.00 36.91 845 SER A C 1
ATOM 6391 O O . SER A 1 845 ? 47.699 4.080 -17.620 1.00 36.91 845 SER A O 1
ATOM 6393 N N . ILE A 1 846 ? 46.046 5.609 -17.698 1.00 37.81 846 ILE A N 1
ATOM 6394 C CA . ILE A 1 846 ? 45.394 5.126 -18.926 1.00 37.81 846 ILE A CA 1
ATOM 6395 C C . ILE A 1 846 ? 46.387 5.090 -20.099 1.00 37.81 846 ILE A C 1
ATOM 6397 O O . ILE A 1 846 ? 46.396 4.139 -20.883 1.00 37.81 846 ILE A O 1
ATOM 6401 N N . LYS A 1 847 ? 47.288 6.079 -20.188 1.00 36.22 847 LYS A N 1
ATOM 6402 C CA . LYS A 1 847 ? 48.263 6.178 -21.284 1.00 36.22 847 LYS A CA 1
ATOM 6403 C C . LYS A 1 847 ? 49.323 5.067 -21.268 1.00 36.22 847 LYS A C 1
ATOM 6405 O O . LYS A 1 847 ? 49.815 4.704 -22.329 1.00 36.22 847 LYS A O 1
ATOM 6410 N N . TYR A 1 848 ? 49.646 4.491 -20.107 1.00 34.31 848 TYR A N 1
ATOM 6411 C CA . TYR A 1 848 ? 50.668 3.436 -20.006 1.00 34.31 848 TYR A CA 1
ATOM 6412 C C . TYR A 1 848 ? 50.150 2.044 -20.419 1.00 34.31 848 TYR A C 1
ATOM 6414 O O . TYR A 1 848 ? 50.935 1.145 -20.722 1.00 34.31 848 TYR A O 1
ATOM 6422 N N . SER A 1 849 ? 48.825 1.849 -20.471 1.00 33.47 849 SER A N 1
ATOM 6423 C CA . SER A 1 849 ? 48.233 0.566 -20.873 1.00 33.47 849 SER A CA 1
ATOM 6424 C C . SER A 1 849 ? 48.235 0.337 -22.390 1.00 33.47 849 SER A C 1
ATOM 6426 O O . SER A 1 849 ? 48.185 -0.813 -22.820 1.00 33.47 849 SER A O 1
ATOM 6428 N N . SER A 1 850 ? 48.277 1.391 -23.212 1.00 37.12 850 SER A N 1
ATOM 6429 C CA . SER A 1 850 ? 48.112 1.275 -24.671 1.00 37.12 850 SER A CA 1
ATOM 6430 C C . SER A 1 850 ? 49.399 0.916 -25.427 1.00 37.12 850 SER A C 1
ATOM 6432 O O . SER A 1 850 ? 49.332 0.429 -26.556 1.00 37.12 850 SER A O 1
ATOM 6434 N N . GLU A 1 851 ? 50.575 1.093 -24.818 1.00 37.69 851 GLU A N 1
ATOM 6435 C CA . GLU A 1 851 ? 51.864 0.838 -25.480 1.00 37.69 851 GLU A CA 1
ATOM 6436 C C . GLU A 1 851 ? 52.305 -0.640 -25.444 1.00 37.69 851 GLU A C 1
ATOM 6438 O O . GLU A 1 851 ? 53.181 -1.037 -26.214 1.00 37.69 851 GLU A O 1
ATOM 6443 N N . THR A 1 852 ? 51.693 -1.493 -24.610 1.00 36.16 852 THR A N 1
ATOM 6444 C CA . THR A 1 852 ? 52.153 -2.887 -24.424 1.00 36.16 852 THR A CA 1
ATOM 6445 C C . THR A 1 852 ? 51.564 -3.922 -25.390 1.00 36.16 852 THR A C 1
ATOM 6447 O O . THR A 1 852 ? 52.173 -4.978 -25.559 1.00 36.16 852 THR A O 1
ATOM 6450 N N . GLU A 1 853 ? 50.458 -3.648 -26.093 1.00 36.22 853 GLU A N 1
ATOM 6451 C CA . GLU A 1 853 ? 49.873 -4.620 -27.044 1.00 36.22 853 GLU A CA 1
ATOM 6452 C C . GLU A 1 853 ? 50.407 -4.511 -28.486 1.00 36.22 853 GLU A C 1
ATOM 6454 O O . GLU A 1 853 ? 50.213 -5.426 -29.288 1.00 36.22 853 GLU A O 1
ATOM 6459 N N . ARG A 1 854 ? 51.147 -3.450 -28.845 1.00 34.25 854 ARG A N 1
ATOM 6460 C CA . ARG A 1 854 ? 51.596 -3.231 -30.239 1.00 34.25 854 ARG A CA 1
ATOM 6461 C C . ARG A 1 854 ? 52.876 -3.985 -30.646 1.00 34.25 854 ARG A C 1
ATOM 6463 O O . ARG A 1 854 ? 53.373 -3.790 -31.753 1.00 34.25 854 ARG A O 1
ATOM 6470 N N . SER A 1 855 ? 53.398 -4.869 -29.792 1.00 34.84 855 SER A N 1
ATOM 6471 C CA . SER A 1 855 ? 54.673 -5.578 -29.994 1.00 34.84 855 SER A CA 1
ATOM 6472 C C . SER A 1 855 ? 54.492 -7.061 -30.367 1.00 34.84 855 SER A C 1
ATOM 6474 O O . SER A 1 855 ? 54.744 -7.949 -29.555 1.00 34.84 855 SER A O 1
ATOM 6476 N N . SER A 1 856 ? 54.024 -7.357 -31.592 1.00 33.31 856 SER A N 1
ATOM 6477 C CA . SER A 1 856 ? 54.069 -8.732 -32.152 1.00 33.31 856 SER A CA 1
ATOM 6478 C C . SER A 1 856 ? 53.825 -8.856 -33.676 1.00 33.31 856 SER A C 1
ATOM 6480 O O . SER A 1 856 ? 52.960 -9.613 -34.117 1.00 33.31 856 SER A O 1
ATOM 6482 N N . ARG A 1 857 ? 54.630 -8.188 -34.523 1.00 30.55 857 ARG A N 1
ATOM 6483 C CA . ARG A 1 857 ? 54.880 -8.613 -35.928 1.00 30.55 857 ARG A CA 1
ATOM 6484 C C . ARG A 1 857 ? 56.212 -8.047 -36.465 1.00 30.55 857 ARG A C 1
ATOM 6486 O O . ARG A 1 857 ? 56.606 -6.979 -36.008 1.00 30.55 857 ARG A O 1
ATOM 6493 N N . PRO A 1 858 ? 56.924 -8.759 -37.367 1.00 33.97 858 PRO A N 1
ATOM 6494 C CA . PRO A 1 858 ? 58.335 -8.482 -37.659 1.00 33.97 858 PRO A CA 1
ATOM 6495 C C . PRO A 1 858 ? 58.597 -7.495 -38.814 1.00 33.97 858 PRO A C 1
ATOM 6497 O O . PRO A 1 858 ? 57.780 -7.332 -39.716 1.00 33.97 858 PRO A O 1
ATOM 6500 N N . ASP A 1 859 ? 59.794 -6.908 -38.747 1.00 36.34 859 ASP A N 1
ATOM 6501 C CA . ASP A 1 859 ? 60.542 -6.035 -39.671 1.00 36.34 859 ASP A CA 1
ATOM 6502 C C . ASP A 1 859 ? 60.009 -5.743 -41.094 1.00 36.34 859 ASP A C 1
ATOM 6504 O O . ASP A 1 859 ? 59.880 -6.622 -41.947 1.00 36.34 859 ASP A O 1
ATOM 6508 N N . GLY A 1 860 ? 59.900 -4.441 -41.404 1.00 28.55 860 GLY A N 1
ATOM 6509 C CA . GLY A 1 860 ? 59.657 -3.888 -42.745 1.00 28.55 860 GLY A CA 1
ATOM 6510 C C . GLY A 1 860 ? 60.268 -2.485 -42.906 1.00 28.55 860 GLY A C 1
ATOM 6511 O O . GLY A 1 860 ? 59.665 -1.495 -42.519 1.00 28.55 860 GLY A O 1
ATOM 6512 N N . LYS A 1 861 ? 61.494 -2.422 -43.440 1.00 32.62 861 LYS A N 1
ATOM 6513 C CA . LYS A 1 861 ? 62.419 -1.264 -43.486 1.00 32.62 861 LYS A CA 1
ATOM 6514 C C . LYS A 1 861 ? 61.881 0.104 -43.995 1.00 32.62 861 LYS A C 1
ATOM 6516 O O . LYS A 1 861 ? 61.072 0.147 -44.911 1.00 32.62 861 LYS A O 1
ATOM 6521 N N . HIS A 1 862 ? 62.619 1.152 -43.581 1.00 30.27 862 HIS A N 1
ATOM 6522 C CA . HIS A 1 862 ? 62.930 2.454 -44.236 1.00 30.27 862 HIS A CA 1
ATOM 6523 C C . HIS A 1 862 ? 62.214 3.766 -43.808 1.00 30.27 862 HIS A C 1
ATOM 6525 O O . HIS A 1 862 ? 61.130 4.087 -44.266 1.00 30.27 862 HIS A O 1
ATOM 6531 N N . GLN A 1 863 ? 63.000 4.579 -43.077 1.00 31.02 863 GLN A N 1
ATOM 6532 C CA . GLN A 1 863 ? 63.303 6.018 -43.274 1.00 31.02 863 GLN A CA 1
ATOM 6533 C C . GLN A 1 863 ? 62.263 7.143 -43.039 1.00 31.02 863 GLN A C 1
ATOM 6535 O O . GLN A 1 863 ? 61.379 7.381 -43.847 1.00 31.02 863 GLN A O 1
ATOM 6540 N N . LEU A 1 864 ? 62.584 7.947 -42.008 1.00 30.83 864 LEU A N 1
ATOM 6541 C CA . LEU A 1 864 ? 62.809 9.411 -42.020 1.00 30.83 864 LEU A CA 1
ATOM 6542 C C . LEU A 1 864 ? 61.759 10.354 -42.647 1.00 30.83 864 LEU A C 1
ATOM 6544 O O . LEU A 1 864 ? 61.635 10.437 -43.866 1.00 30.83 864 LEU A O 1
ATOM 6548 N N . ASN A 1 865 ? 61.219 11.260 -41.822 1.00 29.06 865 ASN A N 1
ATOM 6549 C CA . ASN A 1 865 ? 61.771 12.624 -41.691 1.00 29.06 865 ASN A CA 1
ATOM 6550 C C . ASN A 1 865 ? 61.190 13.357 -40.461 1.00 29.06 865 ASN A C 1
ATOM 6552 O O . ASN A 1 865 ? 60.050 13.107 -40.075 1.00 29.06 865 ASN A O 1
ATOM 6556 N N . ASP A 1 866 ? 61.965 14.276 -39.877 1.00 34.59 866 ASP A N 1
ATOM 6557 C CA . ASP A 1 866 ? 61.459 15.339 -38.992 1.00 34.59 866 ASP A CA 1
ATOM 6558 C C . ASP A 1 866 ? 60.654 16.379 -39.793 1.00 34.59 866 ASP A C 1
ATOM 6560 O O . ASP A 1 866 ? 60.908 16.528 -40.987 1.00 34.59 866 ASP A O 1
ATOM 6564 N N . TYR A 1 867 ? 59.786 17.169 -39.139 1.00 28.97 867 TYR A N 1
ATOM 6565 C CA . TYR A 1 867 ? 59.768 18.631 -39.345 1.00 28.97 867 TYR A CA 1
ATOM 6566 C C . TYR A 1 867 ? 59.038 19.407 -38.220 1.00 28.97 867 TYR A C 1
ATOM 6568 O O . TYR A 1 867 ? 57.869 19.174 -37.942 1.00 28.97 867 TYR A O 1
ATOM 6576 N N . GLU A 1 868 ? 59.793 20.331 -37.617 1.00 31.33 868 GLU A N 1
ATOM 6577 C CA . GLU A 1 868 ? 59.472 21.571 -36.874 1.00 31.33 868 GLU A CA 1
ATOM 6578 C C . GLU A 1 868 ? 58.306 21.723 -35.867 1.00 31.33 868 GLU A C 1
ATOM 6580 O O . GLU A 1 868 ? 57.129 21.480 -36.113 1.00 31.33 868 GLU A O 1
ATOM 6585 N N . LEU A 1 869 ? 58.678 22.354 -34.743 1.00 32.84 869 LEU A N 1
ATOM 6586 C CA . LEU A 1 869 ? 57.795 23.078 -33.826 1.00 32.84 869 LEU A CA 1
ATOM 6587 C C . LEU A 1 869 ? 57.204 24.346 -34.469 1.00 32.84 869 LEU A C 1
ATOM 6589 O O . LEU A 1 869 ? 57.927 25.072 -35.154 1.00 32.84 869 LEU A O 1
ATOM 6593 N N . ARG A 1 870 ? 56.015 24.767 -34.015 1.00 31.69 870 ARG A N 1
ATOM 6594 C CA . ARG A 1 870 ? 55.773 26.193 -33.715 1.00 31.69 870 ARG A CA 1
ATOM 6595 C C . ARG A 1 870 ? 54.750 26.418 -32.597 1.00 31.69 870 ARG A C 1
ATOM 6597 O O . ARG A 1 870 ? 54.057 25.494 -32.185 1.00 31.69 870 ARG A O 1
ATOM 6604 N N . LYS A 1 871 ? 54.775 27.638 -32.053 1.00 34.50 871 LYS A N 1
ATOM 6605 C CA . LYS A 1 871 ? 53.894 28.163 -30.995 1.00 34.50 871 LYS A CA 1
ATOM 6606 C C . LYS A 1 871 ? 52.712 28.934 -31.606 1.00 34.50 871 LYS A C 1
ATOM 6608 O O . LYS A 1 871 ? 52.704 29.130 -32.815 1.00 34.50 871 LYS A O 1
ATOM 6613 N N . GLU A 1 872 ? 51.878 29.462 -30.703 1.00 32.38 872 GLU A N 1
ATOM 6614 C CA . GLU A 1 872 ? 50.756 30.413 -30.856 1.00 32.38 872 GLU A CA 1
ATOM 6615 C C . GLU A 1 872 ? 49.379 29.715 -30.841 1.00 32.38 872 GLU A C 1
ATOM 6617 O O . GLU A 1 872 ? 49.240 28.623 -31.382 1.00 32.38 872 GLU A O 1
ATOM 6622 N N . GLY A 1 873 ? 48.354 30.261 -30.175 1.00 32.41 873 GLY A N 1
ATOM 6623 C CA . GLY A 1 873 ? 48.367 31.422 -29.268 1.00 32.41 873 GLY A CA 1
ATOM 6624 C C . GLY A 1 873 ? 46.994 32.084 -29.126 1.00 32.41 873 GLY A C 1
ATOM 6625 O O . GLY A 1 873 ? 46.515 32.623 -30.115 1.00 32.41 873 GLY A O 1
ATOM 6626 N N . ASP A 1 874 ? 46.472 32.083 -27.895 1.00 37.09 874 ASP A N 1
ATOM 6627 C CA . ASP A 1 874 ? 45.342 32.870 -27.360 1.00 37.09 874 ASP A CA 1
ATOM 6628 C C . ASP A 1 874 ? 43.923 32.658 -27.960 1.00 37.09 874 ASP A C 1
ATOM 6630 O O . ASP A 1 874 ? 43.776 32.200 -29.089 1.00 37.09 874 ASP A O 1
ATOM 6634 N N . ASP A 1 875 ? 42.921 32.966 -27.117 1.00 40.41 875 ASP A N 1
ATOM 6635 C CA . ASP A 1 875 ? 41.457 33.160 -27.293 1.00 40.41 875 ASP A CA 1
ATOM 6636 C C . ASP A 1 875 ? 40.653 32.115 -28.129 1.00 40.41 875 ASP A C 1
ATOM 6638 O O . ASP A 1 875 ? 40.981 31.798 -29.271 1.00 40.41 875 ASP A O 1
ATOM 6642 N N . ASP A 1 876 ? 39.554 31.513 -27.647 1.00 35.03 876 ASP A N 1
ATOM 6643 C CA . ASP A 1 876 ? 38.479 31.982 -26.736 1.00 35.03 876 ASP A CA 1
ATOM 6644 C C . ASP A 1 876 ? 37.939 30.809 -25.864 1.00 35.03 876 ASP A C 1
ATOM 6646 O O . ASP A 1 876 ? 37.830 29.680 -26.407 1.00 35.03 876 ASP A O 1
#

Sequence (876 aa):
MSAMRAELQARRLQRAKDLKDQAKAQLELDKEIKKKEEEKRLEIGKEQRAKEAAWQERREQQAQAFVMKGHKLVEETRQRQKNMDKAEDEQDKKERAEGLAEKKRILEAYKKEKAENYEENKVKVQSVKKATDPAIIAEAKKWASEQRVGSAEDKRKQFSALNFNMMASVESQTPACDACLFFVANMEGASVDRVLDIFNGCGHSVRLDEYLLCSCSNGCVPQNFHEHHENFTSGAVLQAGATWRIAHPQARIPPGARPWNQTYQYLSNGNDAFALVRRSPAYVLDTVGDFGPDPGAAGWTVAGVPGATVDHTLIRKNTTSSGNCGAWSHSAGTSAASSEWMVYPQGTWPFQASPSNTVSPSSPSSSSSCPSPPSAPCSLSSVITKCGPSAPVTASAALDRRPDRSRLVVATWNAEWLFDGVCDPTSSPWAGGTECVGHASGLNRCDAAGAAAHLQRMAARMAAFDADVISLVEIESCAMLDAVGAVQHNPNGGASGAAYESLMTTGTDTFLRQQVGLLSRLRSIAPVERSSARQAYPIDGASGCGDAANGTSDTSKHYVARLHLELPAASGAAESTEAATLIVVGMHLKAIPTDPPSCHKREAQARVMQPLLATALAESDYVIALGDLNDFDGDACCRDAANSTPTSRVLRMLKDPDRDGTDELHSVVQRMPQAQRYTDWWDHAPADGVEQGATEHSSLDHMLVSTALFERLVSVRIDHTTAPMDYSDHWPIIATFDLGPRLSSPPSSSPPSPTGGCSDAKAATMMMAGILILVLSCGCFLSFFWWGVWKGKEGAQDRMLERIGAIQTRKRSNKTSKARAEAAMDDFGGGGFNMEMNEAALAASIKYSSETERSSRPDGKHQLNDYELRKEGDDD

Foldseek 3Di:
DVVVVVVVVVVVVVVVVVVVVVVVVVVVVVVVVVVVVVVVVVVVVVVVVVVVVVVVVVVVVVVVVVVVVVVVLVVVVVVVVVVVVVVVVVLQVVCVVVVVVVVVVVVVVVVVVVVVVVVVVVVVVVVVVVVDDPVVVVVVVVVVVVVVPDDPPVVVVVVVPPDDDDDDDDDDDDDDPPFQKEWFKWAAAPPFQTKTKIAHQPQAKDFQQQKKKFKDALAAPPPLGGPDIDGDDPRDIAGHGGMAMEGAPPRDDDPPDDDHPYYDNCRDQQRMKIFIFGVVVTWTWAIDHARYHRPPPLHFAAQLRTSLSHQWMWGFAAACSTHPGRCLQKAGANHVVQHGTDIGGHPCDRVNPDDPHDDGTGGDYDDDHDDDDDDDDDDLVPWADFFADPAFDDDPDDQAQDPDQQKAKEKEAEQQQLEQLHCAAPVHLSVDDPDSPPAPFPQPHSHSVSSVVLLLLVLVVCLVQLGQKYKYWNHTYLVSVVSSQVSSCDDDPDPDRQGWGKGFHQFQPPRNSIEMIMTHSHHFRGHKDDDPDKAWPPNDPVALLDDDDTDIEEQRHKIKTKTWRWFDDQPPPRPDTDIFIAIEIEGAAQADQNHSHSQRRLQRHLLNCLVVLVVVVVRGLHYKYWYQSNHADQDPLQGALLNDHGSGCSVVCNLPSPPPNHGQWAWLCSQPDRNQAFFAFDCPPPNPSDGPGSVGTGHRITMITGPSQSVFWPDKHWPPVDDQSNNHRTTMIMTMGRSHHDPPDDDDDDDDDDDDDDDDDDDPDDDPDPPDPPPPPDPDDDDDDDPDPPDDDPVPVVVVVVVVVVVVVVVVVVVVVVVVVVVVVVPDDDDDDDDDDDPVVVVVVVVVVPPPPPPDDDDDDDDDDDDDDDDDDDDD

Radius of gyration: 42.32 Å; chains: 1; bounding box: 115×87×164 Å

pLDDT: mean 70.59, std 23.14, range [24.83, 98.88]

Secondary structure (DSSP, 8-state):
-HHHHHHHHHHHHHHHHHHHHHHHHHHHHHHHHHHHHHHHHHHHHHHHHHHHHHHHHHHHHHHHHHHHHHHHHHHHHHHHHHHHHHHHHHHHHHHHHHHHHHHHHHHHHHHHHHHHHHHHHHHHHHHHHHHS-HHHHHHHHHHHHHTTSS-TTTHHHHTTS--S-------------S--EEEEEEE--TTT--EEEEEE-SSS-EEGGGEEEEEETT--TTTTS-SEEEEPPTT-EEPTT-EEEEE-TT--PPTTPPPPSEE-TT---SSSEEEEEEETTEEEEEEES-SS----TT---BTTBTTTTSSEEEE--TT--S--TT-GGGTS-SSTTS-S-EEEETT--TTTS--SS---------------PPP----GGGS---BS-SSPPPTTS-SB--S-TTEEEEEEEEEEEE--SSS--TTSTTSS-SS-TT--SS---SSHHHHHHHHHHHHHHHHTT--SEEEEEEE--HHHHHHHHHHHT-SSS-TT-PPPEEEE---S--SS--EEEEEESBPBSS--B-----EEES-STT-SS-SS--EEE---EEEEEEEEEEEEPTT--TT-EEEEEEEEEEEEPPS-TT-HHHHHHHHHHHHHHHHHHHHHHTT-SEEEEEEE--S---STTT--TT----SS-HHHHHH-SSSSSS-SEEEGGGGS-GGG---EE---TT-SSS--STTTEE--EEEEEEHHHHTTEEEEEE-TTS-TTSS-SB--EEEEEE-SPPP------PPPP---------------SSSSSSSSS---S---S--S--SS-GGGTHHHHHHHHHHHHHHHHHHHHHHHHHTTTTT-----------THHHHHHHHHHSSSSS--S-------------------

InterPro domains:
  IPR005135 Endonuclease/exonuclease/phosphatase [PF03372] (411-730)
  IPR036691 Endonuclease/exonuclease/phosphatase superfamily [G3DSA:3.60.10.10] (407-740)
  IPR036691 Endonuclease/exonuclease/phosphatase superfamily [SSF56219] (407-739)